Protein AF-0000000076907732 (afdb_homodimer)

Foldseek 3Di:
DDPVLLLVLLPDDAPDPSNLVSLVVLLCQLCVVHDQQDWFFAQFPVSVRPDTDHSVVNSVRCRVRNGDNVPNAVVRSPRPCVVVCCPPPVPLLPPPWAFDQVLLLCLLCVVLPPPPPPPPDPPDPPPDCSPVVVVLSVVSVVQQPDCLDVPHNGGLLSVLLQLLQVCLVVVPDQVRSQVVLVVQLVVTDVSVPHDNGSVVSCVSLLSSFDAWDKWQADPVRPDICDDVNVQPQADPPPQQGQFPPDHGVDHDDPVVVVVTDGPDIDIGDDVVSVVSSQCSRPVRVVVVVCVVPPDDQPLDPPDPVSDPCVPPCPPVVVVVLQVQAPDPVCSPVSSRVSVRSVRSSLSSCVSIPSDDGPVPDAAPQNFDDPPVVVVLQVDQPPQAHRFGDFDDDWDKDFDDPLRQLLVLLVVLVPGPVNVVVLVVVLVVLCVVCVPVPDAPVVSVVVCSVCVLVVLLVVVVVCCVVVNPVPDDPVSNLSSVGFDRMKIWGQWIGGPRAIAGAPVNDDPDQRFKKKFWDFDFAAPDSRRNDTDTDTDIKIWGFHTWIWTHSSSNDIFIKTQIWIFDRVDCVAWNADPVRWIKGACPDTDNQPDSSRNRIDGPHRIFTWDWDADPVDHRITTIGGDDD/DDPVLLLVLLPDDAPDPSNLVSLVVLLCQLCVVHDQQDWFFQQFPVSVRPDTDRSVVNSVRCRPRNGDNVPNAVVRRPRPCVVVCCPPPVPLLPPPWAFDQVLLLCLLCVVLPPPPPPPPPPPPPPPDCSPVVVVLSVVSVVQQVDCLDVPHNGGLLSVLLQVLQVCLVVVPDQVRSQVVLVVQLVVTDVSVPHDNGSVVSCVSLLSSFDAWDKWQADPVRPDICDDVNVQPQADPPPQQGQFPPDHGVDHDDPVVVVVTDGPGIDIGDDVVSVVSSQCSRPVRVVVVVCVVPPDDQPLDPPDPVSDPCVPPCPPVVVVVLQVQAPDPVCSPVSSRVSVRSLRSSLSSCVSIPSDDGPVPDADPQNFDDPPVVVVLQVDQPPQAHRFGDFDDDWDKDFDDPLRQLLALLVVLVPGPVNVVVLVVQLVVLCVVCVPVPDAPVVSVLVCSVCVLVVLLVVVVVCCVVVNVVPDDPVSNLSSVGFDRMKIWGQWIGGPRAIAGAPVNDDPDQRFKKKFWDFDFAAPDSRRNDTDTDTDIKIWGFHTWIWTHSSSNDIFIKTQIWIFDRVDCVAWNADPVRWIKGACPDTDNQPDSSRNRIDGPHRIFTWDWDADPVDHRITTIGGDDD

Organism: Aegilops tauschii subsp. strangulata (NCBI:txid200361)

Sequence (1250 aa):
MDVQISKVLLCYPRGSSRYLAGVDGFLEFAYKDKTEDTTILCPCEECVHTSVLSKDEFCDHLIYNGILQSYDKWVFHGESSDEHNNDQQPQPHNEEMLADMHGLINDAFRNMYDDVPMSESPDPPNQHGPNLEAEEFYKLINDSKKPLWPGSGLSQLSLLVILFNTKSMNKWSDKSFGDLLDTLRMAIPDGNELPQNFYEAKKIVSKFGLDYKKIHACPNNCQLFWKDKENDDFCSICKASRWKDKEPETKLTKKERKKATPSKVLRYFPIKDRLKRLFMCKETAPLLRWHHEERIKDGALRHPADSPAWKVLDERYLGKLKSYVRNKARPEGSIAESYLADECMAFCSRHLEGFSTKHNQPSRKNDKPNENESAMYANESTLFPPVGNPLGKPRTYTLNDMESLQAHRFVLYNCDVVTPYLIAHGAELKRKNRNKRLALKTIERMQHANFPDWFRDHVMQLEQQRGTDSIDDDIRWLARGPIEVARRYIGFCTRGYRFRPKRYDKKTQNNGVVLTAKTSSYASAGDTNPILGDVMYYGKILDIIELDYYRKFSVVLFKCEWLNSTKEKEVKKDRFGRTLVNFSQVHSGDKIEDEPFVFANQVDQVFYKKDHTNPGWSFVTKVTPMDVQISKVLLCYPRGSSRYLAGVDGFLEFAYKDKTEDTTILCPCEECVHTSVLSKDEFCDHLIYNGILQSYDKWVFHGESSDEHNNDQQPQPHNEEMLADMHGLINDAFRNMYDDVPMSESPDPPNQHGPNLEAEEFYKLINDSKKPLWPGSGLSQLSLLVILFNTKSMNKWSDKSFGDLLDTLRMAIPDGNELPQNFYEAKKIVSKFGLDYKKIHACPNNCQLFWKDKENDDFCSICKASRWKDKEPETKLTKKERKKATPSKVLRYFPIKDRLKRLFMCKETAPLLRWHHEERIKDGALRHPADSPAWKVLDERYLGKLKSYVRNKARPEGSIAESYLADECMAFCSRHLEGFSTKHNQPSRKNDKPNENESAMYANESTLFPPVGNPLGKPRTYTLNDMESLQAHRFVLYNCDVVTPYLIAHGAELKRKNRNKRLALKTIERMQHANFPDWFRDHVMQLEQQRGTDSIDDDIRWLARGPIEVARRYIGFCTRGYRFRPKRYDKKTQNNGVVLTAKTSSYASAGDTNPILGDVMYYGKILDIIELDYYRKFSVVLFKCEWLNSTKEKEVKKDRFGRTLVNFSQVHSGDKIEDEPFVFANQVDQVFYKKDHTNPGWSFVTKVTP

Radius of gyration: 43.31 Å; Cα contacts (8 Å, |Δi|>4): 1780; chains: 2; bounding box: 103×142×108 Å

Solvent-accessible surface area (backbone atoms only — not comparable to full-atom values): 70309 Å² total; per-residue (Å²): 117,57,70,68,58,21,53,60,25,56,71,44,62,76,79,36,73,56,20,54,51,11,50,52,30,47,50,50,54,52,38,62,92,45,62,78,84,46,65,44,64,25,51,12,57,78,43,66,51,65,40,70,26,46,55,71,56,34,52,49,38,39,55,73,55,24,61,33,81,83,64,75,68,50,48,91,43,69,40,75,68,66,59,67,74,59,68,69,54,77,68,76,66,79,49,72,72,43,67,42,51,67,60,47,53,44,52,66,49,46,70,74,62,66,70,58,70,81,68,78,69,79,66,74,74,76,76,73,78,69,56,60,62,49,47,51,48,51,48,49,52,53,40,49,67,39,47,50,40,99,86,41,91,38,16,56,50,45,49,50,54,51,51,50,42,49,33,62,75,60,66,56,51,67,66,52,49,28,55,47,44,56,51,44,33,59,65,25,66,70,20,79,76,47,57,86,42,45,66,56,45,46,56,61,60,51,67,68,29,73,75,67,45,84,34,44,26,33,77,81,69,78,50,62,40,49,80,96,37,51,84,56,41,36,40,90,83,82,32,44,28,34,36,54,97,50,60,62,69,46,82,68,52,77,70,53,53,73,72,50,50,67,57,27,74,41,76,43,68,65,56,66,66,54,50,50,44,46,60,57,28,79,80,43,27,58,59,57,45,34,62,70,73,62,51,73,84,79,79,58,75,83,42,68,84,57,42,77,63,72,71,51,82,43,72,64,54,53,51,51,49,56,67,32,45,79,39,82,92,43,39,69,63,25,29,51,52,42,47,37,52,50,52,26,44,58,59,55,41,71,37,41,39,67,56,86,33,89,85,64,56,73,53,93,51,57,27,62,51,56,69,68,62,53,56,72,27,83,52,81,37,85,86,47,59,85,64,34,20,72,36,76,78,66,42,78,45,73,55,50,71,63,54,46,49,40,47,50,47,47,52,51,74,70,32,76,86,42,47,66,56,52,52,52,49,52,52,49,52,50,61,75,41,58,87,66,74,69,46,62,60,55,52,51,51,50,43,68,71,43,39,64,61,49,46,28,50,51,52,53,48,46,30,68,73,65,32,73,81,70,50,60,67,68,56,54,42,58,35,72,44,60,50,59,56,28,34,32,42,67,26,39,17,33,84,49,36,65,36,27,23,51,87,72,46,66,91,63,71,33,22,28,33,36,35,78,40,83,40,72,44,61,92,45,85,78,42,84,71,54,48,75,40,83,41,64,36,46,32,36,25,62,37,36,37,32,42,28,31,76,60,45,40,56,46,56,32,32,34,30,38,40,44,54,59,86,37,66,83,28,30,41,67,47,99,82,68,47,47,33,37,30,76,86,70,59,45,79,44,85,47,80,86,36,77,35,57,42,53,58,82,66,48,42,53,26,36,74,43,78,35,84,88,45,81,70,32,21,40,64,42,78,59,80,97,118,58,69,67,57,23,55,61,25,56,71,45,64,78,80,36,74,56,19,51,51,10,51,51,31,47,50,51,53,52,38,63,92,46,62,80,84,46,65,42,67,25,52,14,57,79,44,66,52,64,42,72,27,46,56,70,55,36,52,50,38,39,57,73,55,25,61,33,81,83,62,74,66,50,48,92,40,68,39,74,67,66,60,68,74,59,69,70,54,78,68,75,67,79,49,73,71,42,66,43,51,68,61,46,53,44,50,66,49,45,69,72,63,67,68,57,70,81,70,78,70,79,66,72,74,76,77,74,76,68,55,59,61,50,46,50,50,51,50,49,53,51,38,50,66,40,47,50,40,99,87,42,91,39,16,56,48,45,48,49,52,52,52,50,41,51,32,63,75,60,66,56,50,68,65,50,51,27,55,48,43,56,50,42,34,58,67,26,66,71,20,78,75,47,57,86,42,45,67,58,45,48,56,61,60,51,66,64,30,75,74,67,46,82,34,44,26,35,77,81,70,78,50,62,40,49,79,95,35,50,84,58,40,34,39,90,83,80,32,43,30,34,38,54,97,49,59,62,69,46,81,70,52,77,72,53,52,72,71,50,50,66,58,27,74,44,79,44,68,65,56,65,67,53,52,50,44,45,61,56,28,80,80,42,24,57,58,57,46,33,60,69,74,63,51,74,84,78,77,59,76,82,44,68,83,57,40,76,62,71,71,51,81,44,70,63,54,52,52,52,48,57,67,34,44,77,38,81,93,44,41,69,62,26,29,51,52,43,48,36,52,51,53,26,43,58,59,55,41,71,37,41,39,65,57,87,33,92,86,62,56,75,55,93,52,57,26,62,50,55,68,70,62,53,56,71,28,84,51,81,38,86,86,49,59,84,64,34,21,71,36,77,76,68,42,79,46,72,55,51,72,64,55,45,49,40,47,50,47,49,53,51,75,73,33,77,86,42,46,66,56,50,52,52,49,53,52,49,53,48,62,74,41,58,88,65,74,68,46,64,58,55,52,50,52,50,44,68,71,42,39,63,62,49,46,29,51,50,52,51,49,47,30,73,72,64,34,73,84,69,48,59,67,67,58,54,42,58,36,71,42,60,51,58,58,27,34,34,42,65,23,39,17,32,82,49,36,65,36,26,24,51,86,72,46,68,90,61,73,34,22,29,35,38,35,78,40,82,40,74,44,60,94,45,84,81,43,83,72,55,49,76,41,82,41,65,36,45,34,36,27,64,38,37,38,32,43,28,32,77,60,45,40,56,46,55,33,32,35,30,39,41,43,53,58,86,37,66,83,28,29,40,66,47,99,83,67,47,48,34,38,29,76,85,70,60,47,78,43,84,45,77,86,36,77,33,57,42,54,59,82,65,49,42,52,26,37,75,43,77,35,84,88,47,82,70,31,21,36,64,41,77,58,81,97

Secondary structure (DSSP, 8-state):
--HHHHHHHTTSPTTSHHHHHHHHHHHHHHTTTS-TT--EE--BTTTTT--EE-HHHHHHHHHHT-B-TT--S-GGGT----------------S--EE-HHHHHHHHHHHHHHTS------S-------HHHHHHHHHHHHHHHSBSSTT-S-BHHHHHHHHHHHHHHHT--HHHHHHHHHHHHHHSTTGGGS-SSHHHHHHHHGGGS---EEEEE-TTSS-B--GGGTT-SB-TTT--BSBTT--TTPPPPHHHHHHPPBSEEEEE--HHHHHHHHHH-TTTHHHHHHHHHT---SS---SGGGSGGGGS--HHHHHHHHHT---TTSHHHHHHHHHHHHHHHHHHHTTEESS--SSSPPPSS--S--TTGGGGSSS--SSS---EEEESPPEEEEPPHHHHHHHHHHHHHT-GGGHHHHHHHHHHHHHHTGGGT--HHHHHHHHHHHHHHHHHHHHHHHHHHH-GGGS-HHHHHHHH---SEEEEESEEEETTEEE--GGG--SS---EEEEEEEEEE-SSTT-SS-EEEEEEEEEEEEEEEEEEETTTEEEEEEEEEE--TT-TTTEEE-TTS-EEEE-SS-B---STT---EEEGGG-EEEEEEEPSSSTTEEEEEEPP-/--HHHHHHHTTSPTTSHHHHHHHHHHHHHHTTTS-TT--EE--BTTTTT--EE-HHHHHHHHHHT-B-TT--S-GGGT----------------S--EE-HHHHHHHHHHHHHHTS------S-------HHHHHHHHHHHHHHHSBSSTT-S-BHHHHHHHHHHHHHHHT--HHHHHHHHHHHHHHSTTGGGS-SSHHHHHHHHHTTS---EEEEE-TTSS-EE-GGGTT-SB-TTT--BSBTT--TTPPPPHHHHHHPPBSEEEEE--HHHHHHHHHH-TTTHHHHHHHHHT---SS---SGGGSGGGGS--HHHHHHHHHT---TTSHHHHHHHHHHHHHHHHHHHTTEESS--SSSPPPSS--S--TTGGGGSSS--SSS---EEEESPPEEEEPPHHHHHHHHHHHHHT-GGGHHHHHHHHHHHHHHTGGGT--HHHHHHHHHHHHHHHHHHHHHHHHHHH-GGGS-HHHHHHHH---SEEEEESEEEETTEEE--GGG--SS---EEEEEEEEEE-SSTT-SS-EEEEEEEEEEEEEEEEEEETTTEEEEEEEEEE--TT-TTTEEE-TTS-EEEE-SS-B---STT---EEEGGG-EEEEEEEPSSSTTEEEEEEPP-

pLDDT: mean 79.18, std 15.08, range [28.38, 96.25]

InterPro domains:
  IPR025312 Domain of unknown function DUF4216 [PF13952] (545-620)
  IPR025452 Domain of unknown function DUF4218 [PF13960] (313-365)
  IPR029480 Transposase-associated domain [PF13963] (14-79)

Structure (mmCIF, N/CA/C/O backbone):
data_AF-0000000076907732-model_v1
#
loop_
_entity.id
_entity.type
_entity.pdbx_description
1 polymer 'Transposase-associated domain-containing protein'
#
loop_
_atom_site.group_PDB
_atom_site.id
_atom_site.type_symbol
_atom_site.label_atom_id
_atom_site.label_alt_id
_atom_site.label_comp_id
_atom_site.label_asym_id
_atom_site.label_entity_id
_atom_site.label_seq_id
_atom_site.pdbx_PDB_ins_code
_atom_site.Cartn_x
_atom_site.Cartn_y
_atom_site.Cartn_z
_atom_site.occupancy
_atom_site.B_iso_or_equiv
_atom_site.auth_seq_id
_atom_site.auth_comp_id
_atom_site.auth_asym_id
_atom_site.auth_atom_id
_atom_site.pdbx_PDB_model_num
ATOM 1 N N . MET A 1 1 ? -30.859 -47.5 -3.564 1 61.62 1 MET A N 1
ATOM 2 C CA . MET A 1 1 ? -30.062 -47.406 -2.338 1 61.62 1 MET A CA 1
ATOM 3 C C . MET A 1 1 ? -29.188 -46.156 -2.334 1 61.62 1 MET A C 1
ATOM 5 O O . MET A 1 1 ? -28.719 -45.719 -3.383 1 61.62 1 MET A O 1
ATOM 9 N N . ASP A 1 2 ? -29.297 -45.375 -1.345 1 72.69 2 ASP A N 1
ATOM 10 C CA . ASP A 1 2 ? -28.531 -44.156 -1.154 1 72.69 2 ASP A CA 1
ATOM 11 C C . ASP A 1 2 ? -27.031 -44.438 -1.274 1 72.69 2 ASP A C 1
ATOM 13 O O . ASP A 1 2 ? -26.547 -45.469 -0.837 1 72.69 2 ASP A O 1
ATOM 17 N N . VAL A 1 3 ? -26.312 -43.594 -2.045 1 77.12 3 VAL A N 1
ATOM 18 C CA . VAL A 1 3 ? -24.891 -43.719 -2.363 1 77.12 3 VAL A CA 1
ATOM 19 C C . VAL A 1 3 ? -24.094 -43.844 -1.075 1 77.12 3 VAL A C 1
ATOM 21 O O . VAL A 1 3 ? -23.172 -44.656 -0.989 1 77.12 3 VAL A O 1
ATOM 24 N N . GLN A 1 4 ? -24.531 -43.156 -0.109 1 77.06 4 GLN A N 1
ATOM 25 C CA . GLN A 1 4 ? -23.797 -43.188 1.15 1 77.06 4 GLN A CA 1
ATOM 26 C C . GLN A 1 4 ? -24 -44.5 1.887 1 77.06 4 GLN A C 1
ATOM 28 O O . GLN A 1 4 ? -23.062 -45.031 2.484 1 77.06 4 GLN A O 1
ATOM 33 N N . ILE A 1 5 ? -25.094 -45.031 1.815 1 78.75 5 ILE A N 1
ATOM 34 C CA . ILE A 1 5 ? -25.406 -46.312 2.461 1 78.75 5 ILE A CA 1
ATOM 35 C C . ILE A 1 5 ? -24.672 -47.438 1.751 1 78.75 5 ILE A C 1
ATOM 37 O O . ILE A 1 5 ? -24.125 -48.344 2.398 1 78.75 5 ILE A O 1
ATOM 41 N N . SER A 1 6 ? -24.547 -47.312 0.416 1 80.75 6 SER A N 1
ATOM 42 C CA . SER A 1 6 ? -23.844 -48.344 -0.35 1 80.75 6 SER A CA 1
ATOM 43 C C . SER A 1 6 ? -22.359 -48.375 -0.01 1 80.75 6 SER A C 1
ATOM 45 O O . SER A 1 6 ? -21.75 -49.469 0.073 1 80.75 6 SER A O 1
ATOM 47 N N . LYS A 1 7 ? -21.812 -47.219 0.303 1 80.56 7 LYS A N 1
ATOM 48 C CA . LYS A 1 7 ? -20.406 -47.125 0.644 1 80.56 7 LYS A CA 1
ATOM 49 C C . LYS A 1 7 ? -20.109 -47.719 2.006 1 80.56 7 LYS A C 1
ATOM 51 O O . LYS A 1 7 ? -19.094 -48.406 2.184 1 80.56 7 LYS A O 1
ATOM 56 N N . VAL A 1 8 ? -20.969 -47.531 2.877 1 79.88 8 VAL A N 1
ATOM 57 C CA . VAL A 1 8 ? -20.812 -48.094 4.211 1 79.88 8 VAL A CA 1
ATOM 58 C C . VAL A 1 8 ? -20.953 -49.625 4.137 1 79.88 8 VAL A C 1
ATOM 60 O O . VAL A 1 8 ? -20.188 -50.344 4.785 1 79.88 8 VAL A O 1
ATOM 63 N N . LEU A 1 9 ? -21.812 -50.094 3.26 1 80.06 9 LEU A N 1
ATOM 64 C CA . LEU A 1 9 ? -22.062 -51.531 3.129 1 80.06 9 LEU A CA 1
ATOM 65 C C . LEU A 1 9 ? -20.875 -52.219 2.477 1 80.06 9 LEU A C 1
ATOM 67 O O . LEU A 1 9 ? -20.594 -53.375 2.775 1 80.06 9 LEU A O 1
ATOM 71 N N . LEU A 1 10 ? -20.109 -51.406 1.727 1 80.94 10 LEU A N 1
ATOM 72 C CA . LEU A 1 10 ? -18.984 -51.969 1.005 1 80.94 10 LEU A CA 1
ATOM 73 C C . LEU A 1 10 ? -17.766 -52.094 1.913 1 80.94 10 LEU A C 1
ATOM 75 O O . LEU A 1 10 ? -16.781 -52.75 1.542 1 80.94 10 LEU A O 1
ATOM 79 N N . CYS A 1 11 ? -17.859 -51.688 3.15 1 76.38 11 CYS A N 1
ATOM 80 C CA . CYS A 1 11 ? -16.781 -51.812 4.125 1 76.38 11 CYS A CA 1
ATOM 81 C C . CYS A 1 11 ? -16.922 -53.094 4.934 1 76.38 11 CYS A C 1
ATOM 83 O O . CYS A 1 11 ? -16.016 -53.438 5.691 1 76.38 11 CYS A O 1
ATOM 85 N N . TYR A 1 12 ? -17.938 -53.812 4.766 1 77.25 12 TYR A N 1
ATOM 86 C CA . TYR A 1 12 ? -18.156 -55.094 5.48 1 77.25 12 TYR A CA 1
ATOM 87 C C . TYR A 1 12 ? -17.375 -56.219 4.828 1 77.25 12 TYR A C 1
ATOM 89 O O . TYR A 1 12 ? -16.984 -56.125 3.664 1 77.25 12 TYR A O 1
ATOM 97 N N . PRO A 1 13 ? -17.062 -57.281 5.613 1 76.31 13 PRO A N 1
ATOM 98 C CA . PRO A 1 13 ? -16.281 -58.375 5.059 1 76.31 13 PRO A CA 1
ATOM 99 C C . PRO A 1 13 ? -16.922 -59 3.811 1 76.31 13 PRO A C 1
ATOM 101 O O . PRO A 1 13 ? -18.141 -59.094 3.729 1 76.31 13 PRO A O 1
ATOM 104 N N . ARG A 1 14 ? -16.047 -59.406 2.848 1 75.94 14 ARG A N 1
ATOM 105 C CA . ARG A 1 14 ? -16.438 -60 1.568 1 75.94 14 ARG A CA 1
ATOM 106 C C . ARG A 1 14 ? -17.281 -61.25 1.772 1 75.94 14 ARG A C 1
ATOM 108 O O . ARG A 1 14 ? -17.016 -62.031 2.691 1 75.94 14 ARG A O 1
ATOM 115 N N . GLY A 1 15 ? -18.297 -61.375 1.02 1 73.44 15 GLY A N 1
ATOM 116 C CA . GLY A 1 15 ? -19.125 -62.562 1.1 1 73.44 15 GLY A CA 1
ATOM 117 C C . GLY A 1 15 ? -20.328 -62.406 2.023 1 73.44 15 GLY A C 1
ATOM 118 O O . GLY A 1 15 ? -21.219 -63.25 2.049 1 73.44 15 GLY A O 1
ATOM 119 N N . SER A 1 16 ? -20.266 -61.438 2.936 1 77.75 16 SER A N 1
ATOM 120 C CA . SER A 1 16 ? -21.391 -61.219 3.84 1 77.75 16 SER A CA 1
ATOM 121 C C . SER A 1 16 ? -22.609 -60.688 3.094 1 77.75 16 SER A C 1
ATOM 123 O O . SER A 1 16 ? -22.484 -60.125 1.995 1 77.75 16 SER A O 1
ATOM 125 N N . SER A 1 17 ? -23.797 -60.969 3.611 1 80.44 17 SER A N 1
ATOM 126 C CA . SER A 1 17 ? -25.031 -60.469 3.01 1 80.44 17 SER A CA 1
ATOM 127 C C . SER A 1 17 ? -25.047 -58.969 2.898 1 80.44 17 SER A C 1
ATOM 129 O O . SER A 1 17 ? -25.578 -58.406 1.937 1 80.44 17 SER A O 1
ATOM 131 N N . ARG A 1 18 ? -24.453 -58.312 3.816 1 79.38 18 ARG A N 1
ATOM 132 C CA . ARG A 1 18 ? -24.375 -56.844 3.793 1 79.38 18 ARG A CA 1
ATOM 133 C C . ARG A 1 18 ? -23.453 -56.375 2.672 1 79.38 18 ARG A C 1
ATOM 135 O O . ARG A 1 18 ? -23.766 -55.375 1.985 1 79.38 18 ARG A O 1
ATOM 142 N N . TYR A 1 19 ? -22.375 -56.969 2.504 1 83.38 19 TYR A N 1
ATOM 143 C CA . TYR A 1 19 ? -21.453 -56.625 1.423 1 83.38 19 TYR A CA 1
ATOM 144 C C . TYR A 1 19 ? -22.125 -56.812 0.064 1 83.38 19 TYR A C 1
ATOM 146 O O . TYR A 1 19 ? -21.984 -55.938 -0.816 1 83.38 19 TYR A O 1
ATOM 154 N N . LEU A 1 20 ? -22.844 -57.969 -0.035 1 82.56 20 LEU A N 1
ATOM 155 C CA . LEU A 1 20 ? -23.516 -58.25 -1.3 1 82.56 20 LEU A CA 1
ATOM 156 C C . LEU A 1 20 ? -24.594 -57.188 -1.594 1 82.56 20 LEU A C 1
ATOM 158 O O . LEU A 1 20 ? -24.781 -56.781 -2.746 1 82.56 20 LEU A O 1
ATOM 162 N N . ALA A 1 21 ? -25.172 -56.719 -0.553 1 82.81 21 ALA A N 1
ATOM 163 C CA . ALA A 1 21 ? -26.141 -55.625 -0.713 1 82.81 21 ALA A CA 1
ATOM 164 C C . ALA A 1 21 ? -25.453 -54.344 -1.149 1 82.81 21 ALA A C 1
ATOM 166 O O . ALA A 1 21 ? -26 -53.562 -1.944 1 82.81 21 ALA A O 1
ATOM 167 N N . GLY A 1 22 ? -24.234 -54.094 -0.681 1 84.62 22 GLY A N 1
ATOM 168 C CA . GLY A 1 22 ? -23.438 -52.969 -1.11 1 84.62 22 GLY A CA 1
ATOM 169 C C . GLY A 1 22 ? -23.031 -53.031 -2.57 1 84.62 22 GLY A C 1
ATOM 170 O O . GLY A 1 22 ? -23.047 -52.031 -3.277 1 84.62 22 GLY A O 1
ATOM 171 N N . VAL A 1 23 ? -22.688 -54.188 -2.961 1 85.81 23 VAL A N 1
ATOM 172 C CA . VAL A 1 23 ? -22.312 -54.406 -4.355 1 85.81 23 VAL A CA 1
ATOM 173 C C . VAL A 1 23 ? -23.516 -54.125 -5.262 1 85.81 23 VAL A C 1
ATOM 175 O O . VAL A 1 23 ? -23.375 -53.469 -6.293 1 85.81 23 VAL A O 1
ATOM 178 N N . ASP A 1 24 ? -24.688 -54.625 -4.82 1 82.88 24 ASP A N 1
ATOM 179 C CA . ASP A 1 24 ? -25.906 -54.375 -5.586 1 82.88 24 ASP A CA 1
ATOM 180 C C . ASP A 1 24 ? -26.188 -52.875 -5.645 1 82.88 24 ASP A C 1
ATOM 182 O O . ASP A 1 24 ? -26.578 -52.344 -6.695 1 82.88 24 ASP A O 1
ATOM 186 N N . GLY A 1 25 ? -25.984 -52.25 -4.535 1 84.38 25 GLY A N 1
ATOM 187 C CA . GLY A 1 25 ? -26.156 -50.812 -4.52 1 84.38 25 GLY A CA 1
ATOM 188 C C . GLY A 1 25 ? -25.188 -50.094 -5.434 1 84.38 25 GLY A C 1
ATOM 189 O O . GLY A 1 25 ? -25.578 -49.125 -6.121 1 84.38 25 GLY A O 1
ATOM 190 N N . PHE A 1 26 ? -23.922 -50.406 -5.48 1 84.5 26 PHE A N 1
ATOM 191 C CA . PHE A 1 26 ? -22.922 -49.844 -6.363 1 84.5 26 PHE A CA 1
ATOM 192 C C . PHE A 1 26 ? -23.281 -50.094 -7.824 1 84.5 26 PHE A C 1
ATOM 194 O O . PHE A 1 26 ? -23.156 -49.188 -8.656 1 84.5 26 PHE A O 1
ATOM 201 N N . LEU A 1 27 ? -23.781 -51.281 -8.117 1 81.44 27 LEU A N 1
ATOM 202 C CA . LEU A 1 27 ? -24.156 -51.625 -9.492 1 81.44 27 LEU A CA 1
ATOM 203 C C . LEU A 1 27 ? -25.328 -50.781 -9.953 1 81.44 27 LEU A C 1
ATOM 205 O O . LEU A 1 27 ? -25.359 -50.312 -11.102 1 81.44 27 LEU A O 1
ATOM 209 N N . GLU A 1 28 ? -26.203 -50.594 -9.062 1 82.62 28 GLU A N 1
ATOM 210 C CA . GLU A 1 28 ? -27.359 -49.75 -9.391 1 82.62 28 GLU A CA 1
ATOM 211 C C . GLU A 1 28 ? -26.922 -48.312 -9.656 1 82.62 28 GLU A C 1
ATOM 213 O O . GLU A 1 28 ? -27.422 -47.656 -10.57 1 82.62 28 GLU A O 1
ATOM 218 N N . PHE A 1 29 ? -25.984 -47.938 -8.805 1 80.62 29 PHE A N 1
ATOM 219 C CA . PHE A 1 29 ? -25.469 -46.562 -8.969 1 80.62 29 PHE A CA 1
ATOM 220 C C . PHE A 1 29 ? -24.672 -46.469 -10.266 1 80.62 29 PHE A C 1
ATOM 222 O O . PHE A 1 29 ? -24.859 -45.5 -11.031 1 80.62 29 PHE A O 1
ATOM 229 N N . ALA A 1 30 ? -23.781 -47.281 -10.516 1 79.81 30 ALA A N 1
ATOM 230 C CA . ALA A 1 30 ? -22.859 -47.25 -11.648 1 79.81 30 ALA A CA 1
ATOM 231 C C . ALA A 1 30 ? -23.625 -47.406 -12.969 1 79.81 30 ALA A C 1
ATOM 233 O O . ALA A 1 30 ? -23.203 -46.844 -13.992 1 79.81 30 ALA A O 1
ATOM 234 N N . TYR A 1 31 ? -24.828 -48.094 -12.992 1 76.31 31 TYR A N 1
ATOM 235 C CA . TYR A 1 31 ? -25.562 -48.312 -14.227 1 76.31 31 TYR A CA 1
ATOM 236 C C . TYR A 1 31 ? -26.859 -47.5 -14.266 1 76.31 31 TYR A C 1
ATOM 238 O O . TYR A 1 31 ? -27.734 -47.781 -15.094 1 76.31 31 TYR A O 1
ATOM 246 N N . LYS A 1 32 ? -26.953 -46.562 -13.359 1 74.31 32 LYS A N 1
ATOM 247 C CA . LYS A 1 32 ? -28.188 -45.781 -13.289 1 74.31 32 LYS A CA 1
ATOM 248 C C . LYS A 1 32 ? -28.547 -45.219 -14.656 1 74.31 32 LYS A C 1
ATOM 250 O O . LYS A 1 32 ? -29.703 -45.25 -15.07 1 74.31 32 LYS A O 1
ATOM 255 N N . ASP A 1 33 ? -27.641 -44.594 -15.422 1 66.94 33 ASP A N 1
ATOM 256 C CA . ASP A 1 33 ? -27.953 -43.969 -16.703 1 66.94 33 ASP A CA 1
ATOM 257 C C . ASP A 1 33 ? -27.328 -44.781 -17.859 1 66.94 33 ASP A C 1
ATOM 259 O O . ASP A 1 33 ? -27.203 -44.281 -18.969 1 66.94 33 ASP A O 1
ATOM 263 N N . LYS A 1 34 ? -26.922 -46 -17.562 1 72.56 34 LYS A N 1
ATOM 264 C CA . LYS A 1 34 ? -26.281 -46.812 -18.609 1 72.56 34 LYS A CA 1
ATOM 265 C C . LYS A 1 34 ? -27.062 -48.094 -18.891 1 72.56 34 LYS A C 1
ATOM 267 O O . LYS A 1 34 ? -27.812 -48.562 -18.031 1 72.56 34 LYS A O 1
ATOM 272 N N . THR A 1 35 ? -27.062 -48.531 -20.141 1 70.31 35 THR A N 1
ATOM 273 C CA . THR A 1 35 ? -27.703 -49.781 -20.516 1 70.31 35 THR A CA 1
ATOM 274 C C . THR A 1 35 ? -26.953 -50.969 -19.938 1 70.31 35 THR A C 1
ATOM 276 O O . THR A 1 35 ? -25.75 -50.875 -19.641 1 70.31 35 THR A O 1
ATOM 279 N N . GLU A 1 36 ? -27.672 -52.062 -19.578 1 69.56 36 GLU A N 1
ATOM 280 C CA . GLU A 1 36 ? -27.141 -53.25 -18.953 1 69.56 36 GLU A CA 1
ATOM 281 C C . GLU A 1 36 ? -25.953 -53.812 -19.734 1 69.56 36 GLU A C 1
ATOM 283 O O . GLU A 1 36 ? -25.078 -54.469 -19.172 1 69.56 36 GLU A O 1
ATOM 288 N N . ASP A 1 37 ? -25.844 -53.5 -21.031 1 68.06 37 ASP A N 1
ATOM 289 C CA . ASP A 1 37 ? -24.797 -54.031 -21.891 1 68.06 37 ASP A CA 1
ATOM 290 C C . ASP A 1 37 ? -23.578 -53.125 -21.891 1 68.06 37 ASP A C 1
ATOM 292 O O . ASP A 1 37 ? -22.578 -53.406 -22.547 1 68.06 37 ASP A O 1
ATOM 296 N N . THR A 1 38 ? -23.578 -52.188 -21.078 1 72.5 38 THR A N 1
ATOM 297 C CA . THR A 1 38 ? -22.469 -51.219 -21.078 1 72.5 38 THR A CA 1
ATOM 298 C C . THR A 1 38 ? -21.328 -51.719 -20.188 1 72.5 38 THR A C 1
ATOM 300 O O . THR A 1 38 ? -21.578 -52.25 -19.094 1 72.5 38 THR A O 1
ATOM 303 N N . THR A 1 39 ? -20.188 -51.719 -20.75 1 74.88 39 THR A N 1
ATOM 304 C CA . THR A 1 39 ? -19.016 -52.125 -20 1 74.88 39 THR A CA 1
ATOM 305 C C . THR A 1 39 ? -18.469 -50.938 -19.188 1 74.88 39 THR A C 1
ATOM 307 O O . THR A 1 39 ? -18.438 -49.812 -19.672 1 74.88 39 THR A O 1
ATOM 310 N N . ILE A 1 40 ? -18.297 -51.25 -17.812 1 75.06 40 ILE A N 1
ATOM 311 C CA . ILE A 1 40 ? -17.797 -50.188 -16.953 1 75.06 40 ILE A CA 1
ATOM 312 C C . ILE A 1 40 ? -16.484 -50.625 -16.312 1 75.06 40 ILE A C 1
ATOM 314 O O . ILE A 1 40 ? -16.156 -51.812 -16.281 1 75.06 40 ILE A O 1
ATOM 318 N N . LEU A 1 41 ? -15.797 -49.719 -15.727 1 75.19 41 LEU A N 1
ATOM 319 C CA . LEU A 1 41 ? -14.531 -49.969 -15.047 1 75.19 41 LEU A CA 1
ATOM 320 C C . LEU A 1 41 ? -14.75 -50.719 -13.742 1 75.19 41 LEU A C 1
ATOM 322 O O . LEU A 1 41 ? -15.648 -50.375 -12.969 1 75.19 41 LEU A O 1
ATOM 326 N N . CYS A 1 42 ? -13.992 -51.75 -13.539 1 77.62 42 CYS A N 1
ATOM 327 C CA . CYS A 1 42 ? -14.141 -52.562 -12.344 1 77.62 42 CYS A CA 1
ATOM 328 C C . CYS A 1 42 ? -13.328 -52.031 -11.188 1 77.62 42 CYS A C 1
ATOM 330 O O . CYS A 1 42 ? -12.102 -51.906 -11.273 1 77.62 42 CYS A O 1
ATOM 332 N N . PRO A 1 43 ? -13.984 -51.562 -10.164 1 77.19 43 PRO A N 1
ATOM 333 C CA . PRO A 1 43 ? -13.266 -51 -9.016 1 77.19 43 PRO A CA 1
ATOM 334 C C . PRO A 1 43 ? -12.859 -52.062 -8 1 77.19 43 PRO A C 1
ATOM 336 O O . PRO A 1 43 ? -12.781 -51.781 -6.805 1 77.19 43 PRO A O 1
ATOM 339 N N . CYS A 1 44 ? -12.656 -53.312 -8.422 1 78.19 44 CYS A N 1
ATOM 340 C CA . CYS A 1 44 ? -12.281 -54.344 -7.48 1 78.19 44 CYS A CA 1
ATOM 341 C C . CYS A 1 44 ? -10.805 -54.25 -7.105 1 78.19 44 CYS A C 1
ATOM 343 O O . CYS A 1 44 ? -10.047 -53.531 -7.773 1 78.19 44 CYS A O 1
ATOM 345 N N . GLU A 1 45 ? -10.266 -54.875 -5.984 1 76.62 45 GLU A N 1
ATOM 346 C CA . GLU A 1 45 ? -8.906 -54.844 -5.453 1 76.62 45 GLU A CA 1
ATOM 347 C C . GLU A 1 45 ? -7.902 -55.375 -6.473 1 76.62 45 GLU A C 1
ATOM 349 O O . GLU A 1 45 ? -6.742 -54.969 -6.477 1 76.62 45 GLU A O 1
ATOM 354 N N . GLU A 1 46 ? -8.391 -56.188 -7.336 1 74 46 GLU A N 1
ATOM 355 C CA . GLU A 1 46 ? -7.492 -56.781 -8.312 1 74 46 GLU A CA 1
ATOM 356 C C . GLU A 1 46 ? -7.445 -55.969 -9.602 1 74 46 GLU A C 1
ATOM 358 O O . GLU A 1 46 ? -6.371 -55.75 -10.164 1 74 46 GLU A O 1
ATOM 363 N N . CYS A 1 47 ? -8.656 -55.406 -10.039 1 72.75 47 CYS A N 1
ATOM 364 C CA . CYS A 1 47 ? -8.742 -54.688 -11.305 1 72.75 47 CYS A CA 1
ATOM 365 C C . CYS A 1 47 ? -8.352 -53.219 -11.125 1 72.75 47 CYS A C 1
ATOM 367 O O . CYS A 1 47 ? -7.777 -52.625 -12.031 1 72.75 47 CYS A O 1
ATOM 369 N N . VAL A 1 48 ? -8.523 -52.688 -9.891 1 69.5 48 VAL A N 1
ATOM 370 C CA . VAL A 1 48 ? -8.227 -51.312 -9.516 1 69.5 48 VAL A CA 1
ATOM 371 C C . VAL A 1 48 ? -8.57 -50.375 -10.664 1 69.5 48 VAL A C 1
ATOM 373 O O . VAL A 1 48 ? -7.746 -49.531 -11.07 1 69.5 48 VAL A O 1
ATOM 376 N N . HIS A 1 49 ? -9.664 -50.531 -11.273 1 68.38 49 HIS A N 1
ATOM 377 C CA . HIS A 1 49 ? -10.266 -49.75 -12.344 1 68.38 49 HIS A CA 1
ATOM 378 C C . HIS A 1 49 ? -9.508 -49.906 -13.648 1 68.38 49 HIS A C 1
ATOM 380 O O . HIS A 1 49 ? -9.477 -49 -14.484 1 68.38 49 HIS A O 1
ATOM 386 N N . THR A 1 50 ? -8.914 -51.031 -13.883 1 64.69 50 THR A N 1
ATOM 387 C CA . THR A 1 50 ? -8.125 -51.25 -15.086 1 64.69 50 THR A CA 1
ATOM 388 C C . THR A 1 50 ? -8.914 -52.062 -16.094 1 64.69 50 THR A C 1
ATOM 390 O O . THR A 1 50 ? -8.664 -52 -17.297 1 64.69 50 THR A O 1
ATOM 393 N N . SER A 1 51 ? -9.781 -52.875 -15.719 1 68.06 51 SER A N 1
ATOM 394 C CA . SER A 1 51 ? -10.516 -53.781 -16.594 1 68.06 51 SER A CA 1
ATOM 395 C C . SER A 1 51 ? -11.969 -53.344 -16.75 1 68.06 51 SER A C 1
ATOM 397 O O . SER A 1 51 ? -12.609 -52.938 -15.781 1 68.06 51 SER A O 1
ATOM 399 N N . VAL A 1 52 ? -12.281 -53.156 -18.016 1 75.62 52 VAL A N 1
ATOM 400 C CA . VAL A 1 52 ? -13.688 -52.906 -18.312 1 75.62 52 VAL A CA 1
ATOM 401 C C . VAL A 1 52 ? -14.43 -54.25 -18.422 1 75.62 52 VAL A C 1
ATOM 403 O O . VAL A 1 52 ? -14.031 -55.125 -19.188 1 75.62 52 VAL A O 1
ATOM 406 N N . LEU A 1 53 ? -15.352 -54.344 -17.547 1 77.69 53 LEU A N 1
ATOM 407 C CA . LEU A 1 53 ? -16.062 -55.625 -17.469 1 77.69 53 LEU A CA 1
ATOM 408 C C . LEU A 1 53 ? -17.547 -55.438 -17.688 1 77.69 53 LEU A C 1
ATOM 410 O O . LEU A 1 53 ? -18.078 -54.312 -17.5 1 77.69 53 LEU A O 1
ATOM 414 N N . SER A 1 54 ? -18.094 -56.5 -18.297 1 79.25 54 SER A N 1
ATOM 415 C CA . SER A 1 54 ? -19.562 -56.531 -18.406 1 79.25 54 SER A CA 1
ATOM 416 C C . SER A 1 54 ? -20.219 -56.594 -17.031 1 79.25 54 SER A C 1
ATOM 418 O O . SER A 1 54 ? -19.547 -56.875 -16.031 1 79.25 54 SER A O 1
ATOM 420 N N . LYS A 1 55 ? -21.453 -56.219 -16.906 1 80.75 55 LYS A N 1
ATOM 421 C CA . LYS A 1 55 ? -22.188 -56.156 -15.641 1 80.75 55 LYS A CA 1
ATOM 422 C C . LYS A 1 55 ? -22.031 -57.438 -14.828 1 80.75 55 LYS A C 1
ATOM 424 O O . LYS A 1 55 ? -21.797 -57.375 -13.617 1 80.75 55 LYS A O 1
ATOM 429 N N . ASP A 1 56 ? -22.078 -58.594 -15.547 1 79.81 56 ASP A N 1
ATOM 430 C CA . ASP A 1 56 ? -22 -59.875 -14.852 1 79.81 56 ASP A CA 1
ATOM 431 C C . ASP A 1 56 ? -20.578 -60.156 -14.352 1 79.81 56 ASP A C 1
ATOM 433 O O . ASP A 1 56 ? -20.391 -60.594 -13.227 1 79.81 56 ASP A O 1
ATOM 437 N N . GLU A 1 57 ? -19.641 -59.781 -15.188 1 80 57 GLU A N 1
ATOM 438 C CA . GLU A 1 57 ? -18.25 -59.969 -14.797 1 80 57 GLU A CA 1
ATOM 439 C C . GLU A 1 57 ? -17.828 -59 -13.695 1 80 57 GLU A C 1
ATOM 441 O O . GLU A 1 57 ? -17.109 -59.375 -12.766 1 80 57 GLU A O 1
ATOM 446 N N . PHE A 1 58 ? -18.375 -57.969 -13.719 1 80.06 58 PHE A N 1
ATOM 447 C CA . PHE A 1 58 ? -18.172 -56.875 -12.75 1 80.06 58 PHE A CA 1
ATOM 448 C C . PHE A 1 58 ? -18.672 -57.281 -11.375 1 80.06 58 PHE A C 1
ATOM 450 O O . PHE A 1 58 ? -17.969 -57.125 -10.375 1 80.06 58 PHE A O 1
ATOM 457 N N . CYS A 1 59 ? -19.797 -57.781 -11.453 1 81.06 59 CYS A N 1
ATOM 458 C CA . CYS A 1 59 ? -20.422 -58.25 -10.219 1 81.06 59 CYS A CA 1
ATOM 459 C C . CYS A 1 59 ? -19.609 -59.375 -9.602 1 81.06 59 CYS A C 1
ATOM 461 O O . CYS A 1 59 ? -19.391 -59.406 -8.391 1 81.06 59 CYS A O 1
ATOM 463 N N . ASP A 1 60 ? -19.016 -60.219 -10.461 1 81 60 ASP A N 1
ATOM 464 C CA . ASP A 1 60 ? -18.219 -61.344 -9.984 1 81 60 ASP A CA 1
ATOM 465 C C . ASP A 1 60 ? -16.906 -60.844 -9.367 1 81 60 ASP A C 1
ATOM 467 O O . ASP A 1 60 ? -16.5 -61.344 -8.305 1 81 60 ASP A O 1
ATOM 471 N N . HIS A 1 61 ? -16.344 -59.781 -9.914 1 81.88 61 HIS A N 1
ATOM 472 C CA . HIS A 1 61 ? -15.094 -59.25 -9.398 1 81.88 61 HIS A CA 1
ATOM 473 C C . HIS A 1 61 ? -15.289 -58.594 -8.047 1 81.88 61 HIS A C 1
ATOM 475 O O . HIS A 1 61 ? -14.453 -58.719 -7.152 1 81.88 61 HIS A O 1
ATOM 481 N N . LEU A 1 62 ? -16.328 -57.906 -7.914 1 84.12 62 LEU A N 1
ATOM 482 C CA . LEU A 1 62 ? -16.578 -57.219 -6.66 1 84.12 62 LEU A CA 1
ATOM 483 C C . LEU A 1 62 ? -16.875 -58.188 -5.531 1 84.12 62 LEU A C 1
ATOM 485 O O . LEU A 1 62 ? -16.5 -57.938 -4.383 1 84.12 62 LEU A O 1
ATOM 489 N N . ILE A 1 63 ? -17.484 -59.281 -5.922 1 80.88 63 ILE A N 1
ATOM 490 C CA . ILE A 1 63 ? -17.844 -60.281 -4.922 1 80.88 63 ILE A CA 1
ATOM 491 C C . ILE A 1 63 ? -16.609 -61.094 -4.539 1 80.88 63 ILE A C 1
ATOM 493 O O . ILE A 1 63 ? -16.375 -61.375 -3.357 1 80.88 63 ILE A O 1
ATOM 497 N N . TYR A 1 64 ? -15.703 -61.406 -5.57 1 79.75 64 TYR A N 1
ATOM 498 C CA . TYR A 1 64 ? -14.555 -62.25 -5.301 1 79.75 64 TYR A CA 1
ATOM 499 C C . TYR A 1 64 ? -13.367 -61.438 -4.816 1 79.75 64 TYR A C 1
ATOM 501 O O . TYR A 1 64 ? -12.688 -61.812 -3.857 1 79.75 64 TYR A O 1
ATOM 509 N N . ASN A 1 65 ? -13.055 -60.344 -5.414 1 81.06 65 ASN A N 1
ATOM 510 C CA . ASN A 1 65 ? -11.844 -59.594 -5.129 1 81.06 65 ASN A CA 1
ATOM 511 C C . ASN A 1 65 ? -12.125 -58.438 -4.172 1 81.06 65 ASN A C 1
ATOM 513 O O . ASN A 1 65 ? -11.219 -57.938 -3.502 1 81.06 65 ASN A O 1
ATOM 517 N N . GLY A 1 66 ? -13.273 -58 -4.082 1 81.06 66 GLY A N 1
ATOM 518 C CA . GLY A 1 66 ? -13.641 -56.875 -3.238 1 81.06 66 GLY A CA 1
ATOM 519 C C . GLY A 1 66 ? -13.422 -55.531 -3.908 1 81.06 66 GLY A C 1
ATOM 520 O O . GLY A 1 66 ? -12.695 -55.438 -4.902 1 81.06 66 GLY A O 1
ATOM 521 N N . ILE A 1 67 ? -14.117 -54.562 -3.414 1 77.56 67 ILE A N 1
ATOM 522 C CA . ILE A 1 67 ? -13.961 -53.188 -3.951 1 77.56 67 ILE A CA 1
ATOM 523 C C . ILE A 1 67 ? -12.703 -52.562 -3.371 1 77.56 67 ILE A C 1
ATOM 525 O O . ILE A 1 67 ? -12.312 -52.844 -2.234 1 77.56 67 ILE A O 1
ATOM 529 N N . LEU A 1 68 ? -12.039 -51.781 -4.188 1 76.81 68 LEU A N 1
ATOM 530 C CA . LEU A 1 68 ? -10.898 -51 -3.748 1 76.81 68 LEU A CA 1
ATOM 531 C C . LEU A 1 68 ? -11.297 -50.062 -2.611 1 76.81 68 LEU A C 1
ATOM 533 O O . LEU A 1 68 ? -12.133 -49.156 -2.797 1 76.81 68 LEU A O 1
ATOM 537 N N . GLN A 1 69 ? -10.727 -50.25 -1.427 1 73.31 69 GLN A N 1
ATOM 538 C CA . GLN A 1 69 ? -11.133 -49.531 -0.224 1 73.31 69 GLN A CA 1
ATOM 539 C C . GLN A 1 69 ? -10.773 -48.062 -0.327 1 73.31 69 GLN A C 1
ATOM 541 O O . GLN A 1 69 ? -11.422 -47.219 0.297 1 73.31 69 GLN A O 1
ATOM 546 N N . SER A 1 70 ? -9.867 -47.812 -1.12 1 68.12 70 SER A N 1
ATOM 547 C CA . SER A 1 70 ? -9.461 -46.438 -1.267 1 68.12 70 SER A CA 1
ATOM 548 C C . SER A 1 70 ? -10.375 -45.688 -2.229 1 68.12 70 SER A C 1
ATOM 550 O O . SER A 1 70 ? -10.305 -44.469 -2.338 1 68.12 70 SER A O 1
ATOM 552 N N . TYR A 1 71 ? -11.297 -46.406 -2.936 1 72.12 71 TYR A N 1
ATOM 553 C CA . TYR A 1 71 ? -12.266 -45.812 -3.857 1 72.12 71 TYR A CA 1
ATOM 554 C C . TYR A 1 71 ? -13.492 -45.312 -3.109 1 72.12 71 TYR A C 1
ATOM 556 O O . TYR A 1 71 ? -14.562 -45.906 -3.16 1 72.12 71 TYR A O 1
ATOM 564 N N . ASP A 1 72 ? -13.156 -44.188 -2.406 1 71.56 72 ASP A N 1
ATOM 565 C CA . ASP A 1 72 ? -14.211 -43.625 -1.562 1 71.56 72 ASP A CA 1
ATOM 566 C C . ASP A 1 72 ? -15.172 -42.781 -2.381 1 71.56 72 ASP A C 1
ATOM 568 O O . ASP A 1 72 ? -16.375 -42.75 -2.104 1 71.56 72 ASP A O 1
ATOM 572 N N . LYS A 1 73 ? -14.68 -42.125 -3.369 1 72.44 73 LYS A N 1
ATOM 573 C CA . LYS A 1 73 ? -15.531 -41.406 -4.301 1 72.44 73 LYS A CA 1
ATOM 574 C C . LYS A 1 73 ? -15.633 -42.125 -5.641 1 72.44 73 LYS A C 1
ATOM 576 O O . LYS A 1 73 ? -14.617 -42.375 -6.297 1 72.44 73 LYS A O 1
ATOM 581 N N . TRP A 1 74 ? -16.875 -42.5 -6.008 1 74.38 74 TRP A N 1
ATOM 582 C CA . TRP A 1 74 ? -17.109 -43.312 -7.199 1 74.38 74 TRP A CA 1
ATOM 583 C C . TRP A 1 74 ? -17.109 -42.438 -8.453 1 74.38 74 TRP A C 1
ATOM 585 O O . TRP A 1 74 ? -18.094 -42.406 -9.195 1 74.38 74 TRP A O 1
ATOM 595 N N . VAL A 1 75 ? -16.016 -41.719 -8.586 1 69.25 75 VAL A N 1
ATOM 596 C CA . VAL A 1 75 ? -15.93 -40.719 -9.648 1 69.25 75 VAL A CA 1
ATOM 597 C C . VAL A 1 75 ? -16 -41.406 -11.008 1 69.25 75 VAL A C 1
ATOM 599 O O . VAL A 1 75 ? -16.625 -40.906 -11.938 1 69.25 75 VAL A O 1
ATOM 602 N N . PHE A 1 76 ? -15.516 -42.594 -11.078 1 69.56 76 PHE A N 1
ATOM 603 C CA . PHE A 1 76 ? -15.484 -43.281 -12.359 1 69.56 76 PHE A CA 1
ATOM 604 C C . PHE A 1 76 ? -16.859 -43.875 -12.68 1 69.56 76 PHE A C 1
ATOM 606 O O . PHE A 1 76 ? -17.094 -44.312 -13.805 1 69.56 76 PHE A O 1
ATOM 613 N N . HIS A 1 77 ? -17.688 -43.844 -11.758 1 73.5 77 HIS A N 1
ATOM 614 C CA . HIS A 1 77 ? -18.969 -44.5 -11.969 1 73.5 77 HIS A CA 1
ATOM 615 C C . HIS A 1 77 ? -20.125 -43.5 -11.805 1 73.5 77 HIS A C 1
ATOM 617 O O . HIS A 1 77 ? -21.281 -43.938 -11.609 1 73.5 77 HIS A O 1
ATOM 623 N N . GLY A 1 78 ? -19.703 -42.188 -12.023 1 63.84 78 GLY A N 1
ATOM 624 C CA . GLY A 1 78 ? -20.766 -41.188 -12.172 1 63.84 78 GLY A CA 1
ATOM 625 C C . GLY A 1 78 ? -20.953 -40.344 -10.938 1 63.84 78 GLY A C 1
ATOM 626 O O . GLY A 1 78 ? -21.859 -39.5 -10.891 1 63.84 78 GLY A O 1
ATOM 627 N N . GLU A 1 79 ? -20.328 -40.781 -9.875 1 62.66 79 GLU A N 1
ATOM 628 C CA . GLU A 1 79 ? -20.453 -39.906 -8.711 1 62.66 79 GLU A CA 1
ATOM 629 C C . GLU A 1 79 ? -19.75 -38.594 -8.938 1 62.66 79 GLU A C 1
ATOM 631 O O . GLU A 1 79 ? -18.641 -38.531 -9.445 1 62.66 79 GLU A O 1
ATOM 636 N N . SER A 1 80 ? -20.562 -37.469 -9.102 1 49.62 80 SER A N 1
ATOM 637 C CA . SER A 1 80 ? -20.031 -36.125 -9.289 1 49.62 80 SER A CA 1
ATOM 638 C C . SER A 1 80 ? -18.906 -35.844 -8.297 1 49.62 80 SER A C 1
ATOM 640 O O . SER A 1 80 ? -19.016 -36.188 -7.117 1 49.62 80 SER A O 1
ATOM 642 N N . SER A 1 81 ? -17.75 -36.062 -8.844 1 40.97 81 SER A N 1
ATOM 643 C CA . SER A 1 81 ? -16.688 -35.531 -7.977 1 40.97 81 SER A CA 1
ATOM 644 C C . SER A 1 81 ? -17.047 -34.188 -7.379 1 40.97 81 SER A C 1
ATOM 646 O O . SER A 1 81 ? -16.969 -33.156 -8.047 1 40.97 81 SER A O 1
ATOM 648 N N . ASP A 1 82 ? -18.172 -34.062 -6.957 1 35.59 82 ASP A N 1
ATOM 649 C CA . ASP A 1 82 ? -18.25 -32.75 -6.312 1 35.59 82 ASP A CA 1
ATOM 650 C C . ASP A 1 82 ? -16.969 -32.438 -5.543 1 35.59 82 ASP A C 1
ATOM 652 O O . ASP A 1 82 ? -16.734 -32.969 -4.465 1 35.59 82 ASP A O 1
ATOM 656 N N . GLU A 1 83 ? -15.852 -32.719 -6.246 1 32.69 83 GLU A N 1
ATOM 657 C CA . GLU A 1 83 ? -14.758 -32.062 -5.543 1 32.69 83 GLU A CA 1
ATOM 658 C C . GLU A 1 83 ? -15.242 -30.766 -4.879 1 32.69 83 GLU A C 1
ATOM 660 O O . GLU A 1 83 ? -15.859 -29.922 -5.527 1 32.69 83 GLU A O 1
ATOM 665 N N . HIS A 1 84 ? -15.703 -30.875 -3.736 1 30.53 84 HIS A N 1
ATOM 666 C CA . HIS A 1 84 ? -15.781 -29.625 -2.996 1 30.53 84 HIS A CA 1
ATOM 667 C C . HIS A 1 84 ? -14.82 -28.594 -3.564 1 30.53 84 HIS A C 1
ATOM 669 O O . HIS A 1 84 ? -13.633 -28.875 -3.768 1 30.53 84 HIS A O 1
ATOM 675 N N . ASN A 1 85 ? -15.203 -27.922 -4.59 1 30.09 85 ASN A N 1
ATOM 676 C CA . ASN A 1 85 ? -14.5 -26.672 -4.828 1 30.09 85 ASN A CA 1
ATOM 677 C C . ASN A 1 85 ? -13.742 -26.203 -3.586 1 30.09 85 ASN A C 1
ATOM 679 O O . ASN A 1 85 ? -14.328 -25.625 -2.678 1 30.09 85 ASN A O 1
ATOM 683 N N . ASN A 1 86 ? -13.07 -27.062 -3.039 1 28.38 86 ASN A N 1
ATOM 684 C CA . ASN A 1 86 ? -12.211 -26.422 -2.051 1 28.38 86 ASN A CA 1
ATOM 685 C C . ASN A 1 86 ? -11.664 -25.094 -2.562 1 28.38 86 ASN A C 1
ATOM 687 O O . ASN A 1 86 ? -10.805 -25.062 -3.451 1 28.38 86 ASN A O 1
ATOM 691 N N . ASP A 1 87 ? -12.469 -24.266 -3.053 1 31.55 87 ASP A N 1
ATOM 692 C CA . ASP A 1 87 ? -11.844 -22.938 -2.971 1 31.55 87 ASP A CA 1
ATOM 693 C C . ASP A 1 87 ? -10.641 -22.953 -2.027 1 31.55 87 ASP A C 1
ATOM 695 O O . ASP A 1 87 ? -10.797 -23.156 -0.821 1 31.55 87 ASP A O 1
ATOM 699 N N . GLN A 1 88 ? -9.742 -23.719 -2.43 1 31.72 88 GLN A N 1
ATOM 700 C CA . GLN A 1 88 ? -8.461 -23.75 -1.729 1 31.72 88 GLN A CA 1
ATOM 701 C C . GLN A 1 88 ? -8.227 -22.453 -0.958 1 31.72 88 GLN A C 1
ATOM 703 O O . GLN A 1 88 ? -7.762 -21.453 -1.524 1 31.72 88 GLN A O 1
ATOM 708 N N . GLN A 1 89 ? -9.172 -22 -0.276 1 33.75 89 GLN A N 1
ATOM 709 C CA . GLN A 1 89 ? -8.656 -21.125 0.78 1 33.75 89 GLN A CA 1
ATOM 710 C C . GLN A 1 89 ? -7.301 -21.625 1.276 1 33.75 89 GLN A C 1
ATOM 712 O O . GLN A 1 89 ? -7.086 -22.828 1.414 1 33.75 89 GLN A O 1
ATOM 717 N N . PRO A 1 90 ? -6.223 -20.969 0.945 1 35.38 90 PRO A N 1
ATOM 718 C CA . PRO A 1 90 ? -4.98 -21.469 1.538 1 35.38 90 PRO A CA 1
ATOM 719 C C . PRO A 1 90 ? -5.211 -22.266 2.816 1 35.38 90 PRO A C 1
ATOM 721 O O . PRO A 1 90 ? -6.023 -21.875 3.658 1 35.38 90 PRO A O 1
ATOM 724 N N . GLN A 1 91 ? -5.383 -23.578 2.748 1 34.53 91 GLN A N 1
ATOM 725 C CA . GLN A 1 91 ? -5.41 -24.422 3.941 1 34.53 91 GLN A CA 1
ATOM 726 C C . GLN A 1 91 ? -4.688 -23.75 5.105 1 34.53 91 GLN A C 1
ATOM 728 O O . GLN A 1 91 ? -3.623 -23.156 4.922 1 34.53 91 GLN A O 1
ATOM 733 N N . PRO A 1 92 ? -5.434 -23.391 6.086 1 38.53 92 PRO A N 1
ATOM 734 C CA . PRO A 1 92 ? -4.695 -23.016 7.297 1 38.53 92 PRO A CA 1
ATOM 735 C C . PRO A 1 92 ? -3.49 -23.922 7.555 1 38.53 92 PRO A C 1
ATOM 737 O O . PRO A 1 92 ? -3.598 -25.141 7.453 1 38.53 92 PRO A O 1
ATOM 740 N N . HIS A 1 93 ? -2.348 -23.703 7.059 1 39.72 93 HIS A N 1
ATOM 741 C CA . HIS A 1 93 ? -1.135 -24.422 7.438 1 39.72 93 HIS A CA 1
ATOM 742 C C . HIS A 1 93 ? -1.227 -24.953 8.867 1 39.72 93 HIS A C 1
ATOM 744 O O . HIS A 1 93 ? -1.263 -24.156 9.82 1 39.72 93 HIS A O 1
ATOM 750 N N . ASN A 1 94 ? -1.967 -25.938 9.062 1 40.97 94 ASN A N 1
ATOM 751 C CA . ASN A 1 94 ? -1.877 -26.656 10.328 1 40.97 94 ASN A CA 1
ATOM 752 C C . ASN A 1 94 ? -0.428 -26.828 10.773 1 40.97 94 ASN A C 1
ATOM 754 O O . ASN A 1 94 ? -0.11 -27.75 11.523 1 40.97 94 ASN A O 1
ATOM 758 N N . GLU A 1 95 ? 0.492 -26.375 10.023 1 51.91 95 GLU A N 1
ATOM 759 C CA . GLU A 1 95 ? 1.817 -26.594 10.594 1 51.91 95 GLU A CA 1
ATOM 760 C C . GLU A 1 95 ? 1.988 -25.844 11.906 1 51.91 95 GLU A C 1
ATOM 762 O O . GLU A 1 95 ? 1.419 -24.766 12.086 1 51.91 95 GLU A O 1
ATOM 767 N N . GLU A 1 96 ? 2.375 -26.547 12.844 1 65.81 96 GLU A N 1
ATOM 768 C CA . GLU A 1 96 ? 2.699 -26 14.164 1 65.81 96 GLU A CA 1
ATOM 769 C C . GLU A 1 96 ? 3.477 -24.703 14.047 1 65.81 96 GLU A C 1
ATOM 771 O O . GLU A 1 96 ? 4.5 -24.641 13.367 1 65.81 96 GLU A O 1
ATOM 776 N N . MET A 1 97 ? 2.773 -23.688 14.25 1 77.81 97 MET A N 1
ATOM 777 C CA . MET A 1 97 ? 3.406 -22.359 14.281 1 77.81 97 MET A CA 1
ATOM 778 C C . MET A 1 97 ? 4.316 -22.234 15.5 1 77.81 97 MET A C 1
ATOM 780 O O . MET A 1 97 ? 3.867 -22.391 16.641 1 77.81 97 MET A O 1
ATOM 784 N N . LEU A 1 98 ? 5.633 -22.203 15.188 1 80.75 98 LEU A N 1
ATOM 785 C CA . LEU A 1 98 ? 6.613 -22.109 16.266 1 80.75 98 LEU A CA 1
ATOM 786 C C . LEU A 1 98 ? 7.559 -20.922 16.031 1 80.75 98 LEU A C 1
ATOM 788 O O . LEU A 1 98 ? 7.992 -20.688 14.898 1 80.75 98 LEU A O 1
ATOM 792 N N . ALA A 1 99 ? 7.695 -20.172 16.969 1 86.12 99 ALA A N 1
ATOM 793 C CA . ALA A 1 99 ? 8.695 -19.109 16.969 1 86.12 99 ALA A CA 1
ATOM 794 C C . ALA A 1 99 ? 9.852 -19.438 17.922 1 86.12 99 ALA A C 1
ATOM 796 O O . ALA A 1 99 ? 9.68 -19.453 19.141 1 86.12 99 ALA A O 1
ATOM 797 N N . ASP A 1 100 ? 11 -19.719 17.359 1 85.19 100 ASP A N 1
ATOM 798 C CA . ASP A 1 100 ? 12.172 -20.078 18.141 1 85.19 100 ASP A CA 1
ATOM 799 C C . ASP A 1 100 ? 12.961 -18.828 18.547 1 85.19 100 ASP A C 1
ATOM 801 O O . ASP A 1 100 ? 13.977 -18.516 17.922 1 85.19 100 ASP A O 1
ATOM 805 N N . MET A 1 101 ? 12.562 -18.266 19.609 1 87.69 101 MET A N 1
ATOM 806 C CA . MET A 1 101 ? 13.227 -17.031 20.047 1 87.69 101 MET A CA 1
ATOM 807 C C . MET A 1 101 ? 14.57 -17.344 20.688 1 87.69 101 MET A C 1
ATOM 809 O O . MET A 1 101 ? 15.492 -16.531 20.625 1 87.69 101 MET A O 1
ATOM 813 N N . HIS A 1 102 ? 14.641 -18.469 21.266 1 81.94 102 HIS A N 1
ATOM 814 C CA . HIS A 1 102 ? 15.922 -18.859 21.859 1 81.94 102 HIS A CA 1
ATOM 815 C C . HIS A 1 102 ? 17 -18.984 20.797 1 81.94 102 HIS A C 1
ATOM 817 O O . HIS A 1 102 ? 18.125 -18.516 20.969 1 81.94 102 HIS A O 1
ATOM 823 N N . GLY A 1 103 ? 16.641 -19.641 19.719 1 82 103 GLY A N 1
ATOM 824 C CA . GLY A 1 103 ? 17.578 -19.75 18.609 1 82 103 GLY A CA 1
ATOM 825 C C . GLY A 1 103 ? 17.938 -18.422 18 1 82 103 GLY A C 1
ATOM 826 O O . GLY A 1 103 ? 19.094 -18.172 17.656 1 82 103 GLY A O 1
ATOM 827 N N . LEU A 1 104 ? 17 -17.562 17.938 1 87.5 104 LEU A N 1
ATOM 828 C CA . LEU A 1 104 ? 17.203 -16.234 17.375 1 87.5 104 LEU A CA 1
ATOM 829 C C . LEU A 1 104 ? 18.203 -15.445 18.203 1 87.5 104 LEU A C 1
ATOM 831 O O . LEU A 1 104 ? 19.125 -14.836 17.656 1 87.5 104 LEU A O 1
ATOM 835 N N . ILE A 1 105 ? 17.984 -15.445 19.531 1 85 105 ILE A N 1
ATOM 836 C CA . ILE A 1 105 ? 18.844 -14.688 20.422 1 85 105 ILE A CA 1
ATOM 837 C C . ILE A 1 105 ? 20.266 -15.25 20.391 1 85 105 ILE A C 1
ATOM 839 O O . ILE A 1 105 ? 21.234 -14.5 20.328 1 85 105 ILE A O 1
ATOM 843 N N . ASN A 1 106 ? 20.359 -16.531 20.312 1 78.81 106 ASN A N 1
ATOM 844 C CA . ASN A 1 106 ? 21.656 -17.172 20.281 1 78.81 106 ASN A CA 1
ATOM 845 C C . ASN A 1 106 ? 22.406 -16.844 18.984 1 78.81 106 ASN A C 1
ATOM 847 O O . ASN A 1 106 ? 23.625 -16.594 19.016 1 78.81 106 ASN A O 1
ATOM 851 N N . ASP A 1 107 ? 21.75 -16.859 17.953 1 81.5 107 ASP A N 1
ATOM 852 C CA . ASP A 1 107 ? 22.391 -16.594 16.672 1 81.5 107 ASP A CA 1
ATOM 853 C C . ASP A 1 107 ? 22.766 -15.117 16.531 1 81.5 107 ASP A C 1
ATOM 855 O O . ASP A 1 107 ? 23.75 -14.789 15.867 1 81.5 107 ASP A O 1
ATOM 859 N N . ALA A 1 108 ? 22 -14.289 17.062 1 81.88 108 ALA A N 1
ATOM 860 C CA . ALA A 1 108 ? 22.25 -12.859 16.938 1 81.88 108 ALA A CA 1
ATOM 861 C C . ALA A 1 108 ? 23.375 -12.406 17.859 1 81.88 108 ALA A C 1
ATOM 863 O O . ALA A 1 108 ? 24.156 -11.516 17.5 1 81.88 108 ALA A O 1
ATOM 864 N N . PHE A 1 109 ? 23.516 -13.102 19.031 1 75.19 109 PHE A N 1
ATOM 865 C CA . PHE A 1 109 ? 24.438 -12.547 20.031 1 75.19 109 PHE A CA 1
ATOM 866 C C . PHE A 1 109 ? 25.516 -13.562 20.391 1 75.19 109 PHE A C 1
ATOM 868 O O . PHE A 1 109 ? 26.281 -13.352 21.328 1 75.19 109 PHE A O 1
ATOM 875 N N . ARG A 1 110 ? 25.641 -14.695 19.75 1 63.03 110 ARG A N 1
ATOM 876 C CA . ARG A 1 110 ? 26.578 -15.758 20.094 1 63.03 110 ARG A CA 1
ATOM 877 C C . ARG A 1 110 ? 28 -15.203 20.203 1 63.03 110 ARG A C 1
ATOM 879 O O . ARG A 1 110 ? 28.766 -15.625 21.078 1 63.03 110 ARG A O 1
ATOM 886 N N . ASN A 1 111 ? 28.484 -14.453 19.188 1 54.69 111 ASN A N 1
ATOM 887 C CA . ASN A 1 111 ? 29.891 -14.07 19.234 1 54.69 111 ASN A CA 1
ATOM 888 C C . ASN A 1 111 ? 30.203 -13.227 20.469 1 54.69 111 ASN A C 1
ATOM 890 O O . ASN A 1 111 ? 31.375 -12.953 20.766 1 54.69 111 ASN A O 1
ATOM 894 N N . MET A 1 112 ? 29.328 -12.586 20.969 1 50.66 112 MET A N 1
ATOM 895 C CA . MET A 1 112 ? 29.641 -11.758 22.141 1 50.66 112 MET A CA 1
ATOM 896 C C . MET A 1 112 ? 30.188 -12.609 23.281 1 50.66 112 MET A C 1
ATOM 898 O O . MET A 1 112 ? 30.984 -12.133 24.094 1 50.66 112 MET A O 1
ATOM 902 N N . TYR A 1 113 ? 29.875 -13.938 23.266 1 43.12 113 TYR A N 1
ATOM 903 C CA . TYR A 1 113 ? 30.406 -14.781 24.328 1 43.12 113 TYR A CA 1
ATOM 904 C C . TYR A 1 113 ? 31.797 -15.305 23.969 1 43.12 113 TYR A C 1
ATOM 906 O O . TYR A 1 113 ? 32.656 -15.484 24.844 1 43.12 113 TYR A O 1
ATOM 914 N N . ASP A 1 114 ? 32.125 -15.656 22.844 1 40.66 114 ASP A N 1
ATOM 915 C CA . ASP A 1 114 ? 33.406 -16.344 22.625 1 40.66 114 ASP A CA 1
ATOM 916 C C . ASP A 1 114 ? 34.594 -15.391 22.766 1 40.66 114 ASP A C 1
ATOM 918 O O . ASP A 1 114 ? 35.688 -15.805 23.109 1 40.66 114 ASP A O 1
ATOM 922 N N . ASP A 1 115 ? 34.531 -14.156 22.359 1 36.84 115 ASP A N 1
ATOM 923 C CA . ASP A 1 115 ? 35.781 -13.391 22.375 1 36.84 115 ASP A CA 1
ATOM 924 C C . ASP A 1 115 ? 36.094 -12.914 23.797 1 36.84 115 ASP A C 1
ATOM 926 O O . ASP A 1 115 ? 36.875 -11.977 23.969 1 36.84 115 ASP A O 1
ATOM 930 N N . VAL A 1 116 ? 35.406 -13.234 24.812 1 35.84 116 VAL A N 1
ATOM 931 C CA . VAL A 1 116 ? 36.062 -12.938 26.078 1 35.84 116 VAL A CA 1
ATOM 932 C C . VAL A 1 116 ? 37.375 -13.727 26.172 1 35.84 116 VAL A C 1
ATOM 934 O O . VAL A 1 116 ? 37.344 -14.953 26.188 1 35.84 116 VAL A O 1
ATOM 937 N N . PRO A 1 117 ? 38.438 -13.25 25.625 1 32.59 117 PRO A N 1
ATOM 938 C CA . PRO A 1 117 ? 39.688 -13.93 25.938 1 32.59 117 PRO A CA 1
ATOM 939 C C . PRO A 1 117 ? 39.781 -14.414 27.391 1 32.59 117 PRO A C 1
ATOM 941 O O . PRO A 1 117 ? 39.406 -13.68 28.312 1 32.59 117 PRO A O 1
ATOM 944 N N . MET A 1 118 ? 39.688 -15.672 27.656 1 32.03 118 MET A N 1
ATOM 945 C CA . MET A 1 118 ? 40.156 -16.266 28.922 1 32.03 118 MET A CA 1
ATOM 946 C C . MET A 1 118 ? 41.594 -15.828 29.219 1 32.03 118 MET A C 1
ATOM 948 O O . MET A 1 118 ? 42.531 -16.625 29.062 1 32.03 118 MET A O 1
ATOM 952 N N . SER A 1 119 ? 42.156 -14.688 28.672 1 29.91 119 SER A N 1
ATOM 953 C CA . SER A 1 119 ? 43.5 -14.469 29.203 1 29.91 119 SER A CA 1
ATOM 954 C C . SER A 1 119 ? 43.5 -14.492 30.719 1 29.91 119 SER A C 1
ATOM 956 O O . SER A 1 119 ? 42.594 -13.977 31.359 1 29.91 119 SER A O 1
ATOM 958 N N . GLU A 1 120 ? 44.281 -15.484 31.406 1 31.06 120 GLU A N 1
ATOM 959 C CA . GLU A 1 120 ? 44.812 -15.734 32.75 1 31.06 120 GLU A CA 1
ATOM 960 C C . GLU A 1 120 ? 45.406 -14.469 33.344 1 31.06 120 GLU A C 1
ATOM 962 O O . GLU A 1 120 ? 45.938 -14.5 34.469 1 31.06 120 GLU A O 1
ATOM 967 N N . SER A 1 121 ? 46.031 -13.562 32.5 1 32.03 121 SER A N 1
ATOM 968 C CA . SER A 1 121 ? 46.75 -12.633 33.344 1 32.03 121 SER A CA 1
ATOM 969 C C . SER A 1 121 ? 45.844 -11.922 34.312 1 32.03 121 SER A C 1
ATOM 971 O O . SER A 1 121 ? 44.688 -11.648 34 1 32.03 121 SER A O 1
ATOM 973 N N . PRO A 1 122 ? 46.219 -11.977 35.75 1 32.41 122 PRO A N 1
ATOM 974 C CA . PRO A 1 122 ? 45.625 -11.398 36.938 1 32.41 122 PRO A CA 1
ATOM 975 C C . PRO A 1 122 ? 45.156 -9.953 36.719 1 32.41 122 PRO A C 1
ATOM 977 O O . PRO A 1 122 ? 44.781 -9.273 37.688 1 32.41 122 PRO A O 1
ATOM 980 N N . ASP A 1 123 ? 45.875 -9.305 35.719 1 32.59 123 ASP A N 1
ATOM 981 C CA . ASP A 1 123 ? 45.531 -7.895 35.875 1 32.59 123 ASP A CA 1
ATOM 982 C C . ASP A 1 123 ? 44.031 -7.68 35.781 1 32.59 123 ASP A C 1
ATOM 984 O O . ASP A 1 123 ? 43.344 -8.383 35.062 1 32.59 123 ASP A O 1
ATOM 988 N N . PRO A 1 124 ? 43.469 -6.906 36.844 1 32.88 124 PRO A N 1
ATOM 989 C CA . PRO A 1 124 ? 42.031 -6.672 37 1 32.88 124 PRO A CA 1
ATOM 990 C C . PRO A 1 124 ? 41.312 -6.316 35.719 1 32.88 124 PRO A C 1
ATOM 992 O O . PRO A 1 124 ? 41.844 -5.562 34.906 1 32.88 124 PRO A O 1
ATOM 995 N N . PRO A 1 125 ? 40.688 -7.324 35.094 1 32.88 125 PRO A N 1
ATOM 996 C CA . PRO A 1 125 ? 39.969 -7.125 33.812 1 32.88 125 PRO A CA 1
ATOM 997 C C . PRO A 1 125 ? 39.406 -5.707 33.688 1 32.88 125 PRO A C 1
ATOM 999 O O . PRO A 1 125 ? 38.812 -5.184 34.594 1 32.88 125 PRO A O 1
ATOM 1002 N N . ASN A 1 126 ? 40.25 -4.852 33.125 1 31.33 126 ASN A N 1
ATOM 1003 C CA . ASN A 1 126 ? 39.812 -3.488 32.906 1 31.33 126 ASN A CA 1
ATOM 1004 C C . ASN A 1 126 ? 38.312 -3.445 32.594 1 31.33 126 ASN A C 1
ATOM 1006 O O . ASN A 1 126 ? 37.812 -4.289 31.844 1 31.33 126 ASN A O 1
ATOM 1010 N N . GLN A 1 127 ? 37.5 -2.859 33.438 1 31.77 127 GLN A N 1
ATOM 1011 C CA . GLN A 1 127 ? 36.094 -2.559 33.688 1 31.77 127 GLN A CA 1
ATOM 1012 C C . GLN A 1 127 ? 35.375 -2.107 32.406 1 31.77 127 GLN A C 1
ATOM 1014 O O . GLN A 1 127 ? 34.281 -1.524 32.438 1 31.77 127 GLN A O 1
ATOM 1019 N N . HIS A 1 128 ? 36.062 -1.879 31.328 1 33.94 128 HIS A N 1
ATOM 1020 C CA . HIS A 1 128 ? 35.312 -1.239 30.266 1 33.94 128 HIS A CA 1
ATOM 1021 C C . HIS A 1 128 ? 34.031 -2.016 29.953 1 33.94 128 HIS A C 1
ATOM 1023 O O . HIS A 1 128 ? 34 -3.232 30.141 1 33.94 128 HIS A O 1
ATOM 1029 N N . GLY A 1 129 ? 32.812 -1.367 29.797 1 34.53 129 GLY A N 1
ATOM 1030 C CA . GLY A 1 129 ? 31.375 -1.61 29.922 1 34.53 129 GLY A CA 1
ATOM 1031 C C . GLY A 1 129 ? 30.875 -2.707 29 1 34.53 129 GLY A C 1
ATOM 1032 O O . GLY A 1 129 ? 30.422 -2.43 27.891 1 34.53 129 GLY A O 1
ATOM 1033 N N . PRO A 1 130 ? 31.375 -3.771 28.562 1 42.38 130 PRO A N 1
ATOM 1034 C CA . PRO A 1 130 ? 30.859 -5.031 28.031 1 42.38 130 PRO A CA 1
ATOM 1035 C C . PRO A 1 130 ? 29.453 -5.359 28.547 1 42.38 130 PRO A C 1
ATOM 1037 O O . PRO A 1 130 ? 28.828 -6.305 28.078 1 42.38 130 PRO A O 1
ATOM 1040 N N . ASN A 1 131 ? 28.938 -4.75 29.672 1 49.09 131 ASN A N 1
ATOM 1041 C CA . ASN A 1 131 ? 27.828 -4.953 30.594 1 49.09 131 ASN A CA 1
ATOM 1042 C C . ASN A 1 131 ? 26.484 -4.598 29.953 1 49.09 131 ASN A C 1
ATOM 1044 O O . ASN A 1 131 ? 25.484 -5.27 30.188 1 49.09 131 ASN A O 1
ATOM 1048 N N . LEU A 1 132 ? 26.562 -3.553 29.078 1 57.66 132 LEU A N 1
ATOM 1049 C CA . LEU A 1 132 ? 25.266 -3.137 28.547 1 57.66 132 LEU A CA 1
ATOM 1050 C C . LEU A 1 132 ? 24.734 -4.16 27.562 1 57.66 132 LEU A C 1
ATOM 1052 O O . LEU A 1 132 ? 23.547 -4.457 27.547 1 57.66 132 LEU A O 1
ATOM 1056 N N . GLU A 1 133 ? 25.719 -4.68 26.719 1 62.47 133 GLU A N 1
ATOM 1057 C CA . GLU A 1 133 ? 25.281 -5.672 25.75 1 62.47 133 GLU A CA 1
ATOM 1058 C C . GLU A 1 133 ? 24.797 -6.949 26.422 1 62.47 133 GLU A C 1
ATOM 1060 O O . GLU A 1 133 ? 23.828 -7.574 25.984 1 62.47 133 GLU A O 1
ATOM 1065 N N . ALA A 1 134 ? 25.578 -7.262 27.453 1 63.94 134 ALA A N 1
ATOM 1066 C CA . ALA A 1 134 ? 25.172 -8.438 28.219 1 63.94 134 ALA A CA 1
ATOM 1067 C C . ALA A 1 134 ? 23.828 -8.219 28.891 1 63.94 134 ALA A C 1
ATOM 1069 O O . ALA A 1 134 ? 22.984 -9.125 28.938 1 63.94 134 ALA A O 1
ATOM 1070 N N . GLU A 1 135 ? 23.719 -7 29.328 1 67.56 135 GLU A N 1
ATOM 1071 C CA . GLU A 1 135 ? 22.438 -6.672 29.953 1 67.56 135 GLU A CA 1
ATOM 1072 C C . GLU A 1 135 ? 21.297 -6.77 28.938 1 67.56 135 GLU A C 1
ATOM 1074 O O . GLU A 1 135 ? 20.219 -7.281 29.266 1 67.56 135 GLU A O 1
ATOM 1079 N N . GLU A 1 136 ? 21.641 -6.297 27.828 1 73.69 136 GLU A N 1
ATOM 1080 C CA . GLU A 1 136 ? 20.625 -6.359 26.781 1 73.69 136 GLU A CA 1
ATOM 1081 C C . GLU A 1 136 ? 20.312 -7.805 26.391 1 73.69 136 GLU A C 1
ATOM 1083 O O . GLU A 1 136 ? 19.156 -8.156 26.188 1 73.69 136 GLU A O 1
ATOM 1088 N N . PHE A 1 137 ? 21.344 -8.578 26.391 1 73.31 137 PHE A N 1
ATOM 1089 C CA . PHE A 1 137 ? 21.188 -9.984 26.062 1 73.31 137 PHE A CA 1
ATOM 1090 C C . PHE A 1 137 ? 20.328 -10.695 27.109 1 73.31 137 PHE A C 1
ATOM 1092 O O . PHE A 1 137 ? 19.391 -11.398 26.766 1 73.31 137 PHE A O 1
ATOM 1099 N N . TYR A 1 138 ? 20.609 -10.43 28.297 1 73.75 138 TYR A N 1
ATOM 1100 C CA . TYR A 1 138 ? 19.859 -11.109 29.359 1 73.75 138 TYR A CA 1
ATOM 1101 C C . TYR A 1 138 ? 18.422 -10.609 29.422 1 73.75 138 TYR A C 1
ATOM 1103 O O . TYR A 1 138 ? 17.5 -11.383 29.703 1 73.75 138 TYR A O 1
ATOM 1111 N N . LYS A 1 139 ? 18.297 -9.414 29.141 1 78.94 139 LYS A N 1
ATOM 1112 C CA . LYS A 1 139 ? 16.938 -8.867 29.094 1 78.94 139 LYS A CA 1
ATOM 1113 C C . LYS A 1 139 ? 16.109 -9.531 28 1 78.94 139 LYS A C 1
ATOM 1115 O O . LYS A 1 139 ? 14.945 -9.875 28.203 1 78.94 139 LYS A O 1
ATOM 1120 N N . LEU A 1 140 ? 16.75 -9.727 26.969 1 80.19 140 LEU A N 1
ATOM 1121 C CA . LEU A 1 140 ? 16.062 -10.344 25.844 1 80.19 140 LEU A CA 1
ATOM 1122 C C . LEU A 1 140 ? 15.727 -11.805 26.156 1 80.19 140 LEU A C 1
ATOM 1124 O O . LEU A 1 140 ? 14.656 -12.289 25.781 1 80.19 140 LEU A O 1
ATOM 1128 N N . ILE A 1 141 ? 16.641 -12.453 26.812 1 75.56 141 ILE A N 1
ATOM 1129 C CA . ILE A 1 141 ? 16.391 -13.844 27.188 1 75.56 141 ILE A CA 1
ATOM 1130 C C . ILE A 1 141 ? 15.195 -13.914 28.141 1 75.56 141 ILE A C 1
ATOM 1132 O O . ILE A 1 141 ? 14.328 -14.773 28 1 75.56 141 ILE A O 1
ATOM 1136 N N . ASN A 1 142 ? 15.18 -12.992 29 1 78 142 ASN A N 1
ATOM 1137 C CA . ASN A 1 142 ? 14.07 -12.961 29.953 1 78 142 ASN A CA 1
ATOM 1138 C C . ASN A 1 142 ? 12.742 -12.648 29.25 1 78 142 ASN A C 1
ATOM 1140 O O . ASN A 1 142 ? 11.711 -13.242 29.578 1 78 142 ASN A O 1
ATOM 1144 N N . ASP A 1 143 ? 12.859 -11.805 28.375 1 79.25 143 ASP A N 1
ATOM 1145 C CA . ASP A 1 143 ? 11.664 -11.438 27.609 1 79.25 143 ASP A CA 1
ATOM 1146 C C . ASP A 1 143 ? 11.18 -12.602 26.75 1 79.25 143 ASP A C 1
ATOM 1148 O O . ASP A 1 143 ? 9.992 -12.711 26.469 1 79.25 143 ASP A O 1
ATOM 1152 N N . SER A 1 144 ? 12.086 -13.398 26.359 1 82.31 144 SER A N 1
ATOM 1153 C CA . SER A 1 144 ? 11.734 -14.539 25.516 1 82.31 144 SER A CA 1
ATOM 1154 C C . SER A 1 144 ? 11.086 -15.648 26.328 1 82.31 144 SER A C 1
ATOM 1156 O O . SER A 1 144 ? 10.328 -16.453 25.781 1 82.31 144 SER A O 1
ATOM 1158 N N . LYS A 1 145 ? 11.344 -15.656 27.531 1 80.19 145 LYS A N 1
ATOM 1159 C CA . LYS A 1 145 ? 10.828 -16.734 28.375 1 80.19 145 LYS A CA 1
ATOM 1160 C C . LYS A 1 145 ? 9.484 -16.375 28.984 1 80.19 145 LYS A C 1
ATOM 1162 O O . LYS A 1 145 ? 8.695 -17.266 29.328 1 80.19 145 LYS A O 1
ATOM 1167 N N . LYS A 1 146 ? 9.234 -15.109 29.047 1 85.19 146 LYS A N 1
ATOM 1168 C CA . LYS A 1 146 ? 7.977 -14.68 29.656 1 85.19 146 LYS A CA 1
ATOM 1169 C C . LYS A 1 146 ? 6.824 -14.789 28.656 1 85.19 146 LYS A C 1
ATOM 1171 O O . LYS A 1 146 ? 6.812 -14.109 27.625 1 85.19 146 LYS A O 1
ATOM 1176 N N . PRO A 1 147 ? 5.906 -15.68 29.047 1 87.94 147 PRO A N 1
ATOM 1177 C CA . PRO A 1 147 ? 4.77 -15.812 28.141 1 87.94 147 PRO A CA 1
ATOM 1178 C C . PRO A 1 147 ? 3.852 -14.586 28.156 1 87.94 147 PRO A C 1
ATOM 1180 O O . PRO A 1 147 ? 3.857 -13.82 29.125 1 87.94 147 PRO A O 1
ATOM 1183 N N . LEU A 1 148 ? 3.146 -14.383 27.156 1 89 148 LEU A N 1
ATOM 1184 C CA . LEU A 1 148 ? 2.223 -13.258 27.062 1 89 148 LEU A CA 1
ATOM 1185 C C . LEU A 1 148 ? 1.181 -13.312 28.172 1 89 148 LEU A C 1
ATOM 1187 O O . LEU A 1 148 ? 0.84 -12.289 28.766 1 89 148 LEU A O 1
ATOM 1191 N N . TRP A 1 149 ? 0.618 -14.445 28.375 1 86.94 149 TRP A N 1
ATOM 1192 C CA . TRP A 1 149 ? -0.276 -14.805 29.469 1 86.94 149 TRP A CA 1
ATOM 1193 C C . TRP A 1 149 ? -0.065 -16.266 29.875 1 86.94 149 TRP A C 1
ATOM 1195 O O . TRP A 1 149 ? 0.53 -17.047 29.141 1 86.94 149 TRP A O 1
ATOM 1205 N N . PRO A 1 150 ? -0.46 -16.5 31.125 1 83.25 150 PRO A N 1
ATOM 1206 C CA . PRO A 1 150 ? -0.207 -17.875 31.594 1 83.25 150 PRO A CA 1
ATOM 1207 C C . PRO A 1 150 ? -0.829 -18.922 30.672 1 83.25 150 PRO A C 1
ATOM 1209 O O . PRO A 1 150 ? -2.045 -18.922 30.469 1 83.25 150 PRO A O 1
ATOM 1212 N N . GLY A 1 151 ? -0.009 -19.703 29.969 1 81.19 151 GLY A N 1
ATOM 1213 C CA . GLY A 1 151 ? -0.478 -20.75 29.078 1 81.19 151 GLY A CA 1
ATOM 1214 C C . GLY A 1 151 ? -0.235 -20.422 27.609 1 81.19 151 GLY A C 1
ATOM 1215 O O . GLY A 1 151 ? -0.478 -21.266 26.75 1 81.19 151 GLY A O 1
ATOM 1216 N N . SER A 1 152 ? 0.283 -19.266 27.438 1 86.44 152 SER A N 1
ATOM 1217 C CA . SER A 1 152 ? 0.511 -18.859 26.062 1 86.44 152 SER A CA 1
ATOM 1218 C C . SER A 1 152 ? 1.78 -19.5 25.5 1 86.44 152 SER A C 1
ATOM 1220 O O . SER A 1 152 ? 2.768 -19.656 26.219 1 86.44 152 SER A O 1
ATOM 1222 N N . GLY A 1 153 ? 1.775 -19.859 24.25 1 82.56 153 GLY A N 1
ATOM 1223 C CA . GLY A 1 153 ? 2.959 -20.375 23.578 1 82.56 153 GLY A CA 1
ATOM 1224 C C . GLY A 1 153 ? 3.844 -19.266 23.016 1 82.56 153 GLY A C 1
ATOM 1225 O O . GLY A 1 153 ? 4.953 -19.531 22.547 1 82.56 153 GLY A O 1
ATOM 1226 N N . LEU A 1 154 ? 3.369 -18.062 23.188 1 89.62 154 LEU A N 1
ATOM 1227 C CA . LEU A 1 154 ? 4.117 -16.938 22.656 1 89.62 154 LEU A CA 1
ATOM 1228 C C . LEU A 1 154 ? 4.59 -16.016 23.781 1 89.62 154 LEU A C 1
ATOM 1230 O O . LEU A 1 154 ? 3.936 -15.906 24.812 1 89.62 154 LEU A O 1
ATOM 1234 N N . SER A 1 155 ? 5.719 -15.516 23.594 1 90.69 155 SER A N 1
ATOM 1235 C CA . SER A 1 155 ? 6.238 -14.461 24.453 1 90.69 155 SER A CA 1
ATOM 1236 C C . SER A 1 155 ? 6.043 -13.086 23.828 1 90.69 155 SER A C 1
ATOM 1238 O O . SER A 1 155 ? 5.625 -12.977 22.672 1 90.69 155 SER A O 1
ATOM 1240 N N . GLN A 1 156 ? 6.301 -12.055 24.578 1 89.88 156 GLN A N 1
ATOM 1241 C CA . GLN A 1 156 ? 6.219 -10.703 24.047 1 89.88 156 GLN A CA 1
ATOM 1242 C C . GLN A 1 156 ? 7.18 -10.516 22.875 1 89.88 156 GLN A C 1
ATOM 1244 O O . GLN A 1 156 ? 6.816 -9.914 21.859 1 89.88 156 GLN A O 1
ATOM 1249 N N . LEU A 1 157 ? 8.297 -11.047 23.047 1 91.5 157 LEU A N 1
ATOM 1250 C CA . LEU A 1 157 ? 9.312 -10.922 22.016 1 91.5 157 LEU A CA 1
ATOM 1251 C C . LEU A 1 157 ? 8.898 -11.664 20.75 1 91.5 157 LEU A C 1
ATOM 1253 O O . LEU A 1 157 ? 9.023 -11.141 19.641 1 91.5 157 LEU A O 1
ATOM 1257 N N . SER A 1 158 ? 8.43 -12.891 20.953 1 93 158 SER A N 1
ATOM 1258 C CA . SER A 1 158 ? 8.008 -13.68 19.797 1 93 158 SER A CA 1
ATOM 1259 C C . SER A 1 158 ? 6.867 -12.992 19.062 1 93 158 SER A C 1
ATOM 1261 O O . SER A 1 158 ? 6.836 -12.984 17.828 1 93 158 SER A O 1
ATOM 1263 N N . LEU A 1 159 ? 5.926 -12.438 19.828 1 94.12 159 LEU A N 1
ATOM 1264 C CA . LEU A 1 159 ? 4.805 -11.742 19.219 1 94.12 159 LEU A CA 1
ATOM 1265 C C . LEU A 1 159 ? 5.297 -10.562 18.375 1 94.12 159 LEU A C 1
ATOM 1267 O O . LEU A 1 159 ? 4.855 -10.375 17.25 1 94.12 159 LEU A O 1
ATOM 1271 N N . LEU A 1 160 ? 6.195 -9.812 18.891 1 94 160 LEU A N 1
ATOM 1272 C CA . LEU A 1 160 ? 6.711 -8.648 18.188 1 94 160 LEU A CA 1
ATOM 1273 C C . LEU A 1 160 ? 7.438 -9.055 16.922 1 94 160 LEU A C 1
ATOM 1275 O O . LEU A 1 160 ? 7.25 -8.438 15.867 1 94 160 LEU A O 1
ATOM 1279 N N . VAL A 1 161 ? 8.234 -10.07 17.016 1 94.19 161 VAL A N 1
ATOM 1280 C CA . VAL A 1 161 ? 8.977 -10.531 15.859 1 94.19 161 VAL A CA 1
ATOM 1281 C C . VAL A 1 161 ? 8.008 -11 14.773 1 94.19 161 VAL A C 1
ATOM 1283 O O . VAL A 1 161 ? 8.188 -10.695 13.594 1 94.19 161 VAL A O 1
ATOM 1286 N N . ILE A 1 162 ? 6.984 -11.703 15.18 1 94.81 162 ILE A N 1
ATOM 1287 C CA . ILE A 1 162 ? 5.992 -12.203 14.227 1 94.81 162 ILE A CA 1
ATOM 1288 C C . ILE A 1 162 ? 5.262 -11.023 13.586 1 94.81 162 ILE A C 1
ATOM 1290 O O . ILE A 1 162 ? 5.047 -11.008 12.367 1 94.81 162 ILE A O 1
ATOM 1294 N N . LEU A 1 163 ? 4.883 -10.062 14.398 1 95.44 163 LEU A N 1
ATOM 1295 C CA . LEU A 1 163 ? 4.164 -8.898 13.891 1 95.44 163 LEU A CA 1
ATOM 1296 C C . LEU A 1 163 ? 5.035 -8.102 12.93 1 95.44 163 LEU A C 1
ATOM 1298 O O . LEU A 1 163 ? 4.551 -7.613 11.906 1 95.44 163 LEU A O 1
ATOM 1302 N N . PHE A 1 164 ? 6.301 -7.969 13.242 1 95.81 164 PHE A N 1
ATOM 1303 C CA . PHE A 1 164 ? 7.195 -7.238 12.359 1 95.81 164 PHE A CA 1
ATOM 1304 C C . PHE A 1 164 ? 7.41 -8.008 11.055 1 95.81 164 PHE A C 1
ATOM 1306 O O . PHE A 1 164 ? 7.574 -7.402 9.992 1 95.81 164 PHE A O 1
ATOM 1313 N N . ASN A 1 165 ? 7.492 -9.266 11.188 1 93.94 165 ASN A N 1
ATOM 1314 C CA . ASN A 1 165 ? 7.551 -10.078 9.977 1 93.94 165 ASN A CA 1
ATOM 1315 C C . ASN A 1 165 ? 6.336 -9.836 9.078 1 93.94 165 ASN A C 1
ATOM 1317 O O . ASN A 1 165 ? 6.477 -9.656 7.871 1 93.94 165 ASN A O 1
ATOM 1321 N N . THR A 1 166 ? 5.188 -9.805 9.672 1 93.62 166 THR A N 1
ATOM 1322 C CA . THR A 1 166 ? 3.961 -9.547 8.922 1 93.62 166 THR A CA 1
ATOM 1323 C C . THR A 1 166 ? 3.984 -8.148 8.312 1 93.62 166 THR A C 1
ATOM 1325 O O . THR A 1 166 ? 3.578 -7.969 7.16 1 93.62 166 THR A O 1
ATOM 1328 N N . LYS A 1 167 ? 4.422 -7.195 9.125 1 93.62 167 LYS A N 1
ATOM 1329 C CA . LYS A 1 167 ? 4.543 -5.824 8.633 1 93.62 167 LYS A CA 1
ATOM 1330 C C . LYS A 1 167 ? 5.457 -5.758 7.414 1 93.62 167 LYS A C 1
ATOM 1332 O O . LYS A 1 167 ? 5.129 -5.102 6.426 1 93.62 167 LYS A O 1
ATOM 1337 N N . SER A 1 168 ? 6.566 -6.43 7.508 1 91.06 168 SER A N 1
ATOM 1338 C CA . SER A 1 168 ? 7.566 -6.398 6.445 1 91.06 168 SER A CA 1
ATOM 1339 C C . SER A 1 168 ? 7.059 -7.086 5.184 1 91.06 168 SER A C 1
ATOM 1341 O O . SER A 1 168 ? 7.23 -6.57 4.078 1 91.06 168 SER A O 1
ATOM 1343 N N . MET A 1 169 ? 6.426 -8.148 5.328 1 89.94 169 MET A N 1
ATOM 1344 C CA . MET A 1 169 ? 5.938 -8.93 4.195 1 89.94 169 MET A CA 1
ATOM 1345 C C . MET A 1 169 ? 4.805 -8.203 3.479 1 89.94 169 MET A C 1
ATOM 1347 O O . MET A 1 169 ? 4.703 -8.258 2.252 1 89.94 169 MET A O 1
ATOM 1351 N N . ASN A 1 170 ? 4.027 -7.57 4.273 1 89.94 170 ASN A N 1
ATOM 1352 C CA . ASN A 1 170 ? 2.826 -6.969 3.701 1 89.94 170 ASN A CA 1
ATOM 1353 C C . ASN A 1 170 ? 2.975 -5.461 3.551 1 89.94 170 ASN A C 1
ATOM 1355 O O . ASN A 1 170 ? 2.016 -4.77 3.199 1 89.94 170 ASN A O 1
ATOM 1359 N N . LYS A 1 171 ? 4.074 -4.84 3.928 1 87.31 171 LYS A N 1
ATOM 1360 C CA . LYS A 1 171 ? 4.41 -3.436 3.727 1 87.31 171 LYS A CA 1
ATOM 1361 C C . LYS A 1 171 ? 3.463 -2.527 4.504 1 87.31 171 LYS A C 1
ATOM 1363 O O . LYS A 1 171 ? 2.928 -1.562 3.955 1 87.31 171 LYS A O 1
ATOM 1368 N N . TRP A 1 172 ? 3.248 -2.871 5.73 1 91.94 172 TRP A N 1
ATOM 1369 C CA . TRP A 1 172 ? 2.457 -2.012 6.605 1 91.94 172 TRP A CA 1
ATOM 1370 C C . TRP A 1 172 ? 3.205 -0.718 6.918 1 91.94 172 TRP A C 1
ATOM 1372 O O . TRP A 1 172 ? 4.434 -0.707 6.992 1 91.94 172 TRP A O 1
ATOM 1382 N N . SER A 1 173 ? 2.467 0.285 7.105 1 89.75 173 SER A N 1
ATOM 1383 C CA . SER A 1 173 ? 3.078 1.533 7.555 1 89.75 173 SER A CA 1
ATOM 1384 C C . SER A 1 173 ? 3.348 1.511 9.055 1 89.75 173 SER A C 1
ATOM 1386 O O . SER A 1 173 ? 2.789 0.684 9.781 1 89.75 173 SER A O 1
ATOM 1388 N N . ASP A 1 174 ? 4.227 2.393 9.484 1 90 174 ASP A N 1
ATOM 1389 C CA . ASP A 1 174 ? 4.527 2.508 10.914 1 90 174 ASP A CA 1
ATOM 1390 C C . ASP A 1 174 ? 3.289 2.934 11.703 1 90 174 ASP A C 1
ATOM 1392 O O . ASP A 1 174 ? 3.059 2.451 12.812 1 90 174 ASP A O 1
ATOM 1396 N N . LYS A 1 175 ? 2.498 3.775 11.125 1 88.94 175 LYS A N 1
ATOM 1397 C CA . LYS A 1 175 ? 1.271 4.227 11.773 1 88.94 175 LYS A CA 1
ATOM 1398 C C . LYS A 1 175 ? 0.3 3.066 11.977 1 88.94 175 LYS A C 1
ATOM 1400 O O . LYS A 1 175 ? -0.294 2.928 13.047 1 88.94 175 LYS A O 1
ATOM 1405 N N . SER A 1 176 ? 0.164 2.287 10.906 1 92.94 176 SER A N 1
ATOM 1406 C CA . SER A 1 176 ? -0.753 1.155 10.977 1 92.94 176 SER A CA 1
ATOM 1407 C C . SER A 1 176 ? -0.335 0.176 12.07 1 92.94 176 SER A C 1
ATOM 1409 O O . SER A 1 176 ? -1.184 -0.387 12.766 1 92.94 176 SER A O 1
ATOM 1411 N N . PHE A 1 177 ? 0.921 -0.037 12.203 1 95.25 177 PHE A N 1
ATOM 1412 C CA . PHE A 1 177 ? 1.441 -0.917 13.242 1 95.25 177 PHE A CA 1
ATOM 1413 C C . PHE A 1 177 ? 1.15 -0.349 14.625 1 95.25 177 PHE A C 1
ATOM 1415 O O . PHE A 1 177 ? 0.8 -1.091 15.547 1 95.25 177 PHE A O 1
ATOM 1422 N N . GLY A 1 178 ? 1.35 0.898 14.766 1 92.5 178 GLY A N 1
ATOM 1423 C CA . GLY A 1 178 ? 1.028 1.541 16.031 1 92.5 178 GLY A CA 1
ATOM 1424 C C . GLY A 1 178 ? -0.432 1.405 16.422 1 92.5 178 GLY A C 1
ATOM 1425 O O . GLY A 1 178 ? -0.751 1.105 17.562 1 92.5 178 GLY A O 1
ATOM 1426 N N . ASP A 1 179 ? -1.3 1.623 15.438 1 92.25 179 ASP A N 1
ATOM 1427 C CA . ASP A 1 179 ? -2.73 1.458 15.672 1 92.25 179 ASP A CA 1
ATOM 1428 C C . ASP A 1 179 ? -3.053 0.034 16.125 1 92.25 179 ASP A C 1
ATOM 1430 O O . ASP A 1 179 ? -3.887 -0.17 17 1 92.25 179 ASP A O 1
ATOM 1434 N N . LEU A 1 180 ? -2.443 -0.896 15.492 1 94.69 180 LEU A N 1
ATOM 1435 C CA . LEU A 1 180 ? -2.646 -2.295 15.852 1 94.69 180 LEU A CA 1
ATOM 1436 C C . LEU A 1 180 ? -2.174 -2.566 17.266 1 94.69 180 LEU A C 1
ATOM 1438 O O . LEU A 1 180 ? -2.832 -3.291 18.016 1 94.69 180 LEU A O 1
ATOM 1442 N N . LEU A 1 181 ? -1.011 -2.041 17.625 1 94.12 181 LEU A N 1
ATOM 1443 C CA . LEU A 1 181 ? -0.462 -2.244 18.953 1 94.12 181 LEU A CA 1
ATOM 1444 C C . LEU A 1 181 ? -1.438 -1.76 20.016 1 94.12 181 LEU A C 1
ATOM 1446 O O . LEU A 1 181 ? -1.601 -2.406 21.062 1 94.12 181 LEU A O 1
ATOM 1450 N N . ASP A 1 182 ? -2.09 -0.663 19.75 1 91.31 182 ASP A N 1
ATOM 1451 C CA . ASP A 1 182 ? -3.094 -0.143 20.672 1 91.31 182 ASP A CA 1
ATOM 1452 C C . ASP A 1 182 ? -4.23 -1.144 20.859 1 91.31 182 ASP A C 1
ATOM 1454 O O . ASP A 1 182 ? -4.688 -1.357 21.984 1 91.31 182 ASP A O 1
ATOM 1458 N N . THR A 1 183 ? -4.633 -1.688 19.844 1 92.5 183 THR A N 1
ATOM 1459 C CA . THR A 1 183 ? -5.711 -2.668 19.891 1 92.5 183 THR A CA 1
ATOM 1460 C C . THR A 1 183 ? -5.266 -3.928 20.625 1 92.5 183 THR A C 1
ATOM 1462 O O . THR A 1 183 ? -6.023 -4.484 21.422 1 92.5 183 THR A O 1
ATOM 1465 N N . LEU A 1 184 ? -4.039 -4.355 20.375 1 93.69 184 LEU A N 1
ATOM 1466 C CA . LEU A 1 184 ? -3.531 -5.582 20.984 1 93.69 184 LEU A CA 1
ATOM 1467 C C . LEU A 1 184 ? -3.361 -5.414 22.484 1 93.69 184 LEU A C 1
ATOM 1469 O O . LEU A 1 184 ? -3.553 -6.363 23.25 1 93.69 184 LEU A O 1
ATOM 1473 N N . ARG A 1 185 ? -3.018 -4.258 22.875 1 91.06 185 ARG A N 1
ATOM 1474 C CA . ARG A 1 185 ? -2.877 -3.994 24.312 1 91.06 185 ARG A CA 1
ATOM 1475 C C . ARG A 1 185 ? -4.203 -4.199 25.031 1 91.06 185 ARG A C 1
ATOM 1477 O O . ARG A 1 185 ? -4.219 -4.602 26.203 1 91.06 185 ARG A O 1
ATOM 1484 N N . MET A 1 186 ? -5.281 -4.02 24.328 1 89 186 MET A N 1
ATOM 1485 C CA . MET A 1 186 ? -6.609 -4.215 24.906 1 89 186 MET A CA 1
ATOM 1486 C C . MET A 1 186 ? -7.055 -5.668 24.766 1 89 186 MET A C 1
ATOM 1488 O O . MET A 1 186 ? -7.777 -6.184 25.609 1 89 186 MET A O 1
ATOM 1492 N N . ALA A 1 187 ? -6.625 -6.305 23.734 1 91.5 187 ALA A N 1
ATOM 1493 C CA . ALA A 1 187 ? -7.148 -7.617 23.375 1 91.5 187 ALA A CA 1
ATOM 1494 C C . ALA A 1 187 ? -6.418 -8.727 24.125 1 91.5 187 ALA A C 1
ATOM 1496 O O . ALA A 1 187 ? -6.98 -9.797 24.375 1 91.5 187 ALA A O 1
ATOM 1497 N N . ILE A 1 188 ? -5.145 -8.5 24.453 1 91.88 188 ILE A N 1
ATOM 1498 C CA . ILE A 1 188 ? -4.332 -9.508 25.125 1 91.88 188 ILE A CA 1
ATOM 1499 C C . ILE A 1 188 ? -4.32 -9.258 26.625 1 91.88 188 ILE A C 1
ATOM 1501 O O . ILE A 1 188 ? -4.254 -8.102 27.062 1 91.88 188 ILE A O 1
ATOM 1505 N N . PRO A 1 189 ? -4.367 -10.438 27.312 1 87.69 189 PRO A N 1
ATOM 1506 C CA . PRO A 1 189 ? -4.23 -10.25 28.766 1 87.69 189 PRO A CA 1
ATOM 1507 C C . PRO A 1 189 ? -2.893 -9.633 29.156 1 87.69 189 PRO A C 1
ATOM 1509 O O . PRO A 1 189 ? -1.861 -9.953 28.562 1 87.69 189 PRO A O 1
ATOM 1512 N N . ASP A 1 190 ? -2.74 -8.68 29.969 1 81.19 190 ASP A N 1
ATOM 1513 C CA . ASP A 1 190 ? -1.531 -7.984 30.391 1 81.19 190 ASP A CA 1
ATOM 1514 C C . ASP A 1 190 ? -0.918 -7.203 29.219 1 81.19 190 ASP A C 1
ATOM 1516 O O . ASP A 1 190 ? 0.306 -7.133 29.094 1 81.19 190 ASP A O 1
ATOM 1520 N N . GLY A 1 191 ? -1.682 -6.844 28.344 1 83 191 GLY A N 1
ATOM 1521 C CA . GLY A 1 191 ? -1.243 -6.117 27.156 1 83 191 GLY A CA 1
ATOM 1522 C C . GLY A 1 191 ? -0.53 -4.82 27.484 1 83 191 GLY A C 1
ATOM 1523 O O . GLY A 1 191 ? 0.151 -4.246 26.625 1 83 191 GLY A O 1
ATOM 1524 N N . ASN A 1 192 ? -0.604 -4.426 28.656 1 80.81 192 ASN A N 1
ATOM 1525 C CA . ASN A 1 192 ? 0.057 -3.195 29.078 1 80.81 192 ASN A CA 1
ATOM 1526 C C . ASN A 1 192 ? 1.575 -3.342 29.062 1 80.81 192 ASN A C 1
ATOM 1528 O O . ASN A 1 192 ? 2.299 -2.344 29.062 1 80.81 192 ASN A O 1
ATOM 1532 N N . GLU A 1 193 ? 2.033 -4.562 29.016 1 84.38 193 GLU A N 1
ATOM 1533 C CA . GLU A 1 193 ? 3.473 -4.809 28.969 1 84.38 193 GLU A CA 1
ATOM 1534 C C . GLU A 1 193 ? 4.016 -4.676 27.547 1 84.38 193 GLU A C 1
ATOM 1536 O O . GLU A 1 193 ? 5.23 -4.582 27.359 1 84.38 193 GLU A O 1
ATOM 1541 N N . LEU A 1 194 ? 3.141 -4.664 26.656 1 89.56 194 LEU A N 1
ATOM 1542 C CA . LEU A 1 194 ? 3.561 -4.461 25.281 1 89.56 194 LEU A CA 1
ATOM 1543 C C . LEU A 1 194 ? 4.004 -3.02 25.047 1 89.56 194 LEU A C 1
ATOM 1545 O O . LEU A 1 194 ? 3.59 -2.115 25.781 1 89.56 194 LEU A O 1
ATOM 1549 N N . PRO A 1 195 ? 4.891 -2.867 24.094 1 90.62 195 PRO A N 1
ATOM 1550 C CA . PRO A 1 195 ? 5.316 -1.497 23.797 1 90.62 195 PRO A CA 1
ATOM 1551 C C . PRO A 1 195 ? 4.148 -0.561 23.516 1 90.62 195 PRO A C 1
ATOM 1553 O O . PRO A 1 195 ? 3.152 -0.978 22.906 1 90.62 195 PRO A O 1
ATOM 1556 N N . GLN A 1 196 ? 4.258 0.639 23.891 1 86.19 196 GLN A N 1
ATOM 1557 C CA . GLN A 1 196 ? 3.168 1.604 23.797 1 86.19 196 GLN A CA 1
ATOM 1558 C C . GLN A 1 196 ? 3.059 2.186 22.391 1 86.19 196 GLN A C 1
ATOM 1560 O O . GLN A 1 196 ? 1.99 2.652 22 1 86.19 196 GLN A O 1
ATOM 1565 N N . ASN A 1 197 ? 4.199 2.238 21.844 1 87.44 197 ASN A N 1
ATOM 1566 C CA . ASN A 1 197 ? 4.203 2.811 20.5 1 87.44 197 ASN A CA 1
ATOM 1567 C C . ASN A 1 197 ? 5.105 2.025 19.562 1 87.44 197 ASN A C 1
ATOM 1569 O O . ASN A 1 197 ? 5.758 1.064 19.969 1 87.44 197 ASN A O 1
ATOM 1573 N N . PHE A 1 198 ? 5.031 2.385 18.359 1 92 198 PHE A N 1
ATOM 1574 C CA . PHE A 1 198 ? 5.789 1.684 17.328 1 92 198 PHE A CA 1
ATOM 1575 C C . PHE A 1 198 ? 7.289 1.83 17.578 1 92 198 PHE A C 1
ATOM 1577 O O . PHE A 1 198 ? 8.055 0.888 17.344 1 92 198 PHE A O 1
ATOM 1584 N N . TYR A 1 199 ? 7.684 2.926 17.969 1 88.12 199 TYR A N 1
ATOM 1585 C CA . TYR A 1 199 ? 9.109 3.201 18.125 1 88.12 199 TYR A CA 1
ATOM 1586 C C . TYR A 1 199 ? 9.719 2.299 19.188 1 88.12 199 TYR A C 1
ATOM 1588 O O . TYR A 1 199 ? 10.812 1.765 19.016 1 88.12 199 TYR A O 1
ATOM 1596 N N . GLU A 1 200 ? 9.039 2.1 20.234 1 89.88 200 GLU A N 1
ATOM 1597 C CA . GLU A 1 200 ? 9.516 1.195 21.281 1 89.88 200 GLU A CA 1
ATOM 1598 C C . GLU A 1 200 ? 9.609 -0.239 20.766 1 89.88 200 GLU A C 1
ATOM 1600 O O . GLU A 1 200 ? 10.555 -0.959 21.094 1 89.88 200 GLU A O 1
ATOM 1605 N N . ALA A 1 201 ? 8.594 -0.566 20.047 1 92.75 201 ALA A N 1
ATOM 1606 C CA . ALA A 1 201 ? 8.602 -1.908 19.469 1 92.75 201 ALA A CA 1
ATOM 1607 C C . ALA A 1 201 ? 9.766 -2.08 18.5 1 92.75 201 ALA A C 1
ATOM 1609 O O . ALA A 1 201 ? 10.453 -3.107 18.516 1 92.75 201 ALA A O 1
ATOM 1610 N N . LYS A 1 202 ? 9.953 -1.12 17.672 1 92 202 LYS A N 1
ATOM 1611 C CA . LYS A 1 202 ? 11.047 -1.147 16.703 1 92 202 LYS A CA 1
ATOM 1612 C C . LYS A 1 202 ? 12.398 -1.243 17.391 1 92 202 LYS A C 1
ATOM 1614 O O . LYS A 1 202 ? 13.297 -1.941 16.922 1 92 202 LYS A O 1
ATOM 1619 N N . LYS A 1 203 ? 12.547 -0.586 18.484 1 88 203 LYS A N 1
ATOM 1620 C CA . LYS A 1 203 ? 13.789 -0.612 19.25 1 88 203 LYS A CA 1
ATOM 1621 C C . LYS A 1 203 ? 14.117 -2.025 19.734 1 88 203 LYS A C 1
ATOM 1623 O O . LYS A 1 203 ? 15.281 -2.428 19.75 1 88 203 LYS A O 1
ATOM 1628 N N . ILE A 1 204 ? 13.172 -2.727 20.062 1 88.94 204 ILE A N 1
ATOM 1629 C CA . ILE A 1 204 ? 13.367 -4.086 20.547 1 88.94 204 ILE A CA 1
ATOM 1630 C C . ILE A 1 204 ? 13.812 -4.988 19.406 1 88.94 204 ILE A C 1
ATOM 1632 O O . ILE A 1 204 ? 14.797 -5.723 19.531 1 88.94 204 ILE A O 1
ATOM 1636 N N . VAL A 1 205 ? 13.141 -4.898 18.328 1 90.5 205 VAL A N 1
ATOM 1637 C CA . VAL A 1 205 ? 13.391 -5.809 17.203 1 90.5 205 VAL A CA 1
ATOM 1638 C C . VAL A 1 205 ? 14.68 -5.406 16.5 1 90.5 205 VAL A C 1
ATOM 1640 O O . VAL A 1 205 ? 15.406 -6.266 15.984 1 90.5 205 VAL A O 1
ATOM 1643 N N . SER A 1 206 ? 14.953 -4.137 16.453 1 89.62 206 SER A N 1
ATOM 1644 C CA . SER A 1 206 ? 16.141 -3.646 15.742 1 89.62 206 SER A CA 1
ATOM 1645 C C . SER A 1 206 ? 17.422 -4.137 16.406 1 89.62 206 SER A C 1
ATOM 1647 O O . SER A 1 206 ? 18.5 -4.078 15.805 1 89.62 206 SER A O 1
ATOM 1649 N N . LYS A 1 207 ? 17.312 -4.594 17.578 1 86.56 207 LYS A N 1
ATOM 1650 C CA . LYS A 1 207 ? 18.484 -5.129 18.281 1 86.56 207 LYS A CA 1
ATOM 1651 C C . LYS A 1 207 ? 19.031 -6.355 17.562 1 86.56 207 LYS A C 1
ATOM 1653 O O . LYS A 1 207 ? 20.219 -6.688 17.703 1 86.56 207 LYS A O 1
ATOM 1658 N N . PHE A 1 208 ? 18.188 -6.961 16.859 1 88.62 208 PHE A N 1
ATOM 1659 C CA . PHE A 1 208 ? 18.609 -8.164 16.156 1 88.62 208 PHE A CA 1
ATOM 1660 C C . PHE A 1 208 ? 19.234 -7.816 14.805 1 88.62 208 PHE A C 1
ATOM 1662 O O . PHE A 1 208 ? 19.781 -8.688 14.125 1 88.62 208 PHE A O 1
ATOM 1669 N N . GLY A 1 209 ? 19.094 -6.602 14.422 1 88.19 209 GLY A N 1
ATOM 1670 C CA . GLY A 1 209 ? 19.625 -6.184 13.133 1 88.19 209 GLY A CA 1
ATOM 1671 C C . GLY A 1 209 ? 21.047 -5.668 13.211 1 88.19 209 GLY A C 1
ATOM 1672 O O . GLY A 1 209 ? 21.594 -5.512 14.305 1 88.19 209 GLY A O 1
ATOM 1673 N N . LEU A 1 210 ? 21.625 -5.512 12.07 1 87.62 210 LEU A N 1
ATOM 1674 C CA . LEU A 1 210 ? 22.969 -4.949 11.938 1 87.62 210 LEU A CA 1
ATOM 1675 C C . LEU A 1 210 ? 22.906 -3.475 11.555 1 87.62 210 LEU A C 1
ATOM 1677 O O . LEU A 1 210 ? 21.828 -2.949 11.273 1 87.62 210 LEU A O 1
ATOM 1681 N N . ASP A 1 211 ? 23.938 -2.77 11.703 1 88.44 211 ASP A N 1
ATOM 1682 C CA . ASP A 1 211 ? 23.953 -1.337 11.422 1 88.44 211 ASP A CA 1
ATOM 1683 C C . ASP A 1 211 ? 24.969 -1.006 10.328 1 88.44 211 ASP A C 1
ATOM 1685 O O . ASP A 1 211 ? 25.656 -1.893 9.828 1 88.44 211 ASP A O 1
ATOM 1689 N N . TYR A 1 212 ? 24.828 0.271 9.852 1 89.25 212 TYR A N 1
ATOM 1690 C CA . TYR A 1 212 ? 25.828 0.788 8.938 1 89.25 212 TYR A CA 1
ATOM 1691 C C . TYR A 1 212 ? 26.609 1.941 9.562 1 89.25 212 TYR A C 1
ATOM 1693 O O . TYR A 1 212 ? 26.188 2.496 10.578 1 89.25 212 TYR A O 1
ATOM 1701 N N . LYS A 1 213 ? 27.828 2.209 9.039 1 89.25 213 LYS A N 1
ATOM 1702 C CA . LYS A 1 213 ? 28.672 3.303 9.5 1 89.25 213 LYS A CA 1
ATOM 1703 C C . LYS A 1 213 ? 28.594 4.5 8.555 1 89.25 213 LYS A C 1
ATOM 1705 O O . LYS A 1 213 ? 28.688 4.34 7.34 1 89.25 213 LYS A O 1
ATOM 1710 N N . LYS A 1 214 ? 28.281 5.668 9.172 1 90.31 214 LYS A N 1
ATOM 1711 C CA . LYS A 1 214 ? 28.25 6.902 8.383 1 90.31 214 LYS A CA 1
ATOM 1712 C C . LYS A 1 214 ? 29.641 7.512 8.258 1 90.31 214 LYS A C 1
ATOM 1714 O O . LYS A 1 214 ? 30.25 7.875 9.266 1 90.31 214 LYS A O 1
ATOM 1719 N N . ILE A 1 215 ? 30.172 7.5 7.098 1 92 215 ILE A N 1
ATOM 1720 C CA . ILE A 1 215 ? 31.469 8.086 6.82 1 92 215 ILE A CA 1
ATOM 1721 C C . ILE A 1 215 ? 31.297 9.336 5.949 1 92 215 ILE A C 1
ATOM 1723 O O . ILE A 1 215 ? 30.719 9.266 4.863 1 92 215 ILE A O 1
ATOM 1727 N N . HIS A 1 216 ? 31.781 10.445 6.5 1 92.94 216 HIS A N 1
ATOM 1728 C CA . HIS A 1 216 ? 31.703 11.68 5.723 1 92.94 216 HIS A CA 1
ATOM 1729 C C . HIS A 1 216 ? 32.656 11.633 4.523 1 92.94 216 HIS A C 1
ATOM 1731 O O . HIS A 1 216 ? 33.688 10.969 4.562 1 92.94 216 HIS A O 1
ATOM 1737 N N . ALA A 1 217 ? 32.125 12.234 3.404 1 92.94 217 ALA A N 1
ATOM 1738 C CA . ALA A 1 217 ? 32.938 12.266 2.18 1 92.94 217 ALA A CA 1
ATOM 1739 C C . ALA A 1 217 ? 33.031 13.688 1.638 1 92.94 217 ALA A C 1
ATOM 1741 O O . ALA A 1 217 ? 32.188 14.531 1.915 1 92.94 217 ALA A O 1
ATOM 1742 N N . CYS A 1 218 ? 34.125 13.859 0.962 1 92.75 218 CYS A N 1
ATOM 1743 C CA . CYS A 1 218 ? 34.312 15.133 0.283 1 92.75 218 CYS A CA 1
ATOM 1744 C C . CYS A 1 218 ? 33.25 15.344 -0.788 1 92.75 218 CYS A C 1
ATOM 1746 O O . CYS A 1 218 ? 32.906 14.406 -1.507 1 92.75 218 CYS A O 1
ATOM 1748 N N . PRO A 1 219 ? 32.75 16.516 -0.9 1 89.88 219 PRO A N 1
ATOM 1749 C CA . PRO A 1 219 ? 31.703 16.766 -1.909 1 89.88 219 PRO A CA 1
ATOM 1750 C C . PRO A 1 219 ? 32.188 16.5 -3.332 1 89.88 219 PRO A C 1
ATOM 1752 O O . PRO A 1 219 ? 31.391 16.172 -4.215 1 89.88 219 PRO A O 1
ATOM 1755 N N . ASN A 1 220 ? 33.5 16.562 -3.537 1 90.25 220 ASN A N 1
ATOM 1756 C CA . ASN A 1 220 ? 34.062 16.328 -4.855 1 90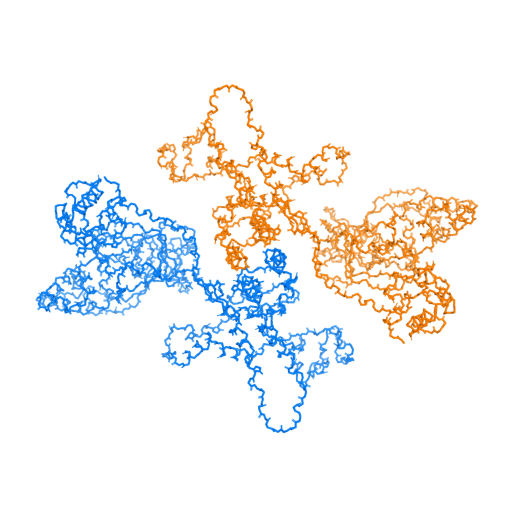.25 220 ASN A CA 1
ATOM 1757 C C . ASN A 1 220 ? 34.594 14.898 -4.988 1 90.25 220 ASN A C 1
ATOM 1759 O O . ASN A 1 220 ? 35.312 14.578 -5.945 1 90.25 220 ASN A O 1
ATOM 1763 N N . ASN A 1 221 ? 34.406 14.133 -4.105 1 90.06 221 ASN A N 1
ATOM 1764 C CA . ASN A 1 221 ? 34.719 12.711 -4.109 1 90.06 221 ASN A CA 1
ATOM 1765 C C . ASN A 1 221 ? 36.219 12.477 -4.07 1 90.06 221 ASN A C 1
ATOM 1767 O O . ASN A 1 221 ? 36.719 11.516 -4.664 1 90.06 221 ASN A O 1
ATOM 1771 N N . CYS A 1 222 ? 36.906 13.367 -3.52 1 90.38 222 CYS A N 1
ATOM 1772 C CA . CYS A 1 222 ? 38.375 13.273 -3.475 1 90.38 222 CYS A CA 1
ATOM 1773 C C . CYS A 1 222 ? 38.812 12.328 -2.369 1 90.38 222 CYS A C 1
ATOM 1775 O O . CYS A 1 222 ? 39.75 11.539 -2.561 1 90.38 222 CYS A O 1
ATOM 1777 N N . GLN A 1 223 ? 38.281 12.484 -1.265 1 91 223 GLN A N 1
ATOM 1778 C CA . GLN A 1 223 ? 38.719 11.68 -0.133 1 91 223 GLN A CA 1
ATOM 1779 C C . GLN A 1 223 ? 37.594 11.43 0.853 1 91 223 GLN A C 1
ATOM 1781 O O . GLN A 1 223 ? 36.594 12.148 0.845 1 91 223 GLN A O 1
ATOM 1786 N N . LEU A 1 224 ? 37.719 10.391 1.654 1 92.94 224 LEU A N 1
ATOM 1787 C CA . LEU A 1 224 ? 36.812 10.094 2.771 1 92.94 224 LEU A CA 1
ATOM 1788 C C . LEU A 1 224 ? 37.406 10.586 4.086 1 92.94 224 LEU A C 1
ATOM 1790 O O . LEU A 1 224 ? 38.625 10.547 4.273 1 92.94 224 LEU A O 1
ATOM 1794 N N . PHE A 1 225 ? 36.562 11.133 4.848 1 92.94 225 PHE A N 1
ATOM 1795 C CA . PHE A 1 225 ? 37.031 11.57 6.16 1 92.94 225 PHE A CA 1
ATOM 1796 C C . PHE A 1 225 ? 36.969 10.422 7.164 1 9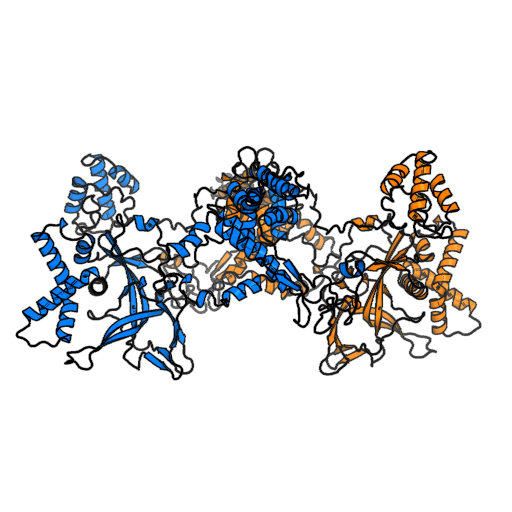2.94 225 PHE A C 1
ATOM 1798 O O . PHE A 1 225 ? 36.062 10.367 7.996 1 92.94 225 PHE A O 1
ATOM 1805 N N . TRP A 1 226 ? 37.938 9.609 7.027 1 90.5 226 TRP A N 1
ATOM 1806 C CA . TRP A 1 226 ? 37.969 8.359 7.777 1 90.5 226 TRP A CA 1
ATOM 1807 C C . TRP A 1 226 ? 39.344 8.086 8.352 1 90.5 226 TRP A C 1
ATOM 1809 O O . TRP A 1 226 ? 40.344 8.484 7.762 1 90.5 226 TRP A O 1
ATOM 1819 N N . LYS A 1 227 ? 39.438 7.344 9.492 1 88.62 227 LYS A N 1
ATOM 1820 C CA . LYS A 1 227 ? 40.656 6.93 10.18 1 88.62 227 LYS A CA 1
ATOM 1821 C C . LYS A 1 227 ? 41.531 8.133 10.492 1 88.62 227 LYS A C 1
ATOM 1823 O O . LYS A 1 227 ? 41.125 9.055 11.195 1 88.62 227 LYS A O 1
ATOM 1828 N N . ASP A 1 228 ? 42.656 8.281 9.703 1 86.56 228 ASP A N 1
ATOM 1829 C CA . ASP A 1 228 ? 43.625 9.344 9.977 1 86.56 228 ASP A CA 1
ATOM 1830 C C . ASP A 1 228 ? 43.031 10.711 9.633 1 86.56 228 ASP A C 1
ATOM 1832 O O . ASP A 1 228 ? 43.531 11.742 10.117 1 86.56 228 ASP A O 1
ATOM 1836 N N . LYS A 1 229 ? 42.062 10.734 8.875 1 91 229 LYS A N 1
ATOM 1837 C CA . LYS A 1 229 ? 41.5 12 8.414 1 91 229 LYS A CA 1
ATOM 1838 C C . LYS A 1 229 ? 40.125 12.25 9.031 1 91 229 LYS A C 1
ATOM 1840 O O . LYS A 1 229 ? 39.344 13.047 8.516 1 91 229 LYS A O 1
ATOM 1845 N N . GLU A 1 230 ? 39.781 11.641 10.117 1 88.56 230 GLU A N 1
ATOM 1846 C CA . GLU A 1 230 ? 38.469 11.688 10.734 1 88.56 230 GLU A CA 1
ATOM 1847 C C . GLU A 1 230 ? 38.188 13.07 11.312 1 88.56 230 GLU A C 1
ATOM 1849 O O . GLU A 1 230 ? 37.031 13.516 11.312 1 88.56 230 GLU A O 1
ATOM 1854 N N . ASN A 1 231 ? 39.219 13.734 11.688 1 86.94 231 ASN A N 1
ATOM 1855 C CA . ASN A 1 231 ? 39 15.008 12.375 1 86.94 231 ASN A CA 1
ATOM 1856 C C . ASN A 1 231 ? 39.281 16.188 11.469 1 86.94 231 ASN A C 1
ATOM 1858 O O . ASN A 1 231 ? 39.25 17.344 11.914 1 86.94 231 ASN A O 1
ATOM 1862 N N . ASP A 1 232 ? 39.469 15.914 10.18 1 90.62 232 ASP A N 1
ATOM 1863 C CA . ASP A 1 232 ? 39.719 16.984 9.234 1 90.62 232 ASP A CA 1
ATOM 1864 C C . ASP A 1 232 ? 38.438 17.75 8.898 1 90.62 232 ASP A C 1
ATOM 1866 O O . ASP A 1 232 ? 37.375 17.141 8.797 1 90.62 232 ASP A O 1
ATOM 1870 N N . ASP A 1 233 ? 38.594 19.031 8.781 1 92.94 233 ASP A N 1
ATOM 1871 C CA . ASP A 1 233 ? 37.406 19.844 8.492 1 92.94 233 ASP A CA 1
ATOM 1872 C C . ASP A 1 233 ? 37.344 20.203 7.012 1 92.94 233 ASP A C 1
ATOM 1874 O O . ASP A 1 233 ? 36.312 20.734 6.539 1 92.94 233 ASP A O 1
ATOM 1878 N N . PHE A 1 234 ? 38.438 19.969 6.312 1 93.94 234 PHE A N 1
ATOM 1879 C CA . PHE A 1 234 ? 38.438 20.203 4.875 1 93.94 234 PHE A CA 1
ATOM 1880 C C . PHE A 1 234 ? 39.281 19.172 4.152 1 93.94 234 PHE A C 1
ATOM 1882 O O . PHE A 1 234 ? 40.125 18.5 4.773 1 93.94 234 PHE A O 1
ATOM 1889 N N . CYS A 1 235 ? 38.969 18.938 2.926 1 94.06 235 CYS A N 1
ATOM 1890 C CA . CYS A 1 235 ? 39.656 17.938 2.107 1 94.06 235 CYS A CA 1
ATOM 1891 C C . CYS A 1 235 ? 41.094 18.328 1.879 1 94.06 235 CYS A C 1
ATOM 1893 O O . CYS A 1 235 ? 41.406 19.469 1.558 1 94.06 235 CYS A O 1
ATOM 1895 N N . SER A 1 236 ? 42.062 17.5 1.991 1 91.44 236 SER A N 1
ATOM 1896 C CA . SER A 1 236 ? 43.5 17.734 1.822 1 91.44 236 SER A CA 1
ATOM 1897 C C . SER A 1 236 ? 43.844 17.891 0.349 1 91.44 236 SER A C 1
ATOM 1899 O O . SER A 1 236 ? 44.875 18.469 0.015 1 91.44 236 SER A O 1
ATOM 1901 N N . ILE A 1 237 ? 42.938 17.422 -0.496 1 93.19 237 ILE A N 1
ATOM 1902 C CA . ILE A 1 237 ? 43.25 17.422 -1.924 1 93.19 237 ILE A CA 1
ATOM 1903 C C . ILE A 1 237 ? 42.656 18.672 -2.576 1 93.19 237 ILE A C 1
ATOM 1905 O O . ILE A 1 237 ? 43.375 19.484 -3.158 1 93.19 237 ILE A O 1
ATOM 1909 N N . CYS A 1 238 ? 41.375 18.953 -2.439 1 92.81 238 CYS A N 1
ATOM 1910 C CA . CYS A 1 238 ? 40.688 20.047 -3.115 1 92.81 238 CYS A CA 1
ATOM 1911 C C . CYS A 1 238 ? 40.406 21.203 -2.146 1 92.81 238 CYS A C 1
ATOM 1913 O O . CYS A 1 238 ? 40 22.281 -2.561 1 92.81 238 CYS A O 1
ATOM 1915 N N . LYS A 1 239 ? 40.562 20.969 -0.914 1 91.88 239 LYS A N 1
ATOM 1916 C CA . LYS A 1 239 ? 40.438 21.969 0.137 1 91.88 239 LYS A CA 1
ATOM 1917 C C . LYS A 1 239 ? 38.969 22.359 0.355 1 91.88 239 LYS A C 1
ATOM 1919 O O . LYS A 1 239 ? 38.688 23.359 1.016 1 91.88 239 LYS A O 1
ATOM 1924 N N . ALA A 1 240 ? 38.125 21.578 -0.224 1 93 240 ALA A N 1
ATOM 1925 C CA . ALA A 1 240 ? 36.688 21.828 -0.017 1 93 240 ALA A CA 1
ATOM 1926 C C . ALA A 1 240 ? 36.312 21.531 1.426 1 93 240 ALA A C 1
ATOM 1928 O O . ALA A 1 240 ? 36.875 20.656 2.07 1 93 240 ALA A O 1
ATOM 1929 N N . SER A 1 241 ? 35.344 22.25 1.896 1 93.19 241 SER A N 1
ATOM 1930 C CA . SER A 1 241 ? 34.875 22.078 3.271 1 93.19 241 SER A CA 1
ATOM 1931 C C . SER A 1 241 ? 34.094 20.766 3.432 1 93.19 241 SER A C 1
ATOM 1933 O O . SER A 1 241 ? 33.312 20.391 2.551 1 93.19 241 SER A O 1
ATOM 1935 N N . ARG A 1 242 ? 34.281 20.094 4.562 1 92.75 242 ARG A N 1
ATOM 1936 C CA . ARG A 1 242 ? 33.562 18.891 4.949 1 92.75 242 ARG A CA 1
ATOM 1937 C C . ARG A 1 242 ? 32.094 19.203 5.23 1 92.75 242 ARG A C 1
ATOM 1939 O O . ARG A 1 242 ? 31.219 18.344 5.051 1 92.75 242 ARG A O 1
ATOM 1946 N N . TRP A 1 243 ? 31.828 20.438 5.602 1 91.06 243 TRP A N 1
ATOM 1947 C CA . TRP A 1 243 ? 30.531 20.844 6.113 1 91.06 243 TRP A CA 1
ATOM 1948 C C . TRP A 1 243 ? 29.766 21.672 5.086 1 91.06 243 TRP A C 1
ATOM 1950 O O . TRP A 1 243 ? 30.375 22.469 4.359 1 91.06 243 TRP A O 1
ATOM 1960 N N . LYS A 1 244 ? 28.453 21.469 5.137 1 87.12 244 LYS A N 1
ATOM 1961 C CA . LYS A 1 244 ? 27.578 22.172 4.188 1 87.12 244 LYS A CA 1
ATOM 1962 C C . LYS A 1 244 ? 27.578 23.672 4.441 1 87.12 244 LYS A C 1
ATOM 1964 O O . LYS A 1 244 ? 27.562 24.109 5.594 1 87.12 244 LYS A O 1
ATOM 1969 N N . ASP A 1 245 ? 27.5 24.453 3.461 1 79.56 245 ASP A N 1
ATOM 1970 C CA . ASP A 1 245 ? 27.312 25.891 3.443 1 79.56 245 ASP A CA 1
ATOM 1971 C C . ASP A 1 245 ? 28.484 26.594 4.133 1 79.56 245 ASP A C 1
ATOM 1973 O O . ASP A 1 245 ? 28.297 27.641 4.77 1 79.56 245 ASP A O 1
ATOM 1977 N N . LYS A 1 246 ? 29.656 25.938 4.188 1 86 246 LYS A N 1
ATOM 1978 C CA . LYS A 1 246 ? 30.844 26.578 4.738 1 86 246 LYS A CA 1
ATOM 1979 C C . LYS A 1 246 ? 31.906 26.812 3.656 1 86 246 LYS A C 1
ATOM 1981 O O . LYS A 1 246 ? 31.938 26.078 2.662 1 86 246 LYS A O 1
ATOM 1986 N N . GLU A 1 247 ? 32.594 27.812 3.834 1 87.38 247 GLU A N 1
ATOM 1987 C CA . GLU A 1 247 ? 33.656 28.172 2.875 1 87.38 247 GLU A CA 1
ATOM 1988 C C . GLU A 1 247 ? 34.812 27.172 2.924 1 87.38 247 GLU A C 1
ATOM 1990 O O . GLU A 1 247 ? 35.031 26.531 3.953 1 87.38 247 GLU A O 1
ATOM 1995 N N . PRO A 1 248 ? 35.469 27.094 1.763 1 89.44 248 PRO A N 1
ATOM 1996 C CA . PRO A 1 248 ? 36.594 26.172 1.72 1 89.44 248 PRO A CA 1
ATOM 1997 C C . PRO A 1 248 ? 37.656 26.516 2.756 1 89.44 248 PRO A C 1
ATOM 1999 O O . PRO A 1 248 ? 37.844 27.688 3.094 1 89.44 248 PRO A O 1
ATOM 2002 N N . GLU A 1 249 ? 38.375 25.578 3.367 1 86.69 249 GLU A N 1
ATOM 2003 C CA . GLU A 1 249 ? 39.5 25.672 4.285 1 86.69 249 GLU A CA 1
ATOM 2004 C C . GLU A 1 249 ? 39.062 26.312 5.609 1 86.69 249 GLU A C 1
ATOM 2006 O O . GLU A 1 249 ? 39.875 27.016 6.238 1 86.69 249 GLU A O 1
ATOM 2011 N N . THR A 1 250 ? 37.812 26.125 5.957 1 87.31 250 THR A N 1
ATOM 2012 C CA . THR A 1 250 ? 37.312 26.656 7.23 1 87.31 250 THR A CA 1
ATOM 2013 C C . THR A 1 250 ? 37.469 25.609 8.336 1 87.31 250 THR A C 1
ATOM 2015 O O . THR A 1 250 ? 37.062 24.469 8.18 1 87.31 250 THR A O 1
ATOM 2018 N N . LYS A 1 251 ? 38.219 25.953 9.43 1 87.5 251 LYS A N 1
ATOM 2019 C CA . LYS A 1 251 ? 38.375 25.078 10.594 1 87.5 251 LYS A CA 1
ATOM 2020 C C . LYS A 1 251 ? 37.281 25.375 11.625 1 87.5 251 LYS A C 1
ATOM 2022 O O . LYS A 1 251 ? 37.062 26.531 12.008 1 87.5 251 LYS A O 1
ATOM 2027 N N . LEU A 1 252 ? 36.531 24.406 11.961 1 86.5 252 LEU A N 1
ATOM 2028 C CA . LEU A 1 252 ? 35.406 24.578 12.906 1 86.5 252 LEU A CA 1
ATOM 2029 C C . LEU A 1 252 ? 35.844 24.172 14.312 1 86.5 252 LEU A C 1
ATOM 2031 O O . LEU A 1 252 ? 36.719 23.312 14.484 1 86.5 252 LEU A O 1
ATOM 2035 N N . THR A 1 253 ? 35.25 24.734 15.273 1 85.56 253 THR A N 1
ATOM 2036 C CA . THR A 1 253 ? 35.438 24.344 16.672 1 85.56 253 THR A CA 1
ATOM 2037 C C . THR A 1 253 ? 34.625 23.062 16.969 1 85.56 253 THR A C 1
ATOM 2039 O O . THR A 1 253 ? 33.812 22.641 16.156 1 85.56 253 THR A O 1
ATOM 2042 N N . LYS A 1 254 ? 34.969 22.422 18.125 1 81.75 254 LYS A N 1
ATOM 2043 C CA . LYS A 1 254 ? 34.312 21.188 18.531 1 81.75 254 LYS A CA 1
ATOM 2044 C C . LYS A 1 254 ? 32.781 21.375 18.641 1 81.75 254 LYS A C 1
ATOM 2046 O O . LYS A 1 254 ? 32.031 20.5 18.234 1 81.75 254 LYS A O 1
ATOM 2051 N N . LYS A 1 255 ? 32.406 22.547 19.125 1 82.38 255 LYS A N 1
ATOM 2052 C CA . LYS A 1 255 ? 30.969 22.828 19.312 1 82.38 255 LYS A CA 1
ATOM 2053 C C . LYS A 1 255 ? 30.281 23.047 17.969 1 82.38 255 LYS A C 1
ATOM 2055 O O . LYS A 1 255 ? 29.156 22.594 17.766 1 82.38 255 LYS A O 1
ATOM 2060 N N . GLU A 1 256 ? 30.922 23.766 17.047 1 82.88 256 GLU A N 1
ATOM 2061 C CA . GLU A 1 256 ? 30.359 24.031 15.727 1 82.88 256 GLU A CA 1
ATOM 2062 C C . GLU A 1 256 ? 30.266 22.734 14.906 1 82.88 256 GLU A C 1
ATOM 2064 O O . GLU A 1 256 ? 29.344 22.562 14.117 1 82.88 256 GLU A O 1
ATOM 2069 N N . ARG A 1 257 ? 31.281 21.875 15.133 1 84.56 257 ARG A N 1
ATOM 2070 C CA . ARG A 1 257 ? 31.312 20.594 14.43 1 84.56 257 ARG A CA 1
ATOM 2071 C C . ARG A 1 257 ? 30.094 19.75 14.766 1 84.56 257 ARG A C 1
ATOM 2073 O O . ARG A 1 257 ? 29.547 19.047 13.906 1 84.56 257 ARG A O 1
ATOM 2080 N N . LYS A 1 258 ? 29.672 19.828 15.977 1 81.25 258 LYS A N 1
ATOM 2081 C CA . LYS A 1 258 ? 28.531 19.031 16.422 1 81.25 258 LYS A CA 1
ATOM 2082 C C . LYS A 1 258 ? 27.234 19.5 15.766 1 81.25 258 LYS A C 1
ATOM 2084 O O . LYS A 1 258 ? 26.328 18.688 15.523 1 81.25 258 LYS A O 1
ATOM 2089 N N . LYS A 1 259 ? 27.172 20.734 15.398 1 78.81 259 LYS A N 1
ATOM 2090 C CA . LYS A 1 259 ? 25.953 21.297 14.82 1 78.81 259 LYS A CA 1
ATOM 2091 C C . LYS A 1 259 ? 26.031 21.328 13.297 1 78.81 259 LYS A C 1
ATOM 2093 O O . LYS A 1 259 ? 25.016 21.5 12.617 1 78.81 259 LYS A O 1
ATOM 2098 N N . ALA A 1 260 ? 27.203 21.125 12.766 1 84.19 260 ALA A N 1
ATOM 2099 C CA . ALA A 1 260 ? 27.406 21.219 11.32 1 84.19 260 ALA A CA 1
ATOM 2100 C C . ALA A 1 260 ? 26.906 19.953 10.617 1 84.19 260 ALA A C 1
ATOM 2102 O O . ALA A 1 260 ? 26.922 18.875 11.195 1 84.19 260 ALA A O 1
ATOM 2103 N N . THR A 1 261 ? 26.312 20.188 9.43 1 87.31 261 THR A N 1
ATOM 2104 C CA . THR A 1 261 ? 25.828 19.078 8.617 1 87.31 261 THR A CA 1
ATOM 2105 C C . THR A 1 261 ? 26.844 18.719 7.527 1 87.31 261 THR A C 1
ATOM 2107 O O . THR A 1 261 ? 27.312 19.594 6.797 1 87.31 261 THR A O 1
ATOM 2110 N N . PRO A 1 262 ? 27.172 17.484 7.496 1 90.06 262 PRO A N 1
ATOM 2111 C CA . PRO A 1 262 ? 28.125 17.078 6.457 1 90.06 262 PRO A CA 1
ATOM 2112 C C . PRO A 1 262 ? 27.578 17.266 5.047 1 90.06 262 PRO A C 1
ATOM 2114 O O . PRO A 1 262 ? 26.359 17.109 4.828 1 90.06 262 PRO A O 1
ATOM 2117 N N . SER A 1 263 ? 28.422 17.562 4.102 1 87.75 263 SER A N 1
ATOM 2118 C CA . SER A 1 263 ? 28.031 17.781 2.715 1 87.75 263 SER A CA 1
ATOM 2119 C C . SER A 1 263 ? 27.688 16.469 2.025 1 87.75 263 SER A C 1
ATOM 2121 O O . SER A 1 263 ? 26.797 16.422 1.18 1 87.75 263 SER A O 1
ATOM 2123 N N . LYS A 1 264 ? 28.469 15.484 2.283 1 89.44 264 LYS A N 1
ATOM 2124 C CA . LYS A 1 264 ? 28.266 14.172 1.676 1 89.44 264 LYS A CA 1
ATOM 2125 C C . LYS A 1 264 ? 28.578 13.055 2.666 1 89.44 264 LYS A C 1
ATOM 2127 O O . LYS A 1 264 ? 29.5 13.164 3.463 1 89.44 264 LYS A O 1
ATOM 2132 N N . VAL A 1 265 ? 27.703 12.023 2.623 1 91.12 265 VAL A N 1
ATOM 2133 C CA . VAL A 1 265 ? 27.844 10.93 3.572 1 91.12 265 VAL A CA 1
ATOM 2134 C C . VAL A 1 265 ? 27.875 9.594 2.824 1 91.12 265 VAL A C 1
ATOM 2136 O O . VAL A 1 265 ? 27.031 9.352 1.954 1 91.12 265 VAL A O 1
ATOM 2139 N N . LEU A 1 266 ? 28.922 8.812 3.049 1 90.56 266 LEU A N 1
ATOM 2140 C CA . LEU A 1 266 ? 28.984 7.434 2.58 1 90.56 266 LEU A CA 1
ATOM 2141 C C . LEU A 1 266 ? 28.5 6.473 3.656 1 90.56 266 LEU A C 1
ATOM 2143 O O . LEU A 1 266 ? 28.984 6.508 4.793 1 90.56 266 LEU A O 1
ATOM 2147 N N . ARG A 1 267 ? 27.578 5.742 3.32 1 90.06 267 ARG A N 1
ATOM 2148 C CA . ARG A 1 267 ? 27.062 4.73 4.242 1 90.06 267 ARG A CA 1
ATOM 2149 C C . ARG A 1 267 ? 27.703 3.373 3.969 1 90.06 267 ARG A C 1
ATOM 2151 O O . ARG A 1 267 ? 27.391 2.727 2.965 1 90.06 267 ARG A O 1
ATOM 2158 N N . TYR A 1 268 ? 28.531 2.984 4.887 1 89.75 268 TYR A N 1
ATOM 2159 C CA . TYR A 1 268 ? 29.297 1.753 4.746 1 89.75 268 TYR A CA 1
ATOM 2160 C C . TYR A 1 268 ? 28.656 0.617 5.531 1 89.75 268 TYR A C 1
ATOM 2162 O O . TYR A 1 268 ? 28.453 0.733 6.742 1 89.75 268 TYR A O 1
ATOM 2170 N N . PHE A 1 269 ? 28.359 -0.477 4.883 1 91.62 269 PHE A N 1
ATOM 2171 C CA . PHE A 1 269 ? 27.812 -1.678 5.504 1 91.62 269 PHE A CA 1
ATOM 2172 C C . PHE A 1 269 ? 28.922 -2.688 5.793 1 91.62 269 PHE A C 1
ATOM 2174 O O . PHE A 1 269 ? 29.375 -3.383 4.887 1 91.62 269 PHE A O 1
ATOM 2181 N N . PRO A 1 270 ? 29.344 -2.771 7.039 1 89 270 PRO A N 1
ATOM 2182 C CA . PRO A 1 270 ? 30.422 -3.701 7.348 1 89 270 PRO A CA 1
ATOM 2183 C C . PRO A 1 270 ? 30.109 -5.137 6.922 1 89 270 PRO A C 1
ATOM 2185 O O . PRO A 1 270 ? 29.078 -5.684 7.297 1 89 270 PRO A O 1
ATOM 2188 N N . ILE A 1 271 ? 30.953 -5.734 6.289 1 87.25 271 ILE A N 1
ATOM 2189 C CA . ILE A 1 271 ? 30.75 -7.055 5.707 1 87.25 271 ILE A CA 1
ATOM 2190 C C . ILE A 1 271 ? 31.094 -8.133 6.734 1 87.25 271 ILE A C 1
ATOM 2192 O O . ILE A 1 271 ? 30.516 -9.227 6.715 1 87.25 271 ILE A O 1
ATOM 2196 N N . LYS A 1 272 ? 32.031 -7.832 7.559 1 83.12 272 LYS A N 1
ATOM 2197 C CA . LYS A 1 272 ? 32.5 -8.836 8.508 1 83.12 272 LYS A CA 1
ATOM 2198 C C . LYS A 1 272 ? 31.375 -9.383 9.352 1 83.12 272 LYS A C 1
ATOM 2200 O O . LYS A 1 272 ? 31.203 -10.594 9.461 1 83.12 272 LYS A O 1
ATOM 2205 N N . ASP A 1 273 ? 30.672 -8.469 9.891 1 82.38 273 ASP A N 1
ATOM 2206 C CA . ASP A 1 273 ? 29.578 -8.883 10.758 1 82.38 273 ASP A CA 1
ATOM 2207 C C . ASP A 1 273 ? 28.516 -9.648 9.969 1 82.38 273 ASP A C 1
ATOM 2209 O O . ASP A 1 273 ? 27.906 -10.594 10.477 1 82.38 273 ASP A O 1
ATOM 2213 N N . ARG A 1 274 ? 28.328 -9.344 8.805 1 85.75 274 ARG A N 1
ATOM 2214 C CA . ARG A 1 274 ? 27.328 -9.969 7.945 1 85.75 274 ARG A CA 1
ATOM 2215 C C . ARG A 1 274 ? 27.766 -11.375 7.539 1 85.75 274 ARG A C 1
ATOM 2217 O O . ARG A 1 274 ? 26.938 -12.297 7.484 1 85.75 274 ARG A O 1
ATOM 2224 N N . LEU A 1 275 ? 28.969 -11.492 7.355 1 82.5 275 LEU A N 1
ATOM 2225 C CA . LEU A 1 275 ? 29.5 -12.812 7.031 1 82.5 275 LEU A CA 1
ATOM 2226 C C . LEU A 1 275 ? 29.453 -13.734 8.242 1 82.5 275 LEU A C 1
ATOM 2228 O O . LEU A 1 275 ? 29.109 -14.914 8.117 1 82.5 275 LEU A O 1
ATOM 2232 N N . LYS A 1 276 ? 29.766 -13.172 9.32 1 78.38 276 LYS A N 1
ATOM 2233 C CA . LYS A 1 276 ? 29.688 -13.953 10.547 1 78.38 276 LYS A CA 1
ATOM 2234 C C . LYS A 1 276 ? 28.266 -14.484 10.773 1 78.38 276 LYS A C 1
ATOM 2236 O O . LYS A 1 276 ? 28.094 -15.656 11.133 1 78.38 276 LYS A O 1
ATOM 2241 N N . ARG A 1 277 ? 27.359 -13.742 10.586 1 80.31 277 ARG A N 1
ATOM 2242 C CA . ARG A 1 277 ? 25.969 -14.125 10.781 1 80.31 277 ARG A CA 1
ATOM 2243 C C . ARG A 1 277 ? 25.547 -15.203 9.781 1 80.31 277 ARG A C 1
ATOM 2245 O O . ARG A 1 277 ? 24.797 -16.109 10.125 1 80.31 277 ARG A O 1
ATOM 2252 N N . LEU A 1 278 ? 25.969 -15.023 8.633 1 78.19 278 LEU A N 1
ATOM 2253 C CA . LEU A 1 278 ? 25.625 -15.992 7.594 1 78.19 278 LEU A CA 1
ATOM 2254 C C . LEU A 1 278 ? 26.141 -17.375 7.953 1 78.19 278 LEU A C 1
ATOM 2256 O O . LEU A 1 278 ? 25.469 -18.391 7.707 1 78.19 278 LEU A O 1
ATOM 2260 N N . PHE A 1 279 ? 27.219 -17.406 8.609 1 75.19 279 PHE A N 1
ATOM 2261 C CA . PHE A 1 279 ? 27.859 -18.688 8.883 1 75.19 279 PHE A CA 1
ATOM 2262 C C . PHE A 1 279 ? 27.422 -19.234 10.242 1 75.19 279 PHE A C 1
ATOM 2264 O O . PHE A 1 279 ? 27.531 -20.422 10.508 1 75.19 279 PHE A O 1
ATOM 2271 N N . MET A 1 280 ? 26.875 -18.359 10.961 1 71.44 280 MET A N 1
ATOM 2272 C CA . MET A 1 280 ? 26.531 -18.766 12.32 1 71.44 280 MET A CA 1
ATOM 2273 C C . MET A 1 280 ? 25.078 -19.203 12.398 1 71.44 280 MET A C 1
ATOM 2275 O O . MET A 1 280 ? 24.688 -19.953 13.297 1 71.44 280 MET A O 1
ATOM 2279 N N . CYS A 1 281 ? 24.344 -18.844 11.461 1 73.56 281 CYS A N 1
ATOM 2280 C CA . CYS A 1 281 ? 22.922 -19.172 11.484 1 73.56 281 CYS A CA 1
ATOM 2281 C C . CYS A 1 281 ? 22.688 -20.609 11.047 1 73.56 281 CYS A C 1
ATOM 2283 O O . CYS A 1 281 ? 23.203 -21.047 10.008 1 73.56 281 CYS A O 1
ATOM 2285 N N . LYS A 1 282 ? 22 -21.297 11.82 1 70.94 282 LYS A N 1
ATOM 2286 C CA . LYS A 1 282 ? 21.766 -22.719 11.609 1 70.94 282 LYS A CA 1
ATOM 2287 C C . LYS A 1 282 ? 21.078 -22.969 10.266 1 70.94 282 LYS A C 1
ATOM 2289 O O . LYS A 1 282 ? 21.328 -23.984 9.617 1 70.94 282 LYS A O 1
ATOM 2294 N N . GLU A 1 283 ? 20.312 -22.031 9.875 1 71.81 283 GLU A N 1
ATOM 2295 C CA . GLU A 1 283 ? 19.531 -22.234 8.664 1 71.81 283 GLU A CA 1
ATOM 2296 C C . GLU A 1 283 ? 20.344 -21.938 7.414 1 71.81 283 GLU A C 1
ATOM 2298 O O . GLU A 1 283 ? 20.188 -22.594 6.387 1 71.81 283 GLU A O 1
ATOM 2303 N N . THR A 1 284 ? 21.281 -21.031 7.547 1 74.75 284 THR A N 1
ATOM 2304 C CA . THR A 1 284 ? 22 -20.578 6.355 1 74.75 284 THR A CA 1
ATOM 2305 C C . THR A 1 284 ? 23.359 -21.281 6.25 1 74.75 284 THR A C 1
ATOM 2307 O O . THR A 1 284 ? 23.891 -21.422 5.156 1 74.75 284 THR A O 1
ATOM 2310 N N . ALA A 1 285 ? 23.875 -21.703 7.324 1 74.62 285 ALA A N 1
ATOM 2311 C CA . ALA A 1 285 ? 25.219 -22.281 7.371 1 74.62 285 ALA A CA 1
ATOM 2312 C C . ALA A 1 285 ? 25.312 -23.484 6.445 1 74.62 285 ALA A C 1
ATOM 2314 O O . ALA A 1 285 ? 26.25 -23.594 5.652 1 74.62 285 ALA A O 1
ATOM 2315 N N . PRO A 1 286 ? 24.25 -24.219 6.539 1 72.44 286 PRO A N 1
ATOM 2316 C CA . PRO A 1 286 ? 24.344 -25.375 5.652 1 72.44 286 PRO A CA 1
ATOM 2317 C C . PRO A 1 286 ? 24.297 -25 4.176 1 72.44 286 PRO A C 1
ATOM 2319 O O . PRO A 1 286 ? 24.969 -25.641 3.348 1 72.44 286 PRO A O 1
ATOM 2322 N N . LEU A 1 287 ? 23.594 -24.016 3.887 1 71.75 287 LEU A N 1
ATOM 2323 C CA . LEU A 1 287 ? 23.469 -23.578 2.498 1 71.75 287 LEU A CA 1
ATOM 2324 C C . LEU A 1 287 ? 24.812 -23.062 1.979 1 71.75 287 LEU A C 1
ATOM 2326 O O . LEU A 1 287 ? 25.172 -23.297 0.825 1 71.75 287 LEU A O 1
ATOM 2330 N N . LEU A 1 288 ? 25.469 -22.422 2.797 1 72.81 288 LEU A N 1
ATOM 2331 C CA . LEU A 1 288 ? 26.766 -21.891 2.408 1 72.81 288 LEU A CA 1
ATOM 2332 C C . LEU A 1 288 ? 27.797 -23 2.279 1 72.81 288 LEU A C 1
ATOM 2334 O O . LEU A 1 288 ? 28.641 -22.969 1.38 1 72.81 288 LEU A O 1
ATOM 2338 N N . ARG A 1 289 ? 27.719 -23.969 3.131 1 69.94 289 ARG A N 1
ATOM 2339 C CA . ARG A 1 289 ? 28.625 -25.109 3.072 1 69.94 289 ARG A CA 1
ATOM 2340 C C . ARG A 1 289 ? 28.391 -25.938 1.814 1 69.94 289 ARG A C 1
ATOM 2342 O O . ARG A 1 289 ? 29.344 -26.438 1.21 1 69.94 289 ARG A O 1
ATOM 2349 N N . TRP A 1 290 ? 27.141 -25.938 1.479 1 67.06 290 TRP A N 1
ATOM 2350 C CA . TRP A 1 290 ? 26.797 -26.672 0.273 1 67.06 290 TRP A CA 1
ATOM 2351 C C . TRP A 1 290 ? 27.562 -26.141 -0.935 1 67.06 290 TRP A C 1
ATOM 2353 O O . TRP A 1 290 ? 28.062 -26.922 -1.755 1 67.06 290 TRP A O 1
ATOM 2363 N N . HIS A 1 291 ? 27.656 -24.891 -1.018 1 66.25 291 HIS A N 1
ATOM 2364 C CA . HIS A 1 291 ? 28.344 -24.281 -2.146 1 66.25 291 HIS A CA 1
ATOM 2365 C C . HIS A 1 291 ? 29.781 -24.75 -2.242 1 66.25 291 HIS A C 1
ATOM 2367 O O . HIS A 1 291 ? 30.328 -24.891 -3.342 1 66.25 291 HIS A O 1
ATOM 2373 N N . HIS A 1 292 ? 30.266 -24.969 -1.098 1 65.56 292 HIS A N 1
ATOM 2374 C CA . HIS A 1 292 ? 31.656 -25.391 -1.077 1 65.56 292 HIS A CA 1
ATOM 2375 C C . HIS A 1 292 ? 31.781 -26.906 -1.192 1 65.56 292 HIS A C 1
ATOM 2377 O O . HIS A 1 292 ? 32.625 -27.406 -1.939 1 65.56 292 HIS A O 1
ATOM 2383 N N . GLU A 1 293 ? 30.891 -27.578 -0.525 1 67.81 293 GLU A N 1
ATOM 2384 C CA . GLU A 1 293 ? 31.078 -29.016 -0.329 1 67.81 293 GLU A CA 1
ATOM 2385 C C . GLU A 1 293 ? 30.375 -29.828 -1.41 1 67.81 293 GLU A C 1
ATOM 2387 O O . GLU A 1 293 ? 30.875 -30.844 -1.859 1 67.81 293 GLU A O 1
ATOM 2392 N N . GLU A 1 294 ? 29.172 -29.266 -1.756 1 63.91 294 GLU A N 1
ATOM 2393 C CA . GLU A 1 294 ? 28.328 -30.156 -2.543 1 63.91 294 GLU A CA 1
ATOM 2394 C C . GLU A 1 294 ? 28.172 -29.656 -3.977 1 63.91 294 GLU A C 1
ATOM 2396 O O . GLU A 1 294 ? 27.844 -30.422 -4.879 1 63.91 294 GLU A O 1
ATOM 2401 N N . ARG A 1 295 ? 28.422 -28.406 -4.098 1 62.47 295 ARG A N 1
ATOM 2402 C CA . ARG A 1 295 ? 28.203 -27.875 -5.441 1 62.47 295 ARG A CA 1
ATOM 2403 C C . ARG A 1 295 ? 29.188 -28.484 -6.434 1 62.47 295 ARG A C 1
ATOM 2405 O O . ARG A 1 295 ? 30.391 -28.547 -6.168 1 62.47 295 ARG A O 1
ATOM 2412 N N . ILE A 1 296 ? 28.594 -29.047 -7.473 1 63.59 296 ILE A N 1
ATOM 2413 C CA . ILE A 1 296 ? 29.406 -29.625 -8.547 1 63.59 296 ILE A CA 1
ATOM 2414 C C . ILE A 1 296 ? 29.891 -28.516 -9.477 1 63.59 296 ILE A C 1
ATOM 2416 O O . ILE A 1 296 ? 29.078 -27.75 -10.016 1 63.59 296 ILE A O 1
ATOM 2420 N N . LYS A 1 297 ? 31.047 -28.094 -9.461 1 63.16 297 LYS A N 1
ATOM 2421 C CA . LYS A 1 297 ? 31.656 -27.047 -10.289 1 63.16 297 LYS A CA 1
ATOM 2422 C C . LYS A 1 297 ? 32.094 -27.594 -11.641 1 63.16 297 LYS A C 1
ATOM 2424 O O . LYS A 1 297 ? 33.281 -27.547 -11.984 1 63.16 297 LYS A O 1
ATOM 2429 N N . ASP A 1 298 ? 31.203 -28.25 -12.242 1 61.56 298 ASP A N 1
ATOM 2430 C CA . ASP A 1 298 ? 31.578 -28.828 -13.531 1 61.56 298 ASP A CA 1
ATOM 2431 C C . ASP A 1 298 ? 31.25 -27.875 -14.68 1 61.56 298 ASP A C 1
ATOM 2433 O O . ASP A 1 298 ? 31.328 -28.266 -15.844 1 61.56 298 ASP A O 1
ATOM 2437 N N . GLY A 1 299 ? 30.891 -26.531 -14.336 1 57.25 299 GLY A N 1
ATOM 2438 C CA . GLY A 1 299 ? 30.625 -25.547 -15.367 1 57.25 299 GLY A CA 1
ATOM 2439 C C . GLY A 1 299 ? 29.188 -25.562 -15.844 1 57.25 299 GLY A C 1
ATOM 2440 O O . GLY A 1 299 ? 28.766 -24.703 -16.625 1 57.25 299 GLY A O 1
ATOM 2441 N N . ALA A 1 300 ? 28.484 -26.578 -15.469 1 55 300 ALA A N 1
ATOM 2442 C CA . ALA A 1 300 ? 27.094 -26.672 -15.898 1 55 300 ALA A CA 1
ATOM 2443 C C . ALA A 1 300 ? 26.203 -25.781 -15.047 1 55 300 ALA A C 1
ATOM 2445 O O . ALA A 1 300 ? 26.484 -25.562 -13.867 1 55 300 ALA A O 1
ATOM 2446 N N . LEU A 1 301 ? 25.219 -25.094 -15.648 1 52.94 301 LEU A N 1
ATOM 2447 C CA . LEU A 1 301 ? 24.328 -24.156 -14.969 1 52.94 301 LEU A CA 1
ATOM 2448 C C . LEU A 1 301 ? 23.203 -24.891 -14.242 1 52.94 301 LEU A C 1
ATOM 2450 O O . LEU A 1 301 ? 22.266 -25.375 -14.875 1 52.94 301 LEU A O 1
ATOM 2454 N N . ARG A 1 302 ? 23.391 -25.281 -13.07 1 55.06 302 ARG A N 1
ATOM 2455 C CA . ARG A 1 302 ? 22.375 -25.984 -12.297 1 55.06 302 ARG A CA 1
ATOM 2456 C C . ARG A 1 302 ? 21.734 -25.078 -11.258 1 55.06 302 ARG A C 1
ATOM 2458 O O . ARG A 1 302 ? 20.594 -25.281 -10.859 1 55.06 302 ARG A O 1
ATOM 2465 N N . HIS A 1 303 ? 22.594 -24.156 -10.82 1 55.94 303 HIS A N 1
ATOM 2466 C CA . HIS A 1 303 ? 22.203 -23.234 -9.773 1 55.94 303 HIS A CA 1
ATOM 2467 C C . HIS A 1 303 ? 22.547 -21.797 -10.164 1 55.94 303 HIS A C 1
ATOM 2469 O O . HIS A 1 303 ? 23.5 -21.547 -10.891 1 55.94 303 HIS A O 1
ATOM 2475 N N . PRO A 1 304 ? 21.656 -20.938 -9.789 1 56.94 304 PRO A N 1
ATOM 2476 C CA . PRO A 1 304 ? 21.969 -19.547 -10.148 1 56.94 304 PRO A CA 1
ATOM 2477 C C . PRO A 1 304 ? 23.422 -19.172 -9.82 1 56.94 304 PRO A C 1
ATOM 2479 O O . PRO A 1 304 ? 24.016 -18.344 -10.516 1 56.94 304 PRO A O 1
ATOM 2482 N N . ALA A 1 305 ? 23.922 -19.859 -8.906 1 58.03 305 ALA A N 1
ATOM 2483 C CA . ALA A 1 305 ? 25.297 -19.562 -8.516 1 58.03 305 ALA A CA 1
ATOM 2484 C C . ALA A 1 305 ? 26.281 -19.969 -9.617 1 58.03 305 ALA A C 1
ATOM 2486 O O . ALA A 1 305 ? 27.422 -19.484 -9.656 1 58.03 305 ALA A O 1
ATOM 2487 N N . ASP A 1 306 ? 25.859 -20.828 -10.484 1 56.78 306 ASP A N 1
ATOM 2488 C CA . ASP A 1 306 ? 26.703 -21.297 -11.578 1 56.78 306 ASP A CA 1
ATOM 2489 C C . ASP A 1 306 ? 26.734 -20.297 -12.727 1 56.78 306 ASP A C 1
ATOM 2491 O O . ASP A 1 306 ? 27.562 -20.391 -13.625 1 56.78 306 ASP A O 1
ATOM 2495 N N . SER A 1 307 ? 25.625 -19.359 -12.742 1 52.28 307 SER A N 1
ATOM 2496 C CA . SER A 1 307 ? 25.547 -18.375 -13.82 1 52.28 307 SER A CA 1
ATOM 2497 C C . SER A 1 307 ? 26.203 -17.062 -13.422 1 52.28 307 SER A C 1
ATOM 2499 O O . SER A 1 307 ? 26.188 -16.672 -12.25 1 52.28 307 SER A O 1
ATOM 2501 N N . PRO A 1 308 ? 27.047 -16.516 -14.234 1 51.62 308 PRO A N 1
ATOM 2502 C CA . PRO A 1 308 ? 27.609 -15.188 -13.945 1 51.62 308 PRO A CA 1
ATOM 2503 C C . PRO A 1 308 ? 26.531 -14.141 -13.672 1 51.62 308 PRO A C 1
ATOM 2505 O O . PRO A 1 308 ? 26.844 -13.055 -13.18 1 51.62 308 PRO A O 1
ATOM 2508 N N . ALA A 1 309 ? 25.406 -14.312 -14.133 1 47.66 309 ALA A N 1
ATOM 2509 C CA . ALA A 1 309 ? 24.344 -13.312 -14.133 1 47.66 309 ALA A CA 1
ATOM 2510 C C . ALA A 1 309 ? 23.953 -12.93 -12.703 1 47.66 309 ALA A C 1
ATOM 2512 O O . ALA A 1 309 ? 23.312 -11.898 -12.484 1 47.66 309 ALA A O 1
ATOM 2513 N N . TRP A 1 310 ? 24.281 -13.727 -11.828 1 47.62 310 TRP A N 1
ATOM 2514 C CA . TRP A 1 310 ? 23.844 -13.391 -10.477 1 47.62 310 TRP A CA 1
ATOM 2515 C C . TRP A 1 310 ? 24.391 -12.031 -10.055 1 47.62 310 TRP A C 1
ATOM 2517 O O . TRP A 1 310 ? 23.844 -11.375 -9.172 1 47.62 310 TRP A O 1
ATOM 2527 N N . LYS A 1 311 ? 25.609 -11.742 -10.75 1 48.06 311 LYS A N 1
ATOM 2528 C CA . LYS A 1 311 ? 26.297 -10.5 -10.438 1 48.06 311 LYS A CA 1
ATOM 2529 C C . LYS A 1 311 ? 25.516 -9.297 -10.969 1 48.06 311 LYS A C 1
ATOM 2531 O O . LYS A 1 311 ? 25.828 -8.148 -10.633 1 48.06 311 LYS A O 1
ATOM 2536 N N . VAL A 1 312 ? 24.797 -9.57 -12.055 1 44.69 312 VAL A N 1
ATOM 2537 C CA . VAL A 1 312 ? 24.219 -8.391 -12.695 1 44.69 312 VAL A CA 1
ATOM 2538 C C . VAL A 1 312 ? 23.125 -7.805 -11.812 1 44.69 312 VAL A C 1
ATOM 2540 O O . VAL A 1 312 ? 22.25 -8.531 -11.328 1 44.69 312 VAL A O 1
ATOM 2543 N N . LEU A 1 313 ? 23.453 -6.758 -11.242 1 51.75 313 LEU A N 1
ATOM 2544 C CA . LEU A 1 313 ? 22.516 -5.883 -10.555 1 51.75 313 LEU A CA 1
ATOM 2545 C C . LEU A 1 313 ? 21.203 -5.777 -11.336 1 51.75 313 LEU A C 1
ATOM 2547 O O . LEU A 1 313 ? 21.172 -5.188 -12.414 1 51.75 313 LEU A O 1
ATOM 2551 N N . ASP A 1 314 ? 20.375 -6.812 -11.25 1 54.12 314 ASP A N 1
ATOM 2552 C CA . ASP A 1 314 ? 19.094 -7.043 -11.898 1 54.12 314 ASP A CA 1
ATOM 2553 C C . ASP A 1 314 ? 18.172 -5.828 -11.75 1 54.12 314 ASP A C 1
ATOM 2555 O O . ASP A 1 314 ? 18.219 -5.125 -10.734 1 54.12 314 ASP A O 1
ATOM 2559 N N . GLU A 1 315 ? 17.797 -5.188 -12.906 1 57.59 315 GLU A N 1
ATOM 2560 C CA . GLU A 1 315 ? 16.797 -4.129 -12.984 1 57.59 315 GLU A CA 1
ATOM 2561 C C . GLU A 1 315 ? 15.727 -4.309 -11.914 1 57.59 315 GLU A C 1
ATOM 2563 O O . GLU A 1 315 ? 15.242 -3.33 -11.344 1 57.59 315 GLU A O 1
ATOM 2568 N N . ARG A 1 316 ? 15.57 -5.527 -11.625 1 62.56 316 ARG A N 1
ATOM 2569 C CA . ARG A 1 316 ? 14.547 -5.809 -10.617 1 62.56 316 ARG A CA 1
ATOM 2570 C C . ARG A 1 316 ? 15.023 -5.398 -9.227 1 62.56 316 ARG A C 1
ATOM 2572 O O . ARG A 1 316 ? 14.242 -4.887 -8.422 1 62.56 316 ARG A O 1
ATOM 2579 N N . TYR A 1 317 ? 16.359 -5.566 -9.062 1 73.06 317 TYR A N 1
ATOM 2580 C CA . TYR A 1 317 ? 16.844 -5.203 -7.738 1 73.06 317 TYR A CA 1
ATOM 2581 C C . TYR A 1 317 ? 16.859 -3.691 -7.559 1 73.06 317 TYR A C 1
ATOM 2583 O O . TYR A 1 317 ? 16.562 -3.186 -6.473 1 73.06 317 TYR A O 1
ATOM 2591 N N . LEU A 1 318 ? 17.094 -3.066 -8.719 1 73.12 318 LEU A N 1
ATOM 2592 C CA . LEU A 1 318 ? 17.047 -1.609 -8.648 1 73.12 318 LEU A CA 1
ATOM 2593 C C . LEU A 1 318 ? 15.633 -1.121 -8.359 1 73.12 318 LEU A C 1
ATOM 2595 O O . LEU A 1 318 ? 15.453 -0.133 -7.641 1 73.12 318 LEU A O 1
ATOM 2599 N N . GLY A 1 319 ? 14.758 -1.812 -8.922 1 74.25 319 GLY A N 1
ATOM 2600 C CA . GLY A 1 319 ? 13.367 -1.492 -8.617 1 74.25 319 GLY A CA 1
ATOM 2601 C C . GLY A 1 319 ? 13.023 -1.652 -7.152 1 74.25 319 GLY A C 1
ATOM 2602 O O . GLY A 1 319 ? 12.32 -0.819 -6.582 1 74.25 319 GLY A O 1
ATOM 2603 N N . LYS A 1 320 ? 13.648 -2.646 -6.59 1 79.44 320 LYS A N 1
ATOM 2604 C CA . LYS A 1 320 ? 13.43 -2.863 -5.164 1 79.44 320 LYS A CA 1
ATOM 2605 C C . LYS A 1 320 ? 14.047 -1.739 -4.336 1 79.44 320 LYS A C 1
ATOM 2607 O O . LYS A 1 320 ? 13.422 -1.237 -3.398 1 79.44 320 LYS A O 1
ATOM 2612 N N . LEU A 1 321 ? 15.172 -1.341 -4.73 1 82.38 321 LEU A N 1
ATOM 2613 C CA . LEU A 1 321 ? 15.844 -0.281 -3.986 1 82.38 321 LEU A CA 1
ATOM 2614 C C . LEU A 1 321 ? 15.094 1.041 -4.129 1 82.38 321 LEU A C 1
ATOM 2616 O O . LEU A 1 321 ? 15.031 1.828 -3.182 1 82.38 321 LEU A O 1
ATOM 2620 N N . LYS A 1 322 ? 14.562 1.243 -5.27 1 80.5 322 LYS A N 1
ATOM 2621 C CA . LYS A 1 322 ? 13.766 2.447 -5.484 1 80.5 322 LYS A CA 1
ATOM 2622 C C . LYS A 1 322 ? 12.531 2.457 -4.586 1 80.5 322 LYS A C 1
ATOM 2624 O O . LYS A 1 322 ? 12.125 3.512 -4.09 1 80.5 322 LYS A O 1
ATOM 2629 N N . SER A 1 323 ? 12.055 1.272 -4.355 1 81.56 323 SER A N 1
ATOM 2630 C CA . SER A 1 323 ? 10.859 1.175 -3.521 1 81.56 323 SER A CA 1
ATOM 2631 C C . SER A 1 323 ? 11.188 1.467 -2.059 1 81.56 323 SER A C 1
ATOM 2633 O O . SER A 1 323 ? 10.281 1.729 -1.26 1 81.56 323 SER A O 1
ATOM 2635 N N . TYR A 1 324 ? 12.477 1.454 -1.771 1 86.38 324 TYR A N 1
ATOM 2636 C CA . TYR A 1 324 ? 12.906 1.705 -0.401 1 86.38 324 TYR A CA 1
ATOM 2637 C C . TYR A 1 324 ? 12.875 3.195 -0.084 1 86.38 324 TYR A C 1
ATOM 2639 O O . TYR A 1 324 ? 12.945 3.592 1.082 1 86.38 324 TYR A O 1
ATOM 2647 N N . VAL A 1 325 ? 12.695 4.012 -1.113 1 86.38 325 VAL A N 1
ATOM 2648 C CA . VAL A 1 325 ? 12.781 5.453 -0.908 1 86.38 325 VAL A CA 1
ATOM 2649 C C . VAL A 1 325 ? 11.453 5.98 -0.369 1 86.38 325 VAL A C 1
ATOM 2651 O O . VAL A 1 325 ? 10.414 5.84 -1.019 1 86.38 325 VAL A O 1
ATOM 2654 N N . ARG A 1 326 ? 11.516 6.48 0.797 1 79.75 326 ARG A N 1
ATOM 2655 C CA . ARG A 1 326 ? 10.336 7.109 1.395 1 79.75 326 ARG A CA 1
ATOM 2656 C C . ARG A 1 326 ? 10.531 8.617 1.525 1 79.75 326 ARG A C 1
ATOM 2658 O O . ARG A 1 326 ? 9.57 9.383 1.411 1 79.75 326 ARG A O 1
ATOM 2665 N N . ASN A 1 327 ? 11.797 8.914 1.814 1 75.25 327 ASN A N 1
ATOM 2666 C CA . ASN A 1 327 ? 12.188 10.312 1.876 1 75.25 327 ASN A CA 1
ATOM 2667 C C . ASN A 1 327 ? 12.953 10.742 0.626 1 75.25 327 ASN A C 1
ATOM 2669 O O . ASN A 1 327 ? 14.125 10.398 0.466 1 75.25 327 ASN A O 1
ATOM 2673 N N . LYS A 1 328 ? 12.289 11.57 -0.169 1 73.75 328 LYS A N 1
ATOM 2674 C CA . LYS A 1 328 ? 12.883 11.938 -1.448 1 73.75 328 LYS A CA 1
ATOM 2675 C C . LYS A 1 328 ? 14.008 12.953 -1.259 1 73.75 328 LYS A C 1
ATOM 2677 O O . LYS A 1 328 ? 14.859 13.117 -2.129 1 73.75 328 LYS A O 1
ATOM 2682 N N . ALA A 1 329 ? 13.914 13.672 -0.172 1 71.31 329 ALA A N 1
ATOM 2683 C CA . ALA A 1 329 ? 14.953 14.656 0.101 1 71.31 329 ALA A CA 1
ATOM 2684 C C . ALA A 1 329 ? 16.281 13.969 0.436 1 71.31 329 ALA A C 1
ATOM 2686 O O . ALA A 1 329 ? 17.359 14.531 0.198 1 71.31 329 ALA A O 1
ATOM 2687 N N . ARG A 1 330 ? 16.156 12.727 0.991 1 81.94 330 ARG A N 1
ATOM 2688 C CA . ARG A 1 330 ? 17.328 11.945 1.358 1 81.94 330 ARG A CA 1
ATOM 2689 C C . ARG A 1 330 ? 17.156 10.492 0.931 1 81.94 330 ARG A C 1
ATOM 2691 O O . ARG A 1 330 ? 17.109 9.594 1.774 1 81.94 330 ARG A O 1
ATOM 2698 N N . PRO A 1 331 ? 17.281 10.289 -0.347 1 84 331 PRO A N 1
ATOM 2699 C CA . PRO A 1 331 ? 17 8.945 -0.856 1 84 331 PRO A CA 1
ATOM 2700 C C . PRO A 1 331 ? 18 7.906 -0.386 1 84 331 PRO A C 1
ATOM 2702 O O . PRO A 1 331 ? 17.641 6.77 -0.087 1 84 331 PRO A O 1
ATOM 2705 N N . GLU A 1 332 ? 19.312 8.328 -0.304 1 83.88 332 GLU A N 1
ATOM 2706 C CA . GLU A 1 332 ? 20.344 7.371 0.091 1 83.88 332 GLU A CA 1
ATOM 2707 C C . GLU A 1 332 ? 20.125 6.895 1.525 1 83.88 332 GLU A C 1
ATOM 2709 O O . GLU A 1 332 ? 20.25 5.703 1.812 1 83.88 332 GLU A O 1
ATOM 2714 N N . GLY A 1 333 ? 19.891 7.809 2.355 1 86.56 333 GLY A N 1
ATOM 2715 C CA . GLY A 1 333 ? 19.609 7.453 3.738 1 86.56 333 GLY A CA 1
ATOM 2716 C C . GLY A 1 333 ? 18.375 6.594 3.895 1 86.56 333 GLY A C 1
ATOM 2717 O O . GLY A 1 333 ? 18.359 5.641 4.676 1 86.56 333 GLY A O 1
ATOM 2718 N N . SER A 1 334 ? 17.406 6.914 3.08 1 88.75 334 SER A N 1
ATOM 2719 C CA . SER A 1 334 ? 16.156 6.16 3.129 1 88.75 334 SER A CA 1
ATOM 2720 C C . SER A 1 334 ? 16.359 4.723 2.662 1 88.75 334 SER A C 1
ATOM 2722 O O . SER A 1 334 ? 15.836 3.789 3.271 1 88.75 334 SER A O 1
ATOM 2724 N N . ILE A 1 335 ? 17.109 4.57 1.65 1 89.81 335 ILE A N 1
ATOM 2725 C CA . ILE A 1 335 ? 17.375 3.242 1.114 1 89.81 335 ILE A CA 1
ATOM 2726 C C . ILE A 1 335 ? 18.141 2.416 2.139 1 89.81 335 ILE A C 1
ATOM 2728 O O . ILE A 1 335 ? 17.828 1.245 2.365 1 89.81 335 ILE A O 1
ATOM 2732 N N . ALA A 1 336 ? 19.078 3.02 2.734 1 90.62 336 ALA A N 1
ATOM 2733 C CA . ALA A 1 336 ? 19.906 2.322 3.709 1 90.62 336 ALA A CA 1
ATOM 2734 C C . ALA A 1 336 ? 19.078 1.832 4.891 1 90.62 336 ALA A C 1
ATOM 2736 O O . ALA A 1 336 ? 19.219 0.686 5.324 1 90.62 336 ALA A O 1
ATOM 2737 N N . GLU A 1 337 ? 18.281 2.664 5.324 1 89.75 337 GLU A N 1
ATOM 2738 C CA . GLU A 1 337 ? 17.469 2.312 6.48 1 89.75 337 GLU A CA 1
ATOM 2739 C C . GLU A 1 337 ? 16.5 1.179 6.148 1 89.75 337 GLU A C 1
ATOM 2741 O O . GLU A 1 337 ? 16.312 0.263 6.953 1 89.75 337 GLU A O 1
ATOM 2746 N N . SER A 1 338 ? 15.898 1.287 5.047 1 89.19 338 SER A N 1
ATOM 2747 C CA . SER A 1 338 ? 14.961 0.252 4.621 1 89.19 338 SER A CA 1
ATOM 2748 C C . SER A 1 338 ? 15.672 -1.075 4.383 1 89.19 338 SER A C 1
ATOM 2750 O O . SER A 1 338 ? 15.133 -2.141 4.68 1 89.19 338 SER A O 1
ATOM 2752 N N . TYR A 1 339 ? 16.812 -0.971 3.83 1 89.94 339 TYR A N 1
ATOM 2753 C CA . TYR A 1 339 ? 17.609 -2.176 3.619 1 89.94 339 TYR A CA 1
ATOM 2754 C C . TYR A 1 339 ? 17.938 -2.857 4.941 1 89.94 339 TYR A C 1
ATOM 2756 O O . TYR A 1 339 ? 17.844 -4.082 5.055 1 89.94 339 TYR A O 1
ATOM 2764 N N . LEU A 1 340 ? 18.297 -2.113 5.867 1 91.19 340 LEU A N 1
ATOM 2765 C CA . LEU A 1 340 ? 18.625 -2.656 7.18 1 91.19 340 LEU A CA 1
ATOM 2766 C C . LEU A 1 340 ? 17.406 -3.334 7.805 1 91.19 340 LEU A C 1
ATOM 2768 O O . LEU A 1 340 ? 17.531 -4.387 8.438 1 91.19 340 LEU A O 1
ATOM 2772 N N . ALA A 1 341 ? 16.359 -2.664 7.684 1 90 341 ALA A N 1
ATOM 2773 C CA . ALA A 1 341 ? 15.125 -3.238 8.211 1 90 341 ALA A CA 1
ATOM 2774 C C . ALA A 1 341 ? 14.797 -4.566 7.535 1 90 341 ALA A C 1
ATOM 2776 O O . ALA A 1 341 ? 14.414 -5.531 8.195 1 90 341 ALA A O 1
ATOM 2777 N N . ASP A 1 342 ? 14.938 -4.57 6.27 1 90.12 342 ASP A N 1
ATOM 2778 C CA . ASP A 1 342 ? 14.68 -5.781 5.5 1 90.12 342 ASP A CA 1
ATOM 2779 C C . ASP A 1 342 ? 15.656 -6.891 5.879 1 90.12 342 ASP A C 1
ATOM 2781 O O . ASP A 1 342 ? 15.273 -8.055 5.988 1 90.12 342 ASP A O 1
ATOM 2785 N N . GLU A 1 343 ? 16.891 -6.516 5.996 1 89.81 343 GLU A N 1
ATOM 2786 C CA . GLU A 1 343 ? 17.922 -7.465 6.395 1 89.81 343 GLU A CA 1
ATOM 2787 C C . GLU A 1 343 ? 17.641 -8.047 7.777 1 89.81 343 GLU A C 1
ATOM 2789 O O . GLU A 1 343 ? 17.797 -9.242 7.996 1 89.81 343 GLU A O 1
ATOM 2794 N N . CYS A 1 344 ? 17.266 -7.27 8.633 1 91.31 344 CYS A N 1
ATOM 2795 C CA . CYS A 1 344 ? 16.922 -7.691 9.992 1 91.31 344 CYS A CA 1
ATOM 2796 C C . CYS A 1 344 ? 15.766 -8.68 9.984 1 91.31 344 CYS A C 1
ATOM 2798 O O . CYS A 1 344 ? 15.828 -9.734 10.617 1 91.31 344 CYS A O 1
ATOM 2800 N N . MET A 1 345 ? 14.789 -8.375 9.266 1 92.06 345 MET A N 1
ATOM 2801 C CA . MET A 1 345 ? 13.602 -9.219 9.258 1 92.06 345 MET A CA 1
ATOM 2802 C C . MET A 1 345 ? 13.867 -10.531 8.523 1 92.06 345 MET A C 1
ATOM 2804 O O . MET A 1 345 ? 13.305 -11.57 8.875 1 92.06 345 MET A O 1
ATOM 2808 N N . ALA A 1 346 ? 14.695 -10.422 7.504 1 88.56 346 ALA A N 1
ATOM 2809 C CA . ALA A 1 346 ? 15.094 -11.648 6.82 1 88.56 346 ALA A CA 1
ATOM 2810 C C . ALA A 1 346 ? 15.789 -12.609 7.781 1 88.56 346 ALA A C 1
ATOM 2812 O O . ALA A 1 346 ? 15.547 -13.82 7.746 1 88.56 346 ALA A O 1
ATOM 2813 N N . PHE A 1 347 ? 16.594 -12.141 8.688 1 88.69 347 PHE A N 1
ATOM 2814 C CA . PHE A 1 347 ? 17.281 -12.938 9.688 1 88.69 347 PHE A CA 1
ATOM 2815 C C . PHE A 1 347 ? 16.297 -13.5 10.703 1 88.69 347 PHE A C 1
ATOM 2817 O O . PHE A 1 347 ? 16.328 -14.695 11.008 1 88.69 347 PHE A O 1
ATOM 2824 N N . CYS A 1 348 ? 15.461 -12.633 11.156 1 89.75 348 CYS A N 1
ATOM 2825 C CA . CYS A 1 348 ? 14.5 -13.039 12.172 1 89.75 348 CYS A CA 1
ATOM 2826 C C . CYS A 1 348 ? 13.523 -14.07 11.617 1 89.75 348 CYS A C 1
ATOM 2828 O O . CYS A 1 348 ? 13.133 -15 12.32 1 89.75 348 CYS A O 1
ATOM 2830 N N . SER A 1 349 ? 13.086 -13.93 10.406 1 88.94 349 SER A N 1
ATOM 2831 C CA . SER A 1 349 ? 12.062 -14.773 9.805 1 88.94 349 SER A CA 1
ATOM 2832 C C . SER A 1 349 ? 12.539 -16.219 9.672 1 88.94 349 SER A C 1
ATOM 2834 O O . SER A 1 349 ? 11.734 -17.141 9.555 1 88.94 349 SER A O 1
ATOM 2836 N N . ARG A 1 350 ? 13.812 -16.406 9.672 1 86.25 350 ARG A N 1
ATOM 2837 C CA . ARG A 1 350 ? 14.367 -17.75 9.57 1 86.25 350 ARG A CA 1
ATOM 2838 C C . ARG A 1 350 ? 14.055 -18.562 10.828 1 86.25 350 ARG A C 1
ATOM 2840 O O . ARG A 1 350 ? 14.086 -19.797 10.797 1 86.25 350 ARG A O 1
ATOM 2847 N N . HIS A 1 351 ? 13.773 -17.875 11.875 1 87.69 351 HIS A N 1
ATOM 2848 C CA . HIS A 1 351 ? 13.5 -18.547 13.141 1 87.69 351 HIS A CA 1
ATOM 2849 C C . HIS A 1 351 ? 12 -18.703 13.375 1 87.69 351 HIS A C 1
ATOM 2851 O O . HIS A 1 351 ? 11.57 -19.031 14.477 1 87.69 351 HIS A O 1
ATOM 2857 N N . LEU A 1 352 ? 11.227 -18.422 12.359 1 88.5 352 LEU A N 1
ATOM 2858 C CA . LEU A 1 352 ? 9.773 -18.578 12.398 1 88.5 352 LEU A CA 1
ATOM 2859 C C . LEU A 1 352 ? 9.344 -19.75 11.523 1 88.5 352 LEU A C 1
ATOM 2861 O O . LEU A 1 352 ? 9.656 -19.797 10.328 1 88.5 352 LEU A O 1
ATOM 2865 N N . GLU A 1 353 ? 8.703 -20.625 12.117 1 85.5 353 GLU A N 1
ATOM 2866 C CA . GLU A 1 353 ? 8.227 -21.781 11.383 1 85.5 353 GLU A CA 1
ATOM 2867 C C . GLU A 1 353 ? 6.703 -21.766 11.242 1 85.5 353 GLU A C 1
ATOM 2869 O O . GLU A 1 353 ? 5.988 -21.5 12.211 1 85.5 353 GLU A O 1
ATOM 2874 N N . GLY A 1 354 ? 6.234 -22.031 10.047 1 82.31 354 GLY A N 1
ATOM 2875 C CA . GLY A 1 354 ? 4.801 -22.109 9.82 1 82.31 354 GLY A CA 1
ATOM 2876 C C . GLY A 1 354 ? 4.188 -20.781 9.414 1 82.31 354 GLY A C 1
ATOM 2877 O O . GLY A 1 354 ? 2.996 -20.719 9.102 1 82.31 354 GLY A O 1
ATOM 2878 N N . PHE A 1 355 ? 4.984 -19.781 9.531 1 86.69 355 PHE A N 1
ATOM 2879 C CA . PHE A 1 355 ? 4.5 -18.453 9.133 1 86.69 355 PHE A CA 1
ATOM 2880 C C . PHE A 1 355 ? 4.969 -18.109 7.727 1 86.69 355 PHE A C 1
ATOM 2882 O O . PHE A 1 355 ? 5.961 -18.656 7.242 1 86.69 355 PHE A O 1
ATOM 2889 N N . SER A 1 356 ? 4.152 -17.297 7.07 1 84.44 356 SER A N 1
ATOM 2890 C CA . SER A 1 356 ? 4.613 -16.766 5.789 1 84.44 356 SER A CA 1
ATOM 2891 C C . SER A 1 356 ? 5.801 -15.828 5.973 1 84.44 356 SER A C 1
ATOM 2893 O O . SER A 1 356 ? 5.715 -14.852 6.719 1 84.44 356 SER A O 1
ATOM 2895 N N . THR A 1 357 ? 6.91 -16.172 5.438 1 86.56 357 THR A N 1
ATOM 2896 C CA . THR A 1 357 ? 8.117 -15.352 5.531 1 86.56 357 THR A CA 1
ATOM 2897 C C . THR A 1 357 ? 8.672 -15.047 4.141 1 86.56 357 THR A C 1
ATOM 2899 O O . THR A 1 357 ? 8.148 -15.531 3.137 1 86.56 357 THR A O 1
ATOM 2902 N N . LYS A 1 358 ? 9.617 -14.266 4.066 1 78.19 358 LYS A N 1
ATOM 2903 C CA . LYS A 1 358 ? 10.242 -13.883 2.805 1 78.19 358 LYS A CA 1
ATOM 2904 C C . LYS A 1 358 ? 10.914 -15.086 2.145 1 78.19 358 LYS A C 1
ATOM 2906 O O . LYS A 1 358 ? 11.094 -15.109 0.926 1 78.19 358 LYS A O 1
ATOM 2911 N N . HIS A 1 359 ? 11.227 -16.062 2.951 1 75.25 359 HIS A N 1
ATOM 2912 C CA . HIS A 1 359 ? 11.961 -17.219 2.455 1 75.25 359 HIS A CA 1
ATOM 2913 C C . HIS A 1 359 ? 11.016 -18.312 1.962 1 75.25 359 HIS A C 1
ATOM 2915 O O . HIS A 1 359 ? 11.414 -19.172 1.172 1 75.25 359 HIS A O 1
ATOM 2921 N N . ASN A 1 360 ? 9.812 -18.25 2.494 1 73.75 360 ASN A N 1
ATOM 2922 C CA . ASN A 1 360 ? 8.898 -19.328 2.141 1 73.75 360 ASN A CA 1
ATOM 2923 C C . ASN A 1 360 ? 7.77 -18.844 1.239 1 73.75 360 ASN A C 1
ATOM 2925 O O . ASN A 1 360 ? 6.719 -19.469 1.151 1 73.75 360 ASN A O 1
ATOM 2929 N N . GLN A 1 361 ? 7.938 -17.844 0.621 1 71.88 361 GLN A N 1
ATOM 2930 C CA . GLN A 1 361 ? 6.887 -17.328 -0.251 1 71.88 361 GLN A CA 1
ATOM 2931 C C . GLN A 1 361 ? 6.754 -18.172 -1.512 1 71.88 361 GLN A C 1
ATOM 2933 O O . GLN A 1 361 ? 7.754 -18.516 -2.145 1 71.88 361 GLN A O 1
ATOM 2938 N N . PRO A 1 362 ? 5.52 -18.609 -1.525 1 62.28 362 PRO A N 1
ATOM 2939 C CA . PRO A 1 362 ? 5.336 -19.391 -2.748 1 62.28 362 PRO A CA 1
ATOM 2940 C C . PRO A 1 362 ? 5.5 -18.562 -4.016 1 62.28 362 PRO A C 1
ATOM 2942 O O . PRO A 1 362 ? 5.242 -17.359 -4.004 1 62.28 362 PRO A O 1
ATOM 2945 N N . SER A 1 363 ? 6.129 -19.141 -4.961 1 62.06 363 SER A N 1
ATOM 2946 C CA . SER A 1 363 ? 6.246 -18.469 -6.25 1 62.06 363 SER A CA 1
ATOM 2947 C C . SER A 1 363 ? 4.871 -18.172 -6.84 1 62.06 363 SER A C 1
ATOM 2949 O O . SER A 1 363 ? 3.885 -18.812 -6.496 1 62.06 363 SER A O 1
ATOM 2951 N N . ARG A 1 364 ? 4.82 -17.125 -7.438 1 60.81 364 ARG A N 1
ATOM 2952 C CA . ARG A 1 364 ? 3.582 -16.734 -8.102 1 60.81 364 ARG A CA 1
ATOM 2953 C C . ARG A 1 364 ? 3.016 -17.891 -8.922 1 60.81 364 ARG A C 1
ATOM 2955 O O . ARG A 1 364 ? 1.8 -18.094 -8.969 1 60.81 364 ARG A O 1
ATOM 2962 N N . LYS A 1 365 ? 3.973 -18.531 -9.508 1 67.5 365 LYS A N 1
ATOM 2963 C CA . LYS A 1 365 ? 3.582 -19.688 -10.305 1 67.5 365 LYS A CA 1
ATOM 2964 C C . LYS A 1 365 ? 3.941 -20.984 -9.602 1 67.5 365 LYS A C 1
ATOM 2966 O O . LYS A 1 365 ? 5.121 -21.328 -9.469 1 67.5 365 LYS A O 1
ATOM 2971 N N . ASN A 1 366 ? 2.965 -21.359 -8.781 1 64.19 366 ASN A N 1
ATOM 2972 C CA . ASN A 1 366 ? 3.189 -22.578 -8.023 1 64.19 366 ASN A CA 1
ATOM 2973 C C . ASN A 1 366 ? 3.375 -23.781 -8.938 1 64.19 366 ASN A C 1
ATOM 2975 O O . ASN A 1 366 ? 2.402 -24.312 -9.484 1 64.19 366 ASN A O 1
ATOM 2979 N N . ASP A 1 367 ? 4.57 -24.094 -9.242 1 69.88 367 ASP A N 1
ATOM 2980 C CA . ASP A 1 367 ? 4.859 -25.219 -10.117 1 69.88 367 ASP A CA 1
ATOM 2981 C C . ASP A 1 367 ? 5.207 -26.469 -9.305 1 69.88 367 ASP A C 1
ATOM 2983 O O . ASP A 1 367 ? 5.617 -27.484 -9.867 1 69.88 367 ASP A O 1
ATOM 2987 N N . LYS A 1 368 ? 5.094 -26.312 -7.941 1 67.5 368 LYS A N 1
ATOM 2988 C CA . LYS A 1 368 ? 5.406 -27.5 -7.137 1 67.5 368 LYS A CA 1
ATOM 2989 C C . LYS A 1 368 ? 4.262 -28.516 -7.176 1 67.5 368 LYS A C 1
ATOM 2991 O O . LYS A 1 368 ? 3.092 -28.125 -7.07 1 67.5 368 LYS A O 1
ATOM 2996 N N . PRO A 1 369 ? 4.699 -29.578 -7.59 1 61.97 369 PRO A N 1
ATOM 2997 C CA . PRO A 1 369 ? 3.65 -30.594 -7.668 1 61.97 369 PRO A CA 1
ATOM 2998 C C . PRO A 1 369 ? 2.9 -30.781 -6.352 1 61.97 369 PRO A C 1
ATOM 3000 O O . PRO A 1 369 ? 3.482 -30.609 -5.277 1 61.97 369 PRO A O 1
ATOM 3003 N N . ASN A 1 370 ? 1.593 -30.578 -6.332 1 54.88 370 ASN A N 1
ATOM 3004 C CA . ASN A 1 370 ? 0.793 -30.812 -5.133 1 54.88 370 ASN A CA 1
ATOM 3005 C C . ASN A 1 370 ? 1.096 -32.156 -4.504 1 54.88 370 ASN A C 1
ATOM 3007 O O . ASN A 1 370 ? 1.003 -33.188 -5.172 1 54.88 370 ASN A O 1
ATOM 3011 N N . GLU A 1 371 ? 1.852 -32.156 -3.529 1 51.94 371 GLU A N 1
ATOM 3012 C CA . GLU A 1 371 ? 2.203 -33.406 -2.834 1 51.94 371 GLU A CA 1
ATOM 3013 C C . GLU A 1 371 ? 0.991 -34.312 -2.682 1 51.94 371 GLU A C 1
ATOM 3015 O O . GLU A 1 371 ? 1.123 -35.531 -2.705 1 51.94 371 GLU A O 1
ATOM 3020 N N . ASN A 1 372 ? -0.115 -33.75 -2.518 1 45.5 372 ASN A N 1
ATOM 3021 C CA . ASN A 1 372 ? -1.275 -34.594 -2.256 1 45.5 372 ASN A CA 1
ATOM 3022 C C . ASN A 1 372 ? -1.723 -35.344 -3.51 1 45.5 372 ASN A C 1
ATOM 3024 O O . ASN A 1 372 ? -2.238 -36.469 -3.426 1 45.5 372 ASN A O 1
ATOM 3028 N N . GLU A 1 373 ? -1.656 -34.719 -4.531 1 50.28 373 GLU A N 1
ATOM 3029 C CA . GLU A 1 373 ? -2.105 -35.375 -5.754 1 50.28 373 GLU A CA 1
ATOM 3030 C C . GLU A 1 373 ? -1.146 -36.5 -6.168 1 50.28 373 GLU A C 1
ATOM 3032 O O . GLU A 1 373 ? -1.555 -37.469 -6.789 1 50.28 373 GLU A O 1
ATOM 3037 N N . SER A 1 374 ? 0.086 -36.281 -5.828 1 48.53 374 SER A N 1
ATOM 3038 C CA . SER A 1 374 ? 1.03 -37.375 -6.062 1 48.53 374 SER A CA 1
ATOM 3039 C C . SER A 1 374 ? 0.607 -38.656 -5.324 1 48.53 374 SER A C 1
ATOM 3041 O O . SER A 1 374 ? 1.087 -39.75 -5.633 1 48.53 374 SER A O 1
ATOM 3043 N N . ALA A 1 375 ? -0.188 -38.469 -4.359 1 45.5 375 ALA A N 1
ATOM 3044 C CA . ALA A 1 375 ? -0.602 -39.656 -3.586 1 45.5 375 ALA A CA 1
ATOM 3045 C C . ALA A 1 375 ? -1.491 -40.562 -4.418 1 45.5 375 ALA A C 1
ATOM 3047 O O . ALA A 1 375 ? -1.691 -41.719 -4.066 1 45.5 375 ALA A O 1
ATOM 3048 N N . MET A 1 376 ? -2.178 -39.875 -5.301 1 46.59 376 MET A N 1
ATOM 3049 C CA . MET A 1 376 ? -3.055 -40.75 -6.078 1 46.59 376 MET A CA 1
ATOM 3050 C C . MET A 1 376 ? -2.256 -41.844 -6.77 1 46.59 376 MET A C 1
ATOM 3052 O O . MET A 1 376 ? -2.803 -42.875 -7.113 1 46.59 376 MET A O 1
ATOM 3056 N N . TYR A 1 377 ? -1.01 -41.469 -7.18 1 48.16 377 TYR A N 1
ATOM 3057 C CA . TYR A 1 377 ? -0.199 -42.469 -7.852 1 48.16 377 TYR A CA 1
ATOM 3058 C C . TYR A 1 377 ? 0.707 -43.188 -6.859 1 48.16 377 TYR A C 1
ATOM 3060 O O . TYR A 1 377 ? 1.341 -42.562 -6.016 1 48.16 377 TYR A O 1
ATOM 3068 N N . ALA A 1 378 ? 0.204 -44.312 -6.289 1 47.72 378 ALA A N 1
ATOM 3069 C CA . ALA A 1 378 ? 0.792 -45.156 -5.258 1 47.72 378 ALA A CA 1
ATOM 3070 C C . ALA A 1 378 ? 2.311 -45.031 -5.23 1 47.72 378 ALA A C 1
ATOM 3072 O O . ALA A 1 378 ? 2.92 -45.031 -4.156 1 47.72 378 ALA A O 1
ATOM 3073 N N . ASN A 1 379 ? 3.033 -45.219 -6.422 1 50.06 379 ASN A N 1
ATOM 3074 C CA . ASN A 1 379 ? 4.488 -45.219 -6.52 1 50.06 379 ASN A CA 1
ATOM 3075 C C . ASN A 1 379 ? 4.992 -44.188 -7.52 1 50.06 379 ASN A C 1
ATOM 3077 O O . ASN A 1 379 ? 4.469 -44.094 -8.633 1 50.06 379 ASN A O 1
ATOM 3081 N N . GLU A 1 380 ? 5.508 -43.156 -7.07 1 59.03 380 GLU A N 1
ATOM 3082 C CA . GLU A 1 380 ? 6.141 -42.156 -7.934 1 59.03 380 GLU A CA 1
ATOM 3083 C C . GLU A 1 380 ? 6.945 -42.844 -9.047 1 59.03 380 GLU A C 1
ATOM 3085 O O . GLU A 1 380 ? 7.852 -43.625 -8.773 1 59.03 380 GLU A O 1
ATOM 3090 N N . SER A 1 381 ? 6.352 -43 -10.258 1 67.31 381 SER A N 1
ATOM 3091 C CA . SER A 1 381 ? 7.082 -43.531 -11.398 1 67.31 381 SER A CA 1
ATOM 3092 C C . SER A 1 381 ? 8.438 -42.844 -11.562 1 67.31 381 SER A C 1
ATOM 3094 O O . SER A 1 381 ? 8.547 -41.625 -11.375 1 67.31 381 SER A O 1
ATOM 3096 N N . THR A 1 382 ? 9.383 -43.594 -11.516 1 73.38 382 THR A N 1
ATOM 3097 C CA . THR A 1 382 ? 10.734 -43.094 -11.734 1 73.38 382 THR A CA 1
ATOM 3098 C C . THR A 1 382 ? 10.891 -42.562 -13.156 1 73.38 382 THR A C 1
ATOM 3100 O O . THR A 1 382 ? 11.766 -41.75 -13.43 1 73.38 382 THR A O 1
ATOM 3103 N N . LEU A 1 383 ? 9.969 -43 -14.086 1 81.81 383 LEU A N 1
ATOM 3104 C CA . LEU A 1 383 ? 10.117 -42.625 -15.484 1 81.81 383 LEU A CA 1
ATOM 3105 C C . LEU A 1 383 ? 9.484 -41.25 -15.758 1 81.81 383 LEU A C 1
ATOM 3107 O O . LEU A 1 383 ? 10.031 -40.469 -16.5 1 81.81 383 LEU A O 1
ATOM 3111 N N . PHE A 1 384 ? 8.305 -41.094 -15.102 1 85.12 384 PHE A N 1
ATOM 3112 C CA . PHE A 1 384 ? 7.59 -39.875 -15.359 1 85.12 384 PHE A CA 1
ATOM 3113 C C . PHE A 1 384 ? 7.23 -39.156 -14.047 1 85.12 384 PHE A C 1
ATOM 3115 O O . PHE A 1 384 ? 6.078 -39.219 -13.617 1 85.12 384 PHE A O 1
ATOM 3122 N N . PRO A 1 385 ? 8.164 -38.5 -13.555 1 78.31 385 PRO A N 1
ATOM 3123 C CA . PRO A 1 385 ? 7.867 -37.719 -12.336 1 78.31 385 PRO A CA 1
ATOM 3124 C C . PRO A 1 385 ? 6.891 -36.562 -12.586 1 78.31 385 PRO A C 1
ATOM 3126 O O . PRO A 1 385 ? 6.73 -36.125 -13.727 1 78.31 385 PRO A O 1
ATOM 3129 N N . PRO A 1 386 ? 6.258 -36.219 -11.555 1 78.31 386 PRO A N 1
ATOM 3130 C CA . PRO A 1 386 ? 5.371 -35.062 -11.711 1 78.31 386 PRO A CA 1
ATOM 3131 C C . PRO A 1 386 ? 6.117 -33.781 -12.125 1 78.31 386 PRO A C 1
ATOM 3133 O O . PRO A 1 386 ? 7.199 -33.5 -11.602 1 78.31 386 PRO A O 1
ATOM 3136 N N . VAL A 1 387 ? 5.699 -33.125 -13.148 1 80.25 387 VAL A N 1
ATOM 3137 C CA . VAL A 1 387 ? 6.465 -32.031 -13.766 1 80.25 387 VAL A CA 1
ATOM 3138 C C . VAL A 1 387 ? 5.812 -30.688 -13.445 1 80.25 387 VAL A C 1
ATOM 3140 O O . VAL A 1 387 ? 6.434 -29.641 -13.602 1 80.25 387 VAL A O 1
ATOM 3143 N N . GLY A 1 388 ? 4.672 -30.641 -12.93 1 82.81 388 GLY A N 1
ATOM 3144 C CA . GLY A 1 388 ? 4.027 -29.359 -12.688 1 82.81 388 GLY A CA 1
ATOM 3145 C C . GLY A 1 388 ? 2.699 -29.484 -11.969 1 82.81 388 GLY A C 1
ATOM 3146 O O . GLY A 1 388 ? 2.414 -30.516 -11.359 1 82.81 388 GLY A O 1
ATOM 3147 N N . ASN A 1 389 ? 2.004 -28.281 -11.969 1 86.88 389 ASN A N 1
ATOM 3148 C CA . ASN A 1 389 ? 0.724 -28.203 -11.273 1 86.88 389 ASN A CA 1
ATOM 3149 C C . ASN A 1 389 ? -0.385 -27.703 -12.188 1 86.88 389 ASN A C 1
ATOM 3151 O O . ASN A 1 389 ? -0.226 -26.672 -12.844 1 86.88 389 ASN A O 1
ATOM 3155 N N . PRO A 1 390 ? -1.328 -28.516 -12.273 1 87.06 390 PRO A N 1
ATOM 3156 C CA . PRO A 1 390 ? -2.455 -28.062 -13.094 1 87.06 390 PRO A CA 1
ATOM 3157 C C . PRO A 1 390 ? -3.281 -26.969 -12.422 1 87.06 390 PRO A C 1
ATOM 3159 O O . PRO A 1 390 ? -3.273 -26.859 -11.188 1 87.06 390 PRO A O 1
ATOM 3162 N N . LEU A 1 391 ? -3.871 -26.234 -13.305 1 83.75 391 LEU A N 1
ATOM 3163 C CA . LEU A 1 391 ? -4.75 -25.188 -12.812 1 83.75 391 LEU A CA 1
ATOM 3164 C C . LEU A 1 391 ? -6.215 -25.594 -12.938 1 83.75 391 LEU A C 1
ATOM 3166 O O . LEU A 1 391 ? -6.629 -26.125 -13.969 1 83.75 391 LEU A O 1
ATOM 3170 N N . GLY A 1 392 ? -6.93 -25.484 -11.938 1 75.31 392 GLY A N 1
ATOM 3171 C CA . GLY A 1 392 ? -8.359 -25.75 -11.977 1 75.31 392 GLY A CA 1
ATOM 3172 C C . GLY A 1 392 ? -8.695 -27.219 -11.93 1 75.31 392 GLY A C 1
ATOM 3173 O O . GLY A 1 392 ? -7.809 -28.062 -11.781 1 75.31 392 GLY A O 1
ATOM 3174 N N . LYS A 1 393 ? -9.969 -27.516 -11.992 1 74.62 393 LYS A N 1
ATOM 3175 C CA . LYS A 1 393 ? -10.445 -28.891 -11.977 1 74.62 393 LYS A CA 1
ATOM 3176 C C . LYS A 1 393 ? -10.336 -29.531 -13.359 1 74.62 393 LYS A C 1
ATOM 3178 O O . LYS A 1 393 ? -10.719 -28.922 -14.359 1 74.62 393 LYS A O 1
ATOM 3183 N N . PRO A 1 394 ? -9.711 -30.688 -13.336 1 83.25 394 PRO A N 1
ATOM 3184 C CA . PRO A 1 394 ? -9.578 -31.359 -14.625 1 83.25 394 PRO A CA 1
ATOM 3185 C C . PRO A 1 394 ? -10.914 -31.859 -15.172 1 83.25 394 PRO A C 1
ATOM 3187 O O . PRO A 1 394 ? -11.812 -32.219 -14.391 1 83.25 394 PRO A O 1
ATOM 3190 N N . ARG A 1 395 ? -11.109 -31.812 -16.469 1 80.25 395 ARG A N 1
ATOM 3191 C CA . ARG A 1 395 ? -12.266 -32.375 -17.141 1 80.25 395 ARG A CA 1
ATOM 3192 C C . ARG A 1 395 ? -11.898 -33.688 -17.828 1 80.25 395 ARG A C 1
ATOM 3194 O O . ARG A 1 395 ? -10.828 -33.812 -18.438 1 80.25 395 ARG A O 1
ATOM 3201 N N . THR A 1 396 ? -12.742 -34.656 -17.578 1 80.69 396 THR A N 1
ATOM 3202 C CA . THR A 1 396 ? -12.484 -35.969 -18.203 1 80.69 396 THR A CA 1
ATOM 3203 C C . THR A 1 396 ? -13.031 -35.969 -19.625 1 80.69 396 THR A C 1
ATOM 3205 O O . THR A 1 396 ? -14.109 -35.438 -19.891 1 80.69 396 THR A O 1
ATOM 3208 N N . TYR A 1 397 ? -12.258 -36.469 -20.531 1 81.56 397 TYR A N 1
ATOM 3209 C CA . TYR A 1 397 ? -12.75 -36.625 -21.891 1 81.56 397 TYR A CA 1
ATOM 3210 C C . TYR A 1 397 ? -12.156 -37.875 -22.547 1 81.56 397 TYR A C 1
ATOM 3212 O O . TYR A 1 397 ? -11.133 -38.406 -22.094 1 81.56 397 TYR A O 1
ATOM 3220 N N . THR A 1 398 ? -12.836 -38.406 -23.438 1 83.31 398 THR A N 1
ATOM 3221 C CA . THR A 1 398 ? -12.398 -39.594 -24.156 1 83.31 398 THR A CA 1
ATOM 3222 C C . THR A 1 398 ? -11.57 -39.219 -25.375 1 83.31 398 THR A C 1
ATOM 3224 O O . THR A 1 398 ? -11.992 -38.406 -26.188 1 83.31 398 THR A O 1
ATOM 3227 N N . LEU A 1 399 ? -10.43 -39.812 -25.438 1 85.44 399 LEU A N 1
ATOM 3228 C CA . LEU A 1 399 ? -9.523 -39.562 -26.562 1 85.44 399 LEU A CA 1
ATOM 3229 C C . LEU A 1 399 ? -10.008 -40.281 -27.812 1 85.44 399 LEU A C 1
ATOM 3231 O O . LEU A 1 399 ? -10.461 -41.406 -27.75 1 85.44 399 LEU A O 1
ATOM 3235 N N . ASN A 1 400 ? -9.961 -39.531 -28.906 1 85 400 ASN A N 1
ATOM 3236 C CA . ASN A 1 400 ? -10.172 -40.219 -30.188 1 85 400 ASN A CA 1
ATOM 3237 C C . ASN A 1 400 ? -9.031 -41.156 -30.516 1 85 400 ASN A C 1
ATOM 3239 O O . ASN A 1 400 ? -7.93 -41.031 -29.984 1 85 400 ASN A O 1
ATOM 3243 N N . ASP A 1 401 ? -9.281 -42.156 -31.328 1 85.12 401 ASP A N 1
ATOM 3244 C CA . ASP A 1 401 ? -8.297 -43.156 -31.688 1 85.12 401 ASP A CA 1
ATOM 3245 C C . ASP A 1 401 ? -7.027 -42.531 -32.25 1 85.12 401 ASP A C 1
ATOM 3247 O O . ASP A 1 401 ? -5.914 -42.938 -31.891 1 85.12 401 ASP A O 1
ATOM 3251 N N . MET A 1 402 ? -7.246 -41.594 -33.062 1 88.69 402 MET A N 1
ATOM 3252 C CA . MET A 1 402 ? -6.094 -40.969 -33.688 1 88.69 402 MET A CA 1
ATOM 3253 C C . MET A 1 402 ? -5.281 -40.188 -32.656 1 88.69 402 MET A C 1
ATOM 3255 O O . MET A 1 402 ? -4.051 -40.281 -32.625 1 88.69 402 MET A O 1
ATOM 3259 N N . GLU A 1 403 ? -5.98 -39.531 -31.812 1 90.12 403 GLU A N 1
ATOM 3260 C CA . GLU A 1 403 ? -5.316 -38.719 -30.781 1 90.12 403 GLU A CA 1
ATOM 3261 C C . GLU A 1 403 ? -4.57 -39.625 -29.797 1 90.12 403 GLU A C 1
ATOM 3263 O O . GLU A 1 403 ? -3.465 -39.312 -29.359 1 90.12 403 GLU A O 1
ATOM 3268 N N . SER A 1 404 ? -5.18 -40.688 -29.484 1 90.94 404 SER A N 1
ATOM 3269 C CA . SER A 1 404 ? -4.566 -41.625 -28.547 1 90.94 404 SER A CA 1
ATOM 3270 C C . SER A 1 404 ? -3.275 -42.188 -29.125 1 90.94 404 SER A C 1
ATOM 3272 O O . SER A 1 404 ? -2.271 -42.312 -28.406 1 90.94 404 SER A O 1
ATOM 3274 N N . LEU A 1 405 ? -3.354 -42.531 -30.375 1 91.25 405 LEU A N 1
ATOM 3275 C CA . LEU A 1 405 ? -2.176 -43.094 -31.016 1 91.25 405 LEU A CA 1
ATOM 3276 C C . LEU A 1 405 ? -1.062 -42.062 -31.125 1 91.25 405 LEU A C 1
ATOM 3278 O O . LEU A 1 405 ? 0.103 -42.375 -30.859 1 91.25 405 LEU A O 1
ATOM 3282 N N . GLN A 1 406 ? -1.412 -40.906 -31.531 1 92.75 406 GLN A N 1
ATOM 3283 C CA . GLN A 1 406 ? -0.415 -39.844 -31.688 1 92.75 406 GLN A CA 1
ATOM 3284 C C . GLN A 1 406 ? 0.241 -39.531 -30.344 1 92.75 406 GLN A C 1
ATOM 3286 O O . GLN A 1 406 ? 1.462 -39.375 -30.266 1 92.75 406 GLN A O 1
ATOM 3291 N N . ALA A 1 407 ? -0.537 -39.438 -29.344 1 95 407 ALA A N 1
ATOM 3292 C CA . ALA A 1 407 ? -0.048 -39.094 -28.016 1 95 407 ALA A CA 1
ATOM 3293 C C . ALA A 1 407 ? 0.854 -40.188 -27.453 1 95 407 ALA A C 1
ATOM 3295 O O . ALA A 1 407 ? 1.944 -39.906 -26.953 1 95 407 ALA A O 1
ATOM 3296 N N . HIS A 1 408 ? 0.408 -41.375 -27.547 1 94.94 408 HIS A N 1
ATOM 3297 C CA . HIS A 1 408 ? 1.193 -42.469 -27.016 1 94.94 408 HIS A CA 1
ATOM 3298 C C . HIS A 1 408 ? 2.498 -42.656 -27.781 1 94.94 408 HIS A C 1
ATOM 3300 O O . HIS A 1 408 ? 3.541 -42.938 -27.203 1 94.94 408 HIS A O 1
ATOM 3306 N N . ARG A 1 409 ? 2.367 -42.5 -29.062 1 93.94 409 ARG A N 1
ATOM 3307 C CA . ARG A 1 409 ? 3.568 -42.594 -29.891 1 93.94 409 ARG A CA 1
ATOM 3308 C C . ARG A 1 409 ? 4.598 -41.562 -29.469 1 93.94 409 ARG A C 1
ATOM 3310 O O . ARG A 1 409 ? 5.789 -41.844 -29.375 1 93.94 409 ARG A O 1
ATOM 3317 N N . PHE A 1 410 ? 4.125 -40.438 -29.219 1 93.44 410 PHE A N 1
ATOM 3318 C CA . PHE A 1 410 ? 5.031 -39.375 -28.812 1 93.44 410 PHE A CA 1
ATOM 3319 C C . PHE A 1 410 ? 5.711 -39.719 -27.5 1 93.44 410 PHE A C 1
ATOM 3321 O O . PHE A 1 410 ? 6.922 -39.531 -27.344 1 93.44 410 PHE A O 1
ATOM 3328 N N . VAL A 1 411 ? 4.988 -40.188 -26.578 1 94.69 411 VAL A N 1
ATOM 3329 C CA . VAL A 1 411 ? 5.531 -40.562 -25.266 1 94.69 411 VAL A CA 1
ATOM 3330 C C . VAL A 1 411 ? 6.613 -41.625 -25.453 1 94.69 411 VAL A C 1
ATOM 3332 O O . VAL A 1 411 ? 7.676 -41.531 -24.828 1 94.69 411 VAL A O 1
ATOM 3335 N N . LEU A 1 412 ? 6.328 -42.562 -26.312 1 94 412 LEU A N 1
ATOM 3336 C CA . LEU A 1 412 ? 7.266 -43.656 -26.531 1 94 412 LEU A CA 1
ATOM 3337 C C . LEU A 1 412 ? 8.555 -43.156 -27.172 1 94 412 LEU A C 1
ATOM 3339 O O . LEU A 1 412 ? 9.648 -43.531 -26.734 1 94 412 LEU A O 1
ATOM 3343 N N . TYR A 1 413 ? 8.445 -42.25 -28.094 1 91.12 413 TYR A N 1
ATOM 3344 C CA . TYR A 1 413 ? 9.609 -41.781 -28.844 1 91.12 413 TYR A CA 1
ATOM 3345 C C . TYR A 1 413 ? 10.453 -40.812 -28 1 91.12 413 TYR A C 1
ATOM 3347 O O . TYR A 1 413 ? 11.633 -40.625 -28.297 1 91.12 413 TYR A O 1
ATOM 3355 N N . ASN A 1 414 ? 9.852 -40.312 -26.969 1 89.69 414 ASN A N 1
ATOM 3356 C CA . ASN A 1 414 ? 10.578 -39.312 -26.172 1 89.69 414 ASN A CA 1
ATOM 3357 C C . ASN A 1 414 ? 10.898 -39.844 -24.781 1 89.69 414 ASN A C 1
ATOM 3359 O O . ASN A 1 414 ? 11.164 -39.062 -23.859 1 89.69 414 ASN A O 1
ATOM 3363 N N . CYS A 1 415 ? 10.867 -41.062 -24.656 1 89.94 415 CYS A N 1
ATOM 3364 C CA . CYS A 1 415 ? 11.281 -41.719 -23.422 1 89.94 415 CYS A CA 1
ATOM 3365 C C . CYS A 1 415 ? 12.602 -42.438 -23.625 1 89.94 415 CYS A C 1
ATOM 3367 O O . CYS A 1 415 ? 12.695 -43.375 -24.438 1 89.94 415 CYS A O 1
ATOM 3369 N N . ASP A 1 416 ? 13.57 -42.219 -22.844 1 86.38 416 ASP A N 1
ATOM 3370 C CA . ASP A 1 416 ? 14.93 -42.719 -23 1 86.38 416 ASP A CA 1
ATOM 3371 C C . ASP A 1 416 ? 14.984 -44.219 -22.781 1 86.38 416 ASP A C 1
ATOM 3373 O O . ASP A 1 416 ? 15.766 -44.906 -23.422 1 86.38 416 ASP A O 1
ATOM 3377 N N . VAL A 1 417 ? 14.148 -44.688 -21.969 1 88.94 417 VAL A N 1
ATOM 3378 C CA . VAL A 1 417 ? 14.18 -46.125 -21.625 1 88.94 417 VAL A CA 1
ATOM 3379 C C . VAL A 1 417 ? 13.695 -46.938 -22.812 1 88.94 417 VAL A C 1
ATOM 3381 O O . VAL A 1 417 ? 14.031 -48.125 -22.922 1 88.94 417 VAL A O 1
ATOM 3384 N N . VAL A 1 418 ? 13.023 -46.312 -23.734 1 92.62 418 VAL A N 1
ATOM 3385 C CA . VAL A 1 418 ? 12.445 -47 -24.875 1 92.62 418 VAL A CA 1
ATOM 3386 C C . VAL A 1 418 ? 13.438 -47 -26.031 1 92.62 418 VAL A C 1
ATOM 3388 O O . VAL A 1 418 ? 13.242 -47.719 -27.031 1 92.62 418 VAL A O 1
ATOM 3391 N N . THR A 1 419 ? 14.523 -46.375 -25.922 1 91.31 419 THR A N 1
ATOM 3392 C CA . THR A 1 419 ? 15.484 -46.188 -27 1 91.31 419 THR A CA 1
ATOM 3393 C C . THR A 1 419 ? 16.047 -47.531 -27.453 1 91.31 419 THR A C 1
ATOM 3395 O O . THR A 1 419 ? 16.125 -47.812 -28.656 1 91.31 419 THR A O 1
ATOM 3398 N N . PRO A 1 420 ? 16.344 -48.438 -26.5 1 91.75 420 PRO A N 1
ATOM 3399 C CA . PRO A 1 420 ? 16.844 -49.75 -26.938 1 91.75 420 PRO A CA 1
ATOM 3400 C C . PRO A 1 420 ? 15.812 -50.531 -27.734 1 91.75 420 PRO A C 1
ATOM 3402 O O . PRO A 1 420 ? 16.156 -51.281 -28.656 1 91.75 420 PRO A O 1
ATOM 3405 N N . TYR A 1 421 ? 14.641 -50.344 -27.422 1 92.81 421 TYR A N 1
ATOM 3406 C CA . TYR A 1 421 ? 13.57 -51.031 -28.141 1 92.81 421 TYR A CA 1
ATOM 3407 C C . TYR A 1 421 ? 13.367 -50.438 -29.531 1 92.81 421 TYR A C 1
ATOM 3409 O O . TYR A 1 421 ? 13.047 -51.156 -30.484 1 92.81 421 TYR A O 1
ATOM 3417 N N . LEU A 1 422 ? 13.602 -49.188 -29.625 1 92.5 422 LEU A N 1
ATOM 3418 C CA . LEU A 1 422 ? 13.508 -48.5 -30.922 1 92.5 422 LEU A CA 1
ATOM 3419 C C . LEU A 1 422 ? 14.602 -49 -31.859 1 92.5 422 LEU A C 1
ATOM 3421 O O . LEU A 1 422 ? 14.352 -49.281 -33.031 1 92.5 422 LEU A O 1
ATOM 3425 N N . ILE A 1 423 ? 15.719 -49.156 -31.312 1 91.25 423 ILE A N 1
ATOM 3426 C CA . ILE A 1 423 ? 16.844 -49.656 -32.094 1 91.25 423 ILE A CA 1
ATOM 3427 C C . ILE A 1 423 ? 16.594 -51.094 -32.531 1 91.25 423 ILE A C 1
ATOM 3429 O O . ILE A 1 423 ? 16.828 -51.438 -33.688 1 91.25 423 ILE A O 1
ATOM 3433 N N . ALA A 1 424 ? 16.062 -51.875 -31.641 1 92.5 424 ALA A N 1
ATOM 3434 C CA . ALA A 1 424 ? 15.773 -53.281 -31.953 1 92.5 424 ALA A CA 1
ATOM 3435 C C . ALA A 1 424 ? 14.719 -53.375 -33.062 1 92.5 424 ALA A C 1
ATOM 3437 O O . ALA A 1 424 ? 14.844 -54.219 -33.969 1 92.5 424 ALA A O 1
ATOM 3438 N N . HIS A 1 425 ? 13.766 -52.562 -32.969 1 92.94 425 HIS A N 1
ATOM 3439 C CA . HIS A 1 425 ? 12.719 -52.594 -34 1 92.94 425 HIS A CA 1
ATOM 3440 C C . HIS A 1 425 ? 13.25 -52.125 -35.344 1 92.94 425 HIS A C 1
ATOM 3442 O O . HIS A 1 425 ? 12.906 -52.688 -36.375 1 92.94 425 HIS A O 1
ATOM 3448 N N . GLY A 1 426 ? 14.023 -51.094 -35.312 1 89.56 426 GLY A N 1
ATOM 3449 C CA . GLY A 1 426 ? 14.648 -50.656 -36.531 1 89.56 426 GLY A CA 1
ATOM 3450 C C . GLY A 1 426 ? 15.484 -51.719 -37.219 1 89.56 426 GLY A C 1
ATOM 3451 O O . GLY A 1 426 ? 15.43 -51.875 -38.438 1 89.56 426 GLY A O 1
ATOM 3452 N N . ALA A 1 427 ? 16.188 -52.469 -36.406 1 88.31 427 ALA A N 1
ATOM 3453 C CA . ALA A 1 427 ? 17.016 -53.562 -36.938 1 88.31 427 ALA A CA 1
ATOM 3454 C C . ALA A 1 427 ? 16.156 -54.688 -37.5 1 88.31 427 ALA A C 1
ATOM 3456 O O . ALA A 1 427 ? 16.5 -55.281 -38.531 1 88.31 427 ALA A O 1
ATOM 3457 N N . GLU A 1 428 ? 15.117 -54.906 -36.844 1 90.88 428 GLU A N 1
ATOM 3458 C CA . GLU A 1 428 ? 14.203 -55.938 -37.312 1 90.88 428 GLU A CA 1
ATOM 3459 C C . GLU A 1 428 ? 13.57 -55.531 -38.625 1 90.88 428 GLU A C 1
ATOM 3461 O O . GLU A 1 428 ? 13.414 -56.375 -39.531 1 90.88 428 GLU A O 1
ATOM 3466 N N . LEU A 1 429 ? 13.195 -54.312 -38.75 1 89.88 429 LEU A N 1
ATOM 3467 C CA . LEU A 1 429 ? 12.586 -53.844 -39.969 1 89.88 429 LEU A CA 1
ATOM 3468 C C . LEU A 1 429 ? 13.586 -53.875 -41.125 1 89.88 429 LEU A C 1
ATOM 3470 O O . LEU A 1 429 ? 13.219 -54.188 -42.25 1 89.88 429 LEU A O 1
ATOM 3474 N N . LYS A 1 430 ? 14.828 -53.594 -40.844 1 86.06 430 LYS A N 1
ATOM 3475 C CA . LYS A 1 430 ? 15.875 -53.656 -41.875 1 86.06 430 LYS A CA 1
ATOM 3476 C C . LYS A 1 430 ? 16.109 -55.094 -42.312 1 86.06 430 LYS A C 1
ATOM 3478 O O . LYS A 1 430 ? 16.312 -55.344 -43.5 1 86.06 430 LYS A O 1
ATOM 3483 N N . ARG A 1 431 ? 15.984 -56 -41.406 1 85.38 431 ARG A N 1
ATOM 3484 C CA . ARG A 1 431 ? 16.203 -57.406 -41.719 1 85.38 431 ARG A CA 1
ATOM 3485 C C . ARG A 1 431 ? 15.039 -57.969 -42.531 1 85.38 431 ARG A C 1
ATOM 3487 O O . ARG A 1 431 ? 15.258 -58.719 -43.5 1 85.38 431 ARG A O 1
ATOM 3494 N N . LYS A 1 432 ? 13.867 -57.562 -42.188 1 85.62 432 LYS A N 1
ATOM 3495 C CA . LYS A 1 432 ? 12.672 -58.094 -42.844 1 85.62 432 LYS A CA 1
ATOM 3496 C C . LYS A 1 432 ? 12.57 -57.562 -44.281 1 85.62 432 LYS A C 1
ATOM 3498 O O . LYS A 1 432 ? 12.016 -58.219 -45.156 1 85.62 432 LYS A O 1
ATOM 3503 N N . ASN A 1 433 ? 13.102 -56.375 -44.469 1 81.69 433 ASN A N 1
ATOM 3504 C CA . ASN A 1 433 ? 12.969 -55.75 -45.781 1 81.69 433 ASN A CA 1
ATOM 3505 C C . ASN A 1 433 ? 14.305 -55.688 -46.531 1 81.69 433 ASN A C 1
ATOM 3507 O O . ASN A 1 433 ? 14.547 -54.781 -47.312 1 81.69 433 ASN A O 1
ATOM 3511 N N . ARG A 1 434 ? 15.266 -56.469 -46.219 1 75.56 434 ARG A N 1
ATOM 3512 C CA . ARG A 1 434 ? 16.609 -56.469 -46.781 1 75.56 434 ARG A CA 1
ATOM 3513 C C . ARG A 1 434 ? 16.531 -56.625 -48.312 1 75.56 434 ARG A C 1
ATOM 3515 O O . ARG A 1 434 ? 17.328 -56.031 -49.031 1 75.56 434 ARG A O 1
ATOM 3522 N N . ASN A 1 435 ? 15.531 -57.344 -48.75 1 75.75 435 ASN A N 1
ATOM 3523 C CA . ASN A 1 435 ? 15.453 -57.625 -50.188 1 75.75 435 ASN A CA 1
ATOM 3524 C C . ASN A 1 435 ? 14.883 -56.438 -50.969 1 75.75 435 ASN A C 1
ATOM 3526 O O . ASN A 1 435 ? 15.094 -56.312 -52.156 1 75.75 435 ASN A O 1
ATOM 3530 N N . LYS A 1 436 ? 14.148 -55.5 -50.312 1 75.62 436 LYS A N 1
ATOM 3531 C CA . LYS A 1 436 ? 13.445 -54.438 -51.031 1 75.62 436 LYS A CA 1
ATOM 3532 C C . LYS A 1 436 ? 14.281 -53.156 -51.062 1 75.62 436 LYS A C 1
ATOM 3534 O O . LYS A 1 436 ? 13.961 -52.219 -51.781 1 75.62 436 LYS A O 1
ATOM 3539 N N . ARG A 1 437 ? 15.492 -53.094 -50.969 1 71.38 437 ARG A N 1
ATOM 3540 C CA . ARG A 1 437 ? 16.344 -51.906 -50.938 1 71.38 437 ARG A CA 1
ATOM 3541 C C . ARG A 1 437 ? 15.539 -50.688 -50.562 1 71.38 437 ARG A C 1
ATOM 3543 O O . ARG A 1 437 ? 15.461 -49.719 -51.344 1 71.38 437 ARG A O 1
ATOM 3550 N N . LEU A 1 438 ? 14.836 -50.531 -49.406 1 78 438 LEU A N 1
ATOM 3551 C CA . LEU A 1 438 ? 13.992 -49.406 -49 1 78 438 LEU A CA 1
ATOM 3552 C C . LEU A 1 438 ? 14.852 -48.25 -48.5 1 78 438 LEU A C 1
ATOM 3554 O O . LEU A 1 438 ? 15.906 -48.469 -47.906 1 78 438 LEU A O 1
ATOM 3558 N N . ALA A 1 439 ? 14.484 -47.062 -48.906 1 75.94 439 ALA A N 1
ATOM 3559 C CA . ALA A 1 439 ? 15.148 -45.844 -48.438 1 75.94 439 ALA A CA 1
ATOM 3560 C C . ALA A 1 439 ? 15 -45.688 -46.938 1 75.94 439 ALA A C 1
ATOM 3562 O O . ALA A 1 439 ? 14.031 -46.188 -46.344 1 75.94 439 ALA A O 1
ATOM 3563 N N . LEU A 1 440 ? 16 -45.188 -46.281 1 77.12 440 LEU A N 1
ATOM 3564 C CA . LEU A 1 440 ? 16.016 -44.969 -44.812 1 77.12 440 LEU A CA 1
ATOM 3565 C C . LEU A 1 440 ? 14.773 -44.219 -44.375 1 77.12 440 LEU A C 1
ATOM 3567 O O . LEU A 1 440 ? 14.211 -44.5 -43.312 1 77.12 440 LEU A O 1
ATOM 3571 N N . LYS A 1 441 ? 14.289 -43.312 -45.094 1 77.12 441 LYS A N 1
ATOM 3572 C CA . LYS A 1 441 ? 13.117 -42.531 -44.781 1 77.12 441 LYS A CA 1
ATOM 3573 C C . LYS A 1 441 ? 11.859 -43.375 -44.719 1 77.12 441 LYS A C 1
ATOM 3575 O O . LYS A 1 441 ? 11 -43.156 -43.875 1 77.12 441 LYS A O 1
ATOM 3580 N N . THR A 1 442 ? 11.844 -44.312 -45.562 1 80.56 442 THR A N 1
ATOM 3581 C CA . THR A 1 442 ? 10.688 -45.219 -45.594 1 80.56 442 THR A CA 1
ATOM 3582 C C . THR A 1 442 ? 10.688 -46.156 -44.375 1 80.56 442 THR A C 1
ATOM 3584 O O . THR A 1 442 ? 9.633 -46.438 -43.812 1 80.56 442 THR A O 1
ATOM 3587 N N . ILE A 1 443 ? 11.836 -46.531 -44 1 81.88 443 ILE A N 1
ATOM 3588 C CA . ILE A 1 443 ? 11.953 -47.375 -42.844 1 81.88 443 ILE A CA 1
ATOM 3589 C C . ILE A 1 443 ? 11.531 -46.594 -41.594 1 81.88 443 ILE A C 1
ATOM 3591 O O . ILE A 1 443 ? 10.844 -47.156 -40.719 1 81.88 443 ILE A O 1
ATOM 3595 N N . GLU A 1 444 ? 11.953 -45.406 -41.594 1 81.88 444 GLU A N 1
ATOM 3596 C CA . GLU A 1 444 ? 11.594 -44.562 -40.438 1 81.88 444 GLU A CA 1
ATOM 3597 C C . GLU A 1 444 ? 10.086 -44.344 -40.375 1 81.88 444 GLU A C 1
ATOM 3599 O O . GLU A 1 444 ? 9.492 -44.312 -39.312 1 81.88 444 GLU A O 1
ATOM 3604 N N . ARG A 1 445 ? 9.531 -44.188 -41.469 1 82.31 445 ARG A N 1
ATOM 3605 C CA . ARG A 1 445 ? 8.086 -44 -41.531 1 82.31 445 ARG A CA 1
ATOM 3606 C C . ARG A 1 445 ? 7.344 -45.25 -41.094 1 82.31 445 ARG A C 1
ATOM 3608 O O . ARG A 1 445 ? 6.348 -45.156 -40.375 1 82.31 445 ARG A O 1
ATOM 3615 N N . MET A 1 446 ? 7.887 -46.344 -41.531 1 86.19 446 MET A N 1
ATOM 3616 C CA . MET A 1 446 ? 7.281 -47.625 -41.125 1 86.19 446 MET A CA 1
ATOM 3617 C C . MET A 1 446 ? 7.434 -47.844 -39.625 1 86.19 446 MET A C 1
ATOM 3619 O O . MET A 1 446 ? 6.504 -48.281 -38.969 1 86.19 446 MET A O 1
ATOM 3623 N N . GLN A 1 447 ? 8.539 -47.469 -39.156 1 88.19 447 GLN A N 1
ATOM 3624 C CA . GLN A 1 447 ? 8.789 -47.625 -37.75 1 88.19 447 GLN A CA 1
ATOM 3625 C C . GLN A 1 447 ? 7.855 -46.719 -36.938 1 88.19 447 GLN A C 1
ATOM 3627 O O . GLN A 1 447 ? 7.281 -47.156 -35.938 1 88.19 447 GLN A O 1
ATOM 3632 N N . HIS A 1 448 ? 7.727 -45.594 -37.406 1 87.38 448 HIS A N 1
ATOM 3633 C CA . HIS A 1 448 ? 6.883 -44.594 -36.719 1 87.38 448 HIS A CA 1
ATOM 3634 C C . HIS A 1 448 ? 5.438 -45.094 -36.656 1 87.38 448 HIS A C 1
ATOM 3636 O O . HIS A 1 448 ? 4.762 -44.875 -35.625 1 87.38 448 HIS A O 1
ATOM 3642 N N . ALA A 1 449 ? 5.039 -45.688 -37.594 1 84.75 449 ALA A N 1
ATOM 3643 C CA . ALA A 1 449 ? 3.646 -46.125 -37.688 1 84.75 449 ALA A CA 1
ATOM 3644 C C . ALA A 1 449 ? 3.412 -47.375 -36.875 1 84.75 449 ALA A C 1
ATOM 3646 O O . ALA A 1 449 ? 2.365 -47.531 -36.25 1 84.75 449 ALA A O 1
ATOM 3647 N N . ASN A 1 450 ? 4.43 -48.25 -36.781 1 89.25 450 ASN A N 1
ATOM 3648 C CA . ASN A 1 450 ? 4.172 -49.594 -36.281 1 89.25 450 ASN A CA 1
ATOM 3649 C C . ASN A 1 450 ? 4.805 -49.781 -34.875 1 89.25 450 ASN A C 1
ATOM 3651 O O . ASN A 1 450 ? 4.523 -50.781 -34.219 1 89.25 450 ASN A O 1
ATOM 3655 N N . PHE A 1 451 ? 5.48 -48.875 -34.5 1 93.31 451 PHE A N 1
ATOM 3656 C CA . PHE A 1 451 ? 6.293 -49.094 -33.312 1 93.31 451 PHE A CA 1
ATOM 3657 C C . PHE A 1 451 ? 5.406 -49.344 -32.094 1 93.31 451 PHE A C 1
ATOM 3659 O O . PHE A 1 451 ? 5.664 -50.219 -31.297 1 93.31 451 PHE A O 1
ATOM 3666 N N . PRO A 1 452 ? 4.391 -48.562 -31.859 1 92.69 452 PRO A N 1
ATOM 3667 C CA . PRO A 1 452 ? 3.59 -48.781 -30.656 1 92.69 452 PRO A CA 1
ATOM 3668 C C . PRO A 1 452 ? 3.025 -50.188 -30.562 1 92.69 452 PRO A C 1
ATOM 3670 O O . PRO A 1 452 ? 3.064 -50.812 -29.5 1 92.69 452 PRO A O 1
ATOM 3673 N N . ASP A 1 453 ? 2.602 -50.719 -31.625 1 92.06 453 ASP A N 1
ATOM 3674 C CA . ASP A 1 453 ? 2.062 -52.062 -31.641 1 92.06 453 ASP A CA 1
ATOM 3675 C C . ASP A 1 453 ? 3.17 -53.094 -31.453 1 92.06 453 ASP A C 1
ATOM 3677 O O . ASP A 1 453 ? 3.002 -54.062 -30.703 1 92.06 453 ASP A O 1
ATOM 3681 N N . TRP A 1 454 ? 4.223 -52.812 -32.156 1 94.06 454 TRP A N 1
ATOM 3682 C CA . TRP A 1 454 ? 5.363 -53.688 -32.031 1 94.06 454 TRP A CA 1
ATOM 3683 C C . TRP A 1 454 ? 5.867 -53.75 -30.594 1 94.06 454 TRP A C 1
ATOM 3685 O O . TRP A 1 454 ? 6.184 -54.812 -30.062 1 94.06 454 TRP A O 1
ATOM 3695 N N . PHE A 1 455 ? 5.977 -52.594 -30.047 1 94.5 455 PHE A N 1
ATOM 3696 C CA . PHE A 1 455 ? 6.477 -52.469 -28.688 1 94.5 455 PHE A CA 1
ATOM 3697 C C . PHE A 1 455 ? 5.594 -53.219 -27.703 1 94.5 455 PHE A C 1
ATOM 3699 O O . PHE A 1 455 ? 6.094 -53.938 -26.828 1 94.5 455 PHE A O 1
ATOM 3706 N N . ARG A 1 456 ? 4.371 -53.125 -27.828 1 92.94 456 ARG A N 1
ATOM 3707 C CA . ARG A 1 456 ? 3.41 -53.812 -26.984 1 92.94 456 ARG A CA 1
ATOM 3708 C C . ARG A 1 456 ? 3.578 -55.344 -27.109 1 92.94 456 ARG A C 1
ATOM 3710 O O . ARG A 1 456 ? 3.689 -56.031 -26.109 1 92.94 456 ARG A O 1
ATOM 3717 N N . ASP A 1 457 ? 3.713 -55.812 -28.297 1 92.25 457 ASP A N 1
ATOM 3718 C CA . ASP A 1 457 ? 3.82 -57.25 -28.562 1 92.25 457 ASP A CA 1
ATOM 3719 C C . ASP A 1 457 ? 5.156 -57.781 -28.078 1 92.25 457 ASP A C 1
ATOM 3721 O O . ASP A 1 457 ? 5.219 -58.875 -27.516 1 92.25 457 ASP A O 1
ATOM 3725 N N . HIS A 1 458 ? 6.141 -57 -28.359 1 92.81 458 HIS A N 1
ATOM 3726 C CA . HIS A 1 458 ? 7.477 -57.406 -27.953 1 92.81 458 HIS A CA 1
ATOM 3727 C C . HIS A 1 458 ? 7.586 -57.531 -26.438 1 92.81 458 HIS A C 1
ATOM 3729 O O . HIS A 1 458 ? 8.156 -58.5 -25.938 1 92.81 458 HIS A O 1
ATOM 3735 N N . VAL A 1 459 ? 7.059 -56.594 -25.75 1 91.81 459 VAL A N 1
ATOM 3736 C CA . VAL A 1 459 ? 7.121 -56.625 -24.281 1 91.81 459 VAL A CA 1
ATOM 3737 C C . VAL A 1 459 ? 6.262 -57.75 -23.75 1 91.81 459 VAL A C 1
ATOM 3739 O O . VAL A 1 459 ? 6.641 -58.438 -22.781 1 91.81 459 VAL A O 1
ATOM 3742 N N . MET A 1 460 ? 5.141 -58.031 -24.359 1 88.69 460 MET A N 1
ATOM 3743 C CA . MET A 1 460 ? 4.285 -59.125 -23.969 1 88.69 460 MET A CA 1
ATOM 3744 C C . MET A 1 460 ? 5 -60.469 -24.172 1 88.69 460 MET A C 1
ATOM 3746 O O . MET A 1 460 ? 4.887 -61.375 -23.328 1 88.69 460 MET A O 1
ATOM 3750 N N . GLN A 1 461 ? 5.727 -60.531 -25.219 1 89.06 461 GLN A N 1
ATOM 3751 C CA . GLN A 1 461 ? 6.488 -61.75 -25.5 1 89.06 461 GLN A CA 1
ATOM 3752 C C . GLN A 1 461 ? 7.613 -61.938 -24.484 1 89.06 461 GLN A C 1
ATOM 3754 O O . GLN A 1 461 ? 7.871 -63.062 -24.047 1 89.06 461 GLN A O 1
ATOM 3759 N N . LEU A 1 462 ? 8.242 -60.844 -24.25 1 89.81 462 LEU A N 1
ATOM 3760 C CA . LEU A 1 462 ? 9.32 -60.906 -23.266 1 89.81 462 LEU A CA 1
ATOM 3761 C C . LEU A 1 462 ? 8.781 -61.344 -21.891 1 89.81 462 LEU A C 1
ATOM 3763 O O . LEU A 1 462 ? 9.438 -62.094 -21.172 1 89.81 462 LEU A O 1
ATOM 3767 N N . GLU A 1 463 ? 7.652 -60.875 -21.594 1 85.12 463 GLU A N 1
ATOM 3768 C CA . GLU A 1 463 ? 7.02 -61.25 -20.328 1 85.12 463 GLU A CA 1
ATOM 3769 C C . GLU A 1 463 ? 6.664 -62.719 -20.297 1 85.12 463 GLU A C 1
ATOM 3771 O O . GLU A 1 463 ? 6.789 -63.375 -19.25 1 85.12 463 GLU A O 1
ATOM 3776 N N . GLN A 1 464 ? 6.227 -63.219 -21.359 1 83.56 464 GLN A N 1
ATOM 3777 C CA . GLN A 1 464 ? 5.855 -64.625 -21.453 1 83.56 464 GLN A CA 1
ATOM 3778 C C . GLN A 1 464 ? 7.086 -65.5 -21.391 1 83.56 464 GLN A C 1
ATOM 3780 O O . GLN A 1 464 ? 7.051 -66.562 -20.766 1 83.56 464 GLN A O 1
ATOM 3785 N N . GLN A 1 465 ? 8.141 -65.062 -21.906 1 85.25 465 GLN A N 1
ATOM 3786 C CA . GLN A 1 465 ? 9.344 -65.875 -22 1 85.25 465 GLN A CA 1
ATOM 3787 C C . GLN A 1 465 ? 10.148 -65.812 -20.703 1 85.25 465 GLN A C 1
ATOM 3789 O O . GLN A 1 465 ? 10.656 -66.812 -20.219 1 85.25 465 GLN A O 1
ATOM 3794 N N . ARG A 1 466 ? 10.312 -64.562 -20.25 1 83 466 ARG A N 1
ATOM 3795 C CA . ARG A 1 466 ? 11.234 -64.375 -19.141 1 83 466 ARG A CA 1
ATOM 3796 C C . ARG A 1 466 ? 10.484 -64.188 -17.828 1 83 466 ARG A C 1
ATOM 3798 O O . ARG A 1 466 ? 11.094 -64.125 -16.75 1 83 466 ARG A O 1
ATOM 3805 N N . GLY A 1 467 ? 9.281 -64.125 -17.891 1 74.75 467 GLY A N 1
ATOM 3806 C CA . GLY A 1 467 ? 8.492 -63.906 -16.688 1 74.75 467 GLY A CA 1
ATOM 3807 C C . GLY A 1 467 ? 8.125 -62.438 -16.453 1 74.75 467 GLY A C 1
ATOM 3808 O O . GLY A 1 467 ? 8.719 -61.562 -17.047 1 74.75 467 GLY A O 1
ATOM 3809 N N . THR A 1 468 ? 7.152 -62.156 -15.648 1 71.88 468 THR A N 1
ATOM 3810 C CA . THR A 1 468 ? 6.598 -60.844 -15.391 1 71.88 468 THR A CA 1
ATOM 3811 C C . THR A 1 468 ? 7.586 -59.969 -14.602 1 71.88 468 THR A C 1
ATOM 3813 O O . THR A 1 468 ? 7.59 -58.75 -14.719 1 71.88 468 THR A O 1
ATOM 3816 N N . ASP A 1 469 ? 8.477 -60.594 -13.938 1 72.75 469 ASP A N 1
ATOM 3817 C CA . ASP A 1 469 ? 9.375 -59.875 -13.047 1 72.75 469 ASP A CA 1
ATOM 3818 C C . ASP A 1 469 ? 10.625 -59.406 -13.781 1 72.75 469 ASP A C 1
ATOM 3820 O O . ASP A 1 469 ? 11.43 -58.656 -13.242 1 72.75 469 ASP A O 1
ATOM 3824 N N . SER A 1 470 ? 10.75 -59.781 -15.008 1 77.62 470 SER A N 1
ATOM 3825 C CA . SER A 1 470 ? 11.969 -59.469 -15.734 1 77.62 470 SER A CA 1
ATOM 3826 C C . SER A 1 470 ? 11.93 -58.062 -16.312 1 77.62 470 SER A C 1
ATOM 3828 O O . SER A 1 470 ? 12.977 -57.469 -16.625 1 77.62 470 SER A O 1
ATOM 3830 N N . ILE A 1 471 ? 10.758 -57.5 -16.438 1 83.69 471 ILE A N 1
ATOM 3831 C CA . ILE A 1 471 ? 10.625 -56.188 -17.031 1 83.69 471 ILE A CA 1
ATOM 3832 C C . ILE A 1 471 ? 10.148 -55.188 -15.992 1 83.69 471 ILE A C 1
ATOM 3834 O O . ILE A 1 471 ? 9.328 -55.531 -15.133 1 83.69 471 ILE A O 1
ATOM 3838 N N . ASP A 1 472 ? 10.844 -54.125 -16.031 1 85.94 472 ASP A N 1
ATOM 3839 C CA . ASP A 1 472 ? 10.453 -53.031 -15.148 1 85.94 472 ASP A CA 1
ATOM 3840 C C . ASP A 1 472 ? 8.961 -52.75 -15.258 1 85.94 472 ASP A C 1
ATOM 3842 O O . ASP A 1 472 ? 8.398 -52.75 -16.359 1 85.94 472 ASP A O 1
ATOM 3846 N N . ASP A 1 473 ? 8.328 -52.562 -14.203 1 83.25 473 ASP A N 1
ATOM 3847 C CA . ASP A 1 473 ? 6.887 -52.344 -14.125 1 83.25 473 ASP A CA 1
ATOM 3848 C C . ASP A 1 473 ? 6.469 -51.125 -14.961 1 83.25 473 ASP A C 1
ATOM 3850 O O . ASP A 1 473 ? 5.438 -51.156 -15.633 1 83.25 473 ASP A O 1
ATOM 3854 N N . ASP A 1 474 ? 7.223 -50.156 -14.969 1 87.88 474 ASP A N 1
ATOM 3855 C CA . ASP A 1 474 ? 6.906 -48.938 -15.727 1 87.88 474 ASP A CA 1
ATOM 3856 C C . ASP A 1 474 ? 6.902 -49.219 -17.234 1 87.88 474 ASP A C 1
ATOM 3858 O O . ASP A 1 474 ? 6.055 -48.688 -17.953 1 87.88 474 ASP A O 1
ATOM 3862 N N . ILE A 1 475 ? 7.758 -50.062 -17.641 1 89.88 475 ILE A N 1
ATOM 3863 C CA . ILE A 1 475 ? 7.871 -50.375 -19.062 1 89.88 475 ILE A CA 1
ATOM 3864 C C . ILE A 1 475 ? 6.68 -51.219 -19.5 1 89.88 475 ILE A C 1
ATOM 3866 O O . ILE A 1 475 ? 6.172 -51.062 -20.609 1 89.88 475 ILE A O 1
ATOM 3870 N N . ARG A 1 476 ? 6.277 -52.031 -18.594 1 88.31 476 ARG A N 1
ATOM 3871 C CA . ARG A 1 476 ? 5.133 -52.906 -18.875 1 88.31 476 ARG A CA 1
ATOM 3872 C C . ARG A 1 476 ? 3.881 -52.062 -19.141 1 88.31 476 ARG A C 1
ATOM 3874 O O . ARG A 1 476 ? 3.195 -52.281 -20.156 1 88.31 476 ARG A O 1
ATOM 3881 N N . TRP A 1 477 ? 3.744 -51.188 -18.328 1 88.19 477 TRP A N 1
ATOM 3882 C CA . TRP A 1 477 ? 2.541 -50.375 -18.453 1 88.19 477 TRP A CA 1
ATOM 3883 C C . TRP A 1 477 ? 2.67 -49.375 -19.625 1 88.19 477 TRP A C 1
ATOM 3885 O O . TRP A 1 477 ? 1.679 -49.062 -20.281 1 88.19 477 TRP A O 1
ATOM 3895 N N . LEU A 1 478 ? 3.801 -48.938 -19.797 1 92.44 478 LEU A N 1
ATOM 3896 C CA . LEU A 1 478 ? 4.047 -48.094 -20.953 1 92.44 478 LEU A CA 1
ATOM 3897 C C . LEU A 1 478 ? 3.73 -48.812 -22.25 1 92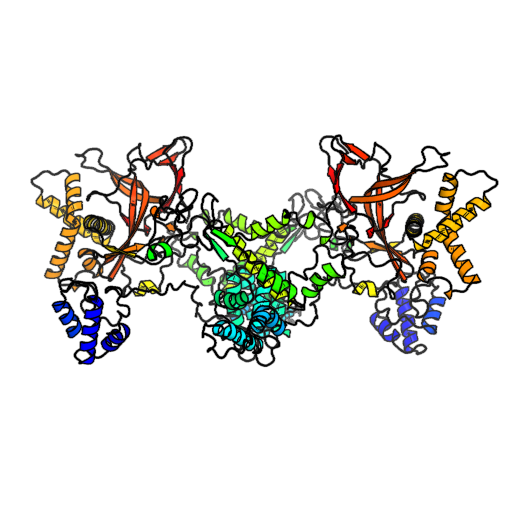.44 478 LEU A C 1
ATOM 3899 O O . LEU A 1 478 ? 3.182 -48.219 -23.172 1 92.44 478 LEU A O 1
ATOM 3903 N N . ALA A 1 479 ? 4.09 -50.031 -22.25 1 92.69 479 ALA A N 1
ATOM 3904 C CA . ALA A 1 479 ? 3.883 -50.844 -23.453 1 92.69 479 ALA A CA 1
ATOM 3905 C C . ALA A 1 479 ? 2.396 -51.062 -23.703 1 92.69 479 ALA A C 1
ATOM 3907 O O . ALA A 1 479 ? 1.955 -51.156 -24.859 1 92.69 479 ALA A O 1
ATOM 3908 N N . ARG A 1 480 ? 1.605 -51.188 -22.703 1 88.25 480 ARG A N 1
ATOM 3909 C CA . ARG A 1 480 ? 0.173 -51.438 -22.828 1 88.25 480 ARG A CA 1
ATOM 3910 C C . ARG A 1 480 ? -0.556 -50.188 -23.344 1 88.25 480 ARG A C 1
ATOM 3912 O O . ARG A 1 480 ? -1.629 -50.312 -23.953 1 88.25 480 ARG A O 1
ATOM 3919 N N . GLY A 1 481 ? 0.02 -49.094 -23.172 1 90.38 481 GLY A N 1
ATOM 3920 C CA . GLY A 1 481 ? -0.601 -47.844 -23.656 1 90.38 481 GLY A CA 1
ATOM 3921 C C . GLY A 1 481 ? -1.521 -47.219 -22.625 1 90.38 481 GLY A C 1
ATOM 3922 O O . GLY A 1 481 ? -1.87 -47.844 -21.625 1 90.38 481 GLY A O 1
ATOM 3923 N N . PRO A 1 482 ? -1.894 -46.031 -22.875 1 90.75 482 PRO A N 1
ATOM 3924 C CA . PRO A 1 482 ? -2.76 -45.281 -21.938 1 90.75 482 PRO A CA 1
ATOM 3925 C C . PRO A 1 482 ? -4.223 -45.719 -22.047 1 90.75 482 PRO A C 1
ATOM 3927 O O . PRO A 1 482 ? -4.637 -46.281 -23.047 1 90.75 482 PRO A O 1
ATOM 3930 N N . ILE A 1 483 ? -4.961 -45.375 -20.969 1 82.81 483 ILE A N 1
ATOM 3931 C CA . ILE A 1 483 ? -6.402 -45.594 -20.969 1 82.81 483 ILE A CA 1
ATOM 3932 C C . ILE A 1 483 ? -7.074 -44.562 -21.891 1 82.81 483 ILE A C 1
ATOM 3934 O O . ILE A 1 483 ? -6.516 -43.5 -22.156 1 82.81 483 ILE A O 1
ATOM 3938 N N . GLU A 1 484 ? -8.219 -44.875 -22.391 1 81.81 484 GLU A N 1
ATOM 3939 C CA . GLU A 1 484 ? -8.906 -44.031 -23.359 1 81.81 484 GLU A CA 1
ATOM 3940 C C . GLU A 1 484 ? -9.422 -42.75 -22.719 1 81.81 484 GLU A C 1
ATOM 3942 O O . GLU A 1 484 ? -9.648 -41.75 -23.406 1 81.81 484 GLU A O 1
ATOM 3947 N N . VAL A 1 485 ? -9.547 -42.781 -21.422 1 83.44 485 VAL A N 1
ATOM 3948 C CA . VAL A 1 485 ? -10.047 -41.625 -20.734 1 83.44 485 VAL A CA 1
ATOM 3949 C C . VAL A 1 485 ? -8.883 -40.75 -20.266 1 83.44 485 VAL A C 1
ATOM 3951 O O . VAL A 1 485 ? -7.992 -41.219 -19.547 1 83.44 485 VAL A O 1
ATOM 3954 N N . ALA A 1 486 ? -8.859 -39.594 -20.797 1 88.81 486 ALA A N 1
ATOM 3955 C CA . ALA A 1 486 ? -7.801 -38.656 -20.406 1 88.81 486 ALA A CA 1
ATOM 3956 C C . ALA A 1 486 ? -8.375 -37.469 -19.656 1 88.81 486 ALA A C 1
ATOM 3958 O O . ALA A 1 486 ? -9.594 -37.312 -19.578 1 88.81 486 ALA A O 1
ATOM 3959 N N . ARG A 1 487 ? -7.52 -36.75 -19 1 90.12 487 ARG A N 1
ATOM 3960 C CA . ARG A 1 487 ? -7.902 -35.531 -18.297 1 90.12 487 ARG A CA 1
ATOM 3961 C C . ARG A 1 487 ? -7.449 -34.312 -19.062 1 90.12 487 ARG A C 1
ATOM 3963 O O . ARG A 1 487 ? -6.383 -34.312 -19.672 1 90.12 487 ARG A O 1
ATOM 3970 N N . ARG A 1 488 ? -8.344 -33.375 -19.031 1 91.25 488 ARG A N 1
ATOM 3971 C CA . ARG A 1 488 ? -8.086 -32.094 -19.688 1 91.25 488 ARG A CA 1
ATOM 3972 C C . ARG A 1 488 ? -8.008 -30.953 -18.656 1 91.25 488 ARG A C 1
ATOM 3974 O O . ARG A 1 488 ? -8.805 -30.891 -17.734 1 91.25 488 ARG A O 1
ATOM 3981 N N . TYR A 1 489 ? -6.977 -30.141 -18.875 1 91.12 489 TYR A N 1
ATOM 3982 C CA . TYR A 1 489 ? -6.777 -29.047 -17.922 1 91.12 489 TYR A CA 1
ATOM 3983 C C . TYR A 1 489 ? -6.992 -27.703 -18.594 1 91.12 489 TYR A C 1
ATOM 3985 O O . TYR A 1 489 ? -6.781 -27.562 -19.812 1 91.12 489 TYR A O 1
ATOM 3993 N N . ILE A 1 490 ? -7.371 -26.672 -17.797 1 88.75 490 ILE A N 1
ATOM 3994 C CA . ILE A 1 490 ? -7.566 -25.328 -18.297 1 88.75 490 ILE A CA 1
ATOM 3995 C C . ILE A 1 490 ? -6.234 -24.578 -18.281 1 88.75 490 ILE A C 1
ATOM 3997 O O . ILE A 1 490 ? -6.082 -23.547 -18.969 1 88.75 490 ILE A O 1
ATOM 4001 N N . GLY A 1 491 ? -5.363 -25.016 -17.547 1 90 491 GLY A N 1
ATOM 4002 C CA . GLY A 1 491 ? -4.043 -24.406 -17.438 1 90 491 GLY A CA 1
ATOM 4003 C C . GLY A 1 491 ? -3.041 -25.297 -16.719 1 90 491 GLY A C 1
ATOM 4004 O O . GLY A 1 491 ? -3.424 -26.234 -16.031 1 90 491 GLY A O 1
ATOM 4005 N N . PHE A 1 492 ? -1.781 -25.016 -16.922 1 91.19 492 PHE A N 1
ATOM 4006 C CA . PHE A 1 492 ? -0.723 -25.828 -16.328 1 91.19 492 PHE A CA 1
ATOM 4007 C C . PHE A 1 492 ? 0.514 -24.984 -16.047 1 91.19 492 PHE A C 1
ATOM 4009 O O . PHE A 1 492 ? 0.942 -24.203 -16.891 1 91.19 492 PHE A O 1
ATOM 4016 N N . CYS A 1 493 ? 0.97 -25.109 -14.836 1 89.94 493 CYS A N 1
ATOM 4017 C CA . CYS A 1 493 ? 2.186 -24.406 -14.453 1 89.94 493 CYS A CA 1
ATOM 4018 C C . CYS A 1 493 ? 3.363 -25.359 -14.336 1 89.94 493 CYS A C 1
ATOM 4020 O O . CYS A 1 493 ? 3.268 -26.391 -13.672 1 89.94 493 CYS A O 1
ATOM 4022 N N . THR A 1 494 ? 4.371 -25.031 -15.07 1 88.38 494 THR A N 1
ATOM 4023 C CA . THR A 1 494 ? 5.574 -25.859 -15.008 1 88.38 494 THR A CA 1
ATOM 4024 C C . THR A 1 494 ? 6.82 -25.016 -15.234 1 88.38 494 THR A C 1
ATOM 4026 O O . THR A 1 494 ? 6.789 -24.031 -15.992 1 88.38 494 THR A O 1
ATOM 4029 N N . ARG A 1 495 ? 7.855 -25.344 -14.562 1 82.94 495 ARG A N 1
ATOM 4030 C CA . ARG A 1 495 ? 9.164 -24.719 -14.711 1 82.94 495 ARG A CA 1
ATOM 4031 C C . ARG A 1 495 ? 9.062 -23.203 -14.602 1 82.94 495 ARG A C 1
ATOM 4033 O O . ARG A 1 495 ? 9.695 -22.469 -15.375 1 82.94 495 ARG A O 1
ATOM 4040 N N . GLY A 1 496 ? 8.117 -22.766 -13.883 1 79.38 496 GLY A N 1
ATOM 4041 C CA . GLY A 1 496 ? 7.984 -21.344 -13.664 1 79.38 496 GLY A CA 1
ATOM 4042 C C . GLY A 1 496 ? 7.086 -20.656 -14.68 1 79.38 496 GLY A C 1
ATOM 4043 O O . GLY A 1 496 ? 6.871 -19.453 -14.609 1 79.38 496 GLY A O 1
ATOM 4044 N N . TYR A 1 497 ? 6.578 -21.453 -15.664 1 87.06 497 TYR A N 1
ATOM 4045 C CA . TYR A 1 497 ? 5.676 -20.906 -16.672 1 87.06 497 TYR A CA 1
ATOM 4046 C C . TYR A 1 497 ? 4.23 -21.266 -16.375 1 87.06 497 TYR A C 1
ATOM 4048 O O . TYR A 1 497 ? 3.965 -22.281 -15.703 1 87.06 497 TYR A O 1
ATOM 4056 N N . ARG A 1 498 ? 3.398 -20.422 -16.812 1 88.5 498 ARG A N 1
ATOM 4057 C CA . ARG A 1 498 ? 1.967 -20.703 -16.797 1 88.5 498 ARG A CA 1
ATOM 4058 C C . ARG A 1 498 ? 1.415 -20.828 -18.203 1 88.5 498 ARG A C 1
ATOM 4060 O O . ARG A 1 498 ? 1.448 -19.859 -18.984 1 88.5 498 ARG A O 1
ATOM 4067 N N . PHE A 1 499 ? 0.949 -21.984 -18.469 1 92.06 499 PHE A N 1
ATOM 4068 C CA . PHE A 1 499 ? 0.447 -22.25 -19.812 1 92.06 499 PHE A CA 1
ATOM 4069 C C . PHE A 1 499 ? -1.072 -22.359 -19.812 1 92.06 499 PHE A C 1
ATOM 4071 O O . PHE A 1 499 ? -1.659 -22.844 -18.844 1 92.06 499 PHE A O 1
ATOM 4078 N N . ARG A 1 500 ? -1.664 -21.859 -20.875 1 92.19 500 ARG A N 1
ATOM 4079 C CA . ARG A 1 500 ? -3.098 -21.984 -21.109 1 92.19 500 ARG A CA 1
ATOM 4080 C C . ARG A 1 500 ? -3.389 -22.266 -22.578 1 92.19 500 ARG A C 1
ATOM 4082 O O . ARG A 1 500 ? -2.709 -21.75 -23.469 1 92.19 500 ARG A O 1
ATOM 4089 N N . PRO A 1 501 ? -4.363 -23.109 -22.75 1 92.44 501 PRO A N 1
ATOM 4090 C CA . PRO A 1 501 ? -4.75 -23.328 -24.141 1 92.44 501 PRO A CA 1
ATOM 4091 C C . PRO A 1 501 ? -5.289 -22.062 -24.812 1 92.44 501 PRO A C 1
ATOM 4093 O O . PRO A 1 501 ? -5.809 -21.172 -24.141 1 92.44 501 PRO A O 1
ATOM 4096 N N . LYS A 1 502 ? -5.254 -22.078 -26.125 1 88.81 502 LYS A N 1
ATOM 4097 C CA . LYS A 1 502 ? -5.641 -20.922 -26.953 1 88.81 502 LYS A CA 1
ATOM 4098 C C . LYS A 1 502 ? -7.09 -20.531 -26.688 1 88.81 502 LYS A C 1
ATOM 4100 O O . LYS A 1 502 ? -7.422 -19.344 -26.672 1 88.81 502 LYS A O 1
ATOM 4105 N N . ARG A 1 503 ? -7.914 -21.438 -26.453 1 82.94 503 ARG A N 1
ATOM 4106 C CA . ARG A 1 503 ? -9.344 -21.188 -26.297 1 82.94 503 ARG A CA 1
ATOM 4107 C C . ARG A 1 503 ? -9.617 -20.406 -25.016 1 82.94 503 ARG A C 1
ATOM 4109 O O . ARG A 1 503 ? -10.633 -19.719 -24.906 1 82.94 503 ARG A O 1
ATOM 4116 N N . TYR A 1 504 ? -8.773 -20.562 -24.047 1 80.31 504 TYR A N 1
ATOM 4117 C CA . TYR A 1 504 ? -8.977 -19.875 -22.766 1 80.31 504 TYR A CA 1
ATOM 4118 C C . TYR A 1 504 ? -8.172 -18.594 -22.703 1 80.31 504 TYR A C 1
ATOM 4120 O O . TYR A 1 504 ? -8.18 -17.891 -21.688 1 80.31 504 TYR A O 1
ATOM 4128 N N . ASP A 1 505 ? -7.473 -18.391 -23.719 1 71.44 505 ASP A N 1
ATOM 4129 C CA . ASP A 1 505 ? -6.578 -17.234 -23.688 1 71.44 505 ASP A CA 1
ATOM 4130 C C . ASP A 1 505 ? -7.363 -15.93 -23.688 1 71.44 505 ASP A C 1
ATOM 4132 O O . ASP A 1 505 ? -8.406 -15.828 -24.328 1 71.44 505 ASP A O 1
ATOM 4136 N N . LYS A 1 506 ? -7.07 -15.148 -22.766 1 63.75 506 LYS A N 1
ATOM 4137 C CA . LYS A 1 506 ? -7.684 -13.82 -22.656 1 63.75 506 LYS A CA 1
ATOM 4138 C C . LYS A 1 506 ? -6.727 -12.734 -23.141 1 63.75 506 LYS A C 1
ATOM 4140 O O . LYS A 1 506 ? -6.176 -12.82 -24.234 1 63.75 506 LYS A O 1
ATOM 4145 N N . LYS A 1 507 ? -6.52 -11.742 -22.359 1 63.25 507 LYS A N 1
ATOM 4146 C CA . LYS A 1 507 ? -5.629 -10.633 -22.688 1 63.25 507 LYS A CA 1
ATOM 4147 C C . LYS A 1 507 ? -4.164 -11.039 -22.547 1 63.25 507 LYS A C 1
ATOM 4149 O O . LYS A 1 507 ? -3.318 -10.602 -23.328 1 63.25 507 LYS A O 1
ATOM 4154 N N . THR A 1 508 ? -3.961 -12.008 -21.641 1 67.31 508 THR A N 1
ATOM 4155 C CA . THR A 1 508 ? -2.596 -12.492 -21.453 1 67.31 508 THR A CA 1
ATOM 4156 C C . THR A 1 508 ? -2.326 -13.703 -22.344 1 67.31 508 THR A C 1
ATOM 4158 O O . THR A 1 508 ? -3.164 -14.602 -22.438 1 67.31 508 THR A O 1
ATOM 4161 N N . GLN A 1 509 ? -1.355 -13.531 -23.297 1 80.38 509 GLN A N 1
ATOM 4162 C CA . GLN A 1 509 ? -0.999 -14.633 -24.188 1 80.38 509 GLN A CA 1
ATOM 4163 C C . GLN A 1 509 ? -0.161 -15.68 -23.453 1 80.38 509 GLN A C 1
ATOM 4165 O O . GLN A 1 509 ? 1.032 -15.477 -23.219 1 80.38 509 GLN A O 1
ATOM 4170 N N . ASN A 1 510 ? -0.766 -16.828 -22.984 1 87.69 510 ASN A N 1
ATOM 4171 C CA . ASN A 1 510 ? -0.05 -17.906 -22.312 1 87.69 510 ASN A CA 1
ATOM 4172 C C . ASN A 1 510 ? -0.094 -19.203 -23.109 1 87.69 510 ASN A C 1
ATOM 4174 O O . ASN A 1 510 ? 0.104 -20.281 -22.562 1 87.69 510 ASN A O 1
ATOM 4178 N N . ASN A 1 511 ? -0.338 -19.078 -24.375 1 92.81 511 ASN A N 1
ATOM 4179 C CA . ASN A 1 511 ? -0.485 -20.281 -25.172 1 92.81 511 ASN A CA 1
ATOM 4180 C C . ASN A 1 511 ? 0.706 -20.484 -26.109 1 92.81 511 ASN A C 1
ATOM 4182 O O . ASN A 1 511 ? 0.796 -21.516 -26.797 1 92.81 511 ASN A O 1
ATOM 4186 N N . GLY A 1 512 ? 1.601 -19.547 -26.172 1 92.69 512 GLY A N 1
ATOM 4187 C CA . GLY A 1 512 ? 2.748 -19.672 -27.062 1 92.69 512 GLY A CA 1
ATOM 4188 C C . GLY A 1 512 ? 3.844 -20.562 -26.5 1 92.69 512 GLY A C 1
ATOM 4189 O O . GLY A 1 512 ? 4.172 -20.469 -25.312 1 92.69 512 GLY A O 1
ATOM 4190 N N . VAL A 1 513 ? 4.359 -21.453 -27.391 1 94.38 513 VAL A N 1
ATOM 4191 C CA . VAL A 1 513 ? 5.406 -22.359 -26.938 1 94.38 513 VAL A CA 1
ATOM 4192 C C . VAL A 1 513 ? 6.508 -22.453 -28 1 94.38 513 VAL A C 1
ATOM 4194 O O . VAL A 1 513 ? 6.262 -22.203 -29.172 1 94.38 513 VAL A O 1
ATOM 4197 N N . VAL A 1 514 ? 7.684 -22.656 -27.578 1 93.81 514 VAL A N 1
ATOM 4198 C CA . VAL A 1 514 ? 8.836 -22.938 -28.422 1 93.81 514 VAL A CA 1
ATOM 4199 C C . VAL A 1 514 ? 9.555 -24.188 -27.953 1 93.81 514 VAL A C 1
ATOM 4201 O O . VAL A 1 514 ? 9.648 -24.438 -26.75 1 93.81 514 VAL A O 1
ATOM 4204 N N . LEU A 1 515 ? 9.844 -25.016 -28.859 1 92.44 515 LEU A N 1
ATOM 4205 C CA . LEU A 1 515 ? 10.547 -26.266 -28.578 1 92.44 515 LEU A CA 1
ATOM 4206 C C . LEU A 1 515 ? 11.797 -26.391 -29.438 1 92.44 515 LEU A C 1
ATOM 4208 O O . LEU A 1 515 ? 11.766 -26.062 -30.641 1 92.44 515 LEU A O 1
ATOM 4212 N N . THR A 1 516 ? 12.867 -26.719 -28.797 1 87.06 516 THR A N 1
ATOM 4213 C CA . THR A 1 516 ? 14.07 -27.078 -29.531 1 87.06 516 THR A CA 1
ATOM 4214 C C . THR A 1 516 ? 14.211 -28.594 -29.656 1 87.06 516 THR A C 1
ATOM 4216 O O . THR A 1 516 ? 14.305 -29.281 -28.641 1 87.06 516 THR A O 1
ATOM 4219 N N . ALA A 1 517 ? 14.047 -29.094 -30.828 1 83.69 517 ALA A N 1
ATOM 4220 C CA . ALA A 1 517 ? 14.148 -30.547 -31.047 1 83.69 517 ALA A CA 1
ATOM 4221 C C . ALA A 1 517 ? 15.266 -30.875 -32.031 1 83.69 517 ALA A C 1
ATOM 4223 O O . ALA A 1 517 ? 15.586 -30.078 -32.906 1 83.69 517 ALA A O 1
ATOM 4224 N N . LYS A 1 518 ? 15.797 -32.094 -31.781 1 79.12 518 LYS A N 1
ATOM 4225 C CA . LYS A 1 518 ? 16.75 -32.625 -32.719 1 79.12 518 LYS A CA 1
ATOM 4226 C C . LYS A 1 518 ? 16.047 -33.281 -33.906 1 79.12 518 LYS A C 1
ATOM 4228 O O . LYS A 1 518 ? 15.25 -34.219 -33.719 1 79.12 518 LYS A O 1
ATOM 4233 N N . THR A 1 519 ? 16.141 -32.719 -35.062 1 72 519 THR A N 1
ATOM 4234 C CA . THR A 1 519 ? 15.445 -33.25 -36.25 1 72 519 THR A CA 1
ATOM 4235 C C . THR A 1 519 ? 16.438 -33.656 -37.312 1 72 519 THR A C 1
ATOM 4237 O O . THR A 1 519 ? 17.469 -32.969 -37.531 1 72 519 THR A O 1
ATOM 4240 N N . SER A 1 520 ? 16.156 -34.875 -37.844 1 67.94 520 SER A N 1
ATOM 4241 C CA . SER A 1 520 ? 16.938 -35.312 -39 1 67.94 520 SER A CA 1
ATOM 4242 C C . SER A 1 520 ? 16.438 -34.656 -40.312 1 67.94 520 SER A C 1
ATOM 4244 O O . SER A 1 520 ? 15.234 -34.688 -40.594 1 67.94 520 SER A O 1
ATOM 4246 N N . SER A 1 521 ? 17.25 -33.875 -40.906 1 66.19 521 SER A N 1
ATOM 4247 C CA . SER A 1 521 ? 16.906 -33.219 -42.188 1 66.19 521 SER A CA 1
ATOM 4248 C C . SER A 1 521 ? 17.469 -34 -43.375 1 66.19 521 SER A C 1
ATOM 4250 O O . SER A 1 521 ? 18.641 -34.406 -43.344 1 66.19 521 SER A O 1
ATOM 4252 N N . TYR A 1 522 ? 16.5 -34.375 -44.25 1 64.19 522 TYR A N 1
ATOM 4253 C CA . TYR A 1 522 ? 16.891 -35.094 -45.469 1 64.19 522 TYR A CA 1
ATOM 4254 C C . TYR A 1 522 ? 16.953 -34.156 -46.656 1 64.19 522 TYR A C 1
ATOM 4256 O O . TYR A 1 522 ? 16.078 -33.312 -46.844 1 64.19 522 TYR A O 1
ATOM 4264 N N . ALA A 1 523 ? 18.078 -33.969 -47.344 1 60.19 523 ALA A N 1
ATOM 4265 C CA . ALA A 1 523 ? 18.203 -33.125 -48.562 1 60.19 523 ALA A CA 1
ATOM 4266 C C . ALA A 1 523 ? 17.297 -33.656 -49.656 1 60.19 523 ALA A C 1
ATOM 4268 O O . ALA A 1 523 ? 16.797 -32.844 -50.469 1 60.19 523 ALA A O 1
ATOM 4269 N N . SER A 1 524 ? 17.125 -35 -49.844 1 60.12 524 SER A N 1
ATOM 4270 C CA . SER A 1 524 ? 16.281 -35.594 -50.875 1 60.12 524 SER A CA 1
ATOM 4271 C C . SER A 1 524 ? 15.672 -36.906 -50.344 1 60.12 524 SER A C 1
ATOM 4273 O O . SER A 1 524 ? 16.031 -37.406 -49.281 1 60.12 524 SER A O 1
ATOM 4275 N N . ALA A 1 525 ? 14.602 -37.344 -50.938 1 61.84 525 ALA A N 1
ATOM 4276 C CA . ALA A 1 525 ? 13.938 -38.594 -50.594 1 61.84 525 ALA A CA 1
ATOM 4277 C C . ALA A 1 525 ? 14.938 -39.75 -50.531 1 61.84 525 ALA A C 1
ATOM 4279 O O . ALA A 1 525 ? 14.766 -40.688 -49.75 1 61.84 525 ALA A O 1
ATOM 4280 N N . GLY A 1 526 ? 15.984 -39.594 -51.312 1 59.06 526 GLY A N 1
ATOM 4281 C CA . GLY A 1 526 ? 16.969 -40.688 -51.406 1 59.06 526 GLY A CA 1
ATOM 4282 C C . GLY A 1 526 ? 18.188 -40.438 -50.531 1 59.06 526 GLY A C 1
ATOM 4283 O O . GLY A 1 526 ? 19.172 -41.188 -50.594 1 59.06 526 GLY A O 1
ATOM 4284 N N . ASP A 1 527 ? 18.078 -39.406 -49.656 1 62.41 527 ASP A N 1
ATOM 4285 C CA . ASP A 1 527 ? 19.234 -39.031 -48.844 1 62.41 527 ASP A CA 1
ATOM 4286 C C . ASP A 1 527 ? 19.516 -40.062 -47.781 1 62.41 527 ASP A C 1
ATOM 4288 O O . ASP A 1 527 ? 18.625 -40.406 -46.969 1 62.41 527 ASP A O 1
ATOM 4292 N N . THR A 1 528 ? 20.641 -40.656 -47.812 1 63.44 528 THR A N 1
ATOM 4293 C CA . THR A 1 528 ? 21 -41.719 -46.875 1 63.44 528 THR A CA 1
ATOM 4294 C C . THR A 1 528 ? 21.75 -41.125 -45.688 1 63.44 528 THR A C 1
ATOM 4296 O O . THR A 1 528 ? 22.047 -41.844 -44.719 1 63.44 528 THR A O 1
ATOM 4299 N N . ASN A 1 529 ? 22.094 -39.844 -45.688 1 64.94 529 ASN A N 1
ATOM 4300 C CA . ASN A 1 529 ? 22.828 -39.25 -44.594 1 64.94 529 ASN A CA 1
ATOM 4301 C C . ASN A 1 529 ? 22.094 -38.031 -44.031 1 64.94 529 ASN A C 1
ATOM 4303 O O . ASN A 1 529 ? 22.453 -36.875 -44.344 1 64.94 529 ASN A O 1
ATOM 4307 N N . PRO A 1 530 ? 21.188 -38.25 -43.312 1 69.25 530 PRO A N 1
ATOM 4308 C CA . PRO A 1 530 ? 20.453 -37.125 -42.75 1 69.25 530 PRO A CA 1
ATOM 4309 C C . PRO A 1 530 ? 21.266 -36.281 -41.781 1 69.25 530 PRO A C 1
ATOM 4311 O O . PRO A 1 530 ? 22.141 -36.844 -41.094 1 69.25 530 PRO A O 1
ATOM 4314 N N . ILE A 1 531 ? 21.234 -35.031 -41.844 1 69.94 531 ILE A N 1
ATOM 4315 C CA . ILE A 1 531 ? 21.891 -34.125 -40.906 1 69.94 531 ILE A CA 1
ATOM 4316 C C . ILE A 1 531 ? 20.984 -33.875 -39.719 1 69.94 531 ILE A C 1
ATOM 4318 O O . ILE A 1 531 ? 19.828 -33.5 -39.875 1 69.94 531 ILE A O 1
ATOM 4322 N N . LEU A 1 532 ? 21.562 -34.344 -38.594 1 73.38 532 LEU A N 1
ATOM 4323 C CA . LEU A 1 532 ? 20.859 -34.094 -37.344 1 73.38 532 LEU A CA 1
ATOM 4324 C C . LEU A 1 532 ? 21.141 -32.688 -36.844 1 73.38 532 LEU A C 1
ATOM 4326 O O . LEU A 1 532 ? 22.297 -32.281 -36.719 1 73.38 532 LEU A O 1
ATOM 4330 N N . GLY A 1 533 ? 20.094 -31.797 -36.844 1 74.94 533 GLY A N 1
ATOM 4331 C CA . GLY A 1 533 ? 20.281 -30.438 -36.312 1 74.94 533 GLY A CA 1
ATOM 4332 C C . GLY A 1 533 ? 19.188 -30.031 -35.344 1 74.94 533 GLY A C 1
ATOM 4333 O O . GLY A 1 533 ? 18.141 -30.672 -35.281 1 74.94 533 GLY A O 1
ATOM 4334 N N . ASP A 1 534 ? 19.609 -29.016 -34.5 1 81.62 534 ASP A N 1
ATOM 4335 C CA . ASP A 1 534 ? 18.641 -28.438 -33.562 1 81.62 534 ASP A CA 1
ATOM 4336 C C . ASP A 1 534 ? 17.734 -27.438 -34.281 1 81.62 534 ASP A C 1
ATOM 4338 O O . ASP A 1 534 ? 18.203 -26.5 -34.906 1 81.62 534 ASP A O 1
ATOM 4342 N N . VAL A 1 535 ? 16.469 -27.859 -34.344 1 84.62 535 VAL A N 1
ATOM 4343 C CA . VAL A 1 535 ? 15.492 -26.984 -34.969 1 84.62 535 VAL A CA 1
ATOM 4344 C C . VAL A 1 535 ? 14.508 -26.484 -33.938 1 84.62 535 VAL A C 1
ATOM 4346 O O . VAL A 1 535 ? 14.094 -27.234 -33.031 1 84.62 535 VAL A O 1
ATOM 4349 N N . MET A 1 536 ? 14.273 -25.156 -34.062 1 89.06 536 MET A N 1
ATOM 4350 C CA . MET A 1 536 ? 13.305 -24.547 -33.156 1 89.06 536 MET A CA 1
ATOM 4351 C C . MET A 1 536 ? 11.906 -24.578 -33.781 1 89.06 536 MET A C 1
ATOM 4353 O O . MET A 1 536 ? 11.711 -24.156 -34.906 1 89.06 536 MET A O 1
ATOM 4357 N N . TYR A 1 537 ? 11.039 -25.125 -33.094 1 91.31 537 TYR A N 1
ATOM 4358 C CA . TYR A 1 537 ? 9.641 -25.172 -33.5 1 91.31 537 TYR A CA 1
ATOM 4359 C C . TYR A 1 537 ? 8.797 -24.203 -32.688 1 91.31 537 TYR A C 1
ATOM 4361 O O . TYR A 1 537 ? 8.953 -24.109 -31.453 1 91.31 537 TYR A O 1
ATOM 4369 N N . TYR A 1 538 ? 8 -23.438 -33.375 1 93.12 538 TYR A N 1
ATOM 4370 C CA . TYR A 1 538 ? 7.086 -22.516 -32.719 1 93.12 538 TYR A CA 1
ATOM 4371 C C . TYR A 1 538 ? 5.641 -22.969 -32.875 1 93.12 538 TYR A C 1
ATOM 4373 O O . TYR A 1 538 ? 5.25 -23.469 -33.938 1 93.12 538 TYR A O 1
ATOM 4381 N N . GLY A 1 539 ? 4.918 -22.875 -31.828 1 93.38 539 GLY A N 1
ATOM 4382 C CA . GLY A 1 539 ? 3.531 -23.312 -31.891 1 93.38 539 GLY A CA 1
ATOM 4383 C C . GLY A 1 539 ? 2.65 -22.672 -30.844 1 93.38 539 GLY A C 1
ATOM 4384 O O . GLY A 1 539 ? 3.096 -21.797 -30.109 1 93.38 539 GLY A O 1
ATOM 4385 N N . LYS A 1 540 ? 1.35 -22.969 -30.891 1 93.69 540 LYS A N 1
ATOM 4386 C CA . LYS A 1 540 ? 0.34 -22.547 -29.922 1 93.69 540 LYS A CA 1
ATOM 4387 C C . LYS A 1 540 ? -0.349 -23.75 -29.281 1 93.69 540 LYS A C 1
ATOM 4389 O O . LYS A 1 540 ? -0.624 -24.75 -29.969 1 93.69 540 LYS A O 1
ATOM 4394 N N . ILE A 1 541 ? -0.58 -23.609 -28 1 95 541 ILE A N 1
ATOM 4395 C CA . ILE A 1 541 ? -1.214 -24.703 -27.281 1 95 541 ILE A CA 1
ATOM 4396 C C . ILE A 1 541 ? -2.709 -24.734 -27.578 1 95 541 ILE A C 1
ATOM 4398 O O . ILE A 1 541 ? -3.396 -23.719 -27.406 1 95 541 ILE A O 1
ATOM 4402 N N . LEU A 1 542 ? -3.186 -25.891 -28.016 1 93.06 542 LEU A N 1
ATOM 4403 C CA . LEU A 1 542 ? -4.605 -26.094 -28.281 1 93.06 542 LEU A CA 1
ATOM 4404 C C . LEU A 1 542 ? -5.297 -26.734 -27.094 1 93.06 542 LEU A C 1
ATOM 4406 O O . LEU A 1 542 ? -6.453 -26.438 -26.797 1 93.06 542 LEU A O 1
ATOM 4410 N N . ASP A 1 543 ? -4.523 -27.609 -26.453 1 93.5 543 ASP A N 1
ATOM 4411 C CA . ASP A 1 543 ? -5.094 -28.359 -25.344 1 93.5 543 ASP A CA 1
ATOM 4412 C C . ASP A 1 543 ? -4 -28.906 -24.422 1 93.5 543 ASP A C 1
ATOM 4414 O O . ASP A 1 543 ? -2.869 -29.125 -24.859 1 93.5 543 ASP A O 1
ATOM 4418 N N . ILE A 1 544 ? -4.367 -29.047 -23.219 1 95.12 544 ILE A N 1
ATOM 4419 C CA . ILE A 1 544 ? -3.5 -29.672 -22.219 1 95.12 544 ILE A CA 1
ATOM 4420 C C . ILE A 1 544 ? -4.156 -30.953 -21.703 1 95.12 544 ILE A C 1
ATOM 4422 O O . ILE A 1 544 ? -5.211 -30.891 -21.062 1 95.12 544 ILE A O 1
ATOM 4426 N N . ILE A 1 545 ? -3.463 -32.031 -21.938 1 94.12 545 ILE A N 1
ATOM 4427 C CA . ILE A 1 545 ? -4.09 -33.312 -21.594 1 94.12 545 ILE A CA 1
ATOM 4428 C C . ILE A 1 545 ? -3.148 -34.125 -20.703 1 94.12 545 ILE A C 1
ATOM 4430 O O . ILE A 1 545 ? -1.931 -33.938 -20.734 1 94.12 545 ILE A O 1
ATOM 4434 N N . GLU A 1 546 ? -3.756 -34.906 -19.875 1 93.19 546 GLU A N 1
ATOM 4435 C CA . GLU A 1 546 ? -3.029 -35.844 -19.047 1 93.19 546 GLU A CA 1
ATOM 4436 C C . GLU A 1 546 ? -3.436 -37.281 -19.359 1 93.19 546 GLU A C 1
ATOM 4438 O O . GLU A 1 546 ? -4.609 -37.656 -19.25 1 93.19 546 GLU A O 1
ATOM 4443 N N . LEU A 1 547 ? -2.406 -38.031 -19.828 1 92.69 547 LEU A N 1
ATOM 4444 C CA . LEU A 1 547 ? -2.629 -39.469 -20.125 1 92.69 547 LEU A CA 1
ATOM 4445 C C . LEU A 1 547 ? -2.463 -40.312 -18.859 1 92.69 547 LEU A C 1
ATOM 4447 O O . LEU A 1 547 ? -1.56 -40.062 -18.062 1 92.69 547 LEU A O 1
ATOM 4451 N N . ASP A 1 548 ? -3.387 -41.188 -18.719 1 88.06 548 ASP A N 1
ATOM 4452 C CA . ASP A 1 548 ? -3.332 -42.062 -17.562 1 88.06 548 ASP A CA 1
ATOM 4453 C C . ASP A 1 548 ? -2.906 -43.469 -17.969 1 88.06 548 ASP A C 1
ATOM 4455 O O . ASP A 1 548 ? -3.527 -44.094 -18.844 1 88.06 548 ASP A O 1
ATOM 4459 N N . TYR A 1 549 ? -1.771 -43.906 -17.484 1 88.62 549 TYR A N 1
ATOM 4460 C CA . TYR A 1 549 ? -1.292 -45.25 -17.719 1 88.62 549 TYR A CA 1
ATOM 4461 C C . TYR A 1 549 ? -1.666 -46.188 -16.562 1 88.62 549 TYR A C 1
ATOM 4463 O O . TYR A 1 549 ? -0.816 -46.531 -15.742 1 88.62 549 TYR A O 1
ATOM 4471 N N . TYR A 1 550 ? -2.863 -46.438 -16.578 1 77.25 550 TYR A N 1
ATOM 4472 C CA . TYR A 1 550 ? -3.475 -47.375 -15.656 1 77.25 550 TYR A CA 1
ATOM 4473 C C . TYR A 1 550 ? -3.174 -47.031 -14.211 1 77.25 550 TYR A C 1
ATOM 4475 O O . TYR A 1 550 ? -2.834 -47.875 -13.398 1 77.25 550 TYR A O 1
ATOM 4483 N N . ARG A 1 551 ? -3.078 -45.781 -13.945 1 73.19 551 ARG A N 1
ATOM 4484 C CA . ARG A 1 551 ? -2.939 -45.188 -12.609 1 73.19 551 ARG A CA 1
ATOM 4485 C C . ARG A 1 551 ? -1.555 -45.469 -12.039 1 73.19 551 ARG A C 1
ATOM 4487 O O . ARG A 1 551 ? -1.316 -45.25 -10.844 1 73.19 551 ARG A O 1
ATOM 4494 N N . LYS A 1 552 ? -0.807 -46.125 -12.797 1 78 552 LYS A N 1
ATOM 4495 C CA . LYS A 1 552 ? 0.563 -46.281 -12.328 1 78 552 LYS A CA 1
ATOM 4496 C C . LYS A 1 552 ? 1.351 -45 -12.43 1 78 552 LYS A C 1
ATOM 4498 O O . LYS A 1 552 ? 2.098 -44.625 -11.523 1 78 552 LYS A O 1
ATOM 4503 N N . PHE A 1 553 ? 1.186 -44.375 -13.555 1 85.12 553 PHE A N 1
ATOM 4504 C CA . PHE A 1 553 ? 1.749 -43.031 -13.742 1 85.12 553 PHE A CA 1
ATOM 4505 C C . PHE A 1 553 ? 0.957 -42.25 -14.789 1 85.12 553 PHE A C 1
ATOM 4507 O O . PHE A 1 553 ? 0.126 -42.812 -15.5 1 85.12 553 PHE A O 1
ATOM 4514 N N . SER A 1 554 ? 1.122 -40.969 -14.742 1 88 554 SER A N 1
ATOM 4515 C CA . SER A 1 554 ? 0.455 -40.094 -15.711 1 88 554 SER A CA 1
ATOM 4516 C C . SER A 1 554 ? 1.447 -39.156 -16.391 1 88 554 SER A C 1
ATOM 4518 O O . SER A 1 554 ? 2.52 -38.875 -15.844 1 88 554 SER A O 1
ATOM 4520 N N . VAL A 1 555 ? 1.076 -38.844 -17.594 1 91.75 555 VAL A N 1
ATOM 4521 C CA . VAL A 1 555 ? 1.93 -37.938 -18.375 1 91.75 555 VAL A CA 1
ATOM 4522 C C . VAL A 1 555 ? 1.108 -36.781 -18.891 1 91.75 555 VAL A C 1
ATOM 4524 O O . VAL A 1 555 ? 0.032 -36.969 -19.453 1 91.75 555 VAL A O 1
ATOM 4527 N N . VAL A 1 556 ? 1.673 -35.625 -18.641 1 93.44 556 VAL A N 1
ATOM 4528 C CA . VAL A 1 556 ? 0.994 -34.438 -19.125 1 93.44 556 VAL A CA 1
ATOM 4529 C C . VAL A 1 556 ? 1.591 -34 -20.453 1 93.44 556 VAL A C 1
ATOM 4531 O O . VAL A 1 556 ? 2.811 -33.875 -20.594 1 93.44 556 VAL A O 1
ATOM 4534 N N . LEU A 1 557 ? 0.668 -33.781 -21.422 1 95.81 557 LEU A N 1
ATOM 4535 C CA . LEU A 1 557 ? 1.079 -33.375 -22.766 1 95.81 557 LEU A CA 1
ATOM 4536 C C . LEU A 1 557 ? 0.348 -32.125 -23.219 1 95.81 557 LEU A C 1
ATOM 4538 O O . LEU A 1 557 ? -0.789 -31.875 -22.797 1 95.81 557 LEU A O 1
ATOM 4542 N N . PHE A 1 558 ? 1.034 -31.344 -23.984 1 96.25 558 PHE A N 1
ATOM 4543 C CA . PHE A 1 558 ? 0.432 -30.219 -24.672 1 96.25 558 PHE A CA 1
ATOM 4544 C C . PHE A 1 558 ? 0.13 -30.547 -26.125 1 96.25 558 PHE A C 1
ATOM 4546 O O . PHE A 1 558 ? 1.006 -31.031 -26.844 1 96.25 558 PHE A O 1
ATOM 4553 N N . LYS A 1 559 ? -1.076 -30.469 -26.484 1 95.25 559 LYS A N 1
ATOM 4554 C CA . LYS A 1 559 ? -1.412 -30.516 -27.906 1 95.25 559 LYS A CA 1
ATOM 4555 C C . LYS A 1 559 ? -1.23 -29.156 -28.562 1 95.25 559 LYS A C 1
ATOM 4557 O O . LYS A 1 559 ? -1.877 -28.172 -28.172 1 95.25 559 LYS A O 1
ATOM 4562 N N . CYS A 1 560 ? -0.372 -29.109 -29.562 1 94.06 560 CYS A N 1
ATOM 4563 C CA . CYS A 1 560 ? -0.028 -27.812 -30.125 1 94.06 560 CYS A CA 1
ATOM 4564 C C . CYS A 1 560 ? -0.242 -27.812 -31.641 1 94.06 560 CYS A C 1
ATOM 4566 O O . CYS A 1 560 ? -0.251 -28.859 -32.281 1 94.06 560 CYS A O 1
ATOM 4568 N N . GLU A 1 561 ? -0.549 -26.609 -32.156 1 92.88 561 GLU A N 1
ATOM 4569 C CA . GLU A 1 561 ? -0.421 -26.312 -33.562 1 92.88 561 GLU A CA 1
ATOM 4570 C C . GLU A 1 561 ? 0.957 -25.75 -33.906 1 92.88 561 GLU A C 1
ATOM 4572 O O . GLU A 1 561 ? 1.31 -24.656 -33.438 1 92.88 561 GLU A O 1
ATOM 4577 N N . TRP A 1 562 ? 1.694 -26.531 -34.656 1 91.81 562 TRP A N 1
ATOM 4578 C CA . TRP A 1 562 ? 3.09 -26.188 -34.906 1 91.81 562 TRP A CA 1
ATOM 4579 C C . TRP A 1 562 ? 3.25 -25.516 -36.281 1 91.81 562 TRP A C 1
ATOM 4581 O O . TRP A 1 562 ? 2.516 -25.828 -37.219 1 91.81 562 TRP A O 1
ATOM 4591 N N . LEU A 1 563 ? 4.184 -24.625 -36.312 1 91.12 563 LEU A N 1
ATOM 4592 C CA . LEU A 1 563 ? 4.629 -24.062 -37.594 1 91.12 563 LEU A CA 1
ATOM 4593 C C . LEU A 1 563 ? 5.785 -24.859 -38.156 1 91.12 563 LEU A C 1
ATOM 4595 O O . LEU A 1 563 ? 6.52 -25.531 -37.438 1 91.12 563 LEU A O 1
ATOM 4599 N N . ASN A 1 564 ? 5.785 -24.891 -39.469 1 83.44 564 ASN A N 1
ATOM 4600 C CA . ASN A 1 564 ? 6.926 -25.531 -40.125 1 83.44 564 ASN A CA 1
ATOM 4601 C C . ASN A 1 564 ? 8.133 -24.594 -40.156 1 83.44 564 ASN A C 1
ATOM 4603 O O . ASN A 1 564 ? 8.156 -23.641 -40.938 1 83.44 564 ASN A O 1
ATOM 4607 N N . SER A 1 565 ? 9.102 -24.906 -39.375 1 81.56 565 SER A N 1
ATOM 4608 C CA . SER A 1 565 ? 10.266 -24.031 -39.219 1 81.56 565 SER A CA 1
ATOM 4609 C C . SER A 1 565 ? 11.117 -24.016 -40.5 1 81.56 565 SER A C 1
ATOM 4611 O O . SER A 1 565 ? 11.945 -23.125 -40.688 1 81.56 565 SER A O 1
ATOM 4613 N N . THR A 1 566 ? 10.891 -24.969 -41.375 1 77 566 THR A N 1
ATOM 4614 C CA . THR A 1 566 ? 11.719 -25.047 -42.562 1 77 566 THR A CA 1
ATOM 4615 C C . THR A 1 566 ? 11.125 -24.203 -43.688 1 77 566 THR A C 1
ATOM 4617 O O . THR A 1 566 ? 11.812 -23.891 -44.688 1 77 566 THR A O 1
ATOM 4620 N N . LYS A 1 567 ? 9.906 -23.859 -43.531 1 81.5 567 LYS A N 1
ATOM 4621 C CA . LYS A 1 567 ? 9.25 -23.078 -44.562 1 81.5 567 LYS A CA 1
ATOM 4622 C C . LYS A 1 567 ? 9.391 -21.578 -44.281 1 81.5 567 LYS A C 1
ATOM 4624 O O . LYS A 1 567 ? 8.953 -21.094 -43.219 1 81.5 567 LYS A O 1
ATOM 4629 N N . GLU A 1 568 ? 9.875 -20.891 -45.219 1 82.12 568 GLU A N 1
ATOM 4630 C CA . GLU A 1 568 ? 10.117 -19.453 -45.094 1 82.12 568 GLU A CA 1
ATOM 4631 C C . GLU A 1 568 ? 8.805 -18.688 -45 1 82.12 568 GLU A C 1
ATOM 4633 O O . GLU A 1 568 ? 8.766 -17.562 -44.469 1 82.12 568 GLU A O 1
ATOM 4638 N N . LYS A 1 569 ? 7.777 -19.375 -45.438 1 84.12 569 LYS A N 1
ATOM 4639 C CA . LYS A 1 569 ? 6.48 -18.703 -45.406 1 84.12 569 LYS A CA 1
ATOM 4640 C C . LYS A 1 569 ? 5.895 -18.703 -44 1 84.12 569 LYS A C 1
ATOM 4642 O O . LYS A 1 569 ? 4.98 -17.938 -43.719 1 84.12 569 LYS A O 1
ATOM 4647 N N . GLU A 1 570 ? 6.469 -19.531 -43.219 1 89.56 570 GLU A N 1
ATOM 4648 C CA . GLU A 1 570 ? 5.902 -19.656 -41.906 1 89.56 570 GLU A CA 1
ATOM 4649 C C . GLU A 1 570 ? 6.84 -19.078 -40.844 1 89.56 570 GLU A C 1
ATOM 4651 O O . GLU A 1 570 ? 6.387 -18.5 -39.844 1 89.56 570 GLU A O 1
ATOM 4656 N N . VAL A 1 571 ? 8.102 -19.25 -41.031 1 90.38 571 VAL A N 1
ATOM 4657 C CA . VAL A 1 571 ? 9.094 -18.719 -40.094 1 90.38 571 VAL A CA 1
ATOM 4658 C C . VAL A 1 571 ? 10.211 -18.031 -40.844 1 90.38 571 VAL A C 1
ATOM 4660 O O . VAL A 1 571 ? 10.781 -18.594 -41.781 1 90.38 571 VAL A O 1
ATOM 4663 N N . LYS A 1 572 ? 10.398 -16.797 -40.562 1 88.44 572 LYS A N 1
ATOM 4664 C CA . LYS A 1 572 ? 11.5 -16.078 -41.188 1 88.44 572 LYS A CA 1
ATOM 4665 C C . LYS A 1 572 ? 12.227 -15.188 -40.188 1 88.44 572 LYS A C 1
ATOM 4667 O O . LYS A 1 572 ? 11.695 -14.883 -39.125 1 88.44 572 LYS A O 1
ATOM 4672 N N . LYS A 1 573 ? 13.422 -14.953 -40.406 1 87.69 573 LYS A N 1
ATOM 4673 C CA . LYS A 1 573 ? 14.211 -14.023 -39.594 1 87.69 573 LYS A CA 1
ATOM 4674 C C . LYS A 1 573 ? 14.336 -12.672 -40.281 1 87.69 573 LYS A C 1
ATOM 4676 O O . LYS A 1 573 ? 14.562 -12.594 -41.5 1 87.69 573 LYS A O 1
ATOM 4681 N N . ASP A 1 574 ? 14.055 -11.703 -39.531 1 80.44 574 ASP A N 1
ATOM 4682 C CA . ASP A 1 574 ? 14.164 -10.367 -40.125 1 80.44 574 ASP A CA 1
ATOM 4683 C C . ASP A 1 574 ? 15.617 -9.914 -40.188 1 80.44 574 ASP A C 1
ATOM 4685 O O . ASP A 1 574 ? 16.516 -10.648 -39.781 1 80.44 574 ASP A O 1
ATOM 4689 N N . ARG A 1 575 ? 15.875 -8.727 -40.75 1 77.06 575 ARG A N 1
ATOM 4690 C CA . ARG A 1 575 ? 17.203 -8.164 -40.969 1 77.06 575 ARG A CA 1
ATOM 4691 C C . ARG A 1 575 ? 17.953 -7.977 -39.656 1 77.06 575 ARG A C 1
ATOM 4693 O O . ARG A 1 575 ? 19.188 -7.922 -39.656 1 77.06 575 ARG A O 1
ATOM 4700 N N . PHE A 1 576 ? 17.219 -7.918 -38.594 1 78.38 576 PHE A N 1
ATOM 4701 C CA . PHE A 1 576 ? 17.828 -7.676 -37.281 1 78.38 576 PHE A CA 1
ATOM 4702 C C . PHE A 1 576 ? 18.016 -8.977 -36.531 1 78.38 576 PHE A C 1
ATOM 4704 O O . PHE A 1 576 ? 18.5 -8.977 -35.375 1 78.38 576 PHE A O 1
ATOM 4711 N N . GLY A 1 577 ? 17.656 -10.07 -37.031 1 80.06 577 GLY A N 1
ATOM 4712 C CA . GLY A 1 577 ? 17.828 -11.359 -36.406 1 80.06 577 GLY A CA 1
ATOM 4713 C C . GLY A 1 577 ? 16.625 -11.766 -35.562 1 80.06 577 GLY A C 1
ATOM 4714 O O . GLY A 1 577 ? 16.672 -12.773 -34.844 1 80.06 577 GLY A O 1
ATOM 4715 N N . ARG A 1 578 ? 15.516 -10.93 -35.625 1 84.19 578 ARG A N 1
ATOM 4716 C CA . ARG A 1 578 ? 14.305 -11.289 -34.906 1 84.19 578 ARG A CA 1
ATOM 4717 C C . ARG A 1 578 ? 13.484 -12.312 -35.688 1 84.19 578 ARG A C 1
ATOM 4719 O O . ARG A 1 578 ? 13.406 -12.242 -36.906 1 84.19 578 ARG A O 1
ATOM 4726 N N . THR A 1 579 ? 12.969 -13.242 -34.875 1 89.69 579 THR A N 1
ATOM 4727 C CA . THR A 1 579 ? 12.195 -14.312 -35.5 1 89.69 579 THR A CA 1
ATOM 4728 C C . THR A 1 579 ? 10.742 -13.883 -35.719 1 89.69 579 THR A C 1
ATOM 4730 O O . THR A 1 579 ? 10.102 -13.391 -34.781 1 89.69 579 THR A O 1
ATOM 4733 N N . LEU A 1 580 ? 10.297 -13.961 -37 1 92.06 580 LEU A N 1
ATOM 4734 C CA . LEU A 1 580 ? 8.914 -13.688 -37.344 1 92.06 580 LEU A CA 1
ATOM 4735 C C . LEU A 1 580 ? 8.172 -14.977 -37.688 1 92.06 580 LEU A C 1
ATOM 4737 O O . LEU A 1 580 ? 8.734 -15.875 -38.312 1 92.06 580 LEU A O 1
ATOM 4741 N N . VAL A 1 581 ? 6.984 -15 -37.156 1 92.62 581 VAL A N 1
ATOM 4742 C CA . VAL A 1 581 ? 6.195 -16.203 -37.438 1 92.62 581 VAL A CA 1
ATOM 4743 C C . VAL A 1 581 ? 4.844 -15.812 -38.031 1 92.62 581 VAL A C 1
ATOM 4745 O O . VAL A 1 581 ? 4.332 -14.727 -37.75 1 92.62 581 VAL A O 1
ATOM 4748 N N . ASN A 1 582 ? 4.324 -16.656 -38.906 1 91.5 582 ASN A N 1
ATOM 4749 C CA . ASN A 1 582 ? 3.023 -16.484 -39.531 1 91.5 582 ASN A CA 1
ATOM 4750 C C . ASN A 1 582 ? 2.125 -17.703 -39.312 1 91.5 582 ASN A C 1
ATOM 4752 O O . ASN A 1 582 ? 2.41 -18.797 -39.812 1 91.5 582 ASN A O 1
ATOM 4756 N N . PHE A 1 583 ? 0.97 -17.5 -38.625 1 88.25 583 PHE A N 1
ATOM 4757 C CA . PHE A 1 583 ? 0.101 -18.609 -38.25 1 88.25 583 PHE A CA 1
ATOM 4758 C C . PHE A 1 583 ? -1.055 -18.75 -39.25 1 88.25 583 PHE A C 1
ATOM 4760 O O . PHE A 1 583 ? -2.084 -19.344 -38.906 1 88.25 583 PHE A O 1
ATOM 4767 N N . SER A 1 584 ? -0.965 -18.234 -40.438 1 83.31 584 SER A N 1
ATOM 4768 C CA . SER A 1 584 ? -2.027 -18.328 -41.438 1 83.31 584 SER A CA 1
ATOM 4769 C C . SER A 1 584 ? -2.207 -19.766 -41.906 1 83.31 584 SER A C 1
ATOM 4771 O O . SER A 1 584 ? -3.332 -20.219 -42.156 1 83.31 584 SER A O 1
ATOM 4773 N N . GLN A 1 585 ? -1.114 -20.484 -42.094 1 78.62 585 GLN A N 1
ATOM 4774 C CA . GLN A 1 585 ? -1.178 -21.906 -42.438 1 78.62 585 GLN A CA 1
ATOM 4775 C C . GLN A 1 585 ? -0.615 -22.781 -41.344 1 78.62 585 GLN A C 1
ATOM 4777 O O . GLN A 1 585 ? 0.583 -22.734 -41.031 1 78.62 585 GLN A O 1
ATOM 4782 N N . VAL A 1 586 ? -1.507 -23.359 -40.594 1 75.31 586 VAL A N 1
ATOM 4783 C CA . VAL A 1 586 ? -1.035 -24.156 -39.469 1 75.31 586 VAL A CA 1
ATOM 4784 C C . VAL A 1 586 ? -1.269 -25.641 -39.75 1 75.31 586 VAL A C 1
ATOM 4786 O O . VAL A 1 586 ? -2.186 -26 -40.5 1 75.31 586 VAL A O 1
ATOM 4789 N N . HIS A 1 587 ? -0.261 -26.344 -39.281 1 75.5 587 HIS A N 1
ATOM 4790 C CA . HIS A 1 587 ? -0.432 -27.781 -39.344 1 75.5 587 HIS A CA 1
ATOM 4791 C C . HIS A 1 587 ? -1.374 -28.281 -38.25 1 75.5 587 HIS A C 1
ATOM 4793 O O . HIS A 1 587 ? -1.114 -28.062 -37.062 1 75.5 587 HIS A O 1
ATOM 4799 N N . SER A 1 588 ? -2.598 -28.656 -38.594 1 68.19 588 SER A N 1
ATOM 4800 C CA . SER A 1 588 ? -3.658 -29 -37.656 1 68.19 588 SER A CA 1
ATOM 4801 C C . SER A 1 588 ? -3.33 -30.281 -36.906 1 68.19 588 SER A C 1
ATOM 4803 O O . SER A 1 588 ? -3.855 -30.531 -35.812 1 68.19 588 SER A O 1
ATOM 4805 N N . GLY A 1 589 ? -2.336 -31.031 -37.344 1 72.12 589 GLY A N 1
ATOM 4806 C CA . GLY A 1 589 ? -2.012 -32.281 -36.656 1 72.12 589 GLY A CA 1
ATOM 4807 C C . GLY A 1 589 ? -3.072 -33.344 -36.844 1 72.12 589 GLY A C 1
ATOM 4808 O O . GLY A 1 589 ? -3.18 -34.25 -36 1 72.12 589 GLY A O 1
ATOM 4809 N N . ASP A 1 590 ? -3.855 -33.281 -37.938 1 78.31 590 ASP A N 1
ATOM 4810 C CA . ASP A 1 590 ? -5.012 -34.156 -38.062 1 78.31 590 ASP A CA 1
ATOM 4811 C C . ASP A 1 590 ? -4.637 -35.469 -38.812 1 78.31 590 ASP A C 1
ATOM 4813 O O . ASP A 1 590 ? -5.461 -36.375 -38.938 1 78.31 590 ASP A O 1
ATOM 4817 N N . LYS A 1 591 ? -3.404 -35.5 -39.156 1 83.12 591 LYS A N 1
ATOM 4818 C CA . LYS A 1 591 ? -2.951 -36.719 -39.781 1 83.12 591 LYS A CA 1
ATOM 4819 C C . LYS A 1 591 ? -2.252 -37.625 -38.781 1 83.12 591 LYS A C 1
ATOM 4821 O O . LYS A 1 591 ? -1.679 -37.156 -37.781 1 83.12 591 LYS A O 1
ATOM 4826 N N . ILE A 1 592 ? -2.316 -38.844 -39.031 1 80.88 592 ILE A N 1
ATOM 4827 C CA . ILE A 1 592 ? -1.769 -39.844 -38.125 1 80.88 592 ILE A CA 1
ATOM 4828 C C . ILE A 1 592 ? -0.258 -39.656 -38 1 80.88 592 ILE A C 1
ATOM 4830 O O . ILE A 1 592 ? 0.324 -39.938 -36.969 1 80.88 592 ILE A O 1
ATOM 4834 N N . GLU A 1 593 ? 0.329 -39.125 -39.062 1 80.75 593 GLU A N 1
ATOM 4835 C CA . GLU A 1 593 ? 1.782 -38.969 -39.062 1 80.75 593 GLU A CA 1
ATOM 4836 C C . GLU A 1 593 ? 2.213 -37.688 -38.375 1 80.75 593 GLU A C 1
ATOM 4838 O O . GLU A 1 593 ? 3.385 -37.531 -38.031 1 80.75 593 GLU A O 1
ATOM 4843 N N . ASP A 1 594 ? 1.269 -36.906 -38.062 1 86.88 594 ASP A N 1
ATOM 4844 C CA . ASP A 1 594 ? 1.59 -35.625 -37.438 1 86.88 594 ASP A CA 1
ATOM 4845 C C . ASP A 1 594 ? 1.925 -35.781 -35.969 1 86.88 594 ASP A C 1
ATOM 4847 O O . ASP A 1 594 ? 1.502 -36.781 -35.344 1 86.88 594 ASP A O 1
ATOM 4851 N N . GLU A 1 595 ? 2.758 -34.906 -35.469 1 88.06 595 GLU A N 1
ATOM 4852 C CA . GLU A 1 595 ? 3.164 -34.938 -34.062 1 88.06 595 GLU A CA 1
ATOM 4853 C C . GLU A 1 595 ? 2.764 -33.656 -33.375 1 88.06 595 GLU A C 1
ATOM 4855 O O . GLU A 1 595 ? 3.615 -32.812 -33.062 1 88.06 595 GLU A O 1
ATOM 4860 N N . PRO A 1 596 ? 1.551 -33.594 -32.938 1 93.31 596 PRO A N 1
ATOM 4861 C CA . PRO A 1 596 ? 1.089 -32.344 -32.344 1 93.31 596 PRO A CA 1
ATOM 4862 C C . PRO A 1 596 ? 1.401 -32.281 -30.844 1 93.31 596 PRO A C 1
ATOM 4864 O O . PRO A 1 596 ? 1.294 -31.219 -30.219 1 93.31 596 PRO A O 1
ATOM 4867 N N . PHE A 1 597 ? 1.854 -33.344 -30.25 1 94.56 597 PHE A N 1
ATOM 4868 C CA . PHE A 1 597 ? 1.981 -33.406 -28.797 1 94.56 597 PHE A CA 1
ATOM 4869 C C . PHE A 1 597 ? 3.422 -33.125 -28.359 1 94.56 597 PHE A C 1
ATOM 4871 O O . PHE A 1 597 ? 4.359 -33.438 -29.109 1 94.56 597 PHE A O 1
ATOM 4878 N N . VAL A 1 598 ? 3.594 -32.562 -27.203 1 94.56 598 VAL A N 1
ATOM 4879 C CA . VAL A 1 598 ? 4.887 -32.312 -26.578 1 94.56 598 VAL A CA 1
ATOM 4880 C C . VAL A 1 598 ? 4.758 -32.438 -25.062 1 94.56 598 VAL A C 1
ATOM 4882 O O . VAL A 1 598 ? 3.664 -32.281 -24.516 1 94.56 598 VAL A O 1
ATOM 4885 N N . PHE A 1 599 ? 5.836 -32.812 -24.469 1 93.94 599 PHE A N 1
ATOM 4886 C CA . PHE A 1 599 ? 5.832 -32.844 -23.016 1 93.94 599 PHE A CA 1
ATOM 4887 C C . PHE A 1 599 ? 5.746 -31.422 -22.438 1 93.94 599 PHE A C 1
ATOM 4889 O O . PHE A 1 599 ? 6.355 -30.484 -22.969 1 93.94 599 PHE A O 1
ATOM 4896 N N . ALA A 1 600 ? 5.062 -31.328 -21.359 1 91.25 600 ALA A N 1
ATOM 4897 C CA . ALA A 1 600 ? 4.883 -30.031 -20.719 1 91.25 600 ALA A CA 1
ATOM 4898 C C . ALA A 1 600 ? 6.215 -29.469 -20.25 1 91.25 600 ALA A C 1
ATOM 4900 O O . ALA A 1 600 ? 6.434 -28.25 -20.281 1 91.25 600 ALA A O 1
ATOM 4901 N N . ASN A 1 601 ? 7.117 -30.297 -19.859 1 87.56 601 ASN A N 1
ATOM 4902 C CA . ASN A 1 601 ? 8.367 -29.844 -19.266 1 87.56 601 ASN A CA 1
ATOM 4903 C C . ASN A 1 601 ? 9.438 -29.578 -20.328 1 87.56 601 ASN A C 1
ATOM 4905 O O . ASN A 1 601 ? 10.555 -29.188 -20 1 87.56 601 ASN A O 1
ATOM 4909 N N . GLN A 1 602 ? 9.125 -29.688 -21.578 1 88.81 602 GLN A N 1
ATOM 4910 C CA . GLN A 1 602 ? 10.117 -29.547 -22.641 1 88.81 602 GLN A CA 1
ATOM 4911 C C . GLN A 1 602 ? 9.977 -28.188 -23.328 1 88.81 602 GLN A C 1
ATOM 4913 O O . GLN A 1 602 ? 10.898 -27.734 -24.016 1 88.81 602 GLN A O 1
ATOM 4918 N N . VAL A 1 603 ? 8.898 -27.562 -23.094 1 92.5 603 VAL A N 1
ATOM 4919 C CA . VAL A 1 603 ? 8.617 -26.375 -23.891 1 92.5 603 VAL A CA 1
ATOM 4920 C C . VAL A 1 603 ? 8.891 -25.125 -23.062 1 92.5 603 VAL A C 1
ATOM 4922 O O . VAL A 1 603 ? 8.805 -25.156 -21.828 1 92.5 603 VAL A O 1
ATOM 4925 N N . ASP A 1 604 ? 9.25 -24.078 -23.797 1 92.12 604 ASP A N 1
ATOM 4926 C CA . ASP A 1 604 ? 9.367 -22.75 -23.219 1 92.12 604 ASP A CA 1
ATOM 4927 C C . ASP A 1 604 ? 8.211 -21.859 -23.672 1 92.12 604 ASP A C 1
ATOM 4929 O O . ASP A 1 604 ? 7.621 -22.078 -24.734 1 92.12 604 ASP A O 1
ATOM 4933 N N . GLN A 1 605 ? 7.906 -20.969 -22.828 1 92.69 605 GLN A N 1
ATOM 4934 C CA . GLN A 1 605 ? 6.793 -20.062 -23.141 1 92.69 605 GLN A CA 1
ATOM 4935 C C . GLN A 1 605 ? 7.258 -18.875 -23.969 1 92.69 605 GLN A C 1
ATOM 4937 O O . GLN A 1 605 ? 8.312 -18.297 -23.703 1 92.69 605 GLN A O 1
ATOM 4942 N N . VAL A 1 606 ? 6.508 -18.562 -25.062 1 92.19 606 VAL A N 1
ATOM 4943 C CA . VAL A 1 606 ? 6.77 -17.406 -25.906 1 92.19 606 VAL A CA 1
ATOM 4944 C C . VAL A 1 606 ? 5.473 -16.641 -26.141 1 92.19 606 VAL A C 1
ATOM 4946 O O . VAL A 1 606 ? 4.379 -17.188 -25.984 1 92.19 606 VAL A O 1
ATOM 4949 N N . PHE A 1 607 ? 5.586 -15.344 -26.422 1 89.69 607 PHE A N 1
ATOM 4950 C CA . PHE A 1 607 ? 4.438 -14.555 -26.844 1 89.69 607 PHE A CA 1
ATOM 4951 C C . PHE A 1 607 ? 4.645 -14.008 -28.25 1 89.69 607 PHE A C 1
ATOM 4953 O O . PHE A 1 607 ? 5.777 -13.766 -28.656 1 89.69 607 PHE A O 1
ATOM 4960 N N . TYR A 1 608 ? 3.568 -14.023 -28.953 1 89.5 608 TYR A N 1
ATOM 4961 C CA . TYR A 1 608 ? 3.588 -13.547 -30.344 1 89.5 608 TYR A CA 1
ATOM 4962 C C . TYR A 1 608 ? 2.998 -12.148 -30.438 1 89.5 608 TYR A C 1
ATOM 4964 O O . TYR A 1 608 ? 1.807 -11.945 -30.188 1 89.5 608 TYR A O 1
ATOM 4972 N N . LYS A 1 609 ? 3.832 -11.172 -30.734 1 87.38 609 LYS A N 1
ATOM 4973 C CA . LYS A 1 609 ? 3.385 -9.789 -30.906 1 87.38 609 LYS A CA 1
ATOM 4974 C C . LYS A 1 609 ? 3.156 -9.469 -32.375 1 87.38 609 LYS A C 1
ATOM 4976 O O . LYS A 1 609 ? 4.031 -9.703 -33.219 1 87.38 609 LYS A O 1
ATOM 4981 N N . LYS A 1 610 ? 2.037 -8.914 -32.688 1 85.25 610 LYS A N 1
ATOM 4982 C CA . LYS A 1 610 ? 1.682 -8.609 -34.062 1 85.25 610 LYS A CA 1
ATOM 4983 C C . LYS A 1 610 ? 2.604 -7.543 -34.656 1 85.25 610 LYS A C 1
ATOM 4985 O O . LYS A 1 610 ? 2.928 -6.562 -33.969 1 85.25 610 LYS A O 1
ATOM 4990 N N . ASP A 1 611 ? 3.084 -7.918 -35.844 1 80.06 611 ASP A N 1
ATOM 4991 C CA . ASP A 1 611 ? 3.881 -6.941 -36.594 1 80.06 611 ASP A CA 1
ATOM 4992 C C . ASP A 1 611 ? 2.984 -5.965 -37.344 1 80.06 611 ASP A C 1
ATOM 4994 O O . ASP A 1 611 ? 2.201 -6.371 -38.188 1 80.06 611 ASP A O 1
ATOM 4998 N N . HIS A 1 612 ? 3.092 -4.801 -37.094 1 81.19 612 HIS A N 1
ATOM 4999 C CA . HIS A 1 612 ? 2.246 -3.793 -37.719 1 81.19 612 HIS A CA 1
ATOM 5000 C C . HIS A 1 612 ? 2.729 -3.477 -39.125 1 81.19 612 HIS A C 1
ATOM 5002 O O . HIS A 1 612 ? 1.957 -2.988 -39.938 1 81.19 612 HIS A O 1
ATOM 5008 N N . THR A 1 613 ? 3.953 -3.662 -39.438 1 78.19 613 THR A N 1
ATOM 5009 C CA . THR A 1 613 ? 4.516 -3.365 -40.75 1 78.19 613 THR A CA 1
ATOM 5010 C C . THR A 1 613 ? 4.176 -4.469 -41.75 1 78.19 613 THR A C 1
ATOM 5012 O O . THR A 1 613 ? 3.922 -4.191 -42.938 1 78.19 613 THR A O 1
ATOM 5015 N N . ASN A 1 614 ? 4.23 -5.641 -41.344 1 80.88 614 ASN A N 1
ATOM 5016 C CA . ASN A 1 614 ? 3.902 -6.793 -42.156 1 80.88 614 ASN A CA 1
ATOM 5017 C C . ASN A 1 614 ? 2.652 -7.512 -41.656 1 80.88 614 ASN A C 1
ATOM 5019 O O . ASN A 1 614 ? 2.727 -8.328 -40.75 1 80.88 614 ASN A O 1
ATOM 5023 N N . PRO A 1 615 ? 1.568 -7.238 -42.281 1 84.06 615 PRO A N 1
ATOM 5024 C CA . PRO A 1 615 ? 0.331 -7.863 -41.812 1 84.06 615 PRO A CA 1
ATOM 5025 C C . PRO A 1 615 ? 0.39 -9.391 -41.844 1 84.06 615 PRO A C 1
ATOM 5027 O O . PRO A 1 615 ? 0.891 -9.969 -42.812 1 84.06 615 PRO A O 1
ATOM 5030 N N . GLY A 1 616 ? 0.014 -10.055 -40.781 1 86.31 616 GLY A N 1
ATOM 5031 C CA . GLY A 1 616 ? -0.025 -11.5 -40.688 1 86.31 616 GLY A CA 1
ATOM 5032 C C . GLY A 1 616 ? 1.159 -12.086 -39.938 1 86.31 616 GLY A C 1
ATOM 5033 O O . GLY A 1 616 ? 1.125 -13.242 -39.531 1 86.31 616 GLY A O 1
ATOM 5034 N N . TRP A 1 617 ? 2.154 -11.242 -39.906 1 90.12 617 TRP A N 1
ATOM 5035 C CA . TRP A 1 617 ? 3.354 -11.727 -39.219 1 90.12 617 TRP A CA 1
ATOM 5036 C C . TRP A 1 617 ? 3.391 -11.242 -37.781 1 90.12 617 TRP A C 1
ATOM 5038 O O . TRP A 1 617 ? 2.803 -10.211 -37.438 1 90.12 617 TRP A O 1
ATOM 5048 N N . SER A 1 618 ? 3.938 -12.086 -36.938 1 91.56 618 SER A N 1
ATOM 5049 C CA . SER A 1 618 ? 4.102 -11.758 -35.5 1 91.56 618 SER A CA 1
ATOM 5050 C C . SER A 1 618 ? 5.547 -11.969 -35.062 1 91.56 618 SER A C 1
ATOM 5052 O O . SER A 1 618 ? 6.23 -12.867 -35.531 1 91.56 618 SER A O 1
ATOM 5054 N N . PHE A 1 619 ? 6.031 -11.117 -34.188 1 91.12 619 PHE A N 1
ATOM 5055 C CA . PHE A 1 619 ? 7.348 -11.258 -33.562 1 91.12 619 PHE A CA 1
ATOM 5056 C C . PHE A 1 619 ? 7.293 -12.227 -32.375 1 91.12 619 PHE A C 1
ATOM 5058 O O . PHE A 1 619 ? 6.336 -12.219 -31.609 1 91.12 619 PHE A O 1
ATOM 5065 N N . VAL A 1 620 ? 8.336 -13.086 -32.312 1 91.44 620 VAL A N 1
ATOM 5066 C CA . VAL A 1 620 ? 8.43 -14.031 -31.219 1 91.44 620 VAL A CA 1
ATOM 5067 C C . VAL A 1 620 ? 9.242 -13.414 -30.078 1 91.44 620 VAL A C 1
ATOM 5069 O O . VAL A 1 620 ? 10.352 -12.914 -30.297 1 91.44 620 VAL A O 1
ATOM 5072 N N . THR A 1 621 ? 8.688 -13.438 -28.875 1 88.5 621 THR A N 1
ATOM 5073 C CA . THR A 1 621 ? 9.414 -13 -27.688 1 88.5 621 THR A CA 1
ATOM 5074 C C . THR A 1 621 ? 9.375 -14.07 -26.609 1 88.5 621 THR A C 1
ATOM 5076 O O . THR A 1 621 ? 8.305 -14.523 -26.219 1 88.5 621 THR A O 1
ATOM 5079 N N . LYS A 1 622 ? 10.516 -14.461 -26.156 1 86.44 622 LYS A N 1
ATOM 5080 C CA . LYS A 1 622 ? 10.602 -15.469 -25.109 1 86.44 622 LYS A CA 1
ATOM 5081 C C . LYS A 1 622 ? 10.305 -14.875 -23.734 1 86.44 622 LYS A C 1
ATOM 5083 O O . LYS A 1 622 ? 10.727 -13.75 -23.438 1 86.44 622 LYS A O 1
ATOM 5088 N N . VAL A 1 623 ? 9.523 -15.602 -23 1 82.75 623 VAL A N 1
ATOM 5089 C CA . VAL A 1 623 ? 9.18 -15.18 -21.641 1 82.75 623 VAL A CA 1
ATOM 5090 C C . VAL A 1 623 ? 10.195 -15.742 -20.656 1 82.75 623 VAL A C 1
ATOM 5092 O O . VAL A 1 623 ? 10.625 -16.891 -20.781 1 82.75 623 VAL A O 1
ATOM 5095 N N . THR A 1 624 ? 10.703 -14.906 -19.797 1 73.12 624 THR A N 1
ATOM 5096 C CA . THR A 1 624 ? 11.562 -15.391 -18.719 1 73.12 624 THR A CA 1
ATOM 5097 C C . THR A 1 624 ? 10.734 -15.961 -17.578 1 73.12 624 THR A C 1
ATOM 5099 O O . THR A 1 624 ? 9.758 -15.344 -17.141 1 73.12 624 THR A O 1
ATOM 5102 N N . PRO A 1 625 ? 11.078 -17.156 -17.25 1 74 625 PRO A N 1
ATOM 5103 C CA . PRO A 1 625 ? 10.305 -17.781 -16.172 1 74 625 PRO A CA 1
ATOM 5104 C C . PRO A 1 625 ? 10.391 -17.016 -14.859 1 74 625 PRO A C 1
ATOM 5106 O O . PRO A 1 625 ? 11.391 -16.344 -14.602 1 74 625 PRO A O 1
ATOM 5109 N N . MET B 1 1 ? 23.438 26.281 44.125 1 61.69 1 MET B N 1
ATOM 5110 C CA . MET B 1 1 ? 22.344 25.375 44.469 1 61.69 1 MET B CA 1
ATOM 5111 C C . MET B 1 1 ? 21.688 24.797 43.219 1 61.69 1 MET B C 1
ATOM 5113 O O . MET B 1 1 ? 21.594 25.469 42.188 1 61.69 1 MET B O 1
ATOM 5117 N N . ASP B 1 2 ? 21.609 23.547 43.156 1 72.19 2 ASP B N 1
ATOM 5118 C CA . ASP B 1 2 ? 21 22.812 42.031 1 72.19 2 ASP B CA 1
ATOM 5119 C C . ASP B 1 2 ? 19.578 23.312 41.781 1 72.19 2 ASP B C 1
ATOM 5121 O O . ASP B 1 2 ? 18.844 23.641 42.719 1 72.19 2 ASP B O 1
ATOM 5125 N N . VAL B 1 3 ? 19.234 23.531 40.5 1 76.88 3 VAL B N 1
ATOM 5126 C CA . VAL B 1 3 ? 17.969 24.094 40.062 1 76.88 3 VAL B CA 1
ATOM 5127 C C . VAL B 1 3 ? 16.812 23.266 40.594 1 76.88 3 VAL B C 1
ATOM 5129 O O . VAL B 1 3 ? 15.805 23.812 41.031 1 76.88 3 VAL B O 1
ATOM 5132 N N . GLN B 1 4 ? 17.031 22.016 40.656 1 76.88 4 GLN B N 1
ATOM 5133 C CA . GLN B 1 4 ? 15.969 21.141 41.156 1 76.88 4 GLN B CA 1
ATOM 5134 C C . GLN B 1 4 ? 15.766 21.281 42.656 1 76.88 4 GLN B C 1
ATOM 5136 O O . GLN B 1 4 ? 14.633 21.266 43.125 1 76.88 4 GLN B O 1
ATOM 5141 N N . ILE B 1 5 ? 16.75 21.484 43.344 1 78.94 5 ILE B N 1
ATOM 5142 C CA . ILE B 1 5 ? 16.672 21.656 44.781 1 78.94 5 ILE B CA 1
ATOM 5143 C C . ILE B 1 5 ? 16.016 23 45.125 1 78.94 5 ILE B C 1
ATOM 5145 O O . ILE B 1 5 ? 15.188 23.078 46.031 1 78.94 5 ILE B O 1
ATOM 5149 N N . SER B 1 6 ? 16.312 24.031 44.312 1 81.06 6 SER B N 1
ATOM 5150 C CA . SER B 1 6 ? 15.727 25.344 44.531 1 81.06 6 SER B CA 1
ATOM 5151 C C . SER B 1 6 ? 14.219 25.312 44.312 1 81.06 6 SER B C 1
ATOM 5153 O O . SER B 1 6 ? 13.469 25.969 45.031 1 81.06 6 SER B O 1
ATOM 5155 N N . LYS B 1 7 ? 13.781 24.469 43.375 1 80.69 7 LYS B N 1
ATOM 5156 C CA . LYS B 1 7 ? 12.359 24.359 43.062 1 80.69 7 LYS B CA 1
ATOM 5157 C C . LYS B 1 7 ? 11.609 23.672 44.219 1 80.69 7 LYS B C 1
ATOM 5159 O O . LYS B 1 7 ? 10.5 24.094 44.562 1 80.69 7 LYS B O 1
ATOM 5164 N N . VAL B 1 8 ? 12.18 22.734 44.75 1 79.94 8 VAL B N 1
ATOM 5165 C CA . VAL B 1 8 ? 11.57 22.016 45.875 1 79.94 8 VAL B CA 1
ATOM 5166 C C . VAL B 1 8 ? 11.508 22.938 47.094 1 79.94 8 VAL B C 1
ATOM 5168 O O . VAL B 1 8 ? 10.5 22.953 47.812 1 79.94 8 VAL B O 1
ATOM 5171 N N . LEU B 1 9 ? 12.516 23.766 47.25 1 80.19 9 LEU B N 1
ATOM 5172 C CA . LEU B 1 9 ? 12.586 24.672 48.406 1 80.19 9 LEU B CA 1
ATOM 5173 C C . LEU B 1 9 ? 11.555 25.781 48.281 1 80.19 9 LEU B C 1
ATOM 5175 O O . LEU B 1 9 ? 11.047 26.266 49.312 1 80.19 9 LEU B O 1
ATOM 5179 N N . LEU B 1 10 ? 11.156 26.016 47.031 1 81.38 10 LEU B N 1
ATOM 5180 C CA . LEU B 1 10 ? 10.219 27.109 46.812 1 81.38 10 LEU B CA 1
ATOM 5181 C C . LEU B 1 10 ? 8.789 26.656 47.031 1 81.38 10 LEU B C 1
ATOM 5183 O O . LEU B 1 10 ? 7.867 27.484 47.062 1 81.38 10 LEU B O 1
ATOM 5187 N N . CYS B 1 11 ? 8.57 25.422 47.375 1 77.19 11 CYS B N 1
ATOM 5188 C CA . CYS B 1 11 ? 7.25 24.875 47.688 1 77.19 11 CYS B CA 1
ATOM 5189 C C . CYS B 1 11 ? 6.961 24.953 49.156 1 77.19 11 CYS B C 1
ATOM 5191 O O . CYS B 1 11 ? 5.836 24.703 49.594 1 77.19 11 CYS B O 1
ATOM 5193 N N . TYR B 1 12 ? 7.875 25.359 49.938 1 77.75 12 TYR B N 1
ATOM 5194 C CA . TYR B 1 12 ? 7.691 25.469 51.406 1 77.75 12 TYR B CA 1
ATOM 5195 C C . TYR B 1 12 ? 6.988 26.781 51.75 1 77.75 12 TYR B C 1
ATOM 5197 O O . TYR B 1 12 ? 6.973 27.719 50.938 1 77.75 12 TYR B O 1
ATOM 5205 N N . PRO B 1 13 ? 6.32 26.812 52.906 1 77.56 13 PRO B N 1
ATOM 5206 C CA . PRO B 1 13 ? 5.586 28.031 53.312 1 77.56 13 PRO B CA 1
ATOM 5207 C C . PRO B 1 13 ? 6.465 29.281 53.312 1 77.56 13 PRO B C 1
ATOM 5209 O O . PRO B 1 13 ? 7.633 29.203 53.719 1 77.56 13 PRO B O 1
ATOM 5212 N N . ARG B 1 14 ? 5.852 30.422 52.906 1 77 14 ARG B N 1
ATOM 5213 C CA . ARG B 1 14 ? 6.52 31.719 52.812 1 77 14 ARG B CA 1
ATOM 5214 C C . ARG B 1 14 ? 7.059 32.156 54.188 1 77 14 ARG B C 1
ATOM 5216 O O . ARG B 1 14 ? 6.426 31.906 55.219 1 77 14 ARG B O 1
ATOM 5223 N N . GLY B 1 15 ? 8.219 32.688 54.219 1 74.5 15 GLY B N 1
ATOM 5224 C CA . GLY B 1 15 ? 8.797 33.156 55.469 1 74.5 15 GLY B CA 1
ATOM 5225 C C . GLY B 1 15 ? 9.688 32.125 56.125 1 74.5 15 GLY B C 1
ATOM 5226 O O . GLY B 1 15 ? 10.414 32.469 57.094 1 74.5 15 GLY B O 1
ATOM 5227 N N . SER B 1 16 ? 9.531 30.844 55.781 1 78.25 16 SER B N 1
ATOM 5228 C CA . SER B 1 16 ? 10.367 29.812 56.406 1 78.25 16 SER B CA 1
ATOM 5229 C C . SER B 1 16 ? 11.812 29.906 55.906 1 78.25 16 SER B C 1
ATOM 5231 O O . SER B 1 16 ? 12.07 30.5 54.844 1 78.25 16 SER B O 1
ATOM 5233 N N . SER B 1 17 ? 12.758 29.469 56.719 1 80.75 17 SER B N 1
ATOM 5234 C CA . SER B 1 17 ? 14.172 29.484 56.375 1 80.75 17 SER B CA 1
ATOM 5235 C C . SER B 1 17 ? 14.414 28.688 55.094 1 80.75 17 SER B C 1
ATOM 5237 O O . SER B 1 17 ? 15.281 29.047 54.281 1 80.75 17 SER B O 1
ATOM 5239 N N . ARG B 1 18 ? 13.695 27.672 54.875 1 79.94 18 ARG B N 1
ATOM 5240 C CA . ARG B 1 18 ? 13.828 26.859 53.688 1 79.94 18 ARG B CA 1
ATOM 5241 C C . ARG B 1 18 ? 13.352 27.625 52.438 1 79.94 18 ARG B C 1
ATOM 5243 O O . ARG B 1 18 ? 13.977 27.562 51.375 1 79.94 18 ARG B O 1
ATOM 5250 N N . TYR B 1 19 ? 12.297 28.281 52.562 1 85 19 TYR B N 1
ATOM 5251 C CA . TYR B 1 19 ? 11.789 29.094 51.438 1 85 19 TYR B CA 1
ATOM 5252 C C . TYR B 1 19 ? 12.789 30.172 51.062 1 85 19 TYR B C 1
ATOM 5254 O O . TYR B 1 19 ? 13.039 30.406 49.875 1 85 19 TYR B O 1
ATOM 5262 N N . LEU B 1 20 ? 13.344 30.797 52.125 1 83.44 20 LEU B N 1
ATOM 5263 C CA . LEU B 1 20 ? 14.305 31.875 51.875 1 83.44 20 LEU B CA 1
ATOM 5264 C C . LEU B 1 20 ? 15.555 31.328 51.188 1 83.44 20 LEU B C 1
ATOM 5266 O O . LEU B 1 20 ? 16.109 31.984 50.312 1 83.44 20 LEU B O 1
ATOM 5270 N N . ALA B 1 21 ? 15.867 30.125 51.531 1 83 21 ALA B N 1
ATOM 5271 C CA . ALA B 1 21 ? 16.984 29.484 50.844 1 83 21 ALA B CA 1
ATOM 5272 C C . ALA B 1 21 ? 16.625 29.188 49.375 1 83 21 ALA B C 1
ATOM 5274 O O . ALA B 1 21 ? 17.484 29.297 48.5 1 83 21 ALA B O 1
ATOM 5275 N N . GLY B 1 22 ? 15.406 28.859 49.094 1 85.38 22 GLY B N 1
ATOM 5276 C CA . GLY B 1 22 ? 14.93 28.672 47.75 1 85.38 22 GLY B CA 1
ATOM 5277 C C . GLY B 1 22 ? 14.953 29.953 46.906 1 85.38 22 GLY B C 1
ATOM 5278 O O . GLY B 1 22 ? 15.32 29.922 45.75 1 85.38 22 GLY B O 1
ATOM 5279 N N . VAL B 1 23 ? 14.578 30.984 47.531 1 86.5 23 VAL B N 1
ATOM 5280 C CA . VAL B 1 23 ? 14.594 32.281 46.875 1 86.5 23 VAL B CA 1
ATOM 5281 C C . VAL B 1 23 ? 16.031 32.656 46.5 1 86.5 23 VAL B C 1
ATOM 5283 O O . VAL B 1 23 ? 16.281 33.125 45.375 1 86.5 23 VAL B O 1
ATOM 5286 N N . ASP B 1 24 ? 16.953 32.406 47.469 1 83.31 24 ASP B N 1
ATOM 5287 C CA . ASP B 1 24 ? 18.359 32.656 47.188 1 83.31 24 ASP B CA 1
ATOM 5288 C C . ASP B 1 24 ? 18.859 31.797 46.031 1 83.31 24 ASP B C 1
ATOM 5290 O O . ASP B 1 24 ? 19.594 32.281 45.188 1 83.31 24 ASP B O 1
ATOM 5294 N N . GLY B 1 25 ? 18.422 30.594 46.062 1 84.5 25 GLY B N 1
ATOM 5295 C CA . GLY B 1 25 ? 18.781 29.719 44.969 1 84.5 25 GLY B CA 1
ATOM 5296 C C . GLY B 1 25 ? 18.234 30.188 43.625 1 84.5 25 GLY B C 1
ATOM 5297 O O . GLY B 1 25 ? 18.922 30.125 42.625 1 84.5 25 GLY B O 1
ATOM 5298 N N . PHE B 1 26 ? 17.016 30.609 43.531 1 85.06 26 PHE B N 1
ATOM 5299 C CA . PHE B 1 26 ? 16.406 31.141 42.312 1 85.06 26 PHE B CA 1
ATOM 5300 C C . PHE B 1 26 ? 17.125 32.406 41.844 1 85.06 26 PHE B C 1
ATOM 5302 O O . PHE B 1 26 ? 17.375 32.562 40.625 1 85.06 26 PHE B O 1
ATOM 5309 N N . LEU B 1 27 ? 17.516 33.25 42.781 1 82.44 27 LEU B N 1
ATOM 5310 C CA . LEU B 1 27 ? 18.219 34.469 42.438 1 82.44 27 LEU B CA 1
ATOM 5311 C C . LEU B 1 27 ? 19.578 34.188 41.844 1 82.44 27 LEU B C 1
ATOM 5313 O O . LEU B 1 27 ? 20 34.812 40.875 1 82.44 27 LEU B O 1
ATOM 5317 N N . GLU B 1 28 ? 20.172 33.219 42.406 1 82.88 28 GLU B N 1
ATOM 5318 C CA . GLU B 1 28 ? 21.469 32.812 41.875 1 82.88 28 GLU B CA 1
ATOM 5319 C C . GLU B 1 28 ? 21.344 32.25 40.469 1 82.88 28 GLU B C 1
ATOM 5321 O O . GLU B 1 28 ? 22.172 32.531 39.594 1 82.88 28 GLU B O 1
ATOM 5326 N N . PHE B 1 29 ? 20.266 31.516 40.344 1 80.75 29 PHE B N 1
ATOM 5327 C CA . PHE B 1 29 ? 20.016 30.938 39.031 1 80.75 29 PHE B CA 1
ATOM 5328 C C . PHE B 1 29 ? 19.641 32.031 38.031 1 80.75 29 PHE B C 1
ATOM 5330 O O . PHE B 1 29 ? 20.172 32.062 36.906 1 80.75 29 PHE B O 1
ATOM 5337 N N . ALA B 1 30 ? 18.766 32.844 38.312 1 80 30 ALA B N 1
ATOM 5338 C CA . ALA B 1 30 ? 18.219 33.875 37.406 1 80 30 ALA B CA 1
ATOM 5339 C C . ALA B 1 30 ? 19.297 34.906 37.062 1 80 30 ALA B C 1
ATOM 5341 O O . ALA B 1 30 ? 19.281 35.469 35.938 1 80 30 ALA B O 1
ATOM 5342 N N . TYR B 1 31 ? 20.359 35.094 37.906 1 76.5 31 TYR B N 1
ATOM 5343 C CA . TYR B 1 31 ? 21.391 36.125 37.656 1 76.5 31 TYR B CA 1
ATOM 5344 C C . TYR B 1 31 ? 22.734 35.469 37.344 1 76.5 31 TYR B C 1
ATOM 5346 O O . TYR B 1 31 ? 23.766 36.156 37.375 1 76.5 31 TYR B O 1
ATOM 5354 N N . LYS B 1 32 ? 22.672 34.188 37.094 1 74.12 32 LYS B N 1
ATOM 5355 C CA . LYS B 1 32 ? 23.922 33.469 36.844 1 74.12 32 LYS B CA 1
ATOM 5356 C C . LYS B 1 32 ? 24.734 34.188 35.75 1 74.12 32 LYS B C 1
ATOM 5358 O O . LYS B 1 32 ? 25.953 34.344 35.906 1 74.12 32 LYS B O 1
ATOM 5363 N N . ASP B 1 33 ? 24.188 34.562 34.625 1 66.38 33 ASP B N 1
ATOM 5364 C CA . ASP B 1 33 ? 24.938 35.188 33.531 1 66.38 33 ASP B CA 1
ATOM 5365 C C . ASP B 1 33 ? 24.578 36.656 33.406 1 66.38 33 ASP B C 1
ATOM 5367 O O . ASP B 1 33 ? 24.828 37.281 32.344 1 66.38 33 ASP B O 1
ATOM 5371 N N . LYS B 1 34 ? 23.938 37.219 34.438 1 73.44 34 LYS B N 1
ATOM 5372 C CA . LYS B 1 34 ? 23.516 38.625 34.344 1 73.44 34 LYS B CA 1
ATOM 5373 C C . LYS B 1 34 ? 24.172 39.469 35.438 1 73.44 34 LYS B C 1
ATOM 5375 O O . LYS B 1 34 ? 24.578 38.938 36.469 1 73.44 34 LYS B O 1
ATOM 5380 N N . THR B 1 35 ? 24.469 40.719 35.125 1 70.62 35 THR B N 1
ATOM 5381 C CA . THR B 1 35 ? 25.031 41.656 36.094 1 70.62 35 THR B CA 1
ATOM 5382 C C . THR B 1 35 ? 23.984 42.031 37.156 1 70.62 35 THR B C 1
ATOM 5384 O O . THR B 1 35 ? 22.781 41.906 36.906 1 70.62 35 THR B O 1
ATOM 5387 N N . GLU B 1 36 ? 24.406 42.25 38.406 1 69.88 36 GLU B N 1
ATOM 5388 C CA . GLU B 1 36 ? 23.547 42.531 39.562 1 69.88 36 GLU B CA 1
ATOM 5389 C C . GLU B 1 36 ? 22.578 43.656 39.281 1 69.88 36 GLU B C 1
ATOM 5391 O O . GLU B 1 36 ? 21.5 43.75 39.844 1 69.88 36 GLU B O 1
ATOM 5396 N N . ASP B 1 37 ? 22.906 44.531 38.281 1 68.62 37 ASP B N 1
ATOM 5397 C CA . ASP B 1 37 ? 22.094 45.688 37.969 1 68.62 37 ASP B CA 1
ATOM 5398 C C . ASP B 1 37 ? 21.047 45.344 36.875 1 68.62 37 ASP B C 1
ATOM 5400 O O . ASP B 1 37 ? 20.25 46.188 36.5 1 68.62 37 ASP B O 1
ATOM 5404 N N . THR B 1 38 ? 20.953 44.156 36.562 1 72.69 38 THR B N 1
ATOM 5405 C CA . THR B 1 38 ? 20.031 43.781 35.5 1 72.69 38 THR B CA 1
ATOM 5406 C C . THR B 1 38 ? 18.625 43.531 36.031 1 72.69 38 THR B C 1
ATOM 5408 O O . THR B 1 38 ? 18.453 42.969 37.094 1 72.69 38 THR B O 1
ATOM 5411 N N . THR B 1 39 ? 17.703 44.156 35.375 1 75.19 39 THR B N 1
ATOM 5412 C CA . THR B 1 39 ? 16.312 44 35.781 1 75.19 39 THR B CA 1
ATOM 5413 C C . THR B 1 39 ? 15.727 42.75 35.125 1 75.19 39 THR B C 1
ATOM 5415 O O . THR B 1 39 ? 16 42.469 33.938 1 75.19 39 THR B O 1
ATOM 5418 N N . ILE B 1 40 ? 15.109 41.844 36.031 1 75.62 40 ILE B N 1
ATOM 5419 C CA . ILE B 1 40 ? 14.531 40.625 35.5 1 75.62 40 ILE B CA 1
ATOM 5420 C C . ILE B 1 40 ? 13.039 40.562 35.812 1 75.62 40 ILE B C 1
ATOM 5422 O O . ILE B 1 40 ? 12.562 41.312 36.688 1 75.62 40 ILE B O 1
ATOM 5426 N N . LEU B 1 41 ? 12.344 39.688 35.188 1 76.25 41 LEU B N 1
ATOM 5427 C CA . LEU B 1 41 ? 10.914 39.5 35.406 1 76.25 41 LEU B CA 1
ATOM 5428 C C . LEU B 1 41 ? 10.641 38.844 36.75 1 76.25 41 LEU B C 1
ATOM 5430 O O . LEU B 1 41 ? 11.312 37.906 37.125 1 76.25 41 LEU B O 1
ATOM 5434 N N . CYS B 1 42 ? 9.711 39.406 37.469 1 78 42 CYS B N 1
ATOM 5435 C CA . CYS B 1 42 ? 9.391 38.938 38.812 1 78 42 CYS B CA 1
ATOM 5436 C C . CYS B 1 42 ? 8.367 37.812 38.75 1 78 42 CYS B C 1
ATOM 5438 O O . CYS B 1 42 ? 7.242 38 38.281 1 78 42 CYS B O 1
ATOM 5440 N N . PRO B 1 43 ? 8.75 36.594 39.094 1 77.62 43 PRO B N 1
ATOM 5441 C CA . PRO B 1 43 ? 7.816 35.469 39.062 1 77.62 43 PRO B CA 1
ATOM 5442 C C . PRO B 1 43 ? 6.992 35.344 40.344 1 77.62 43 PRO B C 1
ATOM 5444 O O . PRO B 1 43 ? 6.625 34.25 40.75 1 77.62 43 PRO B O 1
ATOM 5447 N N . CYS B 1 44 ? 6.754 36.438 41.062 1 78.69 44 CYS B N 1
ATOM 5448 C CA . CYS B 1 44 ? 5.973 36.375 42.281 1 78.69 44 CYS B CA 1
ATOM 5449 C C . CYS B 1 44 ? 4.484 36.25 42 1 78.69 44 CYS B C 1
ATOM 5451 O O . CYS B 1 44 ? 4.055 36.469 40.844 1 78.69 44 CYS B O 1
ATOM 5453 N N . GLU B 1 45 ? 3.562 35.781 42.938 1 77.31 45 GLU B N 1
ATOM 5454 C CA . GLU B 1 45 ? 2.127 35.562 42.812 1 77.31 45 GLU B CA 1
ATOM 5455 C C . GLU B 1 45 ? 1.396 36.844 42.406 1 77.31 45 GLU B C 1
ATOM 5457 O O . GLU B 1 45 ? 0.352 36.781 41.75 1 77.31 45 GLU B O 1
ATOM 5462 N N . GLU B 1 46 ? 1.987 37.938 42.719 1 74.69 46 GLU B N 1
ATOM 5463 C CA . GLU B 1 46 ? 1.331 39.188 42.438 1 74.69 46 GLU B CA 1
ATOM 5464 C C . GLU B 1 46 ? 1.771 39.75 41.094 1 74.69 46 GLU B C 1
ATOM 5466 O O . GLU B 1 46 ? 0.946 40.25 40.312 1 74.69 46 GLU B O 1
ATOM 5471 N N . CYS B 1 47 ? 3.115 39.594 40.75 1 73.56 47 CYS B N 1
ATOM 5472 C CA . CYS B 1 47 ? 3.656 40.156 39.531 1 73.56 47 CYS B CA 1
ATOM 5473 C C . CYS B 1 47 ? 3.441 39.219 38.344 1 73.56 47 CYS B C 1
ATOM 5475 O O . CYS B 1 47 ? 3.23 39.688 37.219 1 73.56 47 CYS B O 1
ATOM 5477 N N . VAL B 1 48 ? 3.33 37.906 38.625 1 70.44 48 VAL B N 1
ATOM 5478 C CA . VAL B 1 48 ? 3.135 36.844 37.625 1 70.44 48 VAL B CA 1
ATOM 5479 C C . VAL B 1 48 ? 3.928 37.156 36.344 1 70.44 48 VAL B C 1
ATOM 5481 O O . VAL B 1 48 ? 3.383 37.156 35.25 1 70.44 48 VAL B O 1
ATOM 5484 N N . HIS B 1 49 ? 5.098 37.562 36.469 1 68.88 49 HIS B N 1
ATOM 5485 C CA . HIS B 1 49 ? 6.086 37.844 35.438 1 68.88 49 HIS B CA 1
ATOM 5486 C C . HIS B 1 49 ? 5.719 39.125 34.688 1 68.88 49 HIS B C 1
ATOM 5488 O O . HIS B 1 49 ? 6.059 39.25 33.5 1 68.88 49 HIS B O 1
ATOM 5494 N N . THR B 1 50 ? 5.07 40.062 35.25 1 65.62 50 THR B N 1
ATOM 5495 C CA . THR B 1 50 ? 4.648 41.25 34.562 1 65.62 50 THR B CA 1
ATOM 5496 C C . THR B 1 50 ? 5.562 42.438 34.938 1 65.62 50 THR B C 1
ATOM 5498 O O . THR B 1 50 ? 5.703 43.375 34.156 1 65.62 50 THR B O 1
ATOM 5501 N N . SER B 1 51 ? 6.168 42.469 36.031 1 68.62 51 SER B N 1
ATOM 5502 C CA . SER B 1 51 ? 6.988 43.562 36.5 1 68.62 51 SER B CA 1
ATOM 5503 C C . SER B 1 51 ? 8.469 43.219 36.469 1 68.62 51 SER B C 1
ATOM 5505 O O . SER B 1 51 ? 8.859 42.125 36.844 1 68.62 51 SER B O 1
ATOM 5507 N N . VAL B 1 52 ? 9.188 44.062 35.781 1 76.25 52 VAL B N 1
ATOM 5508 C CA . VAL B 1 52 ? 10.641 43.969 35.812 1 76.25 52 VAL B CA 1
ATOM 5509 C C . VAL B 1 52 ? 11.188 44.719 37.031 1 76.25 52 VAL B C 1
ATOM 5511 O O . VAL B 1 52 ? 10.914 45.906 37.219 1 76.25 52 VAL B O 1
ATOM 5514 N N . LEU B 1 53 ? 11.797 43.906 37.844 1 78.25 53 LEU B N 1
ATOM 5515 C CA . LEU B 1 53 ? 12.266 44.469 39.094 1 78.25 53 LEU B CA 1
ATOM 5516 C C . LEU B 1 53 ? 13.773 44.281 39.25 1 78.25 53 LEU B C 1
ATOM 5518 O O . LEU B 1 53 ? 14.367 43.438 38.594 1 78.25 53 LEU B O 1
ATOM 5522 N N . SER B 1 54 ? 14.32 45.344 39.969 1 79.88 54 SER B N 1
ATOM 5523 C CA . SER B 1 54 ? 15.727 45.219 40.312 1 79.88 54 SER B CA 1
ATOM 5524 C C . SER B 1 54 ? 15.938 44.031 41.281 1 79.88 54 SER B C 1
ATOM 5526 O O . SER B 1 54 ? 14.984 43.531 41.844 1 79.88 54 SER B O 1
ATOM 5528 N N . LYS B 1 55 ? 17.141 43.531 41.406 1 81.12 55 LYS B N 1
ATOM 5529 C CA . LYS B 1 55 ? 17.484 42.344 42.219 1 81.12 55 LYS B CA 1
ATOM 5530 C C . LYS B 1 55 ? 16.922 42.469 43.625 1 81.12 55 LYS B C 1
ATOM 5532 O O . LYS B 1 55 ? 16.359 41.5 44.156 1 81.12 55 LYS B O 1
ATOM 5537 N N . ASP B 1 56 ? 17.031 43.719 44.219 1 80.19 56 ASP B N 1
ATOM 5538 C CA . ASP B 1 56 ? 16.578 43.906 45.594 1 80.19 56 ASP B CA 1
ATOM 5539 C C . ASP B 1 56 ? 15.047 43.906 45.656 1 80.19 56 ASP B C 1
ATOM 5541 O O . ASP B 1 56 ? 14.477 43.281 46.562 1 80.19 56 ASP B O 1
ATOM 5545 N N . GLU B 1 57 ? 14.438 44.5 44.656 1 80.75 57 GLU B N 1
ATOM 5546 C CA . GLU B 1 57 ? 12.984 44.531 44.656 1 80.75 57 GLU B CA 1
ATOM 5547 C C . GLU B 1 57 ? 12.406 43.156 44.312 1 80.75 57 GLU B C 1
ATOM 5549 O O . GLU B 1 57 ? 11.398 42.75 44.906 1 80.75 57 GLU B O 1
ATOM 5554 N N . PHE B 1 58 ? 13.062 42.469 43.625 1 80.56 58 PHE B N 1
ATOM 5555 C CA . PHE B 1 58 ? 12.75 41.094 43.219 1 80.56 58 PHE B CA 1
ATOM 5556 C C . PHE B 1 58 ? 12.758 40.156 44.406 1 80.56 58 PHE B C 1
ATOM 5558 O O . PHE B 1 58 ? 11.82 39.375 44.625 1 80.56 58 PHE B O 1
ATOM 5565 N N . CYS B 1 59 ? 13.781 40.312 45.094 1 81.88 59 CYS B N 1
ATOM 5566 C CA . CYS B 1 59 ? 13.93 39.531 46.281 1 81.88 59 CYS B CA 1
ATOM 5567 C C . CYS B 1 59 ? 12.828 39.812 47.312 1 81.88 59 CYS B C 1
ATOM 5569 O O . CYS B 1 59 ? 12.258 38.906 47.906 1 81.88 59 CYS B O 1
ATOM 5571 N N . ASP B 1 60 ? 12.422 41.094 47.344 1 81.38 60 ASP B N 1
ATOM 5572 C CA . ASP B 1 60 ? 11.359 41.5 48.281 1 81.38 60 ASP B CA 1
ATOM 5573 C C . ASP B 1 60 ? 10.016 40.938 47.844 1 81.38 60 ASP B C 1
ATOM 5575 O O . ASP B 1 60 ? 9.242 40.438 48.656 1 81.38 60 ASP B O 1
ATOM 5579 N N . HIS B 1 61 ? 9.781 40.844 46.531 1 82.62 61 HIS B N 1
ATOM 5580 C CA . HIS B 1 61 ? 8.523 40.312 46.031 1 82.62 61 HIS B CA 1
ATOM 5581 C C . HIS B 1 61 ? 8.406 38.812 46.25 1 82.62 61 HIS B C 1
ATOM 5583 O O . HIS B 1 61 ? 7.34 38.312 46.594 1 82.62 61 HIS B O 1
ATOM 5589 N N . LEU B 1 62 ? 9.438 38.125 46.094 1 84.81 62 LEU B N 1
ATOM 5590 C CA . LEU B 1 62 ? 9.414 36.688 46.281 1 84.81 62 LEU B CA 1
ATOM 5591 C C . LEU B 1 62 ? 9.219 36.312 47.75 1 84.81 62 LEU B C 1
ATOM 5593 O O . LEU B 1 62 ? 8.562 35.312 48.062 1 84.81 62 LEU B O 1
ATOM 5597 N N . ILE B 1 63 ? 9.758 37.188 48.594 1 81.62 63 ILE B N 1
ATOM 5598 C CA . ILE B 1 63 ? 9.664 36.906 50.031 1 81.62 63 ILE B CA 1
ATOM 5599 C C . ILE B 1 63 ? 8.266 37.281 50.531 1 81.62 63 ILE B C 1
ATOM 5601 O O . ILE B 1 63 ? 7.664 36.531 51.312 1 81.62 63 ILE B O 1
ATOM 5605 N N . TYR B 1 64 ? 7.672 38.406 49.938 1 80.56 64 TYR B N 1
ATOM 5606 C CA . TYR B 1 64 ? 6.383 38.875 50.438 1 80.56 64 TYR B CA 1
ATOM 5607 C C . TYR B 1 64 ? 5.23 38.188 49.719 1 80.56 64 TYR B C 1
ATOM 5609 O O . TYR B 1 64 ? 4.262 37.781 50.344 1 80.56 64 TYR B O 1
ATOM 5617 N N . ASN B 1 65 ? 5.27 38.062 48.438 1 81.31 65 ASN B N 1
ATOM 5618 C CA . ASN B 1 65 ? 4.156 37.594 47.625 1 81.31 65 ASN B CA 1
ATOM 5619 C C . ASN B 1 65 ? 4.312 36.094 47.312 1 81.31 65 ASN B C 1
ATOM 5621 O O . ASN B 1 65 ? 3.332 35.406 47 1 81.31 65 ASN B O 1
ATOM 5625 N N . GLY B 1 66 ? 5.441 35.594 47.344 1 81.75 66 GLY B N 1
ATOM 5626 C CA . GLY B 1 66 ? 5.703 34.188 47 1 81.75 66 GLY B CA 1
ATOM 5627 C C . GLY B 1 66 ? 5.883 34 45.5 1 81.75 66 GLY B C 1
ATOM 5628 O O . GLY B 1 66 ? 5.5 34.844 44.688 1 81.75 66 GLY B O 1
ATOM 5629 N N . ILE B 1 67 ? 6.52 32.938 45.156 1 77.94 67 ILE B N 1
ATOM 5630 C CA . ILE B 1 67 ? 6.719 32.594 43.75 1 77.94 67 ILE B CA 1
ATOM 5631 C C . ILE B 1 67 ? 5.449 31.953 43.188 1 77.94 67 ILE B C 1
ATOM 5633 O O . ILE B 1 67 ? 4.719 31.266 43.906 1 77.94 67 ILE B O 1
ATOM 5637 N N . LEU B 1 68 ? 5.176 32.25 41.969 1 77.56 68 LEU B N 1
ATOM 5638 C CA . LEU B 1 68 ? 4.082 31.609 41.219 1 77.56 68 LEU B CA 1
ATOM 5639 C C . LEU B 1 68 ? 4.273 30.109 41.188 1 77.56 68 LEU B C 1
ATOM 5641 O O . LEU B 1 68 ? 5.238 29.609 40.594 1 77.56 68 LEU B O 1
ATOM 5645 N N . GLN B 1 69 ? 3.385 29.359 41.812 1 74 69 GLN B N 1
ATOM 5646 C CA . GLN B 1 69 ? 3.533 27.922 42 1 74 69 GLN B CA 1
ATOM 5647 C C . GLN B 1 69 ? 3.426 27.203 40.656 1 74 69 GLN B C 1
ATOM 5649 O O . GLN B 1 69 ? 3.982 26.109 40.469 1 74 69 GLN B O 1
ATOM 5654 N N . SER B 1 70 ? 2.812 27.844 39.781 1 69.31 70 SER B N 1
ATOM 5655 C CA . SER B 1 70 ? 2.662 27.219 38.469 1 69.31 70 SER B CA 1
ATOM 5656 C C . SER B 1 70 ? 3.91 27.422 37.594 1 69.31 70 SER B C 1
ATOM 5658 O O . SER B 1 70 ? 4.047 26.797 36.531 1 69.31 70 SER B O 1
ATOM 5660 N N . TYR B 1 71 ? 4.871 28.234 38.062 1 72.31 71 TYR B N 1
ATOM 5661 C CA . TYR B 1 71 ? 6.133 28.484 37.375 1 72.31 71 TYR B CA 1
ATOM 5662 C C . TYR B 1 71 ? 7.152 27.391 37.688 1 72.31 71 TYR B C 1
ATOM 5664 O O . TYR B 1 71 ? 8.094 27.625 38.438 1 72.31 71 TYR B O 1
ATOM 5672 N N . ASP B 1 72 ? 6.781 26.25 37.062 1 71.44 72 ASP B N 1
ATOM 5673 C CA . ASP B 1 72 ? 7.613 25.078 37.344 1 71.44 72 ASP B CA 1
ATOM 5674 C C . ASP B 1 72 ? 8.883 25.094 36.5 1 71.44 72 ASP B C 1
ATOM 5676 O O . ASP B 1 72 ? 9.945 24.672 36.969 1 71.44 72 ASP B O 1
ATOM 5680 N N . LYS B 1 73 ? 8.789 25.609 35.344 1 72.62 73 LYS B N 1
ATOM 5681 C CA . LYS B 1 73 ? 9.969 25.797 34.5 1 72.62 73 LYS B CA 1
ATOM 5682 C C . LYS B 1 73 ? 10.352 27.266 34.406 1 72.62 73 LYS B C 1
ATOM 5684 O O . LYS B 1 73 ? 9.547 28.094 33.969 1 72.62 73 LYS B O 1
ATOM 5689 N N . TRP B 1 74 ? 11.578 27.562 34.875 1 74.12 74 TRP B N 1
ATOM 5690 C CA . TRP B 1 74 ? 12.039 28.953 34.938 1 74.12 74 TRP B CA 1
ATOM 5691 C C . TRP B 1 74 ? 12.531 29.438 33.594 1 74.12 74 TRP B C 1
ATOM 5693 O O . TRP B 1 74 ? 13.68 29.859 33.469 1 74.12 74 TRP B O 1
ATOM 5703 N N . VAL B 1 75 ? 11.609 29.328 32.656 1 69.31 75 VAL B N 1
ATOM 5704 C CA . VAL B 1 75 ? 11.984 29.609 31.266 1 69.31 75 VAL B CA 1
ATOM 5705 C C . VAL B 1 75 ? 12.352 31.078 31.109 1 69.31 75 VAL B C 1
ATOM 5707 O O . VAL B 1 75 ? 13.297 31.422 30.391 1 69.31 75 VAL B O 1
ATOM 5710 N N . PHE B 1 76 ? 11.758 31.906 31.891 1 69.56 76 PHE B N 1
ATOM 5711 C CA . PHE B 1 76 ? 12.008 33.344 31.781 1 69.56 76 PHE B CA 1
ATOM 5712 C C . PHE B 1 76 ? 13.32 33.719 32.469 1 69.56 76 PHE B C 1
ATOM 5714 O O . PHE B 1 76 ? 13.812 34.812 32.281 1 69.56 76 PHE B O 1
ATOM 5721 N N . HIS B 1 77 ? 13.844 32.781 33.125 1 74 77 HIS B N 1
ATOM 5722 C CA . HIS B 1 77 ? 15.023 33.125 33.938 1 74 77 HIS B CA 1
ATOM 5723 C C . HIS B 1 77 ? 16.203 32.25 33.562 1 74 77 HIS B C 1
ATOM 5725 O O . HIS B 1 77 ? 17.172 32.156 34.312 1 74 77 HIS B O 1
ATOM 5731 N N . GLY B 1 78 ? 16.062 31.703 32.25 1 63.59 78 GLY B N 1
ATOM 5732 C CA . GLY B 1 78 ? 17.25 31.078 31.688 1 63.59 78 GLY B CA 1
ATOM 5733 C C . GLY B 1 78 ? 17.188 29.562 31.703 1 63.59 78 GLY B C 1
ATOM 5734 O O . GLY B 1 78 ? 18.156 28.906 31.312 1 63.59 78 GLY B O 1
ATOM 5735 N N . GLU B 1 79 ? 16.25 29.078 32.438 1 62.72 79 GLU B N 1
ATOM 5736 C CA . GLU B 1 79 ? 16.156 27.625 32.406 1 62.72 79 GLU B CA 1
ATOM 5737 C C . GLU B 1 79 ? 15.742 27.141 31 1 62.72 79 GLU B C 1
ATOM 5739 O O . GLU B 1 79 ? 14.836 27.703 30.391 1 62.72 79 GLU B O 1
ATOM 5744 N N . SER B 1 80 ? 16.703 26.5 30.281 1 49.56 80 SER B N 1
ATOM 5745 C CA . SER B 1 80 ? 16.422 25.953 28.969 1 49.56 80 SER B CA 1
ATOM 5746 C C . SER B 1 80 ? 15.125 25.156 28.938 1 49.56 80 SER B C 1
ATOM 5748 O O . SER B 1 80 ? 14.836 24.406 29.875 1 49.56 80 SER B O 1
ATOM 5750 N N . SER B 1 81 ? 14.172 25.875 28.469 1 40.62 81 SER B N 1
ATOM 5751 C CA . SER B 1 81 ? 12.984 25.062 28.234 1 40.62 81 SER B CA 1
ATOM 5752 C C . SER B 1 81 ? 13.344 23.75 27.562 1 40.62 81 SER B C 1
ATOM 5754 O O . SER B 1 81 ? 13.594 23.703 26.359 1 40.62 81 SER B O 1
ATOM 5756 N N . ASP B 1 82 ? 14.281 23.141 27.969 1 35.78 82 ASP B N 1
ATOM 5757 C CA . ASP B 1 82 ? 14.352 21.859 27.281 1 35.78 82 ASP B CA 1
ATOM 5758 C C . ASP B 1 82 ? 12.953 21.266 27.078 1 35.78 82 ASP B C 1
ATOM 5760 O O . ASP B 1 82 ? 12.344 20.781 28.047 1 35.78 82 ASP B O 1
ATOM 5764 N N . GLU B 1 83 ? 12.055 22.156 26.609 1 32.94 83 GLU B N 1
ATOM 5765 C CA . GLU B 1 83 ? 10.93 21.359 26.141 1 32.94 83 GLU B CA 1
ATOM 5766 C C . GLU B 1 83 ? 11.383 20 25.625 1 32.94 83 GLU B C 1
ATOM 5768 O O . GLU B 1 83 ? 12.281 19.922 24.781 1 32.94 83 GLU B O 1
ATOM 5773 N N . HIS B 1 84 ? 11.523 19.094 26.469 1 30.81 84 HIS B N 1
ATOM 5774 C CA . HIS B 1 84 ? 11.57 17.75 25.906 1 30.81 84 HIS B CA 1
ATOM 5775 C C . HIS B 1 84 ? 10.961 17.719 24.5 1 30.81 84 HIS B C 1
ATOM 5777 O O . HIS B 1 84 ? 9.852 18.234 24.297 1 30.81 84 HIS B O 1
ATOM 5783 N N . ASN B 1 85 ? 11.703 18.062 23.516 1 30.06 85 ASN B N 1
ATOM 5784 C CA . ASN B 1 85 ? 11.266 17.594 22.219 1 30.06 85 ASN B CA 1
ATOM 5785 C C . ASN B 1 85 ? 10.242 16.469 22.328 1 30.06 85 ASN B C 1
ATOM 5787 O O . ASN B 1 85 ? 10.609 15.32 22.578 1 30.06 85 ASN B O 1
ATOM 5791 N N . ASN B 1 86 ? 9.344 16.672 23.125 1 28.5 86 ASN B N 1
ATOM 5792 C CA . ASN B 1 86 ? 8.328 15.648 22.906 1 28.5 86 ASN B CA 1
ATOM 5793 C C . ASN B 1 86 ? 8.172 15.305 21.438 1 28.5 86 ASN B C 1
ATOM 5795 O O . ASN B 1 86 ? 7.652 16.109 20.656 1 28.5 86 ASN B O 1
ATOM 5799 N N . ASP B 1 87 ? 9.195 15.008 20.75 1 31.75 87 ASP B N 1
ATOM 5800 C CA . ASP B 1 87 ? 8.773 14.227 19.609 1 31.75 87 ASP B CA 1
ATOM 5801 C C . ASP B 1 87 ? 7.34 13.719 19.781 1 31.75 87 ASP B C 1
ATOM 5803 O O . ASP B 1 87 ? 7.066 12.906 20.656 1 31.75 87 ASP B O 1
ATOM 5807 N N . GLN B 1 88 ? 6.523 14.664 19.875 1 31.84 88 GLN B N 1
ATOM 5808 C CA . GLN B 1 88 ? 5.094 14.375 19.906 1 31.84 88 GLN B CA 1
ATOM 5809 C C . GLN B 1 88 ? 4.801 13.008 19.297 1 31.84 88 GLN B C 1
ATOM 5811 O O . GLN B 1 88 ? 4.707 12.875 18.062 1 31.84 88 GLN B O 1
ATOM 5816 N N . GLN B 1 89 ? 5.516 12.039 19.641 1 33.94 89 GLN B N 1
ATOM 5817 C CA . GLN B 1 89 ? 4.809 10.781 19.422 1 33.94 89 GLN B CA 1
ATOM 5818 C C . GLN B 1 89 ? 3.309 10.945 19.641 1 33.94 89 GLN B C 1
ATOM 5820 O O . GLN B 1 89 ? 2.881 11.641 20.562 1 33.94 89 GLN B O 1
ATOM 5825 N N . PRO B 1 90 ? 2.521 10.984 18.625 1 35.47 90 PRO B N 1
ATOM 5826 C CA . PRO B 1 90 ? 1.09 11.047 18.922 1 35.47 90 PRO B CA 1
ATOM 5827 C C . PRO B 1 90 ? 0.753 10.539 20.312 1 35.47 90 PRO B C 1
ATOM 5829 O O . PRO B 1 90 ? 1.285 9.516 20.75 1 35.47 90 PRO B O 1
ATOM 5832 N N . GLN B 1 91 ? 0.747 11.383 21.344 1 34.84 91 GLN B N 1
ATOM 5833 C CA . GLN B 1 91 ? 0.244 11 22.656 1 34.84 91 GLN B CA 1
ATOM 5834 C C . GLN B 1 91 ? -0.722 9.82 22.562 1 34.84 91 GLN B C 1
ATOM 5836 O O . GLN B 1 91 ? -1.564 9.781 21.656 1 34.84 91 GLN B O 1
ATOM 5841 N N . PRO B 1 92 ? -0.313 8.711 23.062 1 38.84 92 PRO B N 1
ATOM 5842 C CA . PRO B 1 92 ? -1.346 7.684 23.219 1 38.84 92 PRO B CA 1
ATOM 5843 C C . PRO B 1 92 ? -2.688 8.258 23.672 1 38.84 92 PRO B C 1
ATOM 5845 O O . PRO B 1 92 ? -2.732 9.07 24.594 1 38.84 92 PRO B O 1
ATOM 5848 N N . HIS B 1 93 ? -3.551 8.695 22.875 1 39.97 93 HIS B N 1
ATOM 5849 C CA . HIS B 1 93 ? -4.914 9.055 23.234 1 39.97 93 HIS B CA 1
ATOM 5850 C C . HIS B 1 93 ? -5.379 8.266 24.453 1 39.97 93 HIS B C 1
ATOM 5852 O O . HIS B 1 93 ? -5.562 7.047 24.375 1 39.97 93 HIS B O 1
ATOM 5858 N N . ASN B 1 94 ? -4.914 8.609 25.578 1 41.5 94 ASN B N 1
ATOM 5859 C CA . ASN B 1 94 ? -5.512 8.086 26.797 1 41.5 94 ASN B CA 1
ATOM 5860 C C . ASN B 1 94 ? -7.035 8.078 26.719 1 41.5 94 ASN B C 1
ATOM 5862 O O . ASN B 1 94 ? -7.715 8.102 27.75 1 41.5 94 ASN B O 1
ATOM 5866 N N . GLU B 1 95 ? -7.594 8.531 25.672 1 52.03 95 GLU B N 1
ATOM 5867 C CA . GLU B 1 95 ? -9.047 8.445 25.734 1 52.03 95 GLU B CA 1
ATOM 5868 C C . GLU B 1 95 ? -9.516 6.996 25.828 1 52.03 95 GLU B C 1
ATOM 5870 O O . GLU B 1 95 ? -8.867 6.098 25.281 1 52.03 95 GLU B O 1
ATOM 5875 N N . GLU B 1 96 ? -10.305 6.773 26.734 1 65.88 96 GLU B N 1
ATOM 5876 C CA . GLU B 1 96 ? -10.953 5.48 26.938 1 65.88 96 GLU B CA 1
ATOM 5877 C C . GLU B 1 96 ? -11.422 4.895 25.609 1 65.88 96 GLU B C 1
ATOM 5879 O O . GLU B 1 96 ? -12.141 5.555 24.859 1 65.88 96 GLU B O 1
ATOM 5884 N N . MET B 1 97 ? -10.695 3.986 25.172 1 78.31 97 MET B N 1
ATOM 5885 C CA . MET B 1 97 ? -11.078 3.26 23.969 1 78.31 97 MET B CA 1
ATOM 5886 C C . MET B 1 97 ? -12.305 2.387 24.234 1 78.31 97 MET B C 1
ATOM 5888 O O . MET B 1 97 ? -12.289 1.533 25.125 1 78.31 97 MET B O 1
ATOM 5892 N N . LEU B 1 98 ? -13.422 2.832 23.609 1 80.88 98 LEU B N 1
ATOM 5893 C CA . LEU B 1 98 ? -14.664 2.102 23.797 1 80.88 98 LEU B CA 1
ATOM 5894 C C . LEU B 1 98 ? -15.281 1.719 22.453 1 80.88 98 LEU B C 1
ATOM 5896 O O . LEU B 1 98 ? -15.281 2.518 21.516 1 80.88 98 LEU B O 1
ATOM 5900 N N . ALA B 1 99 ? -15.602 0.542 22.344 1 86.38 99 ALA B N 1
ATOM 5901 C CA . ALA B 1 99 ? -16.359 0.053 21.203 1 86.38 99 ALA B CA 1
ATOM 5902 C C . ALA B 1 99 ? -17.797 -0.286 21.594 1 86.38 99 ALA B C 1
ATOM 5904 O O . ALA B 1 99 ? -18.031 -1.247 22.328 1 86.38 99 ALA B O 1
ATOM 5905 N N . ASP B 1 100 ? -18.734 0.51 21.156 1 85.56 100 ASP B N 1
ATOM 5906 C CA . ASP B 1 100 ? -20.141 0.305 21.469 1 85.56 100 ASP B CA 1
ATOM 5907 C C . ASP B 1 100 ? -20.797 -0.642 20.484 1 85.56 100 ASP B C 1
ATOM 5909 O O . ASP B 1 100 ? -21.484 -0.199 19.562 1 85.56 100 ASP B O 1
ATOM 5913 N N . MET B 1 101 ? -20.688 -1.89 20.75 1 87.75 101 MET B N 1
ATOM 5914 C CA . MET B 1 101 ? -21.234 -2.877 19.828 1 87.75 101 MET B CA 1
ATOM 5915 C C . MET B 1 101 ? -22.75 -2.975 19.969 1 87.75 101 MET B C 1
ATOM 5917 O O . MET B 1 101 ? -23.453 -3.275 19 1 87.75 101 MET B O 1
ATOM 5921 N N . HIS B 1 102 ? -23.188 -2.717 21.141 1 82.06 102 HIS B N 1
ATOM 5922 C CA . HIS B 1 102 ? -24.641 -2.723 21.344 1 82.06 102 HIS B CA 1
ATOM 5923 C C . HIS B 1 102 ? -25.312 -1.645 20.5 1 82.06 102 HIS B C 1
ATOM 5925 O O . HIS B 1 102 ? -26.344 -1.899 19.875 1 82.06 102 HIS B O 1
ATOM 5931 N N . GLY B 1 103 ? -24.734 -0.471 20.531 1 82.31 103 GLY B N 1
ATOM 5932 C CA . GLY B 1 103 ? -25.266 0.604 19.703 1 82.31 103 GLY B CA 1
ATOM 5933 C C . GLY B 1 103 ? -25.172 0.309 18.219 1 82.31 103 GLY B C 1
ATOM 5934 O O . GLY B 1 103 ? -26.109 0.618 17.453 1 82.31 103 GLY B O 1
ATOM 5935 N N . LEU B 1 104 ? -24.156 -0.313 17.828 1 87.5 104 LEU B N 1
ATOM 5936 C CA . LEU B 1 104 ? -23.938 -0.669 16.438 1 87.5 104 LEU B CA 1
ATOM 5937 C C . LEU B 1 104 ? -25.016 -1.641 15.953 1 87.5 104 LEU B C 1
ATOM 5939 O O . LEU B 1 104 ? -25.594 -1.444 14.883 1 87.5 104 LEU B O 1
ATOM 5943 N N . ILE B 1 105 ? -25.25 -2.686 16.75 1 84.88 105 ILE B N 1
ATOM 5944 C CA . ILE B 1 105 ? -26.219 -3.713 16.375 1 84.88 105 ILE B CA 1
ATOM 5945 C C . ILE B 1 105 ? -27.609 -3.109 16.328 1 84.88 105 ILE B C 1
ATOM 5947 O O . ILE B 1 105 ? -28.375 -3.373 15.398 1 84.88 105 ILE B O 1
ATOM 5951 N N . ASN B 1 106 ? -27.875 -2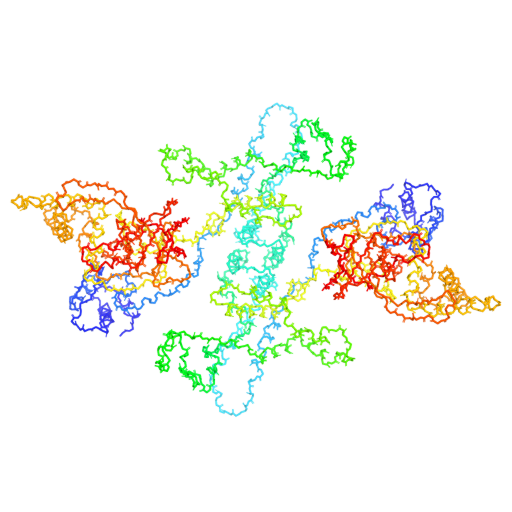.258 17.234 1 78.88 106 ASN B N 1
ATOM 5952 C CA . ASN B 1 106 ? -29.188 -1.623 17.281 1 78.88 106 ASN B CA 1
ATOM 5953 C C . ASN B 1 106 ? -29.422 -0.709 16.078 1 78.88 106 ASN B C 1
ATOM 5955 O O . ASN B 1 106 ? -30.5 -0.687 15.508 1 78.88 106 ASN B O 1
ATOM 5959 N N . ASP B 1 107 ? -28.469 -0.014 15.734 1 81.38 107 ASP B N 1
ATOM 5960 C CA . ASP B 1 107 ? -28.594 0.92 14.625 1 81.38 107 ASP B CA 1
ATOM 5961 C C . ASP B 1 107 ? -28.672 0.179 13.289 1 81.38 107 ASP B C 1
ATOM 5963 O O . ASP B 1 107 ? -29.312 0.647 12.352 1 81.38 107 ASP B O 1
ATOM 5967 N N . ALA B 1 108 ? -28 -0.866 13.195 1 81.81 108 ALA B N 1
ATOM 5968 C CA . ALA B 1 108 ? -27.953 -1.615 11.938 1 81.81 108 ALA B CA 1
ATOM 5969 C C . ALA B 1 108 ? -29.234 -2.412 11.727 1 81.81 108 ALA B C 1
ATOM 5971 O O . ALA B 1 108 ? -29.703 -2.566 10.594 1 81.81 108 ALA B O 1
ATOM 5972 N N . PHE B 1 109 ? -29.859 -2.871 12.852 1 75.06 109 PHE B N 1
ATOM 5973 C CA . PHE B 1 109 ? -30.938 -3.83 12.672 1 75.06 109 PHE B CA 1
ATOM 5974 C C . PHE B 1 109 ? -32.219 -3.312 13.305 1 75.06 109 PHE B C 1
ATOM 5976 O O . PHE B 1 109 ? -33.219 -4.047 13.414 1 75.06 109 PHE B O 1
ATOM 5983 N N . ARG B 1 110 ? -32.312 -2.105 13.781 1 62.84 110 ARG B N 1
ATOM 5984 C CA . ARG B 1 110 ? -33.469 -1.574 14.484 1 62.84 110 ARG B CA 1
ATOM 5985 C C . ARG B 1 110 ? -34.75 -1.774 13.664 1 62.84 110 ARG B C 1
ATOM 5987 O O . ARG B 1 110 ? -35.812 -2.07 14.219 1 62.84 110 ARG B O 1
ATOM 5994 N N . ASN B 1 111 ? -34.75 -1.375 12.391 1 54.69 111 ASN B N 1
ATOM 5995 C CA . ASN B 1 111 ? -36 -1.422 11.656 1 54.69 111 ASN B CA 1
ATOM 5996 C C . ASN B 1 111 ? -36.562 -2.842 11.586 1 54.69 111 ASN B C 1
ATOM 5998 O O . ASN B 1 111 ? -37.719 -3.045 11.172 1 54.69 111 ASN B O 1
ATOM 6002 N N . MET B 1 112 ? -35.812 -3.764 11.641 1 50.81 112 MET B N 1
ATOM 6003 C CA . MET B 1 112 ? -36.344 -5.121 11.539 1 50.81 112 MET B CA 1
ATOM 6004 C C . MET B 1 112 ? -37.375 -5.387 12.648 1 50.81 112 MET B C 1
ATOM 6006 O O . MET B 1 112 ? -38.281 -6.191 12.477 1 50.81 112 MET B O 1
ATOM 6010 N N . TYR B 1 113 ? -37.25 -4.605 13.773 1 43.03 113 TYR B N 1
ATOM 6011 C CA . TYR B 1 113 ? -38.25 -4.809 14.836 1 43.03 113 TYR B CA 1
ATOM 6012 C C . TYR B 1 113 ? -39.531 -4.035 14.562 1 43.03 113 TYR B C 1
ATOM 6014 O O . TYR B 1 113 ? -40.625 -4.492 14.898 1 43.03 113 TYR B O 1
ATOM 6022 N N . ASP B 1 114 ? -39.531 -2.898 14.086 1 40.84 114 ASP B N 1
ATOM 6023 C CA . ASP B 1 114 ? -40.781 -2.125 14.078 1 40.84 114 ASP B CA 1
ATOM 6024 C C . ASP B 1 114 ? -41.75 -2.65 13.023 1 40.84 114 ASP B C 1
ATOM 6026 O O . ASP B 1 114 ? -42.969 -2.49 13.156 1 40.84 114 ASP B O 1
ATOM 6030 N N . ASP B 1 115 ? -41.344 -3.102 11.867 1 37 115 ASP B N 1
ATOM 6031 C CA . ASP B 1 115 ? -42.375 -3.408 10.875 1 37 115 ASP B CA 1
ATOM 6032 C C . ASP B 1 115 ? -43.031 -4.754 11.172 1 37 115 ASP B C 1
ATOM 6034 O O . ASP B 1 115 ? -43.656 -5.355 10.281 1 37 115 ASP B O 1
ATOM 6038 N N . VAL B 1 116 ? -42.75 -5.438 12.211 1 36.09 116 VAL B N 1
ATOM 6039 C CA . VAL B 1 116 ? -43.688 -6.52 12.445 1 36.09 116 VAL B CA 1
ATOM 6040 C C . VAL B 1 116 ? -45.094 -5.941 12.641 1 36.09 116 VAL B C 1
ATOM 6042 O O . VAL B 1 116 ? -45.344 -5.191 13.594 1 36.09 116 VAL B O 1
ATOM 6045 N N . PRO B 1 117 ? -45.844 -5.664 11.594 1 33.03 117 PRO B N 1
ATOM 6046 C CA . PRO B 1 117 ? -47.219 -5.301 11.844 1 33.03 117 PRO B CA 1
ATOM 6047 C C . PRO B 1 117 ? -47.844 -6.109 12.984 1 33.03 117 PRO B C 1
ATOM 6049 O O . PRO B 1 117 ? -47.688 -7.328 13.039 1 33.03 117 PRO B O 1
ATOM 6052 N N . MET B 1 118 ? -48.094 -5.57 14.125 1 32.28 118 MET B N 1
ATOM 6053 C CA . MET B 1 118 ? -49.062 -6.102 15.086 1 32.28 118 MET B CA 1
ATOM 6054 C C . MET B 1 118 ? -50.406 -6.352 14.414 1 32.28 118 MET B C 1
ATOM 6056 O O . MET B 1 118 ? -51.375 -5.613 14.656 1 32.28 118 MET B O 1
ATOM 6060 N N . SER B 1 119 ? -50.562 -6.508 13.039 1 30.25 119 SER B N 1
ATOM 6061 C CA . SER B 1 119 ? -51.938 -6.812 12.672 1 30.25 119 SER B CA 1
ATOM 6062 C C . SER B 1 119 ? -52.469 -8.016 13.453 1 30.25 119 SER B C 1
ATOM 6064 O O . SER B 1 119 ? -51.719 -8.977 13.688 1 30.25 119 SER B O 1
ATOM 6066 N N . GLU B 1 120 ? -53.625 -7.848 14.305 1 31.23 120 GLU B N 1
ATOM 6067 C CA . GLU B 1 120 ? -54.594 -8.688 15 1 31.23 120 GLU B CA 1
ATOM 6068 C C . GLU B 1 120 ? -55.125 -9.805 14.094 1 31.23 120 GLU B C 1
ATOM 6070 O O . GLU B 1 120 ? -56 -10.555 14.484 1 31.23 120 GLU B O 1
ATOM 6075 N N . SER B 1 121 ? -55.219 -9.547 12.742 1 32.22 121 SER B N 1
ATOM 6076 C CA . SER B 1 121 ? -56 -10.633 12.164 1 32.22 121 SER B CA 1
ATOM 6077 C C . SER B 1 121 ? -55.344 -11.992 12.453 1 32.22 121 SER B C 1
ATOM 6079 O O . SER B 1 121 ? -54.125 -12.109 12.5 1 32.22 121 SER B O 1
ATOM 6081 N N . PRO B 1 122 ? -56.219 -12.984 13.047 1 32.59 122 PRO B N 1
ATOM 6082 C CA . PRO B 1 122 ? -55.969 -14.375 13.43 1 32.59 122 PRO B CA 1
ATOM 6083 C C . PRO B 1 122 ? -55.219 -15.148 12.359 1 32.59 122 PRO B C 1
ATOM 6085 O O . PRO B 1 122 ? -55.062 -16.375 12.461 1 32.59 122 PRO B O 1
ATOM 6088 N N . ASP B 1 123 ? -55.406 -14.625 11.07 1 32.62 123 ASP B N 1
ATOM 6089 C CA . ASP B 1 123 ? -54.875 -15.656 10.188 1 32.62 123 ASP B CA 1
ATOM 6090 C C . ASP B 1 123 ? -53.406 -15.945 10.492 1 32.62 123 ASP B C 1
ATOM 6092 O O . ASP B 1 123 ? -52.656 -15.047 10.883 1 32.62 123 ASP B O 1
ATOM 6096 N N . PRO B 1 124 ? -53.062 -17.312 10.633 1 32.56 124 PRO B N 1
ATOM 6097 C CA . PRO B 1 124 ? -51.719 -17.797 11.039 1 32.56 124 PRO B CA 1
ATOM 6098 C C . PRO B 1 124 ? -50.594 -17.078 10.305 1 32.56 124 PRO B C 1
ATOM 6100 O O . PRO B 1 124 ? -50.688 -16.844 9.102 1 32.56 124 PRO B O 1
ATOM 6103 N N . PRO B 1 125 ? -50.031 -16.031 10.938 1 33.16 125 PRO B N 1
ATOM 6104 C CA . PRO B 1 125 ? -48.906 -15.289 10.336 1 33.16 125 PRO B CA 1
ATOM 6105 C C . PRO B 1 125 ? -48.094 -16.141 9.367 1 33.16 125 PRO B C 1
ATOM 6107 O O . PRO B 1 125 ? -47.719 -17.266 9.695 1 33.16 125 PRO B O 1
ATOM 6110 N N . ASN B 1 126 ? -48.531 -16.141 8.117 1 31.33 126 ASN B N 1
ATOM 6111 C CA . ASN B 1 126 ? -47.75 -16.875 7.117 1 31.33 126 ASN B CA 1
ATOM 6112 C C . ASN B 1 126 ? -46.281 -16.891 7.445 1 31.33 126 ASN B C 1
ATOM 6114 O O . ASN B 1 126 ? -45.719 -15.883 7.887 1 31.33 126 ASN B O 1
ATOM 6118 N N . GLN B 1 127 ? -45.688 -18.047 7.691 1 31.92 127 GLN B N 1
ATOM 6119 C CA . GLN B 1 127 ? -44.406 -18.656 8.102 1 31.92 127 GLN B CA 1
ATOM 6120 C C . GLN B 1 127 ? -43.219 -18.016 7.383 1 31.92 127 GLN B C 1
ATOM 6122 O O . GLN B 1 127 ? -42.125 -18.562 7.402 1 31.92 127 GLN B O 1
ATOM 6127 N N . HIS B 1 128 ? -43.438 -17.203 6.418 1 33.84 128 HIS B N 1
ATOM 6128 C CA . HIS B 1 128 ? -42.219 -16.875 5.684 1 33.84 128 HIS B CA 1
ATOM 6129 C C . HIS B 1 128 ? -41.125 -16.375 6.621 1 33.84 128 HIS B C 1
ATOM 6131 O O . HIS B 1 128 ? -41.438 -15.805 7.672 1 33.84 128 HIS B O 1
ATOM 6137 N N . GLY B 1 129 ? -39.781 -16.812 6.492 1 34.84 129 GLY B N 1
ATOM 6138 C CA . GLY B 1 129 ? -38.562 -16.984 7.289 1 34.84 129 GLY B CA 1
ATOM 6139 C C . GLY B 1 129 ? -38.031 -15.688 7.871 1 34.84 129 GLY B C 1
ATOM 6140 O O . GLY B 1 129 ? -37.188 -15.031 7.262 1 34.84 129 GLY B O 1
ATOM 6141 N N . PRO B 1 130 ? -38.594 -14.648 8.32 1 42.38 130 PRO B N 1
ATOM 6142 C CA . PRO B 1 130 ? -38.188 -13.578 9.234 1 42.38 130 PRO B CA 1
ATOM 6143 C C . PRO B 1 130 ? -37.125 -14.031 10.25 1 42.38 130 PRO B C 1
ATOM 6145 O O . PRO B 1 130 ? -36.531 -13.195 10.914 1 42.38 130 PRO B O 1
ATOM 6148 N N . ASN B 1 131 ? -36.938 -15.352 10.508 1 49.06 131 ASN B N 1
ATOM 6149 C CA . ASN B 1 131 ? -36.25 -16.141 11.516 1 49.06 131 ASN B CA 1
ATOM 6150 C C . ASN B 1 131 ? -34.75 -16.094 11.32 1 49.06 131 ASN B C 1
ATOM 6152 O O . ASN B 1 131 ? -34 -16.047 12.297 1 49.06 131 ASN B O 1
ATOM 6156 N N . LEU B 1 132 ? -34.375 -16.031 10.016 1 57.06 132 LEU B N 1
ATOM 6157 C CA . LEU B 1 132 ? -32.906 -16.078 9.82 1 57.06 132 LEU B CA 1
ATOM 6158 C C . LEU B 1 132 ? -32.25 -14.766 10.234 1 57.06 132 LEU B C 1
ATOM 6160 O O . LEU B 1 132 ? -31.188 -14.766 10.852 1 57.06 132 LEU B O 1
ATOM 6164 N N . GLU B 1 133 ? -33 -13.648 9.859 1 62.19 133 GLU B N 1
ATOM 6165 C CA . GLU B 1 133 ? -32.438 -12.352 10.227 1 62.19 133 GLU B CA 1
ATOM 6166 C C . GLU B 1 133 ? -32.438 -12.172 11.742 1 62.19 133 GLU B C 1
ATOM 6168 O O . GLU B 1 133 ? -31.484 -11.602 12.297 1 62.19 133 GLU B O 1
ATOM 6173 N N . ALA B 1 134 ? -33.531 -12.633 12.297 1 63.66 134 ALA B N 1
ATOM 6174 C CA . ALA B 1 134 ? -33.594 -12.562 13.758 1 63.66 134 ALA B CA 1
ATOM 6175 C C . ALA B 1 134 ? -32.5 -13.43 14.383 1 63.66 134 ALA B C 1
ATOM 6177 O O . ALA B 1 134 ? -31.891 -13.047 15.383 1 63.66 134 ALA B O 1
ATOM 6178 N N . GLU B 1 135 ? -32.344 -14.539 13.711 1 67.06 135 GLU B N 1
ATOM 6179 C CA . GLU B 1 135 ? -31.297 -15.422 14.211 1 67.06 135 GLU B CA 1
ATOM 6180 C C . GLU B 1 135 ? -29.938 -14.766 14.109 1 67.06 135 GLU B C 1
ATOM 6182 O O . GLU B 1 135 ? -29.109 -14.875 15.023 1 67.06 135 GLU B O 1
ATOM 6187 N N . GLU B 1 136 ? -29.828 -14.133 13.023 1 72.88 136 GLU B N 1
ATOM 6188 C CA . GLU B 1 136 ? -28.547 -13.445 12.836 1 72.88 136 GLU B CA 1
ATOM 6189 C C . GLU B 1 136 ? -28.375 -12.312 13.844 1 72.88 136 GLU B C 1
ATOM 6191 O O . GLU B 1 136 ? -27.281 -12.117 14.383 1 72.88 136 GLU B O 1
ATOM 6196 N N . PHE B 1 137 ? -29.469 -11.68 14.102 1 72.75 137 PHE B N 1
ATOM 6197 C CA . PHE B 1 137 ? -29.453 -10.586 15.07 1 72.75 137 PHE B CA 1
ATOM 6198 C C . PHE B 1 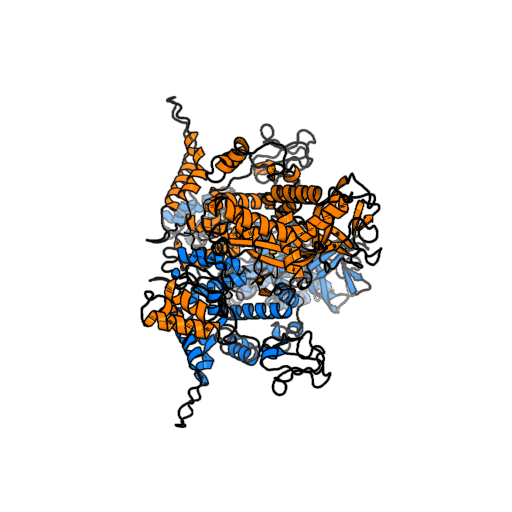137 ? -29.094 -11.102 16.453 1 72.75 137 PHE B C 1
ATOM 6200 O O . PHE B 1 137 ? -28.219 -10.555 17.125 1 72.75 137 PHE B O 1
ATOM 6207 N N . TYR B 1 138 ? -29.688 -12.141 16.812 1 73.5 138 TYR B N 1
ATOM 6208 C CA . TYR B 1 138 ? -29.438 -12.656 18.156 1 73.5 138 TYR B CA 1
ATOM 6209 C C . TYR B 1 138 ? -28.047 -13.242 18.281 1 73.5 138 TYR B C 1
ATOM 6211 O O . TYR B 1 138 ? -27.406 -13.141 19.328 1 73.5 138 TYR B O 1
ATOM 6219 N N . LYS B 1 139 ? -27.625 -13.781 17.234 1 78.75 139 LYS B N 1
ATOM 6220 C CA . LYS B 1 139 ? -26.266 -14.297 17.234 1 78.75 139 LYS B CA 1
ATOM 6221 C C . LYS B 1 139 ? -25.25 -13.172 17.406 1 78.75 139 LYS B C 1
ATOM 6223 O O . LYS B 1 139 ? -24.281 -13.305 18.156 1 78.75 139 LYS B O 1
ATOM 6228 N N . LEU B 1 140 ? -25.562 -12.148 16.797 1 79.75 140 LEU B N 1
ATOM 6229 C CA . LEU B 1 140 ? -24.656 -11.008 16.891 1 79.75 140 LEU B CA 1
ATOM 6230 C C . LEU B 1 140 ? -24.688 -10.406 18.281 1 79.75 140 LEU B C 1
ATOM 6232 O O . LEU B 1 140 ? -23.656 -9.984 18.812 1 79.75 140 LEU B O 1
ATOM 6236 N N . ILE B 1 141 ? -25.859 -10.367 18.875 1 75.56 141 ILE B N 1
ATOM 6237 C CA . ILE B 1 141 ? -25.969 -9.852 20.234 1 75.56 141 ILE B CA 1
ATOM 6238 C C . ILE B 1 141 ? -25.188 -10.742 21.188 1 75.56 141 ILE B C 1
ATOM 6240 O O . ILE B 1 141 ? -24.469 -10.242 22.062 1 75.56 141 ILE B O 1
ATOM 6244 N N . ASN B 1 142 ? -25.281 -11.961 20.953 1 77.69 142 ASN B N 1
ATOM 6245 C CA . ASN B 1 142 ? -24.547 -12.891 21.797 1 77.69 142 ASN B CA 1
ATOM 6246 C C . ASN B 1 142 ? -23.047 -12.75 21.609 1 77.69 142 ASN B C 1
ATOM 6248 O O . ASN B 1 142 ? -22.281 -12.805 22.578 1 77.69 142 ASN B O 1
ATOM 6252 N N . ASP B 1 143 ? -22.734 -12.57 20.438 1 78.5 143 ASP B N 1
ATOM 6253 C CA . ASP B 1 143 ? -21.312 -12.406 20.125 1 78.5 143 ASP B CA 1
ATOM 6254 C C . ASP B 1 143 ? -20.766 -11.102 20.703 1 78.5 143 ASP B C 1
ATOM 6256 O O . ASP B 1 143 ? -19.578 -11 21.016 1 78.5 143 ASP B O 1
ATOM 6260 N N . SER B 1 144 ? -21.625 -10.164 20.844 1 82.19 144 SER B N 1
ATOM 6261 C CA . SER B 1 144 ? -21.203 -8.867 21.375 1 82.19 144 SER B CA 1
ATOM 6262 C C . SER B 1 144 ? -21.062 -8.914 22.891 1 82.19 144 SER B C 1
ATOM 6264 O O . SER B 1 144 ? -20.312 -8.125 23.469 1 82.19 144 SER B O 1
ATOM 6266 N N . LYS B 1 145 ? -21.688 -9.812 23.469 1 80.12 145 LYS B N 1
ATOM 6267 C CA . LYS B 1 145 ? -21.672 -9.867 24.922 1 80.12 145 LYS B CA 1
ATOM 6268 C C . LYS B 1 145 ? -20.547 -10.781 25.422 1 80.12 145 LYS B C 1
ATOM 6270 O O . LYS B 1 145 ? -20.078 -10.633 26.547 1 80.12 145 LYS B O 1
ATOM 6275 N N . LYS B 1 146 ? -20.125 -11.664 24.578 1 84.88 146 LYS B N 1
ATOM 6276 C CA . LYS B 1 146 ? -19.078 -12.594 24.984 1 84.88 146 LYS B CA 1
ATOM 6277 C C . LYS B 1 146 ? -17.703 -11.945 24.906 1 84.88 146 LYS B C 1
ATOM 6279 O O . LYS B 1 146 ? -17.25 -11.562 23.812 1 84.88 146 LYS B O 1
ATOM 6284 N N . PRO B 1 147 ? -17.109 -11.852 26.094 1 87.88 147 PRO B N 1
ATOM 6285 C CA . PRO B 1 147 ? -15.773 -11.258 26.062 1 87.88 147 PRO B CA 1
ATOM 6286 C C . PRO B 1 147 ? -14.727 -12.172 25.438 1 87.88 147 PRO B C 1
ATOM 6288 O O . PRO B 1 147 ? -14.93 -13.391 25.375 1 87.88 147 PRO B O 1
ATOM 6291 N N . LEU B 1 148 ? -13.727 -11.633 24.938 1 88.88 148 LEU B N 1
ATOM 6292 C CA . LEU B 1 148 ? -12.656 -12.406 24.328 1 88.88 148 LEU B CA 1
ATOM 6293 C C . LEU B 1 148 ? -12.055 -13.398 25.328 1 88.88 148 LEU B C 1
ATOM 6295 O O . LEU B 1 148 ? -11.766 -14.539 24.969 1 88.88 148 LEU B O 1
ATOM 6299 N N . TRP B 1 149 ? -11.773 -12.945 26.5 1 86.88 149 TRP B N 1
ATOM 6300 C CA . TRP B 1 149 ? -11.352 -13.703 27.672 1 86.88 149 TRP B CA 1
ATOM 6301 C C . TRP B 1 149 ? -11.922 -13.094 28.953 1 86.88 149 TRP B C 1
ATOM 6303 O O . TRP B 1 149 ? -12.359 -11.945 28.953 1 86.88 149 TRP B O 1
ATOM 6313 N N . PRO B 1 150 ? -11.992 -13.945 29.969 1 83.25 150 PRO B N 1
ATOM 6314 C CA . PRO B 1 150 ? -12.602 -13.414 31.188 1 83.25 150 PRO B CA 1
ATOM 6315 C C . PRO B 1 150 ? -11.891 -12.156 31.703 1 83.25 150 PRO B C 1
ATOM 6317 O O . PRO B 1 150 ? -10.695 -12.188 31.969 1 83.25 150 PRO B O 1
ATOM 6320 N N . GLY B 1 151 ? -12.586 -11.008 31.641 1 81.44 151 GLY B N 1
ATOM 6321 C CA . GLY B 1 151 ? -12.031 -9.75 32.125 1 81.44 151 GLY B CA 1
ATOM 6322 C C . GLY B 1 151 ? -11.719 -8.781 30.984 1 81.44 151 GLY B C 1
ATOM 6323 O O . GLY B 1 151 ? -11.344 -7.633 31.219 1 81.44 151 GLY B O 1
ATOM 6324 N N . SER B 1 152 ? -11.961 -9.297 29.812 1 86.44 152 SER B N 1
ATOM 6325 C CA . SER B 1 152 ? -11.648 -8.445 28.672 1 86.44 152 SER B CA 1
ATOM 6326 C C . SER B 1 152 ? -12.75 -7.418 28.438 1 86.44 152 SER B C 1
ATOM 6328 O O . SER B 1 152 ? -13.93 -7.707 28.625 1 86.44 152 SER B O 1
ATOM 6330 N N . GLY B 1 153 ? -12.391 -6.223 28.031 1 82.69 153 GLY B N 1
ATOM 6331 C CA . GLY B 1 153 ? -13.352 -5.195 27.656 1 82.69 153 GLY B CA 1
ATOM 6332 C C . GLY B 1 153 ? -13.812 -5.309 26.219 1 82.69 153 GLY B C 1
ATOM 6333 O O . GLY B 1 153 ? -14.742 -4.605 25.812 1 82.69 153 GLY B O 1
ATOM 6334 N N . LEU B 1 154 ? -13.234 -6.27 25.547 1 89.69 154 LEU B N 1
ATOM 6335 C CA . LEU B 1 154 ? -13.57 -6.434 24.125 1 89.69 154 LEU B CA 1
ATOM 6336 C C . LEU B 1 154 ? -14.234 -7.789 23.891 1 89.69 154 LEU B C 1
ATOM 6338 O O . LEU B 1 154 ? -13.938 -8.758 24.578 1 89.69 154 LEU B O 1
ATOM 6342 N N . SER B 1 155 ? -15.141 -7.754 23.047 1 90.62 155 SER B N 1
ATOM 6343 C CA . SER B 1 155 ? -15.734 -8.984 22.531 1 90.62 155 SER B CA 1
ATOM 6344 C C . SER B 1 155 ? -15.125 -9.383 21.188 1 90.62 155 SER B C 1
ATOM 6346 O O . SER B 1 155 ? -14.336 -8.625 20.609 1 90.62 155 SER B O 1
ATOM 6348 N N . GLN B 1 156 ? -15.453 -10.57 20.734 1 89.88 156 GLN B N 1
ATOM 6349 C CA . GLN B 1 156 ? -14.984 -11 19.422 1 89.88 156 GLN B CA 1
ATOM 6350 C C . GLN B 1 156 ? -15.461 -10.055 18.328 1 89.88 156 GLN B C 1
ATOM 6352 O O . GLN B 1 156 ? -14.695 -9.703 17.422 1 89.88 156 GLN B O 1
ATOM 6357 N N . LEU B 1 157 ? -16.641 -9.68 18.469 1 91.44 157 LEU B N 1
ATOM 6358 C CA . LEU B 1 157 ? -17.234 -8.789 17.469 1 91.44 157 LEU B CA 1
ATOM 6359 C C . LEU B 1 157 ? -16.547 -7.422 17.484 1 91.44 157 LEU B C 1
ATOM 6361 O O . LEU B 1 157 ? -16.234 -6.871 16.438 1 91.44 157 LEU B O 1
ATOM 6365 N N . SER B 1 158 ? -16.391 -6.902 18.703 1 93 158 SER B N 1
ATOM 6366 C CA . SER B 1 158 ? -15.75 -5.598 18.812 1 93 158 SER B CA 1
ATOM 6367 C C . SER B 1 158 ? -14.328 -5.633 18.25 1 93 158 SER B C 1
ATOM 6369 O O . SER B 1 158 ? -13.898 -4.699 17.578 1 93 158 SER B O 1
ATOM 6371 N N . LEU B 1 159 ? -13.625 -6.719 18.547 1 94.12 159 LEU B N 1
ATOM 6372 C CA . LEU B 1 159 ? -12.266 -6.855 18.031 1 94.12 159 LEU B CA 1
ATOM 6373 C C . LEU B 1 159 ? -12.258 -6.859 16.516 1 94.12 159 LEU B C 1
ATOM 6375 O O . LEU B 1 159 ? -11.438 -6.172 15.891 1 94.12 159 LEU B O 1
ATOM 6379 N N . LEU B 1 160 ? -13.133 -7.574 15.93 1 94 160 LEU B N 1
ATOM 6380 C CA . LEU B 1 160 ? -13.195 -7.668 14.477 1 94 160 LEU B CA 1
ATOM 6381 C C . LEU B 1 160 ? -13.523 -6.312 13.859 1 94 160 LEU B C 1
ATOM 6383 O O . LEU B 1 160 ? -12.906 -5.918 12.867 1 94 160 LEU B O 1
ATOM 6387 N N . VAL B 1 161 ? -14.461 -5.641 14.43 1 94.19 161 VAL B N 1
ATOM 6388 C CA . VAL B 1 161 ? -14.844 -4.336 13.906 1 94.19 161 VAL B CA 1
ATOM 6389 C C . VAL B 1 161 ? -13.664 -3.373 13.992 1 94.19 161 VAL B C 1
ATOM 6391 O O . VAL B 1 161 ? -13.398 -2.623 13.047 1 94.19 161 VAL B O 1
ATOM 6394 N N . ILE B 1 162 ? -12.969 -3.414 15.086 1 94.75 162 ILE B N 1
ATOM 6395 C CA . ILE B 1 162 ? -11.82 -2.541 15.273 1 94.75 162 ILE B CA 1
ATOM 6396 C C . ILE B 1 162 ? -10.734 -2.887 14.258 1 94.75 162 ILE B C 1
ATOM 6398 O O . ILE B 1 162 ? -10.133 -1.994 13.648 1 94.75 162 ILE B O 1
ATOM 6402 N N . LEU B 1 163 ? -10.492 -4.172 14.086 1 95.44 163 LEU B N 1
ATOM 6403 C CA . LEU B 1 163 ? -9.469 -4.613 13.148 1 95.44 163 LEU B CA 1
ATOM 6404 C C . LEU B 1 163 ? -9.836 -4.23 11.719 1 95.44 163 LEU B C 1
ATOM 6406 O O . LEU B 1 163 ? -8.969 -3.824 10.945 1 95.44 163 LEU B O 1
ATOM 6410 N N . PHE B 1 164 ? -11.094 -4.344 11.375 1 95.81 164 PHE B N 1
ATOM 6411 C CA . PHE B 1 164 ? -11.516 -3.967 10.031 1 95.81 164 PHE B CA 1
ATOM 6412 C C . PHE B 1 164 ? -11.414 -2.459 9.836 1 95.81 164 PHE B C 1
ATOM 6414 O O . PHE B 1 164 ? -11.125 -1.988 8.734 1 95.81 164 PHE B O 1
ATOM 6421 N N . ASN B 1 165 ? -11.742 -1.764 10.852 1 93.88 165 ASN B N 1
ATOM 6422 C CA . ASN B 1 165 ? -11.523 -0.321 10.797 1 93.88 165 ASN B CA 1
ATOM 6423 C C . ASN B 1 165 ? -10.062 0.02 10.523 1 93.88 165 ASN B C 1
ATOM 6425 O O . ASN B 1 165 ? -9.766 0.861 9.672 1 93.88 165 ASN B O 1
ATOM 6429 N N . THR B 1 166 ? -9.195 -0.649 11.195 1 93.56 166 THR B N 1
ATOM 6430 C CA . THR B 1 166 ? -7.766 -0.434 10.992 1 93.56 166 THR B CA 1
ATOM 6431 C C . THR B 1 166 ? -7.355 -0.817 9.578 1 93.56 166 THR B C 1
ATOM 6433 O O . THR B 1 166 ? -6.566 -0.113 8.938 1 93.56 166 THR B O 1
ATOM 6436 N N . LYS B 1 167 ? -7.863 -1.957 9.141 1 93.5 167 LYS B N 1
ATOM 6437 C CA . LYS B 1 167 ? -7.59 -2.406 7.777 1 93.5 167 LYS B CA 1
ATOM 6438 C C . LYS B 1 167 ? -8.031 -1.363 6.758 1 93.5 167 LYS B C 1
ATOM 6440 O O . LYS B 1 167 ? -7.293 -1.059 5.816 1 93.5 167 LYS B O 1
ATOM 6445 N N . SER B 1 168 ? -9.211 -0.852 6.957 1 91 168 SER B N 1
ATOM 6446 C CA . SER B 1 168 ? -9.789 0.106 6.02 1 91 168 SER B CA 1
ATOM 6447 C C . SER B 1 168 ? -9.016 1.42 6.023 1 91 168 SER B C 1
ATOM 6449 O O . SER B 1 168 ? -8.727 1.982 4.965 1 91 168 SER B O 1
ATOM 6451 N N . MET B 1 169 ? -8.656 1.874 7.137 1 89.88 169 MET B N 1
ATOM 6452 C CA . MET B 1 169 ? -7.965 3.15 7.285 1 89.88 169 MET B CA 1
ATOM 6453 C C . MET B 1 169 ? -6.555 3.072 6.699 1 89.88 169 MET B C 1
ATOM 6455 O O . MET B 1 169 ? -6.074 4.035 6.102 1 89.88 169 MET B O 1
ATOM 6459 N N . ASN B 1 170 ? -5.98 1.942 6.891 1 89.81 170 ASN B N 1
ATOM 6460 C CA . ASN B 1 170 ? -4.578 1.817 6.504 1 89.81 170 ASN B CA 1
ATOM 6461 C C . ASN B 1 170 ? -4.422 1.023 5.211 1 89.81 170 ASN B C 1
ATOM 6463 O O . ASN B 1 170 ? -3.303 0.71 4.801 1 89.81 170 ASN B O 1
ATOM 6467 N N . LYS B 1 171 ? -5.469 0.534 4.578 1 87.06 171 LYS B N 1
ATOM 6468 C CA . LYS B 1 171 ? -5.492 -0.127 3.277 1 87.06 171 LYS B CA 1
ATOM 6469 C C . LYS B 1 171 ? -4.715 -1.441 3.316 1 87.06 171 LYS B C 1
ATOM 6471 O O . LYS B 1 171 ? -3.885 -1.703 2.443 1 87.06 171 LYS B O 1
ATOM 6476 N N . TRP B 1 172 ? -4.953 -2.205 4.332 1 91.75 172 TRP B N 1
ATOM 6477 C CA . TRP B 1 172 ? -4.367 -3.539 4.402 1 91.75 172 TRP B CA 1
ATOM 6478 C C . TRP B 1 172 ? -4.957 -4.453 3.334 1 91.75 172 TRP B C 1
ATOM 6480 O O . TRP B 1 172 ? -6.129 -4.312 2.967 1 91.75 172 TRP B O 1
ATOM 6490 N N . SER B 1 173 ? -4.18 -5.34 2.91 1 89.75 173 SER B N 1
ATOM 6491 C CA . SER B 1 173 ? -4.695 -6.355 1.994 1 89.75 173 SER B CA 1
ATOM 6492 C C . SER B 1 173 ? -5.441 -7.449 2.746 1 89.75 173 SER B C 1
ATOM 6494 O O . SER B 1 173 ? -5.293 -7.59 3.961 1 89.75 173 SER B O 1
ATOM 6496 N N . ASP B 1 174 ? -6.258 -8.188 2.012 1 89.88 174 ASP B N 1
ATOM 6497 C CA . ASP B 1 174 ? -6.98 -9.312 2.605 1 89.88 174 ASP B CA 1
ATOM 6498 C C . ASP B 1 174 ? -6.016 -10.383 3.111 1 89.88 174 ASP B C 1
ATOM 6500 O O . ASP B 1 174 ? -6.242 -10.977 4.168 1 89.88 174 ASP B O 1
ATOM 6504 N N . LYS B 1 175 ? -4.953 -10.578 2.404 1 88.94 175 LYS B N 1
ATOM 6505 C CA . LYS B 1 175 ? -3.949 -11.555 2.814 1 88.94 175 LYS B CA 1
ATOM 6506 C C . LYS B 1 175 ? -3.299 -11.156 4.133 1 88.94 175 LYS B C 1
ATOM 6508 O O . LYS B 1 175 ? -3.113 -11.992 5.023 1 88.94 175 LYS B O 1
ATOM 6513 N N . SER B 1 176 ? -2.945 -9.875 4.184 1 93 176 SER B N 1
ATOM 6514 C CA . SER B 1 176 ? -2.299 -9.383 5.395 1 93 176 SER B CA 1
ATOM 6515 C C . SER B 1 176 ? -3.205 -9.547 6.613 1 93 176 SER B C 1
ATOM 6517 O O . SER B 1 176 ? -2.734 -9.875 7.703 1 93 176 SER B O 1
ATOM 6519 N N . PHE B 1 177 ? -4.461 -9.312 6.438 1 95.31 177 PHE B N 1
ATOM 6520 C CA . PHE B 1 177 ? -5.426 -9.484 7.512 1 95.31 177 PHE B CA 1
ATOM 6521 C C . PHE B 1 177 ? -5.516 -10.953 7.93 1 95.31 177 PHE B C 1
ATOM 6523 O O . PHE B 1 177 ? -5.605 -11.258 9.125 1 95.31 177 PHE B O 1
ATOM 6530 N N . GLY B 1 178 ? -5.535 -11.797 6.988 1 92.56 178 GLY B N 1
ATOM 6531 C CA . GLY B 1 178 ? -5.547 -13.219 7.293 1 92.56 178 GLY B CA 1
ATOM 6532 C C . GLY B 1 178 ? -4.332 -13.672 8.086 1 92.56 178 GLY B C 1
ATOM 6533 O O . GLY B 1 178 ? -4.461 -14.43 9.055 1 92.56 178 GLY B O 1
ATOM 6534 N N . ASP B 1 179 ? -3.172 -13.188 7.668 1 92.31 179 ASP B N 1
ATOM 6535 C CA . ASP B 1 179 ? -1.943 -13.5 8.391 1 92.31 179 ASP B CA 1
ATOM 6536 C C . ASP B 1 179 ? -2.021 -13.016 9.836 1 92.31 179 ASP B C 1
ATOM 6538 O O . ASP B 1 179 ? -1.568 -13.711 10.758 1 92.31 179 ASP B O 1
ATOM 6542 N N . LEU B 1 180 ? -2.533 -11.859 10.008 1 94.81 180 LEU B N 1
ATOM 6543 C CA . LEU B 1 180 ? -2.689 -11.305 11.352 1 94.81 180 LEU B CA 1
ATOM 6544 C C . LEU B 1 180 ? -3.639 -12.156 12.18 1 94.81 180 LEU B C 1
ATOM 6546 O O . LEU B 1 180 ? -3.387 -12.406 13.367 1 94.81 180 LEU B O 1
ATOM 6550 N N . LEU B 1 181 ? -4.746 -12.57 11.594 1 94.12 181 LEU B N 1
ATOM 6551 C CA . LEU B 1 181 ? -5.727 -13.391 12.305 1 94.12 181 LEU B CA 1
ATOM 6552 C C . LEU B 1 181 ? -5.086 -14.672 12.828 1 94.12 181 LEU B C 1
ATOM 6554 O O . LEU B 1 181 ? -5.375 -15.102 13.945 1 94.12 181 LEU B O 1
ATOM 6558 N N . ASP B 1 182 ? -4.211 -15.234 12.039 1 91.44 182 ASP B N 1
ATOM 6559 C CA . ASP B 1 182 ? -3.49 -16.438 12.469 1 91.44 182 ASP B CA 1
ATOM 6560 C C . ASP B 1 182 ? -2.658 -16.156 13.719 1 91.44 182 ASP B C 1
ATOM 6562 O O . ASP B 1 182 ? -2.629 -16.969 14.648 1 91.44 182 ASP B O 1
ATOM 6566 N N . THR B 1 183 ? -2.035 -15.094 13.711 1 92.62 183 THR B N 1
ATOM 6567 C CA . THR B 1 183 ? -1.205 -14.703 14.844 1 92.62 183 THR B CA 1
ATOM 6568 C C . THR B 1 183 ? -2.064 -14.43 16.078 1 92.62 183 THR B C 1
ATOM 6570 O O . THR B 1 183 ? -1.711 -14.828 17.188 1 92.62 183 THR B O 1
ATOM 6573 N N . LEU B 1 184 ? -3.197 -13.766 15.859 1 93.69 184 LEU B N 1
ATOM 6574 C CA . LEU B 1 184 ? -4.07 -13.398 16.969 1 93.69 184 LEU B CA 1
ATOM 6575 C C . LEU B 1 184 ? -4.688 -14.641 17.609 1 93.69 184 LEU B C 1
ATOM 6577 O O . LEU B 1 184 ? -4.914 -14.672 18.812 1 93.69 184 LEU B O 1
ATOM 6581 N N . ARG B 1 185 ? -4.945 -15.594 16.844 1 91.12 185 ARG B N 1
ATOM 6582 C CA . ARG B 1 185 ? -5.496 -16.844 17.375 1 91.12 185 ARG B CA 1
ATOM 6583 C C . ARG B 1 185 ? -4.531 -17.484 18.359 1 91.12 185 ARG B C 1
ATOM 6585 O O . ARG B 1 185 ? -4.961 -18.141 19.312 1 91.12 185 ARG B O 1
ATOM 6592 N N . MET B 1 186 ? -3.268 -17.219 18.172 1 88.88 186 MET B N 1
ATOM 6593 C CA . MET B 1 186 ? -2.25 -17.766 19.062 1 88.88 186 MET B CA 1
ATOM 6594 C C . MET B 1 186 ? -2.029 -16.828 20.266 1 88.88 186 MET B C 1
ATOM 6596 O O . MET B 1 186 ? -1.718 -17.297 21.359 1 88.88 186 MET B O 1
ATOM 6600 N N . ALA B 1 187 ? -2.203 -15.586 20.062 1 91.44 187 ALA B N 1
ATOM 6601 C CA . ALA B 1 187 ? -1.817 -14.578 21.047 1 91.44 187 ALA B CA 1
ATOM 6602 C C . ALA B 1 187 ? -2.924 -14.367 22.062 1 91.44 187 ALA B C 1
ATOM 6604 O O . ALA B 1 187 ? -2.652 -13.984 23.219 1 91.44 187 ALA B O 1
ATOM 6605 N N . ILE B 1 188 ? -4.18 -14.547 21.656 1 91.81 188 ILE B N 1
ATOM 6606 C CA . ILE B 1 188 ? -5.316 -14.297 22.531 1 91.81 188 ILE B CA 1
ATOM 6607 C C . ILE B 1 188 ? -5.781 -15.617 23.156 1 91.81 188 ILE B C 1
ATOM 6609 O O . ILE B 1 188 ? -5.797 -16.656 22.484 1 91.81 188 ILE B O 1
ATOM 6613 N N . PRO B 1 189 ? -6.148 -15.422 24.453 1 87.5 189 PRO B N 1
ATOM 6614 C CA . PRO B 1 189 ? -6.719 -16.625 25.062 1 87.5 189 PRO B CA 1
ATOM 6615 C C . PRO B 1 189 ? -7.996 -17.094 24.359 1 87.5 189 PRO B C 1
ATOM 6617 O O . PRO B 1 189 ? -8.805 -16.266 23.938 1 87.5 189 PRO B O 1
ATOM 6620 N N . ASP B 1 190 ? -8.25 -18.281 24.031 1 81.06 190 ASP B N 1
ATOM 6621 C CA . ASP B 1 190 ? -9.398 -18.844 23.328 1 81.06 190 ASP B CA 1
ATOM 6622 C C . ASP B 1 190 ? -9.461 -18.328 21.891 1 81.06 190 ASP B C 1
ATOM 6624 O O . ASP B 1 190 ? -10.539 -18.062 21.359 1 81.06 190 ASP B O 1
ATOM 6628 N N . GLY B 1 191 ? -8.406 -18 21.375 1 82.44 191 GLY B N 1
ATOM 6629 C CA . GLY B 1 191 ? -8.305 -17.453 20.031 1 82.44 191 GLY B CA 1
ATOM 6630 C C . GLY B 1 191 ? -8.867 -18.391 18.984 1 82.44 191 GLY B C 1
ATOM 6631 O O . GLY B 1 191 ? -9.133 -17.984 17.844 1 82.44 191 GLY B O 1
ATOM 6632 N N . ASN B 1 192 ? -9.102 -19.562 19.328 1 80.44 192 ASN B N 1
ATOM 6633 C CA . ASN B 1 192 ? -9.656 -20.531 18.391 1 80.44 192 ASN B CA 1
ATOM 6634 C C . ASN B 1 192 ? -11.094 -20.188 18 1 80.44 192 ASN B C 1
ATOM 6636 O O . ASN B 1 192 ? -11.602 -20.688 17 1 80.44 192 ASN B O 1
ATOM 6640 N N . GLU B 1 193 ? -11.695 -19.312 18.781 1 84.19 193 GLU B N 1
ATOM 6641 C CA . GLU B 1 193 ? -13.062 -18.906 18.484 1 84.19 193 GLU B CA 1
ATOM 6642 C C . GLU B 1 193 ? -13.086 -17.812 17.422 1 84.19 193 GLU B C 1
ATOM 6644 O O . GLU B 1 193 ? -14.133 -17.516 16.844 1 84.19 193 GLU B O 1
ATOM 6649 N N . LEU B 1 194 ? -11.984 -17.281 17.203 1 89.5 194 LEU B N 1
ATOM 6650 C CA . LEU B 1 194 ? -11.898 -16.266 16.156 1 89.5 194 LEU B CA 1
ATOM 6651 C C . LEU B 1 194 ? -12 -16.906 14.781 1 89.5 194 LEU B C 1
ATOM 6653 O O . LEU B 1 194 ? -11.703 -18.094 14.617 1 89.5 194 LEU B O 1
ATOM 6657 N N . PRO B 1 195 ? -12.477 -16.109 13.836 1 90.69 195 PRO B N 1
ATOM 6658 C CA . PRO B 1 195 ? -12.555 -16.656 12.484 1 90.69 195 PRO B CA 1
ATOM 6659 C C . PRO B 1 195 ? -11.219 -17.188 11.984 1 90.69 195 PRO B C 1
ATOM 6661 O O . PRO B 1 195 ? -10.164 -16.641 12.305 1 90.69 195 PRO B O 1
ATOM 6664 N N . GLN B 1 196 ? -11.25 -18.219 11.234 1 86.12 196 GLN B N 1
ATOM 6665 C CA . GLN B 1 196 ? -10.047 -18.922 10.797 1 86.12 196 GLN B CA 1
ATOM 6666 C C . GLN B 1 196 ? -9.391 -18.203 9.617 1 86.12 196 GLN B C 1
ATOM 6668 O O . GLN B 1 196 ? -8.188 -18.359 9.391 1 86.12 196 GLN B O 1
ATOM 6673 N N . ASN B 1 197 ? -10.273 -17.609 8.898 1 87.12 197 ASN B N 1
ATOM 6674 C CA . ASN B 1 197 ? -9.742 -16.938 7.723 1 87.12 197 ASN B CA 1
ATOM 6675 C C . ASN B 1 197 ? -10.398 -15.57 7.516 1 87.12 197 ASN B C 1
ATOM 6677 O O . ASN B 1 197 ? -11.305 -15.195 8.273 1 87.12 197 ASN B O 1
ATOM 6681 N N . PHE B 1 198 ? -9.883 -14.883 6.609 1 92.06 198 PHE B N 1
ATOM 6682 C CA . PHE B 1 198 ? -10.367 -13.531 6.34 1 92.06 198 PHE B CA 1
ATOM 6683 C C . PHE B 1 198 ? -11.82 -13.562 5.871 1 92.06 198 PHE B C 1
ATOM 6685 O O . PHE B 1 198 ? -12.617 -12.695 6.23 1 92.06 198 PHE B O 1
ATOM 6692 N N . TYR B 1 199 ? -12.133 -14.477 5.113 1 88.5 199 TYR B N 1
ATOM 6693 C CA . TYR B 1 199 ? -13.469 -14.539 4.527 1 88.5 199 TYR B CA 1
ATOM 6694 C C . TYR B 1 199 ? -14.531 -14.711 5.605 1 88.5 199 TYR B C 1
ATOM 6696 O O . TYR B 1 199 ? -15.578 -14.062 5.562 1 88.5 199 TYR B O 1
ATOM 6704 N N . GLU B 1 200 ? -14.266 -15.5 6.551 1 89.75 200 GLU B N 1
ATOM 6705 C CA . GLU B 1 200 ? -15.195 -15.672 7.66 1 89.75 200 GLU B CA 1
ATOM 6706 C C . GLU B 1 200 ? -15.352 -14.383 8.453 1 89.75 200 GLU B C 1
ATOM 6708 O O . GLU B 1 200 ? -16.453 -14.031 8.875 1 89.75 200 GLU B O 1
ATOM 6713 N N . ALA B 1 201 ? -14.227 -13.781 8.648 1 92.62 201 ALA B N 1
ATOM 6714 C CA . ALA B 1 201 ? -14.273 -12.508 9.359 1 92.62 201 ALA B CA 1
ATOM 6715 C C . ALA B 1 201 ? -15.062 -11.469 8.578 1 92.62 201 ALA B C 1
ATOM 6717 O O . ALA B 1 201 ? -15.875 -10.734 9.156 1 92.62 201 ALA B O 1
ATOM 6718 N N . LYS B 1 202 ? -14.805 -11.391 7.324 1 91.94 202 LYS B N 1
ATOM 6719 C CA . LYS B 1 202 ? -15.508 -10.453 6.457 1 91.94 202 LYS B CA 1
ATOM 6720 C C . LYS B 1 202 ? -17.016 -10.711 6.465 1 91.94 202 LYS B C 1
ATOM 6722 O O . LYS B 1 202 ? -17.812 -9.766 6.449 1 91.94 202 LYS B O 1
ATOM 6727 N N . LYS B 1 203 ? -17.391 -11.93 6.508 1 87.69 203 LYS B N 1
ATOM 6728 C CA . LYS B 1 203 ? -18.812 -12.297 6.535 1 87.69 203 LYS B CA 1
ATOM 6729 C C . LYS B 1 203 ? -19.5 -11.742 7.777 1 87.69 203 LYS B C 1
ATOM 6731 O O . LYS B 1 203 ? -20.656 -11.32 7.715 1 87.69 203 LYS B O 1
ATOM 6736 N N . ILE B 1 204 ? -18.859 -11.719 8.805 1 88.81 204 ILE B N 1
ATOM 6737 C CA . ILE B 1 204 ? -19.422 -11.227 10.055 1 88.81 204 ILE B CA 1
ATOM 6738 C C . ILE B 1 204 ? -19.609 -9.711 9.969 1 88.81 204 ILE B C 1
ATOM 6740 O O . ILE B 1 204 ? -20.688 -9.195 10.273 1 88.81 204 ILE B O 1
ATOM 6744 N N . VAL B 1 205 ? -18.625 -9.039 9.531 1 90.38 205 VAL B N 1
ATOM 6745 C CA . VAL B 1 205 ? -18.641 -7.578 9.539 1 90.38 205 VAL B CA 1
ATOM 6746 C C . VAL B 1 205 ? -19.531 -7.07 8.414 1 90.38 205 VAL B C 1
ATOM 6748 O O . VAL B 1 205 ? -20.188 -6.035 8.555 1 90.38 205 VAL B O 1
ATOM 6751 N N . SER B 1 206 ? -19.578 -7.789 7.332 1 89.38 206 SER B N 1
ATOM 6752 C CA . SER B 1 206 ? -20.359 -7.367 6.18 1 89.38 206 SER B CA 1
ATOM 6753 C C . SER B 1 206 ? -21.859 -7.363 6.5 1 89.38 206 SER B C 1
ATOM 6755 O O . SER B 1 206 ? -22.656 -6.766 5.777 1 89.38 206 SER B O 1
ATOM 6757 N N . LYS B 1 207 ? -22.203 -8.008 7.535 1 86.25 207 LYS B N 1
ATOM 6758 C CA . LYS B 1 207 ? -23.609 -8.031 7.957 1 86.25 207 LYS B CA 1
ATOM 6759 C C . LYS B 1 207 ? -24.078 -6.629 8.32 1 86.25 207 LYS B C 1
ATOM 6761 O O . LYS B 1 207 ? -25.281 -6.344 8.273 1 86.25 207 LYS B O 1
ATOM 6766 N N . PHE B 1 208 ? -23.172 -5.84 8.672 1 88.5 208 PHE B N 1
ATOM 6767 C CA . PHE B 1 208 ? -23.531 -4.484 9.078 1 88.5 208 PHE B CA 1
ATOM 6768 C C . PHE B 1 208 ? -23.609 -3.562 7.867 1 88.5 208 PHE B C 1
ATOM 6770 O O . PHE B 1 208 ? -24.031 -2.41 7.988 1 88.5 208 PHE B O 1
ATOM 6777 N N . GLY B 1 209 ? -23.156 -4.051 6.766 1 88.25 209 GLY B N 1
ATOM 6778 C CA . GLY B 1 209 ? -23.172 -3.234 5.562 1 88.25 209 GLY B CA 1
ATOM 6779 C C . GLY B 1 209 ? -24.438 -3.381 4.754 1 88.25 209 GLY B C 1
ATOM 6780 O O . GLY B 1 209 ? -25.281 -4.219 5.066 1 88.25 209 GLY B O 1
ATOM 6781 N N . LEU B 1 210 ? -24.594 -2.498 3.805 1 87.31 210 LEU B N 1
ATOM 6782 C CA . LEU B 1 210 ? -25.703 -2.529 2.869 1 87.31 210 LEU B CA 1
ATOM 6783 C C . LEU B 1 210 ? -25.281 -3.146 1.539 1 87.31 210 LEU B C 1
ATOM 6785 O O . LEU B 1 210 ? -24.094 -3.389 1.312 1 87.31 210 LEU B O 1
ATOM 6789 N N . ASP B 1 211 ? -26.172 -3.557 0.749 1 88.12 211 ASP B N 1
ATOM 6790 C CA . ASP B 1 211 ? -25.875 -4.211 -0.518 1 88.12 211 ASP B CA 1
ATOM 6791 C C . ASP B 1 211 ? -26.406 -3.408 -1.698 1 88.12 211 ASP B C 1
ATOM 6793 O O . ASP B 1 211 ? -27.078 -2.391 -1.508 1 88.12 211 ASP B O 1
ATOM 6797 N N . TYR B 1 212 ? -25.906 -3.842 -2.906 1 89.06 212 TYR B N 1
ATOM 6798 C CA . TYR B 1 212 ? -26.469 -3.291 -4.133 1 89.06 212 TYR B CA 1
ATOM 6799 C C . TYR B 1 212 ? -27.219 -4.363 -4.922 1 89.06 212 TYR B C 1
ATOM 6801 O O . TYR B 1 212 ? -27.062 -5.559 -4.652 1 89.06 212 TYR B O 1
ATOM 6809 N N . LYS B 1 213 ? -28.141 -3.924 -5.801 1 89.25 213 LYS B N 1
ATOM 6810 C CA . LYS B 1 213 ? -28.906 -4.82 -6.668 1 89.25 213 LYS B CA 1
ATOM 6811 C C . LYS B 1 213 ? -28.328 -4.844 -8.078 1 89.25 213 LYS B C 1
ATOM 6813 O O . LYS B 1 213 ? -28.062 -3.789 -8.664 1 89.25 213 LYS B O 1
ATOM 6818 N N . LYS B 1 214 ? -28.016 -6.102 -8.531 1 90.31 214 LYS B N 1
ATOM 6819 C CA . LYS B 1 214 ? -27.531 -6.258 -9.898 1 90.31 214 LYS B CA 1
ATOM 6820 C C . LYS B 1 214 ? -28.688 -6.316 -10.891 1 90.31 214 LYS B C 1
ATOM 6822 O O . LYS B 1 214 ? -29.531 -7.219 -10.828 1 90.31 214 LYS B O 1
ATOM 6827 N N . ILE B 1 215 ? -28.797 -5.324 -11.695 1 92.06 215 ILE B N 1
ATOM 6828 C CA . ILE B 1 215 ? -29.828 -5.262 -12.727 1 92.06 215 ILE B CA 1
ATOM 6829 C C . ILE B 1 215 ? -29.188 -5.379 -14.109 1 92.06 215 ILE B C 1
ATOM 6831 O O . ILE B 1 215 ? -28.297 -4.59 -14.453 1 92.06 215 ILE B O 1
ATOM 6835 N N . HIS B 1 216 ? -29.625 -6.422 -14.828 1 93 216 HIS B N 1
ATOM 6836 C CA . HIS B 1 216 ? -29.094 -6.586 -16.172 1 93 216 HIS B CA 1
ATOM 6837 C C . HIS B 1 216 ? -29.594 -5.484 -17.109 1 93 216 HIS B C 1
ATOM 6839 O O . HIS B 1 216 ? -30.688 -4.945 -16.906 1 93 216 HIS B O 1
ATOM 6845 N N . ALA B 1 217 ? -28.672 -5.059 -18.016 1 93 217 ALA B N 1
ATOM 6846 C CA . ALA B 1 217 ? -29.016 -4.008 -18.969 1 93 217 ALA B CA 1
ATOM 6847 C C . ALA B 1 217 ? -28.703 -4.445 -20.391 1 93 217 ALA B C 1
ATOM 6849 O O . ALA B 1 217 ? -27.859 -5.312 -20.609 1 93 217 ALA B O 1
ATOM 6850 N N . CYS B 1 218 ? -29.484 -3.855 -21.266 1 92.88 218 CYS B N 1
ATOM 6851 C CA . CYS B 1 218 ? -29.234 -4.086 -22.672 1 92.88 218 CYS B CA 1
ATOM 6852 C C . CYS B 1 218 ? -27.859 -3.553 -23.078 1 92.88 218 CYS B C 1
ATOM 6854 O O . CYS B 1 218 ? -27.453 -2.477 -22.641 1 92.88 218 CYS B O 1
ATOM 6856 N N . PRO B 1 219 ? -27.156 -4.262 -23.875 1 90 219 PRO B N 1
ATOM 6857 C CA . PRO B 1 219 ? -25.828 -3.797 -24.297 1 90 219 PRO B CA 1
ATOM 6858 C C . PRO B 1 219 ? -25.875 -2.459 -25.016 1 90 219 PRO B C 1
ATOM 6860 O O . PRO B 1 219 ? -24.906 -1.7 -25 1 90 219 PRO B O 1
ATOM 6863 N N . ASN B 1 220 ? -27.016 -2.131 -25.594 1 90.25 220 ASN B N 1
ATOM 6864 C CA . ASN B 1 220 ? -27.172 -0.872 -26.312 1 90.25 220 ASN B CA 1
ATOM 6865 C C . ASN B 1 220 ? -27.859 0.186 -25.453 1 90.25 220 ASN B C 1
ATOM 6867 O O . ASN B 1 220 ? -28.266 1.234 -25.953 1 90.25 220 ASN B O 1
ATOM 6871 N N . ASN B 1 221 ? -28.078 -0.057 -24.328 1 90.19 221 ASN B N 1
ATOM 6872 C CA . ASN B 1 221 ? -28.609 0.867 -23.328 1 90.19 221 ASN B CA 1
ATOM 6873 C C . ASN B 1 221 ? -30.062 1.219 -23.625 1 90.19 221 ASN B C 1
ATOM 6875 O O . ASN B 1 221 ? -30.5 2.344 -23.375 1 90.19 221 ASN B O 1
ATOM 6879 N N . CYS B 1 222 ? -30.75 0.357 -24.234 1 90.38 222 CYS B N 1
ATOM 6880 C CA . CYS B 1 222 ? -32.125 0.605 -24.609 1 90.38 222 CYS B CA 1
ATOM 6881 C C . CYS B 1 222 ? -33.062 0.394 -23.422 1 90.38 222 CYS B C 1
ATOM 6883 O O . CYS B 1 222 ? -34 1.166 -23.203 1 90.38 222 CYS B O 1
ATOM 6885 N N . GLN B 1 223 ? -32.875 -0.655 -22.75 1 91.06 223 GLN B N 1
ATOM 6886 C CA . GLN B 1 223 ? -33.781 -0.974 -21.656 1 91.06 223 GLN B CA 1
ATOM 6887 C C . GLN B 1 223 ? -33.094 -1.756 -20.562 1 91.06 223 GLN B C 1
ATOM 6889 O O . GLN B 1 223 ? -32.031 -2.336 -20.797 1 91.06 223 GLN B O 1
ATOM 6894 N N . LEU B 1 224 ? -33.625 -1.724 -19.359 1 93 224 LEU B N 1
ATOM 6895 C CA . LEU B 1 224 ? -33.188 -2.543 -18.234 1 93 224 LEU B CA 1
ATOM 6896 C C . LEU B 1 224 ? -34.094 -3.773 -18.078 1 93 224 LEU B C 1
ATOM 6898 O O . LEU B 1 224 ? -35.281 -3.707 -18.344 1 93 224 LEU B O 1
ATOM 6902 N N . PHE B 1 225 ? -33.438 -4.82 -17.812 1 92.94 225 PHE B N 1
ATOM 6903 C CA . PHE B 1 225 ? -34.219 -6.035 -17.578 1 92.94 225 PHE B CA 1
ATOM 6904 C C . PHE B 1 225 ? -34.688 -6.117 -16.125 1 92.94 225 PHE B C 1
ATOM 6906 O O . PHE B 1 225 ? -34.094 -6.863 -15.336 1 92.94 225 PHE B O 1
ATOM 6913 N N . TRP B 1 226 ? -35.688 -5.359 -15.891 1 90.69 226 TRP B N 1
ATOM 6914 C CA . TRP B 1 226 ? -36.156 -5.176 -14.523 1 90.69 226 TRP B CA 1
ATOM 6915 C C . TRP B 1 226 ? -37.688 -5.23 -14.453 1 90.69 226 TRP B C 1
ATOM 6917 O O . TRP B 1 226 ? -38.375 -4.855 -15.406 1 90.69 226 TRP B O 1
ATOM 6927 N N . LYS B 1 227 ? -38.219 -5.637 -13.289 1 88.94 227 LYS B N 1
ATOM 6928 C CA . LYS B 1 227 ? -39.656 -5.715 -12.992 1 88.94 227 LYS B CA 1
ATOM 6929 C C . LYS B 1 227 ? -40.406 -6.551 -14.031 1 88.94 227 LYS B C 1
ATOM 6931 O O . LYS B 1 227 ? -40.094 -7.73 -14.227 1 88.94 227 LYS B O 1
ATOM 6936 N N . ASP B 1 228 ? -41.156 -5.871 -14.938 1 86.88 228 ASP B N 1
ATOM 6937 C CA . ASP B 1 228 ? -41.969 -6.582 -15.914 1 86.88 228 ASP B CA 1
ATOM 6938 C C . ASP B 1 228 ? -41.094 -7.242 -16.984 1 86.88 228 ASP B C 1
ATOM 6940 O O . ASP B 1 228 ? -41.531 -8.18 -17.656 1 86.88 228 ASP B O 1
ATOM 6944 N N . LYS B 1 229 ? -39.938 -6.828 -17.094 1 91.12 229 LYS B N 1
ATOM 6945 C CA . LYS B 1 229 ? -39.062 -7.336 -18.141 1 91.12 229 LYS B CA 1
ATOM 6946 C C . LYS B 1 229 ? -37.938 -8.18 -17.547 1 91.12 229 LYS B C 1
ATOM 6948 O O . LYS B 1 229 ? -36.906 -8.398 -18.203 1 91.12 229 LYS B O 1
ATOM 6953 N N . GLU B 1 230 ? -38.062 -8.688 -16.375 1 88.69 230 GLU B N 1
ATOM 6954 C CA . GLU B 1 230 ? -37 -9.406 -15.641 1 88.69 230 GLU B CA 1
ATOM 6955 C C . GLU B 1 230 ? -36.688 -10.742 -16.312 1 88.69 230 GLU B C 1
ATOM 6957 O O . GLU B 1 230 ? -35.531 -11.188 -16.281 1 88.69 230 GLU B O 1
ATOM 6962 N N . ASN B 1 231 ? -37.656 -11.281 -16.922 1 87 231 ASN B N 1
ATOM 6963 C CA . ASN B 1 231 ? -37.469 -12.625 -17.469 1 87 231 ASN B CA 1
ATOM 6964 C C . ASN B 1 231 ? -37.25 -12.609 -18.969 1 87 231 ASN B C 1
ATOM 6966 O O . ASN B 1 231 ? -37.188 -13.656 -19.609 1 87 231 ASN B O 1
ATOM 6970 N N . ASP B 1 232 ? -37.094 -11.422 -19.531 1 90.69 232 ASP B N 1
ATOM 6971 C CA . ASP B 1 232 ? -36.844 -11.305 -20.969 1 90.69 232 ASP B CA 1
ATOM 6972 C C . ASP B 1 232 ? -35.406 -11.711 -21.312 1 90.69 232 ASP B C 1
ATOM 6974 O O . ASP B 1 232 ? -34.469 -11.43 -20.562 1 90.69 232 ASP B O 1
ATOM 6978 N N . ASP B 1 233 ? -35.281 -12.383 -22.438 1 93 233 ASP B N 1
ATOM 6979 C CA . ASP B 1 233 ? -33.969 -12.844 -22.844 1 93 233 ASP B CA 1
ATOM 6980 C C . ASP B 1 233 ? -33.375 -11.922 -23.906 1 93 233 ASP B C 1
ATOM 6982 O O . ASP B 1 233 ? -32.188 -12.047 -24.234 1 93 233 ASP B O 1
ATOM 6986 N N . PHE B 1 234 ? -34.188 -11.062 -24.438 1 94.06 234 PHE B N 1
ATOM 6987 C CA . PHE B 1 234 ? -33.719 -10.102 -25.422 1 94.06 234 PHE B CA 1
ATOM 6988 C C . PHE B 1 234 ? -34.438 -8.766 -25.281 1 94.06 234 PHE B C 1
ATOM 6990 O O . PHE B 1 234 ? -35.531 -8.711 -24.688 1 94.06 234 PHE B O 1
ATOM 6997 N N . CYS B 1 235 ? -33.781 -7.738 -25.672 1 94.12 235 CYS B N 1
ATOM 6998 C CA . CYS B 1 235 ? -34.344 -6.387 -25.578 1 94.12 235 CYS B CA 1
ATOM 6999 C C . CYS B 1 235 ? -35.562 -6.219 -26.469 1 94.12 235 CYS B C 1
ATOM 7001 O O . CYS B 1 235 ? -35.531 -6.633 -27.625 1 94.12 235 CYS B O 1
ATOM 7003 N N . SER B 1 236 ? -36.594 -5.637 -26.047 1 91.44 236 SER B N 1
ATOM 7004 C CA . SER B 1 236 ? -37.844 -5.434 -26.797 1 91.44 236 SER B CA 1
ATOM 7005 C C . SER B 1 236 ? -37.688 -4.324 -27.828 1 91.44 236 SER B C 1
ATOM 7007 O O . SER B 1 236 ? -38.469 -4.262 -28.797 1 91.44 236 SER B O 1
ATOM 7009 N N . ILE B 1 237 ? -36.656 -3.535 -27.641 1 93.31 237 ILE B N 1
ATOM 7010 C CA . ILE B 1 237 ? -36.469 -2.385 -28.531 1 93.31 237 ILE B CA 1
ATOM 7011 C C . ILE B 1 237 ? -35.5 -2.734 -29.641 1 93.31 237 ILE B C 1
ATOM 7013 O O . ILE B 1 237 ? -35.844 -2.68 -30.828 1 93.31 237 ILE B O 1
ATOM 7017 N N . CYS B 1 238 ? -34.312 -3.201 -29.375 1 92.94 238 CYS B N 1
ATOM 7018 C CA . CYS B 1 238 ? -33.281 -3.459 -30.391 1 92.94 238 CYS B CA 1
ATOM 7019 C C . CYS B 1 238 ? -33.156 -4.953 -30.641 1 92.94 238 CYS B C 1
ATOM 7021 O O . CYS B 1 238 ? -32.438 -5.359 -31.578 1 92.94 238 CYS B O 1
ATOM 7023 N N . LYS B 1 239 ? -33.719 -5.746 -29.859 1 91.94 239 LYS B N 1
ATOM 7024 C CA . LYS B 1 239 ? -33.781 -7.195 -30.016 1 91.94 239 LYS B CA 1
ATOM 7025 C C . LYS B 1 239 ? -32.406 -7.832 -29.719 1 91.94 239 LYS B C 1
ATOM 7027 O O . LYS B 1 239 ? -32.188 -9 -30.031 1 91.94 239 LYS B O 1
ATOM 7032 N N . ALA B 1 240 ? -31.547 -7.035 -29.172 1 93.06 240 ALA B N 1
ATOM 7033 C CA . ALA B 1 240 ? -30.25 -7.57 -28.781 1 93.06 240 ALA B CA 1
ATOM 7034 C C . ALA B 1 240 ? -30.375 -8.57 -27.641 1 93.06 240 ALA B C 1
ATOM 7036 O O . ALA B 1 240 ? -31.266 -8.445 -26.797 1 93.06 240 ALA B O 1
ATOM 7037 N N . SER B 1 241 ? -29.516 -9.531 -27.625 1 93.38 241 SER B N 1
ATOM 7038 C CA . SER B 1 241 ? -29.547 -10.562 -26.578 1 93.38 241 SER B CA 1
ATOM 7039 C C . SER B 1 241 ? -29.094 -10.008 -25.234 1 93.38 241 SER B C 1
ATOM 7041 O O . SER B 1 241 ? -28.156 -9.211 -25.172 1 93.38 241 SER B O 1
ATOM 7043 N N . ARG B 1 242 ? -29.75 -10.445 -24.156 1 92.94 242 ARG B N 1
ATOM 7044 C CA . ARG B 1 242 ? -29.391 -10.125 -22.781 1 92.94 242 ARG B CA 1
ATOM 7045 C C . ARG B 1 242 ? -28.062 -10.766 -22.406 1 92.94 242 ARG B C 1
ATOM 7047 O O . ARG B 1 242 ? -27.328 -10.242 -21.562 1 92.94 242 ARG B O 1
ATOM 7054 N N . TRP B 1 243 ? -27.734 -11.852 -23.062 1 91 243 TRP B N 1
ATOM 7055 C CA . TRP B 1 243 ? -26.625 -12.703 -22.672 1 91 243 TRP B CA 1
ATOM 7056 C C . TRP B 1 243 ? -25.438 -12.539 -23.625 1 91 243 TRP B C 1
ATOM 7058 O O . TRP B 1 243 ? -25.641 -12.367 -24.828 1 91 243 TRP B O 1
ATOM 7068 N N . LYS B 1 244 ? -24.266 -12.656 -23 1 87.06 244 LYS B N 1
ATOM 7069 C CA . LYS B 1 244 ? -23.031 -12.477 -23.781 1 87.06 244 LYS B CA 1
ATOM 7070 C C . LYS B 1 244 ? -22.859 -13.594 -24.797 1 87.06 244 LYS B C 1
ATOM 7072 O O . LYS B 1 244 ? -23.156 -14.758 -24.516 1 87.06 244 LYS B O 1
ATOM 7077 N N . ASP B 1 245 ? -22.344 -13.328 -25.891 1 79.5 245 ASP B N 1
ATOM 7078 C CA . ASP B 1 245 ? -21.938 -14.227 -26.969 1 79.5 245 ASP B CA 1
ATOM 7079 C C . ASP B 1 245 ? -23.125 -15.008 -27.516 1 79.5 245 ASP B C 1
ATOM 7081 O O . ASP B 1 245 ? -22.984 -16.156 -27.938 1 79.5 245 ASP B O 1
ATOM 7085 N N . LYS B 1 246 ? -24.344 -14.484 -27.359 1 86.19 246 LYS B N 1
ATOM 7086 C CA . LYS B 1 246 ? -25.531 -15.109 -27.953 1 86.19 246 LYS B CA 1
ATOM 7087 C C . LYS B 1 246 ? -26.125 -14.242 -29.062 1 86.19 246 LYS B C 1
ATOM 7089 O O . LYS B 1 246 ? -25.953 -13.023 -29.047 1 86.19 246 LYS B O 1
ATOM 7094 N N . GLU B 1 247 ? -26.672 -14.875 -29.969 1 87.25 247 GLU B N 1
ATOM 7095 C CA . GLU B 1 247 ? -27.266 -14.18 -31.109 1 87.25 247 GLU B CA 1
ATOM 7096 C C . GLU B 1 247 ? -28.531 -13.43 -30.688 1 87.25 247 GLU B C 1
ATOM 7098 O O . GLU B 1 247 ? -29.172 -13.789 -29.703 1 87.25 247 GLU B O 1
ATOM 7103 N N . PRO B 1 248 ? -28.781 -12.367 -31.469 1 89.56 248 PRO B N 1
ATOM 7104 C CA . PRO B 1 248 ? -29.984 -11.594 -31.156 1 89.56 248 PRO B CA 1
ATOM 7105 C C . PRO B 1 248 ? -31.266 -12.438 -31.203 1 89.56 248 PRO B C 1
ATOM 7107 O O . PRO B 1 248 ? -31.344 -13.398 -31.984 1 89.56 248 PRO B O 1
ATOM 7110 N N . GLU B 1 249 ? -32.25 -12.219 -30.359 1 86.94 249 GLU B N 1
ATOM 7111 C CA . GLU B 1 249 ? -33.594 -12.82 -30.312 1 86.94 249 GLU B CA 1
ATOM 7112 C C . GLU B 1 249 ? -33.5 -14.305 -29.953 1 86.94 249 GLU B C 1
ATOM 7114 O O . GLU B 1 249 ? -34.281 -15.109 -30.453 1 86.94 249 GLU B O 1
ATOM 7119 N N . THR B 1 250 ? -32.469 -14.648 -29.188 1 87.19 250 THR B N 1
ATOM 7120 C CA . THR B 1 250 ? -32.344 -16.031 -28.75 1 87.19 250 THR B CA 1
ATOM 7121 C C . THR B 1 250 ? -33 -16.234 -27.391 1 87.19 250 THR B C 1
ATOM 7123 O O . THR B 1 250 ? -32.75 -15.477 -26.453 1 87.19 250 THR B O 1
ATOM 7126 N N . LYS B 1 251 ? -34.031 -17.172 -27.297 1 87.56 251 LYS B N 1
ATOM 7127 C CA . LYS B 1 251 ? -34.688 -17.516 -26.031 1 87.56 251 LYS B CA 1
ATOM 7128 C C . LYS B 1 251 ? -33.938 -18.672 -25.359 1 87.56 251 LYS B C 1
ATOM 7130 O O . LYS B 1 251 ? -33.688 -19.703 -25.969 1 87.56 251 LYS B O 1
ATOM 7135 N N . LEU B 1 252 ? -33.5 -18.453 -24.156 1 86.5 252 LEU B N 1
ATOM 7136 C CA . LEU B 1 252 ? -32.719 -19.453 -23.438 1 86.5 252 LEU B CA 1
ATOM 7137 C C . LEU B 1 252 ? -33.625 -20.234 -22.484 1 86.5 252 LEU B C 1
ATOM 7139 O O . LEU B 1 252 ? -34.656 -19.703 -22.016 1 86.5 252 LEU B O 1
ATOM 7143 N N . THR B 1 253 ? -33.312 -21.422 -22.203 1 85.25 253 THR B N 1
ATOM 7144 C CA . THR B 1 253 ? -34 -22.219 -21.188 1 85.25 253 THR B CA 1
ATOM 7145 C C . THR B 1 253 ? -33.562 -21.797 -19.797 1 85.25 253 THR B C 1
ATOM 7147 O O . THR B 1 253 ? -32.594 -21.062 -19.641 1 85.25 253 THR B O 1
ATOM 7150 N N . LYS B 1 254 ? -34.344 -22.25 -18.75 1 81.31 254 LYS B N 1
ATOM 7151 C CA . LYS B 1 254 ? -34.062 -21.906 -17.359 1 81.31 254 LYS B CA 1
ATOM 7152 C C . LYS B 1 254 ? -32.656 -22.359 -16.969 1 81.31 254 LYS B C 1
ATOM 7154 O O . LYS B 1 254 ? -31.953 -21.641 -16.266 1 81.31 254 LYS B O 1
ATOM 7159 N N . LYS B 1 255 ? -32.25 -23.531 -17.484 1 82.12 255 LYS B N 1
ATOM 7160 C CA . LYS B 1 255 ? -30.938 -24.078 -17.141 1 82.12 255 LYS B CA 1
ATOM 7161 C C . LYS B 1 255 ? -29.828 -23.281 -17.828 1 82.12 255 LYS B C 1
ATOM 7163 O O . LYS B 1 255 ? -28.781 -23.031 -17.219 1 82.12 255 LYS B O 1
ATOM 7168 N N . GLU B 1 256 ? -30 -22.906 -19.094 1 82.69 256 GLU B N 1
ATOM 7169 C CA . GLU B 1 256 ? -29.016 -22.125 -19.828 1 82.69 256 GLU B CA 1
ATOM 7170 C C . GLU B 1 256 ? -28.875 -20.719 -19.25 1 82.69 256 GLU B C 1
ATOM 7172 O O . GLU B 1 256 ? -27.781 -20.156 -19.25 1 82.69 256 GLU B O 1
ATOM 7177 N N . ARG B 1 257 ? -30.031 -20.203 -18.797 1 84.44 257 ARG B N 1
ATOM 7178 C CA . ARG B 1 257 ? -30.047 -18.859 -18.203 1 84.44 257 ARG B CA 1
ATOM 7179 C C . ARG B 1 257 ? -29.156 -18.812 -16.969 1 84.44 257 ARG B C 1
ATOM 7181 O O . ARG B 1 257 ? -28.5 -17.797 -16.719 1 84.44 257 ARG B O 1
ATOM 7188 N N . LYS B 1 258 ? -29.141 -19.859 -16.234 1 81 258 LYS B N 1
ATOM 7189 C CA . LYS B 1 258 ? -28.375 -19.891 -15 1 81 258 LYS B CA 1
ATOM 7190 C C . LYS B 1 258 ? -26.875 -19.859 -15.297 1 81 258 LYS B C 1
ATOM 7192 O O . LYS B 1 258 ? -26.094 -19.328 -14.508 1 81 258 LYS B O 1
ATOM 7197 N N . LYS B 1 259 ? -26.469 -20.344 -16.438 1 78.06 259 LYS B N 1
ATOM 7198 C CA . LYS B 1 259 ? -25.062 -20.422 -16.781 1 78.06 259 LYS B CA 1
ATOM 7199 C C . LYS B 1 259 ? -24.641 -19.25 -17.672 1 78.06 259 LYS B C 1
ATOM 7201 O O . LYS B 1 259 ? -23.453 -18.984 -17.844 1 78.06 259 LYS B O 1
ATOM 7206 N N . ALA B 1 260 ? -25.594 -18.531 -18.188 1 84.25 260 ALA B N 1
ATOM 7207 C CA . ALA B 1 260 ? -25.297 -17.438 -19.109 1 84.25 260 ALA B CA 1
ATOM 7208 C C . ALA B 1 260 ? -24.812 -16.203 -18.359 1 84.25 260 ALA B C 1
ATOM 7210 O O . ALA B 1 260 ? -25.203 -15.977 -17.203 1 84.25 260 ALA B O 1
ATOM 7211 N N . THR B 1 261 ? -23.859 -15.508 -18.984 1 87.19 261 THR B N 1
ATOM 7212 C CA . THR B 1 261 ? -23.328 -14.273 -18.406 1 87.19 261 THR B CA 1
ATOM 7213 C C . THR B 1 261 ? -23.984 -13.055 -19.062 1 87.19 261 THR B C 1
ATOM 7215 O O . THR B 1 261 ? -24.047 -12.961 -20.281 1 87.19 261 THR B O 1
ATOM 7218 N N . PRO B 1 262 ? -24.5 -12.234 -18.219 1 89.94 262 PRO B N 1
ATOM 7219 C CA . PRO B 1 262 ? -25.109 -11.031 -18.797 1 89.94 262 PRO B CA 1
ATOM 7220 C C . PRO B 1 262 ? -24.109 -10.141 -19.516 1 89.94 262 PRO B C 1
ATOM 7222 O O . PRO B 1 262 ? -22.938 -10.062 -19.125 1 89.94 262 PRO B O 1
ATOM 7225 N N . SER B 1 263 ? -24.547 -9.453 -20.562 1 87.56 263 SER B N 1
ATOM 7226 C CA . SER B 1 263 ? -23.703 -8.578 -21.359 1 87.56 263 SER B CA 1
ATOM 7227 C C . SER B 1 263 ? -23.375 -7.289 -20.594 1 87.56 263 SER B C 1
ATOM 7229 O O . SER B 1 263 ? -22.281 -6.746 -20.734 1 87.56 263 SER B O 1
ATOM 7231 N N . LYS B 1 264 ? -24.359 -6.762 -19.969 1 89.25 264 LYS B N 1
ATOM 7232 C CA . LYS B 1 264 ? -24.188 -5.516 -19.219 1 89.25 264 LYS B CA 1
ATOM 7233 C C . LYS B 1 264 ? -24.984 -5.551 -17.906 1 89.25 264 LYS B C 1
ATOM 7235 O O . LYS B 1 264 ? -26.078 -6.094 -17.859 1 89.25 264 LYS B O 1
ATOM 7240 N N . VAL B 1 265 ? -24.312 -5.016 -16.859 1 90.88 265 VAL B N 1
ATOM 7241 C CA . VAL B 1 265 ? -24.953 -5.055 -15.539 1 90.88 265 VAL B CA 1
ATOM 7242 C C . VAL B 1 265 ? -24.953 -3.658 -14.922 1 90.88 265 VAL B C 1
ATOM 7244 O O . VAL B 1 265 ? -23.922 -2.963 -14.945 1 90.88 265 VAL B O 1
ATOM 7247 N N . LEU B 1 266 ? -26.141 -3.186 -14.531 1 90.5 266 LEU B N 1
ATOM 7248 C CA . LEU B 1 266 ? -26.266 -1.969 -13.742 1 90.5 266 LEU B CA 1
ATOM 7249 C C . LEU B 1 266 ? -26.328 -2.291 -12.25 1 90.5 266 LEU B C 1
ATOM 7251 O O . LEU B 1 266 ? -27.125 -3.119 -11.812 1 90.5 266 LEU B O 1
ATOM 7255 N N . ARG B 1 267 ? -25.469 -1.736 -11.578 1 89.94 267 ARG B N 1
ATOM 7256 C CA . ARG B 1 267 ? -25.453 -1.909 -10.133 1 89.94 267 ARG B CA 1
ATOM 7257 C C . ARG B 1 267 ? -26.188 -0.764 -9.438 1 89.94 267 ARG B C 1
ATOM 7259 O O . ARG B 1 267 ? -25.672 0.357 -9.375 1 89.94 267 ARG B O 1
ATOM 7266 N N . TYR B 1 268 ? -27.312 -1.089 -8.914 1 89.81 268 TYR B N 1
ATOM 7267 C CA . TYR B 1 268 ? -28.188 -0.099 -8.289 1 89.81 268 TYR B CA 1
ATOM 7268 C C . TYR B 1 268 ? -28.031 -0.109 -6.773 1 89.81 268 TYR B C 1
ATOM 7270 O O . TYR B 1 268 ? -28.219 -1.146 -6.133 1 89.81 268 TYR B O 1
ATOM 7278 N N . PHE B 1 269 ? -27.734 1.012 -6.195 1 91.56 269 PHE B N 1
ATOM 7279 C CA . PHE B 1 269 ? -27.625 1.184 -4.754 1 91.56 269 PHE B CA 1
ATOM 7280 C C . PHE B 1 269 ? -28.906 1.755 -4.18 1 91.56 269 PHE B C 1
ATOM 7282 O O . PHE B 1 269 ? -29.172 2.951 -4.305 1 91.56 269 PHE B O 1
ATOM 7289 N N . PRO B 1 270 ? -29.719 0.917 -3.555 1 88.81 270 PRO B N 1
ATOM 7290 C CA . PRO B 1 270 ? -30.984 1.418 -3.02 1 88.81 270 PRO B CA 1
ATOM 7291 C C . PRO B 1 270 ? -30.797 2.586 -2.053 1 88.81 270 PRO B C 1
ATOM 7293 O O . PRO B 1 270 ? -30.031 2.477 -1.087 1 88.81 270 PRO B O 1
ATOM 7296 N N . ILE B 1 271 ? -31.484 3.57 -2.217 1 87.25 271 ILE B N 1
ATOM 7297 C CA . ILE B 1 271 ? -31.312 4.805 -1.457 1 87.25 271 ILE B CA 1
ATOM 7298 C C . ILE B 1 271 ? -32.156 4.734 -0.174 1 87.25 271 ILE B C 1
ATOM 7300 O O . ILE B 1 271 ? -31.781 5.336 0.84 1 87.25 271 ILE B O 1
ATOM 7304 N N . LYS B 1 272 ? -33.219 4.062 -0.254 1 82.94 272 LYS B N 1
ATOM 7305 C CA . LYS B 1 272 ? -34.156 4.027 0.882 1 82.94 272 LYS B CA 1
ATOM 7306 C C . LYS B 1 272 ? -33.438 3.533 2.143 1 82.94 272 LYS B C 1
ATOM 7308 O O . LYS B 1 272 ? -33.5 4.176 3.191 1 82.94 272 LYS B O 1
ATOM 7313 N N . ASP B 1 273 ? -32.844 2.441 1.971 1 82.25 273 ASP B N 1
ATOM 7314 C CA . ASP B 1 273 ? -32.156 1.855 3.123 1 82.25 273 ASP B CA 1
ATOM 7315 C C . ASP B 1 273 ? -31.031 2.764 3.619 1 82.25 273 ASP B C 1
ATOM 7317 O O . ASP B 1 273 ? -30.781 2.854 4.824 1 82.25 273 ASP B O 1
ATOM 7321 N N . ARG B 1 274 ? -30.438 3.436 2.799 1 85.56 274 ARG B N 1
ATOM 7322 C CA . ARG B 1 274 ? -29.328 4.324 3.137 1 85.56 274 ARG B CA 1
ATOM 7323 C C . ARG B 1 274 ? -29.828 5.574 3.852 1 85.56 274 ARG B C 1
ATOM 7325 O O . ARG B 1 274 ? -29.188 6.055 4.793 1 85.56 274 ARG B O 1
ATOM 7332 N N . LEU B 1 275 ? -30.922 5.992 3.445 1 82.25 275 LEU B N 1
ATOM 7333 C CA . LEU B 1 275 ? -31.516 7.145 4.109 1 82.25 275 LEU B CA 1
ATOM 7334 C C . LEU B 1 275 ? -32 6.77 5.508 1 82.25 275 LEU B C 1
ATOM 7336 O O . LEU B 1 275 ? -31.844 7.539 6.453 1 82.25 275 LEU B O 1
ATOM 7340 N N . LYS B 1 276 ? -32.531 5.648 5.574 1 78 276 LYS B N 1
ATOM 7341 C CA . LYS B 1 276 ? -33 5.172 6.879 1 78 276 LYS B CA 1
ATOM 7342 C C . LYS B 1 276 ? -31.844 5.102 7.871 1 78 276 LYS B C 1
ATOM 7344 O O . LYS B 1 276 ? -31.984 5.516 9.023 1 78 276 LYS B O 1
ATOM 7349 N N . ARG B 1 277 ? -30.828 4.637 7.477 1 80.06 277 ARG B N 1
ATOM 7350 C CA . ARG B 1 277 ? -29.641 4.496 8.336 1 80.06 277 ARG B CA 1
ATOM 7351 C C . ARG B 1 277 ? -29.109 5.859 8.75 1 80.06 277 ARG B C 1
ATOM 7353 O O . ARG B 1 277 ? -28.656 6.035 9.883 1 80.06 277 ARG B O 1
ATOM 7360 N N . LEU B 1 278 ? -29.094 6.711 7.863 1 78 278 LEU B N 1
ATOM 7361 C CA . LEU B 1 278 ? -28.594 8.055 8.148 1 78 278 LEU B CA 1
ATOM 7362 C C . LEU B 1 278 ? -29.406 8.719 9.242 1 78 278 LEU B C 1
ATOM 7364 O O . LEU B 1 278 ? -28.859 9.414 10.102 1 78 278 LEU B O 1
ATOM 7368 N N . PHE B 1 279 ? -30.625 8.398 9.289 1 75.12 279 PHE B N 1
ATOM 7369 C CA . PHE B 1 279 ? -31.516 9.07 10.227 1 75.12 279 PHE B CA 1
ATOM 7370 C C . PHE B 1 279 ? -31.625 8.289 11.531 1 75.12 279 PHE B C 1
ATOM 7372 O O . PHE B 1 279 ? -32.031 8.836 12.562 1 75.12 279 PHE B O 1
ATOM 7379 N N . MET B 1 280 ? -31.219 7.109 11.414 1 71.31 280 MET B N 1
ATOM 7380 C CA . MET B 1 280 ? -31.391 6.258 12.594 1 71.31 280 MET B CA 1
ATOM 7381 C C . MET B 1 280 ? -30.125 6.246 13.445 1 71.31 280 MET B C 1
ATOM 7383 O O . MET B 1 280 ? -30.188 5.949 14.641 1 71.31 280 MET B O 1
ATOM 7387 N N . CYS B 1 281 ? -29.094 6.625 12.883 1 73 281 CYS B N 1
ATOM 7388 C CA . CYS B 1 281 ? -27.828 6.594 13.617 1 73 281 CYS B CA 1
ATOM 7389 C C . CYS B 1 281 ? -27.703 7.785 14.555 1 73 281 CYS B C 1
ATOM 7391 O O . CYS B 1 281 ? -27.922 8.93 14.148 1 73 281 CYS B O 1
ATOM 7393 N N . LYS B 1 282 ? -27.422 7.508 15.727 1 70.75 282 LYS B N 1
ATOM 7394 C CA . LYS B 1 282 ? -27.359 8.516 16.797 1 70.75 282 LYS B CA 1
ATOM 7395 C C . LYS B 1 282 ? -26.344 9.602 16.453 1 70.75 282 LYS B C 1
ATOM 7397 O O . LYS B 1 282 ? -26.547 10.766 16.797 1 70.75 282 LYS B O 1
ATOM 7402 N N . GLU B 1 283 ? -25.359 9.195 15.773 1 71.69 283 GLU B N 1
ATOM 7403 C CA . GLU B 1 283 ? -24.266 10.133 15.523 1 71.69 283 GLU B CA 1
ATOM 7404 C C . GLU B 1 283 ? -24.578 11.039 14.336 1 71.69 283 GLU B C 1
ATOM 7406 O O . GLU B 1 283 ? -24.203 12.211 14.32 1 71.69 283 GLU B O 1
ATOM 7411 N N . THR B 1 284 ? -25.359 10.508 13.414 1 74.62 284 THR B N 1
ATOM 7412 C CA . THR B 1 284 ? -25.562 11.266 12.188 1 74.62 284 THR B CA 1
ATOM 7413 C C . THR B 1 284 ? -26.906 11.992 12.227 1 74.62 284 THR B C 1
ATOM 7415 O O . THR B 1 284 ? -27.094 13.016 11.562 1 74.62 284 THR B O 1
ATOM 7418 N N . ALA B 1 285 ? -27.797 11.492 12.961 1 74.19 285 ALA B N 1
ATOM 7419 C CA . ALA B 1 285 ? -29.156 12.031 13.008 1 74.19 285 ALA B CA 1
ATOM 7420 C C . ALA B 1 285 ? -29.156 13.508 13.398 1 74.19 285 ALA B C 1
ATOM 7422 O O . ALA B 1 285 ? -29.812 14.328 12.742 1 74.19 285 ALA B O 1
ATOM 7423 N N . PRO B 1 286 ? -28.328 13.719 14.367 1 71.75 286 PRO B N 1
ATOM 7424 C CA . PRO B 1 286 ? -28.328 15.141 14.742 1 71.75 286 PRO B CA 1
ATOM 7425 C C . PRO B 1 286 ? -27.75 16.031 13.648 1 71.75 286 PRO B C 1
ATOM 7427 O O . PRO B 1 286 ? -28.203 17.172 13.469 1 71.75 286 PRO B O 1
ATOM 7430 N N . LEU B 1 287 ? -26.844 15.539 12.953 1 71.44 287 LEU B N 1
ATOM 7431 C CA . LEU B 1 287 ? -26.219 16.328 11.891 1 71.44 287 LEU B CA 1
ATOM 7432 C C . LEU B 1 287 ? -27.203 16.609 10.766 1 71.44 287 LEU B C 1
ATOM 7434 O O . LEU B 1 287 ? -27.219 17.703 10.203 1 71.44 287 LEU B O 1
ATOM 7438 N N . LEU B 1 288 ? -27.969 15.688 10.531 1 72.81 288 LEU B N 1
ATOM 7439 C CA . LEU B 1 288 ? -28.969 15.852 9.477 1 72.81 288 LEU B CA 1
ATOM 7440 C C . LEU B 1 288 ? -30.078 16.797 9.93 1 72.81 288 LEU B C 1
ATOM 7442 O O . LEU B 1 288 ? -30.578 17.594 9.133 1 72.81 288 LEU B O 1
ATOM 7446 N N . ARG B 1 289 ? -30.453 16.703 11.156 1 69.12 289 ARG B N 1
ATOM 7447 C CA . ARG B 1 289 ? -31.469 17.594 11.695 1 69.12 289 ARG B CA 1
ATOM 7448 C C . ARG B 1 289 ? -31 19.031 11.719 1 69.12 289 ARG B C 1
ATOM 7450 O O . ARG B 1 289 ? -31.781 19.953 11.461 1 69.12 289 ARG B O 1
ATOM 7457 N N . TRP B 1 290 ? -29.75 19.109 11.945 1 66.75 290 TRP B N 1
ATOM 7458 C CA . TRP B 1 290 ? -29.172 20.453 11.969 1 66.75 290 TRP B CA 1
ATOM 7459 C C . TRP B 1 290 ? -29.391 21.156 10.641 1 66.75 290 TRP B C 1
ATOM 7461 O O . TRP B 1 290 ? -29.734 22.344 10.617 1 66.75 290 TRP B O 1
ATOM 7471 N N . HIS B 1 291 ? -29.234 20.469 9.617 1 66.38 291 HIS B N 1
ATOM 7472 C CA . HIS B 1 291 ? -29.406 21.047 8.297 1 66.38 291 HIS B CA 1
ATOM 7473 C C . HIS B 1 291 ? -30.797 21.625 8.117 1 66.38 291 HIS B C 1
ATOM 7475 O O . HIS B 1 291 ? -30.984 22.641 7.43 1 66.38 291 HIS B O 1
ATOM 7481 N N . HIS B 1 292 ? -31.641 20.969 8.75 1 65.5 292 HIS B N 1
ATOM 7482 C CA . HIS B 1 292 ? -33 21.422 8.617 1 65.5 292 HIS B CA 1
ATOM 7483 C C . HIS B 1 292 ? -33.344 22.469 9.656 1 65.5 292 HIS B C 1
ATOM 7485 O O . HIS B 1 292 ? -34 23.484 9.344 1 65.5 292 HIS B O 1
ATOM 7491 N N . GLU B 1 293 ? -32.875 22.25 10.836 1 67.62 293 GLU B N 1
ATOM 7492 C CA . GLU B 1 293 ? -33.375 23.016 11.969 1 67.62 293 GLU B CA 1
ATOM 7493 C C . GLU B 1 293 ? -32.5 24.25 12.219 1 67.62 293 GLU B C 1
ATOM 7495 O O . GLU B 1 293 ? -33 25.312 12.586 1 67.62 293 GLU B O 1
ATOM 7500 N N . GLU B 1 294 ? -31.172 23.984 12.023 1 63.78 294 GLU B N 1
ATOM 7501 C CA . GLU B 1 294 ? -30.281 25.031 12.547 1 63.78 294 GLU B CA 1
ATOM 7502 C C . GLU B 1 294 ? -29.609 25.797 11.422 1 63.78 294 GLU B C 1
ATOM 7504 O O . GLU B 1 294 ? -29.109 26.906 11.625 1 63.78 294 GLU B O 1
ATOM 7509 N N . ARG B 1 295 ? -29.609 25.156 10.312 1 62.03 295 ARG B N 1
ATOM 7510 C CA . ARG B 1 295 ? -28.875 25.812 9.227 1 62.03 295 ARG B CA 1
ATOM 7511 C C . ARG B 1 295 ? -29.578 27.125 8.828 1 62.03 295 ARG B C 1
ATOM 7513 O O . ARG B 1 295 ? -30.781 27.156 8.641 1 62.03 295 ARG B O 1
ATOM 7520 N N . ILE B 1 296 ? -28.766 28.172 8.891 1 63.06 296 ILE B N 1
ATOM 7521 C CA . ILE B 1 296 ? -29.266 29.484 8.477 1 63.06 296 ILE B CA 1
ATOM 7522 C C . ILE B 1 296 ? -29.219 29.594 6.953 1 63.06 296 ILE B C 1
ATOM 7524 O O . ILE B 1 296 ? -28.156 29.406 6.344 1 63.06 296 ILE B O 1
ATOM 7528 N N . LYS B 1 297 ? -30.234 29.5 6.23 1 62.44 297 LYS B N 1
ATOM 7529 C CA . LYS B 1 297 ? -30.359 29.578 4.781 1 62.44 297 LYS B CA 1
ATOM 7530 C C . LYS B 1 297 ? -30.391 31.031 4.312 1 62.44 297 LYS B C 1
ATOM 7532 O O . LYS B 1 297 ? -31.375 31.469 3.695 1 62.44 297 LYS B O 1
ATOM 7537 N N . ASP B 1 298 ? -29.469 31.766 4.777 1 61.16 298 ASP B N 1
ATOM 7538 C CA . ASP B 1 298 ? -29.484 33.156 4.387 1 61.16 298 ASP B CA 1
ATOM 7539 C C . ASP B 1 298 ? -28.641 33.406 3.133 1 61.16 298 ASP B C 1
ATOM 7541 O O . ASP B 1 298 ? -28.406 34.531 2.748 1 61.16 298 ASP B O 1
ATOM 7545 N N . GLY B 1 299 ? -28.203 32.219 2.426 1 57.16 299 GLY B N 1
ATOM 7546 C CA . GLY B 1 299 ? -27.453 32.375 1.188 1 57.16 299 GLY B CA 1
ATOM 7547 C C . GLY B 1 299 ? -25.969 32.531 1.408 1 57.16 299 GLY B C 1
ATOM 7548 O O . GLY B 1 299 ? -25.188 32.531 0.452 1 57.16 299 GLY B O 1
ATOM 7549 N N . ALA B 1 300 ? -25.609 32.781 2.604 1 55.03 300 ALA B N 1
ATOM 7550 C CA . ALA B 1 300 ? -24.188 32.938 2.891 1 55.03 300 ALA B CA 1
ATOM 7551 C C . ALA B 1 300 ? -23.484 31.594 2.969 1 55.03 300 ALA B C 1
ATOM 7553 O O . ALA B 1 300 ? -24.078 30.594 3.375 1 55.03 300 ALA B O 1
ATOM 7554 N N . LEU B 1 301 ? -22.281 31.469 2.412 1 53.22 301 LEU B N 1
ATOM 7555 C CA . LEU B 1 301 ? -21.5 30.234 2.344 1 53.22 301 LEU B CA 1
ATOM 7556 C C . LEU B 1 301 ? -20.812 29.953 3.672 1 53.22 301 LEU B C 1
ATOM 7558 O O . LEU B 1 301 ? -19.828 30.594 4.012 1 53.22 301 LEU B O 1
ATOM 7562 N N . ARG B 1 302 ? -21.438 29.312 4.566 1 55.03 302 ARG B N 1
ATOM 7563 C CA . ARG B 1 302 ? -20.844 29 5.863 1 55.03 302 ARG B CA 1
ATOM 7564 C C . ARG B 1 302 ? -20.453 27.531 5.945 1 55.03 302 ARG B C 1
ATOM 7566 O O . ARG B 1 302 ? -19.531 27.172 6.688 1 55.03 302 ARG B O 1
ATOM 7573 N N . HIS B 1 303 ? -21.234 26.781 5.203 1 55.72 303 HIS B N 1
ATOM 7574 C CA . HIS B 1 303 ? -21.047 25.328 5.195 1 55.72 303 HIS B CA 1
ATOM 7575 C C . HIS B 1 303 ? -21 24.781 3.771 1 55.72 303 HIS B C 1
ATOM 7577 O O . HIS B 1 303 ? -21.625 25.344 2.869 1 55.72 303 HIS B O 1
ATOM 7583 N N . PRO B 1 304 ? -20.156 23.828 3.602 1 56.81 304 PRO B N 1
ATOM 7584 C CA . PRO B 1 304 ? -20.109 23.281 2.24 1 56.81 304 PRO B CA 1
ATOM 7585 C C . PRO B 1 304 ? -21.5 23.047 1.654 1 56.81 304 PRO B C 1
ATOM 7587 O O . PRO B 1 304 ? -21.688 23.156 0.441 1 56.81 304 PRO B O 1
ATOM 7590 N N . ALA B 1 305 ? -22.375 22.844 2.514 1 57.66 305 ALA B N 1
ATOM 7591 C CA . ALA B 1 305 ? -23.734 22.578 2.045 1 57.66 305 ALA B CA 1
ATOM 7592 C C . ALA B 1 305 ? -24.344 23.844 1.442 1 57.66 305 ALA B C 1
ATOM 7594 O O . ALA B 1 305 ? -25.312 23.766 0.683 1 57.66 305 ALA B O 1
ATOM 7595 N N . ASP B 1 306 ? -23.812 24.984 1.772 1 56.53 306 ASP B N 1
ATOM 7596 C CA . ASP B 1 306 ? -24.312 26.25 1.255 1 56.53 306 ASP B CA 1
ATOM 7597 C C . ASP B 1 306 ? -23.797 26.516 -0.158 1 56.53 306 ASP B C 1
ATOM 7599 O O . ASP B 1 306 ? -24.281 27.406 -0.85 1 56.53 306 ASP B O 1
ATOM 7603 N N . SER B 1 307 ? -22.609 25.766 -0.535 1 51.69 307 SER B N 1
ATOM 7604 C CA . SER B 1 307 ? -22.016 25.969 -1.854 1 51.69 307 SER B CA 1
ATOM 7605 C C . SER B 1 307 ? -22.531 24.938 -2.857 1 51.69 307 SER B C 1
ATOM 7607 O O . SER B 1 307 ? -22.828 23.797 -2.49 1 51.69 307 SER B O 1
ATOM 7609 N N . PRO B 1 308 ? -22.938 25.344 -4.016 1 51.56 308 PRO B N 1
ATOM 7610 C CA . PRO B 1 308 ? -23.328 24.391 -5.055 1 51.56 308 PRO B CA 1
ATOM 7611 C C . PRO B 1 308 ? -22.234 23.344 -5.332 1 51.56 308 PRO B C 1
ATOM 7613 O O . PRO B 1 308 ? -22.484 22.344 -5.988 1 51.56 308 PRO B O 1
ATOM 7616 N N . ALA B 1 309 ? -21.062 23.656 -5.082 1 47.94 309 ALA B N 1
ATOM 7617 C CA . ALA B 1 309 ? -19.891 22.875 -5.484 1 47.94 309 ALA B CA 1
ATOM 7618 C C . ALA B 1 309 ? -19.922 21.484 -4.848 1 47.94 309 ALA B C 1
ATOM 7620 O O . ALA B 1 309 ? -19.25 20.562 -5.312 1 47.94 309 ALA B O 1
ATOM 7621 N N . TRP B 1 310 ? -20.656 21.375 -3.844 1 47.97 310 TRP B N 1
ATOM 7622 C CA . TRP B 1 310 ? -20.625 20.062 -3.203 1 47.97 310 TRP B CA 1
ATOM 7623 C C . TRP B 1 310 ? -21.078 18.984 -4.172 1 47.97 310 TRP B C 1
ATOM 7625 O O . TRP B 1 310 ? -20.734 17.812 -4.004 1 47.97 310 TRP B O 1
ATOM 7635 N N . LYS B 1 311 ? -21.922 19.547 -5.164 1 48.06 311 LYS B N 1
ATOM 7636 C CA . LYS B 1 311 ? -22.484 18.641 -6.16 1 48.06 311 LYS B CA 1
ATOM 7637 C C . LYS B 1 311 ? -21.422 18.188 -7.148 1 48.06 311 LYS B C 1
ATOM 7639 O O . LYS B 1 311 ? -21.641 17.266 -7.93 1 48.06 311 LYS B O 1
ATOM 7644 N N . VAL B 1 312 ? -20.422 19.062 -7.316 1 45.16 312 VAL B N 1
ATOM 7645 C CA . VAL B 1 312 ? -19.5 18.734 -8.398 1 45.16 312 VAL B CA 1
ATOM 7646 C C . VAL B 1 312 ? -18.641 17.531 -8 1 45.16 312 VAL B C 1
ATOM 7648 O O . VAL B 1 312 ? -18.109 17.484 -6.895 1 45.16 312 VAL B O 1
ATOM 7651 N N . LEU B 1 313 ? -18.953 16.5 -8.617 1 51.72 313 LEU B N 1
ATOM 7652 C CA . LEU B 1 313 ? -18.125 15.297 -8.586 1 51.72 313 LEU B CA 1
ATOM 7653 C C . LEU B 1 313 ? -16.641 15.641 -8.641 1 51.72 313 LEU B C 1
ATOM 7655 O O . LEU B 1 313 ? -16.141 16.125 -9.656 1 51.72 313 LEU B O 1
ATOM 7659 N N . ASP B 1 314 ? -16.094 16.078 -7.512 1 54.06 314 ASP B N 1
ATOM 7660 C CA . ASP B 1 314 ? -14.719 16.5 -7.246 1 54.06 314 ASP B CA 1
ATOM 7661 C C . ASP B 1 314 ? -13.711 15.508 -7.812 1 54.06 314 ASP B C 1
ATOM 7663 O O . ASP B 1 314 ? -13.977 14.305 -7.836 1 54.06 314 ASP B O 1
ATOM 7667 N N . GLU B 1 315 ? -12.891 15.953 -8.828 1 57.56 315 GLU B N 1
ATOM 7668 C CA . GLU B 1 315 ? -11.766 15.203 -9.367 1 57.56 315 GLU B CA 1
ATOM 7669 C C . GLU B 1 315 ? -11.141 14.305 -8.305 1 57.56 315 GLU B C 1
ATOM 7671 O O . GLU B 1 315 ? -10.711 13.188 -8.594 1 57.56 315 GLU B O 1
ATOM 7676 N N . ARG B 1 316 ? -11.273 14.812 -7.148 1 63.25 316 ARG B N 1
ATOM 7677 C CA . ARG B 1 316 ? -10.695 14.031 -6.055 1 63.25 316 ARG B CA 1
ATOM 7678 C C . ARG B 1 316 ? -11.531 12.789 -5.773 1 63.25 316 ARG B C 1
ATOM 7680 O O . ARG B 1 316 ? -10.984 11.727 -5.473 1 63.25 316 ARG B O 1
ATOM 7687 N N . TYR B 1 317 ? -12.836 12.984 -5.973 1 73.06 317 TYR B N 1
ATOM 7688 C CA . TYR B 1 317 ? -13.672 11.82 -5.699 1 73.06 317 TYR B CA 1
ATOM 7689 C C . TYR B 1 317 ? -13.5 10.758 -6.773 1 73.06 317 TYR B C 1
ATOM 7691 O O . TYR B 1 317 ? -13.5 9.555 -6.473 1 73.06 317 TYR B O 1
ATOM 7699 N N . LEU B 1 318 ? -13.242 11.305 -7.957 1 72.62 318 LEU B N 1
ATOM 7700 C CA . LEU B 1 318 ? -12.984 10.352 -9.031 1 72.62 318 LEU B CA 1
ATOM 7701 C C . LEU B 1 318 ? -11.68 9.602 -8.781 1 72.62 318 LEU B C 1
ATOM 7703 O O . LEU B 1 318 ? -11.57 8.414 -9.094 1 72.62 318 LEU B O 1
ATOM 7707 N N . GLY B 1 319 ? -10.789 10.336 -8.266 1 74.19 319 GLY B N 1
ATOM 7708 C CA . GLY B 1 319 ? -9.539 9.688 -7.895 1 74.19 319 GLY B CA 1
ATOM 7709 C C . GLY B 1 319 ? -9.727 8.594 -6.859 1 74.19 319 GLY B C 1
ATOM 7710 O O . GLY B 1 319 ? -9.117 7.531 -6.961 1 74.19 319 GLY B O 1
ATOM 7711 N N . LYS B 1 320 ? -10.641 8.852 -5.992 1 79.31 320 LYS B N 1
ATOM 7712 C CA . LYS B 1 320 ? -10.938 7.848 -4.977 1 79.31 320 LYS B CA 1
ATOM 7713 C C . LYS B 1 320 ? -11.602 6.617 -5.594 1 79.31 320 LYS B C 1
ATOM 7715 O O . LYS B 1 320 ? -11.242 5.484 -5.266 1 79.31 320 LYS B O 1
ATOM 7720 N N . LEU B 1 321 ? -12.438 6.875 -6.488 1 82.06 321 LEU B N 1
ATOM 7721 C CA . LEU B 1 321 ? -13.133 5.758 -7.117 1 82.06 321 LEU B CA 1
ATOM 7722 C C . LEU B 1 321 ? -12.172 4.934 -7.977 1 82.06 321 LEU B C 1
ATOM 7724 O O . LEU B 1 321 ? -12.297 3.709 -8.047 1 82.06 321 LEU B O 1
ATOM 7728 N N . LYS B 1 322 ? -11.289 5.598 -8.57 1 80.38 322 LYS B N 1
ATOM 7729 C CA . LYS B 1 322 ? -10.281 4.895 -9.359 1 80.38 322 LYS B CA 1
ATOM 7730 C C . LYS B 1 322 ? -9.422 3.996 -8.477 1 80.38 322 LYS B C 1
ATOM 7732 O O . LYS B 1 322 ? -9.031 2.902 -8.891 1 80.38 322 LYS B O 1
ATOM 7737 N N . SER B 1 323 ? -9.242 4.457 -7.289 1 81.38 323 SER B N 1
ATOM 7738 C CA . SER B 1 323 ? -8.414 3.68 -6.367 1 81.38 323 SER B CA 1
ATOM 7739 C C . SER B 1 323 ? -9.141 2.424 -5.902 1 81.38 323 SER B C 1
ATOM 7741 O O . SER B 1 323 ? -8.516 1.5 -5.371 1 81.38 323 SER B O 1
ATOM 7743 N N . TYR B 1 324 ? -10.43 2.428 -6.148 1 86.19 324 TYR B N 1
ATOM 7744 C CA . TYR B 1 324 ? -11.234 1.283 -5.73 1 86.19 324 TYR B CA 1
ATOM 7745 C C . TYR B 1 324 ? -11.062 0.116 -6.695 1 86.19 324 TYR B C 1
ATOM 7747 O O . TYR B 1 324 ? -11.438 -1.016 -6.383 1 86.19 324 TYR B O 1
ATOM 7755 N N . VAL B 1 325 ? -10.445 0.38 -7.832 1 85.62 325 VAL B N 1
ATOM 7756 C CA . VAL B 1 325 ? -10.352 -0.651 -8.859 1 85.62 325 VAL B CA 1
ATOM 7757 C C . VAL B 1 325 ? -9.203 -1.603 -8.531 1 85.62 325 VAL B C 1
ATOM 7759 O O . VAL B 1 325 ? -8.047 -1.182 -8.438 1 85.62 325 VAL B O 1
ATOM 7762 N N . ARG B 1 326 ? -9.555 -2.812 -8.312 1 79.5 326 ARG B N 1
ATOM 7763 C CA . ARG B 1 326 ? -8.555 -3.852 -8.086 1 79.5 326 ARG B CA 1
ATOM 7764 C C . ARG B 1 326 ? -8.531 -4.855 -9.234 1 79.5 326 ARG B C 1
ATOM 7766 O O . ARG B 1 326 ? -7.48 -5.395 -9.578 1 79.5 326 ARG B O 1
ATOM 7773 N N . ASN B 1 327 ? -9.758 -5.059 -9.711 1 75.12 327 ASN B N 1
ATOM 7774 C CA . ASN B 1 327 ? -9.922 -5.914 -10.883 1 75.12 327 ASN B CA 1
ATOM 7775 C C . ASN B 1 327 ? -10.164 -5.09 -12.148 1 75.12 327 ASN B C 1
ATOM 7777 O O . ASN B 1 327 ? -11.266 -4.574 -12.352 1 75.12 327 ASN B O 1
ATOM 7781 N N . LYS B 1 328 ? -9.148 -5.098 -13.008 1 73.44 328 LYS B N 1
ATOM 7782 C CA . LYS B 1 328 ? -9.234 -4.242 -14.188 1 73.44 328 LYS B CA 1
ATOM 7783 C C . LYS B 1 328 ? -10.172 -4.844 -15.234 1 73.44 328 LYS B C 1
ATOM 7785 O O . LYS B 1 328 ? -10.656 -4.137 -16.125 1 73.44 328 LYS B O 1
ATOM 7790 N N . ALA B 1 329 ? -10.32 -6.145 -15.141 1 70.25 329 ALA B N 1
ATOM 7791 C CA . ALA B 1 329 ? -11.227 -6.797 -16.094 1 70.25 329 ALA B CA 1
ATOM 7792 C C . ALA B 1 329 ? -12.68 -6.414 -15.812 1 70.25 329 ALA B C 1
ATOM 7794 O O . ALA B 1 329 ? -13.508 -6.414 -16.719 1 70.25 329 ALA B O 1
ATOM 7795 N N . ARG B 1 330 ? -12.953 -6.07 -14.523 1 81.19 330 ARG B N 1
ATOM 7796 C CA . ARG B 1 330 ? -14.289 -5.676 -14.094 1 81.19 330 ARG B CA 1
ATOM 7797 C C . ARG B 1 330 ? -14.234 -4.473 -13.156 1 81.19 330 ARG B C 1
ATOM 7799 O O . ARG B 1 330 ? -14.609 -4.574 -11.992 1 81.19 330 ARG B O 1
ATOM 7806 N N . PRO B 1 331 ? -13.945 -3.344 -13.758 1 83.75 331 PRO B N 1
ATOM 7807 C CA . PRO B 1 331 ? -13.727 -2.17 -12.914 1 83.75 331 PRO B CA 1
ATOM 7808 C C . PRO B 1 331 ? -14.984 -1.725 -12.18 1 83.75 331 PRO B C 1
ATOM 7810 O O . PRO B 1 331 ? -14.922 -1.32 -11.016 1 83.75 331 PRO B O 1
ATOM 7813 N N . GLU B 1 332 ? -16.156 -1.822 -12.875 1 83.88 332 GLU B N 1
ATOM 7814 C CA . GLU B 1 332 ? -17.406 -1.37 -12.25 1 83.88 332 GLU B CA 1
ATOM 7815 C C . GLU B 1 332 ? -17.75 -2.225 -11.031 1 83.88 332 GLU B C 1
ATOM 7817 O O . GLU B 1 332 ? -18.156 -1.699 -9.992 1 83.88 332 GLU B O 1
ATOM 7822 N N . GLY B 1 333 ? -17.641 -3.473 -11.211 1 86.5 333 GLY B N 1
ATOM 7823 C CA . GLY B 1 333 ? -17.891 -4.371 -10.094 1 86.5 333 GLY B CA 1
ATOM 7824 C C . GLY B 1 333 ? -16.938 -4.16 -8.938 1 86.5 333 GLY B C 1
ATOM 7825 O O . GLY B 1 333 ? -17.344 -4.18 -7.773 1 86.5 333 GLY B O 1
ATOM 7826 N N . SER B 1 334 ? -15.727 -3.879 -9.305 1 88.44 334 SER B N 1
ATOM 7827 C CA . SER B 1 334 ? -14.703 -3.65 -8.281 1 88.44 334 SER B CA 1
ATOM 7828 C C . SER B 1 334 ? -14.984 -2.371 -7.5 1 88.44 334 SER B C 1
ATOM 7830 O O . SER B 1 334 ? -14.852 -2.348 -6.273 1 88.44 334 SER B O 1
ATOM 7832 N N . ILE B 1 335 ? -15.367 -1.376 -8.18 1 89.62 335 ILE B N 1
ATOM 7833 C CA . ILE B 1 335 ? -15.664 -0.098 -7.539 1 89.62 335 ILE B CA 1
ATOM 7834 C C . ILE B 1 335 ? -16.859 -0.254 -6.602 1 89.62 335 ILE B C 1
ATOM 7836 O O . ILE B 1 335 ? -16.844 0.243 -5.473 1 89.62 335 ILE B O 1
ATOM 7840 N N . ALA B 1 336 ? -17.812 -0.944 -7.043 1 90.69 336 ALA B N 1
ATOM 7841 C CA . ALA B 1 336 ? -19.016 -1.133 -6.246 1 90.69 336 ALA B CA 1
ATOM 7842 C C . ALA B 1 336 ? -18.719 -1.876 -4.949 1 90.69 336 ALA B C 1
ATOM 7844 O O . ALA B 1 336 ? -19.172 -1.479 -3.875 1 90.69 336 ALA B O 1
ATOM 7845 N N . GLU B 1 337 ? -17.969 -2.85 -5.102 1 89.38 337 GLU B N 1
ATOM 7846 C CA . GLU B 1 337 ? -17.641 -3.656 -3.93 1 89.38 337 GLU B CA 1
ATOM 7847 C C . GLU B 1 337 ? -16.812 -2.857 -2.926 1 89.38 337 GLU B C 1
ATOM 7849 O O . GLU B 1 337 ? -17.047 -2.947 -1.717 1 89.38 337 GLU B O 1
ATOM 7854 N N . SER B 1 338 ? -15.891 -2.176 -3.408 1 89.19 338 SER B N 1
ATOM 7855 C CA . SER B 1 338 ? -15.047 -1.361 -2.539 1 89.19 338 SER B CA 1
ATOM 7856 C C . SER B 1 338 ? -15.852 -0.245 -1.879 1 89.19 338 SER B C 1
ATOM 7858 O O . SER B 1 338 ? -15.609 0.095 -0.718 1 89.19 338 SER B O 1
ATOM 7860 N N . TYR B 1 339 ? -16.719 0.308 -2.627 1 89.75 339 TYR B N 1
ATOM 7861 C CA . TYR B 1 339 ? -17.594 1.34 -2.074 1 89.75 339 TYR B CA 1
ATOM 7862 C C . TYR B 1 339 ? -18.422 0.791 -0.924 1 89.75 339 TYR B C 1
ATOM 7864 O O . TYR B 1 339 ? -18.578 1.447 0.108 1 89.75 339 TYR B O 1
ATOM 7872 N N . LEU B 1 340 ? -18.938 -0.329 -1.106 1 91.12 340 LEU B N 1
ATOM 7873 C CA . LEU B 1 340 ? -19.75 -0.955 -0.072 1 91.12 340 LEU B CA 1
ATOM 7874 C C . LEU B 1 340 ? -18.938 -1.218 1.185 1 91.12 340 LEU B C 1
ATOM 7876 O O . LEU B 1 340 ? -19.422 -1.034 2.301 1 91.12 340 LEU B O 1
ATOM 7880 N N . ALA B 1 341 ? -17.797 -1.697 0.932 1 89.94 341 ALA B N 1
ATOM 7881 C CA . ALA B 1 341 ? -16.922 -1.954 2.064 1 89.94 341 ALA B CA 1
ATOM 7882 C C . ALA B 1 341 ? -16.609 -0.666 2.82 1 89.94 341 ALA B C 1
ATOM 7884 O O . ALA B 1 341 ? -16.609 -0.646 4.055 1 89.94 341 ALA B O 1
ATOM 7885 N N . ASP B 1 342 ? -16.328 0.333 2.09 1 89.88 342 ASP B N 1
ATOM 7886 C CA . ASP B 1 342 ? -16.031 1.632 2.688 1 89.88 342 ASP B CA 1
ATOM 7887 C C . ASP B 1 342 ? -17.25 2.18 3.436 1 89.88 342 ASP B C 1
ATOM 7889 O O . ASP B 1 342 ? -17.109 2.752 4.52 1 89.88 342 ASP B O 1
ATOM 7893 N N . GLU B 1 343 ? -18.375 2.049 2.809 1 89.5 343 GLU B N 1
ATOM 7894 C CA . GLU B 1 343 ? -19.625 2.494 3.424 1 89.5 343 GLU B CA 1
ATOM 7895 C C . GLU B 1 343 ? -19.891 1.738 4.723 1 89.5 343 GLU B C 1
ATOM 7897 O O . GLU B 1 343 ? -20.312 2.336 5.719 1 89.5 343 GLU B O 1
ATOM 7902 N N . CYS B 1 344 ? -19.688 0.543 4.715 1 91.19 344 CYS B N 1
ATOM 7903 C CA . CYS B 1 344 ? -19.891 -0.293 5.895 1 91.19 344 CYS B CA 1
ATOM 7904 C C . CYS B 1 344 ? -18.953 0.134 7.023 1 91.19 344 CYS B C 1
ATOM 7906 O O . CYS B 1 344 ? -19.406 0.299 8.164 1 91.19 344 CYS B O 1
ATOM 7908 N N . MET B 1 345 ? -17.781 0.341 6.719 1 92 345 MET B N 1
ATOM 7909 C CA . MET B 1 345 ? -16.797 0.678 7.754 1 92 345 MET B CA 1
ATOM 7910 C C . MET B 1 345 ? -17.031 2.098 8.266 1 92 345 MET B C 1
ATOM 7912 O O . MET B 1 345 ? -16.781 2.381 9.445 1 92 345 MET B O 1
ATOM 7916 N N . ALA B 1 346 ? -17.453 2.947 7.352 1 88.44 346 ALA B N 1
ATOM 7917 C CA . ALA B 1 346 ? -17.812 4.293 7.793 1 88.44 346 ALA B CA 1
ATOM 7918 C C . ALA B 1 346 ? -18.938 4.254 8.828 1 88.44 346 ALA B C 1
ATOM 7920 O O . ALA B 1 346 ? -18.891 4.996 9.812 1 88.44 346 ALA B O 1
ATOM 7921 N N . PHE B 1 347 ? -19.891 3.383 8.719 1 88.75 347 PHE B N 1
ATOM 7922 C CA . PHE B 1 347 ? -21 3.211 9.656 1 88.75 347 PHE B CA 1
ATOM 7923 C C . PHE B 1 347 ? -20.5 2.623 10.969 1 88.75 347 PHE B C 1
ATOM 7925 O O . PHE B 1 347 ? -20.828 3.133 12.047 1 88.75 347 PHE B O 1
ATOM 7932 N N . CYS B 1 348 ? -19.703 1.613 10.805 1 89.69 348 CYS B N 1
ATOM 7933 C CA . CYS B 1 348 ? -19.203 0.931 11.992 1 89.69 348 CYS B CA 1
ATOM 7934 C C . CYS B 1 348 ? -18.281 1.841 12.797 1 89.69 348 CYS B C 1
ATOM 7936 O O . CYS B 1 348 ? -18.297 1.809 14.031 1 89.69 348 CYS B O 1
ATOM 7938 N N . SER B 1 349 ? -17.453 2.609 12.18 1 88.88 349 SER B N 1
ATOM 7939 C CA . SER B 1 349 ? -16.453 3.434 12.836 1 88.88 349 SER B CA 1
ATOM 7940 C C . SER B 1 349 ? -17.094 4.5 13.719 1 88.88 349 SER B C 1
ATOM 7942 O O . SER B 1 349 ? -16.453 5.023 14.633 1 88.88 349 SER B O 1
ATOM 7944 N N . ARG B 1 350 ? -18.297 4.812 13.438 1 86 350 ARG B N 1
ATOM 7945 C CA . ARG B 1 350 ? -19 5.805 14.242 1 86 350 ARG B CA 1
ATOM 7946 C C . ARG B 1 350 ? -19.25 5.293 15.656 1 86 350 ARG B C 1
ATOM 7948 O O . ARG B 1 350 ? -19.469 6.078 16.578 1 86 350 ARG B O 1
ATOM 7955 N N . HIS B 1 351 ? -19.219 4.023 15.789 1 87.75 351 HIS B N 1
ATOM 7956 C CA . HIS B 1 351 ? -19.484 3.416 17.094 1 87.75 351 HIS B CA 1
ATOM 7957 C C . HIS B 1 351 ? -18.188 3.094 17.828 1 87.75 351 HIS B C 1
ATOM 7959 O O . HIS B 1 351 ? -18.203 2.377 18.828 1 87.75 351 HIS B O 1
ATOM 7965 N N . LEU B 1 352 ? -17.094 3.568 17.312 1 88.56 352 LEU B N 1
ATOM 7966 C CA . LEU B 1 352 ? -15.781 3.41 17.938 1 88.56 352 LEU B CA 1
ATOM 7967 C C . LEU B 1 352 ? -15.281 4.738 18.5 1 88.56 352 LEU B C 1
ATOM 7969 O O . LEU B 1 352 ? -15.195 5.73 17.781 1 88.56 352 LEU B O 1
ATOM 7973 N N . GLU B 1 353 ? -15.023 4.715 19.703 1 85.56 353 GLU B N 1
ATOM 7974 C CA . GLU B 1 353 ? -14.531 5.918 20.359 1 85.56 353 GLU B CA 1
ATOM 7975 C C . GLU B 1 353 ? -13.062 5.766 20.766 1 85.56 353 GLU B C 1
ATOM 7977 O O . GLU B 1 353 ? -12.672 4.738 21.328 1 85.56 353 GLU B O 1
ATOM 7982 N N . GLY B 1 354 ? -12.281 6.766 20.469 1 82.38 354 GLY B N 1
ATOM 7983 C CA . GLY B 1 354 ? -10.883 6.75 20.875 1 82.38 354 GLY B CA 1
ATOM 7984 C C . GLY B 1 354 ? -9.969 6.152 19.828 1 82.38 354 GLY B C 1
ATOM 7985 O O . GLY B 1 354 ? -8.75 6.16 19.984 1 82.38 354 GLY B O 1
ATOM 7986 N N . PHE B 1 355 ? -10.578 5.582 18.844 1 86.56 355 PHE B N 1
ATOM 7987 C CA . PHE B 1 355 ? -9.789 4.996 17.766 1 86.56 355 PHE B CA 1
ATOM 7988 C C . PHE B 1 355 ? -9.711 5.945 16.578 1 86.56 355 PHE B C 1
ATOM 7990 O O . PHE B 1 355 ? -10.578 6.805 16.406 1 86.56 355 PHE B O 1
ATOM 7997 N N . SER B 1 356 ? -8.609 5.816 15.859 1 84.31 356 SER B N 1
ATOM 7998 C CA . SER B 1 356 ? -8.539 6.559 14.609 1 84.31 356 SER B CA 1
ATOM 7999 C C . SER B 1 356 ? -9.547 6.027 13.594 1 84.31 356 SER B C 1
ATOM 8001 O O . SER B 1 356 ? -9.555 4.832 13.281 1 84.31 356 SER B O 1
ATOM 8003 N N . THR B 1 357 ? -10.453 6.82 13.195 1 86.38 357 THR B N 1
ATOM 8004 C CA . THR B 1 357 ? -11.477 6.445 12.227 1 86.38 357 THR B CA 1
ATOM 8005 C C . THR B 1 357 ? -11.492 7.422 11.055 1 86.38 357 THR B C 1
ATOM 8007 O O . THR B 1 357 ? -10.758 8.406 11.055 1 86.38 357 THR B O 1
ATOM 8010 N N . LYS B 1 358 ? -12.211 7.152 10.102 1 77.69 358 LYS B N 1
ATOM 8011 C CA . LYS B 1 358 ? -12.328 7.996 8.914 1 77.69 358 LYS B CA 1
ATOM 8012 C C . LYS B 1 358 ? -12.938 9.352 9.266 1 77.69 358 LYS B C 1
ATOM 8014 O O . LYS B 1 358 ? -12.688 10.344 8.578 1 77.69 358 LYS B O 1
ATOM 8019 N N . HIS B 1 359 ? -13.656 9.375 10.359 1 74.94 359 HIS B N 1
ATOM 8020 C CA . HIS B 1 359 ? -14.375 10.586 10.742 1 74.94 359 HIS B CA 1
ATOM 8021 C C . HIS B 1 359 ? -13.508 11.484 11.625 1 74.94 359 HIS B C 1
ATOM 8023 O O . HIS B 1 359 ? -13.75 12.695 11.711 1 74.94 359 HIS B O 1
ATOM 8029 N N . ASN B 1 360 ? -12.578 10.844 12.273 1 73.69 360 ASN B N 1
ATOM 8030 C CA . ASN B 1 360 ? -11.789 11.633 13.211 1 73.69 360 ASN B CA 1
ATOM 8031 C C . ASN B 1 360 ? -10.359 11.844 12.711 1 73.69 360 ASN B C 1
ATOM 8033 O O . ASN B 1 360 ? -9.461 12.148 13.492 1 73.69 360 ASN B O 1
ATOM 8037 N N . GLN B 1 361 ? -10.141 11.727 11.555 1 72.06 361 GLN B N 1
ATOM 8038 C CA . GLN B 1 361 ? -8.789 11.914 11.031 1 72.06 361 GLN B CA 1
ATOM 8039 C C . GLN B 1 361 ? -8.406 13.391 11.023 1 72.06 361 GLN B C 1
ATOM 8041 O O . GLN B 1 361 ? -9.195 14.25 10.617 1 72.06 361 GLN B O 1
ATOM 8046 N N . PRO B 1 362 ? -7.32 13.484 11.75 1 62.44 362 PRO B N 1
ATOM 8047 C CA . PRO B 1 362 ? -6.887 14.883 11.742 1 62.44 362 PRO B CA 1
ATOM 8048 C C . PRO B 1 362 ? -6.516 15.375 10.344 1 62.44 362 PRO B C 1
ATOM 8050 O O . PRO B 1 362 ? -6.109 14.586 9.492 1 62.44 362 PRO B O 1
ATOM 8053 N N . SER B 1 363 ? -6.883 16.562 10.109 1 62.22 363 SER B N 1
ATOM 8054 C CA . SER B 1 363 ? -6.492 17.172 8.844 1 62.22 363 SER B CA 1
ATOM 8055 C C . SER B 1 363 ? -4.973 17.219 8.695 1 62.22 363 SER B C 1
ATOM 8057 O O . SER B 1 363 ? -4.246 17.188 9.688 1 62.22 363 SER B O 1
ATOM 8059 N N . ARG B 1 364 ? -4.578 17.047 7.574 1 61.12 364 ARG B N 1
ATOM 8060 C CA . ARG B 1 364 ? -3.15 17.125 7.281 1 61.12 364 ARG B CA 1
ATOM 8061 C C . ARG B 1 364 ? -2.537 18.391 7.895 1 61.12 364 ARG B C 1
ATOM 8063 O O . ARG B 1 364 ? -1.41 18.344 8.391 1 61.12 364 ARG B O 1
ATOM 8070 N N . LYS B 1 365 ? -3.369 19.391 7.77 1 67.88 365 LYS B N 1
ATOM 8071 C CA . LYS B 1 365 ? -2.93 20.656 8.344 1 67.88 365 LYS B CA 1
ATOM 8072 C C . LYS B 1 365 ? -3.67 20.969 9.641 1 67.88 365 LYS B C 1
ATOM 8074 O O . LYS B 1 365 ? -4.855 21.297 9.625 1 67.88 365 LYS B O 1
ATOM 8079 N N . ASN B 1 366 ? -3.061 20.375 10.664 1 64.38 366 ASN B N 1
ATOM 8080 C CA . ASN B 1 366 ? -3.682 20.562 11.969 1 64.38 366 ASN B CA 1
ATOM 8081 C C . ASN B 1 366 ? -3.73 22.047 12.352 1 64.38 366 ASN B C 1
ATOM 8083 O O . ASN B 1 366 ? -2.713 22.625 12.727 1 64.38 366 ASN B O 1
ATOM 8087 N N . ASP B 1 367 ? -4.809 22.688 12.109 1 70.38 367 ASP B N 1
ATOM 8088 C CA . ASP B 1 367 ? -4.961 24.094 12.43 1 70.38 367 ASP B CA 1
ATOM 8089 C C . ASP B 1 367 ? -5.703 24.281 13.75 1 70.38 367 ASP B C 1
ATOM 8091 O O . ASP B 1 367 ? -6.035 25.406 14.125 1 70.38 367 ASP B O 1
ATOM 8095 N N . LYS B 1 368 ? -5.988 23.109 14.398 1 68.56 368 LYS B N 1
ATOM 8096 C CA . LYS B 1 368 ? -6.68 23.266 15.68 1 68.56 368 LYS B CA 1
ATOM 8097 C C . LYS B 1 368 ? -5.719 23.719 16.766 1 68.56 368 LYS B C 1
ATOM 8099 O O . LYS B 1 368 ? -4.605 23.203 16.875 1 68.56 368 LYS B O 1
ATOM 8104 N N . PRO B 1 369 ? -6.16 24.781 17.25 1 62.75 369 PRO B N 1
ATOM 8105 C CA . PRO B 1 369 ? -5.281 25.297 18.312 1 62.75 369 PRO B CA 1
ATOM 8106 C C . PRO B 1 369 ? -5.008 24.266 19.391 1 62.75 369 PRO B C 1
ATOM 8108 O O . PRO B 1 369 ? -5.871 23.422 19.688 1 62.75 369 PRO B O 1
ATOM 8111 N N . ASN B 1 370 ? -3.77 23.906 19.641 1 55.25 370 ASN B N 1
ATOM 8112 C CA . ASN B 1 370 ? -3.416 22.984 20.719 1 55.25 370 ASN B CA 1
ATOM 8113 C C . ASN B 1 370 ? -4.07 23.375 22.031 1 55.25 370 ASN B C 1
ATOM 8115 O O . ASN B 1 370 ? -3.906 24.5 22.5 1 55.25 370 ASN B O 1
ATOM 8119 N N . GLU B 1 371 ? -5.086 22.75 22.344 1 51.91 371 GLU B N 1
ATOM 8120 C CA . GLU B 1 371 ? -5.801 23.016 23.594 1 51.91 371 GLU B CA 1
ATOM 8121 C C . GLU B 1 371 ? -4.828 23.234 24.75 1 51.91 371 GLU B C 1
ATOM 8123 O O . GLU B 1 371 ? -5.098 24.016 25.656 1 51.91 371 GLU B O 1
ATOM 8128 N N . ASN B 1 372 ? -3.768 22.578 24.719 1 45.38 372 ASN B N 1
ATOM 8129 C CA . ASN B 1 372 ? -2.871 22.672 25.875 1 45.38 372 ASN B CA 1
ATOM 8130 C C . ASN B 1 372 ? -2.148 24.016 25.906 1 45.38 372 ASN B C 1
ATOM 8132 O O . ASN B 1 372 ? -1.835 24.531 26.969 1 45.38 372 ASN B O 1
ATOM 8136 N N . GLU B 1 373 ? -1.81 24.469 24.844 1 50.31 373 GLU B N 1
ATOM 8137 C CA . GLU B 1 373 ? -1.094 25.75 24.812 1 50.31 373 GLU B CA 1
ATOM 8138 C C . GLU B 1 373 ? -2.016 26.906 25.188 1 50.31 373 GLU B C 1
ATOM 8140 O O . GLU B 1 373 ? -1.565 27.906 25.734 1 50.31 373 GLU B O 1
ATOM 8145 N N . SER B 1 374 ? -3.256 26.719 24.859 1 48.19 374 SER B N 1
ATOM 8146 C CA . SER B 1 374 ? -4.219 27.719 25.312 1 48.19 374 SER B CA 1
ATOM 8147 C C . SER B 1 374 ? -4.227 27.844 26.828 1 48.19 374 SER B C 1
ATOM 8149 O O . SER B 1 374 ? -4.734 28.828 27.375 1 48.19 374 SER B O 1
ATOM 8151 N N . ALA B 1 375 ? -3.748 26.844 27.438 1 45.19 375 ALA B N 1
ATOM 8152 C CA . ALA B 1 375 ? -3.756 26.891 28.891 1 45.19 375 ALA B CA 1
ATOM 8153 C C . ALA B 1 375 ? -2.791 27.953 29.422 1 45.19 375 ALA B C 1
ATOM 8155 O O . ALA B 1 375 ? -2.869 28.344 30.578 1 45.19 375 ALA B O 1
ATOM 8156 N N . MET B 1 376 ? -1.779 28.125 28.594 1 46.38 376 MET B N 1
ATOM 8157 C CA . MET B 1 376 ? -0.843 29.125 29.094 1 46.38 376 MET B CA 1
ATOM 8158 C C . MET B 1 376 ? -1.544 30.453 29.328 1 46.38 376 MET B C 1
ATOM 8160 O O . MET B 1 376 ? -1.067 31.281 30.109 1 46.38 376 MET B O 1
ATOM 8164 N N . TYR B 1 377 ? -2.537 30.719 28.453 1 48 377 TYR B N 1
ATOM 8165 C CA . TYR B 1 377 ? -3.246 31.969 28.625 1 48 377 TYR B CA 1
ATOM 8166 C C . TYR B 1 377 ? -4.508 31.781 29.469 1 48 377 TYR B C 1
ATOM 8168 O O . TYR B 1 377 ? -5.266 30.828 29.25 1 48 377 TYR B O 1
ATOM 8176 N N . ALA B 1 378 ? -4.367 31.953 30.797 1 47.59 378 ALA B N 1
ATOM 8177 C CA . ALA B 1 378 ? -5.359 31.766 31.859 1 47.59 378 ALA B CA 1
ATOM 8178 C C . ALA B 1 378 ? -6.777 31.875 31.297 1 47.59 378 ALA B C 1
ATOM 8180 O O . ALA B 1 378 ? -7.672 31.125 31.703 1 47.59 378 ALA B O 1
ATOM 8181 N N . ASN B 1 379 ? -7.133 33.062 30.594 1 49.31 379 ASN B N 1
ATOM 8182 C CA . ASN B 1 379 ? -8.484 33.375 30.125 1 49.31 379 ASN B CA 1
ATOM 8183 C C . ASN B 1 379 ? -8.516 33.594 28.625 1 49.31 379 ASN B C 1
ATOM 8185 O O . ASN B 1 379 ? -7.676 34.312 28.078 1 49.31 379 ASN B O 1
ATOM 8189 N N . GLU B 1 380 ? -8.984 32.688 27.922 1 58.78 380 GLU B N 1
ATOM 8190 C CA . GLU B 1 380 ? -9.188 32.844 26.484 1 58.78 380 GLU B CA 1
ATOM 8191 C C . GLU B 1 380 ? -9.703 34.25 26.172 1 58.78 380 GLU B C 1
ATOM 8193 O O . GLU B 1 380 ? -10.766 34.656 26.672 1 58.78 380 GLU B O 1
ATOM 8198 N N . SER B 1 381 ? -8.789 35.219 25.828 1 67.06 381 SER B N 1
ATOM 8199 C CA . SER B 1 381 ? -9.219 36.562 25.406 1 67.06 381 SER B CA 1
ATOM 8200 C C . SER B 1 381 ? -10.336 36.469 24.391 1 67.06 381 SER B C 1
ATOM 8202 O O . SER B 1 381 ? -10.328 35.625 23.5 1 67.06 381 SER B O 1
ATOM 8204 N N . THR B 1 382 ? -11.352 37.031 24.734 1 73.31 382 THR B N 1
ATOM 8205 C CA . THR B 1 382 ? -12.484 37.125 23.812 1 73.31 382 THR B CA 1
ATOM 8206 C C . THR B 1 382 ? -12.117 37.938 22.578 1 73.31 382 THR B C 1
ATOM 8208 O O . THR B 1 382 ? -12.742 37.812 21.516 1 73.31 382 THR B O 1
ATOM 8211 N N . LEU B 1 383 ? -11.023 38.781 22.688 1 81.62 383 LEU B N 1
ATOM 8212 C CA . LEU B 1 383 ? -10.688 39.688 21.594 1 81.62 383 LEU B CA 1
ATOM 8213 C C . LEU B 1 383 ? -9.82 38.969 20.562 1 81.62 383 LEU B C 1
ATOM 8215 O O . LEU B 1 383 ? -10 39.156 19.359 1 81.62 383 LEU B O 1
ATOM 8219 N N . PHE B 1 384 ? -8.875 38.156 21.125 1 85.19 384 PHE B N 1
ATOM 8220 C CA . PHE B 1 384 ? -7.965 37.5 20.203 1 85.19 384 PHE B CA 1
ATOM 8221 C C . PHE B 1 384 ? -7.926 36 20.484 1 85.19 384 PHE B C 1
ATOM 8223 O O . PHE B 1 384 ? -6.973 35.5 21.094 1 85.19 384 PHE B O 1
ATOM 8230 N N . PRO B 1 385 ? -8.859 35.344 19.969 1 78.31 385 PRO B N 1
ATOM 8231 C CA . PRO B 1 385 ? -8.844 33.906 20.125 1 78.31 385 PRO B CA 1
ATOM 8232 C C . PRO B 1 385 ? -7.691 33.219 19.375 1 78.31 385 PRO B C 1
ATOM 8234 O O . PRO B 1 385 ? -7.141 33.812 18.438 1 78.31 385 PRO B O 1
ATOM 8237 N N . PRO B 1 386 ? -7.355 32.125 19.844 1 78.44 386 PRO B N 1
ATOM 8238 C CA . PRO B 1 386 ? -6.309 31.391 19.109 1 78.44 386 PRO B CA 1
ATOM 8239 C C . PRO B 1 386 ? -6.711 31.062 17.688 1 78.44 386 PRO B C 1
ATOM 8241 O O . PRO B 1 386 ? -7.852 30.672 17.438 1 78.44 386 PRO B O 1
ATOM 8244 N N . VAL B 1 387 ? -5.918 31.375 16.703 1 80 387 VAL B N 1
ATOM 8245 C CA . VAL B 1 387 ? -6.309 31.328 15.297 1 80 387 VAL B CA 1
ATOM 8246 C C . VAL B 1 387 ? -5.605 30.156 14.609 1 80 387 VAL B C 1
ATOM 8248 O O . VAL B 1 387 ? -6.004 29.734 13.523 1 80 387 VAL B O 1
ATOM 8251 N N . GLY B 1 388 ? -4.676 29.531 15.188 1 83 388 GLY B N 1
ATOM 8252 C CA . GLY B 1 388 ? -3.965 28.469 14.508 1 83 388 GLY B CA 1
ATOM 8253 C C . GLY B 1 388 ? -2.959 27.75 15.391 1 83 388 GLY B C 1
ATOM 8254 O O . GLY B 1 388 ? -3.025 27.859 16.625 1 83 388 GLY B O 1
ATOM 8255 N N . ASN B 1 389 ? -2.141 26.922 14.648 1 87 389 ASN B N 1
ATOM 8256 C CA . ASN B 1 389 ? -1.14 26.125 15.352 1 87 389 ASN B CA 1
ATOM 8257 C C . ASN B 1 389 ? 0.256 26.344 14.773 1 87 389 ASN B C 1
ATOM 8259 O O . ASN B 1 389 ? 0.451 26.266 13.562 1 87 389 ASN B O 1
ATOM 8263 N N . PRO B 1 390 ? 1.049 26.766 15.641 1 87.25 390 PRO B N 1
ATOM 8264 C CA . PRO B 1 390 ? 2.424 26.938 15.172 1 87.25 390 PRO B CA 1
ATOM 8265 C C . PRO B 1 390 ? 3.145 25.625 14.922 1 87.25 390 PRO B C 1
ATOM 8267 O O . PRO B 1 390 ? 2.783 24.594 15.516 1 87.25 390 PRO B O 1
ATOM 8270 N N . LEU B 1 391 ? 4.07 25.766 14.039 1 83.81 391 LEU B N 1
ATOM 8271 C CA . LEU B 1 391 ? 4.891 24.594 13.742 1 83.81 391 LEU B CA 1
ATOM 8272 C C . LEU B 1 391 ? 6.258 24.703 14.414 1 83.81 391 LEU B C 1
ATOM 8274 O O . LEU B 1 391 ? 6.887 25.766 14.375 1 83.81 391 LEU B O 1
ATOM 8278 N N . GLY B 1 392 ? 6.652 23.734 15.078 1 75.31 392 GLY B N 1
ATOM 8279 C CA . GLY B 1 392 ? 7.977 23.703 15.672 1 75.31 392 GLY B CA 1
ATOM 8280 C C . GLY B 1 392 ? 8.07 24.5 16.969 1 75.31 392 GLY B C 1
ATOM 8281 O O . GLY B 1 392 ? 7.078 25.047 17.422 1 75.31 392 GLY B O 1
ATOM 8282 N N . LYS B 1 393 ? 9.219 24.516 17.547 1 75.56 393 LYS B N 1
ATOM 8283 C CA . LYS B 1 393 ? 9.477 25.266 18.766 1 75.56 393 LYS B CA 1
ATOM 8284 C C . LYS B 1 393 ? 9.711 26.734 18.484 1 75.56 393 LYS B C 1
ATOM 8286 O O . LYS B 1 393 ? 10.453 27.078 17.562 1 75.56 393 LYS B O 1
ATOM 8291 N N . PRO B 1 394 ? 8.961 27.531 19.203 1 84.25 394 PRO B N 1
ATOM 8292 C CA . PRO B 1 394 ? 9.141 28.9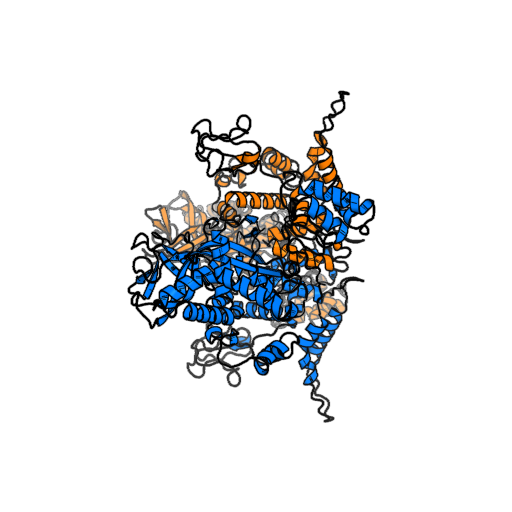69 19 1 84.25 394 PRO B CA 1
ATOM 8293 C C . PRO B 1 394 ? 10.5 29.469 19.484 1 84.25 394 PRO B C 1
ATOM 8295 O O . PRO B 1 394 ? 11.062 28.922 20.438 1 84.25 394 PRO B O 1
ATOM 8298 N N . ARG B 1 395 ? 11.094 30.438 18.781 1 81.19 395 ARG B N 1
ATOM 8299 C CA . ARG B 1 395 ? 12.312 31.125 19.203 1 81.19 395 ARG B CA 1
ATOM 8300 C C . ARG B 1 395 ? 11.992 32.5 19.75 1 81.19 395 ARG B C 1
ATOM 8302 O O . ARG B 1 395 ? 11.156 33.219 19.203 1 81.19 395 ARG B O 1
ATOM 8309 N N . THR B 1 396 ? 12.57 32.75 20.891 1 81.38 396 THR B N 1
ATOM 8310 C CA . THR B 1 396 ? 12.344 34.062 21.484 1 81.38 396 THR B CA 1
ATOM 8311 C C . THR B 1 396 ? 13.305 35.094 20.891 1 81.38 396 THR B C 1
ATOM 8313 O O . THR B 1 396 ? 14.477 34.781 20.625 1 81.38 396 THR B O 1
ATOM 8316 N N . TYR B 1 397 ? 12.789 36.25 20.562 1 82.06 397 TYR B N 1
ATOM 8317 C CA . TYR B 1 397 ? 13.656 37.312 20.094 1 82.06 397 TYR B CA 1
ATOM 8318 C C . TYR B 1 397 ? 13.117 38.688 20.531 1 82.06 397 TYR B C 1
ATOM 8320 O O . TYR B 1 397 ? 11.945 38.812 20.875 1 82.06 397 TYR B O 1
ATOM 8328 N N . THR B 1 398 ? 13.945 39.594 20.641 1 84 398 THR B N 1
ATOM 8329 C CA . THR B 1 398 ? 13.586 40.938 21.047 1 84 398 THR B CA 1
ATOM 8330 C C . THR B 1 398 ? 13.234 41.812 19.828 1 84 398 THR B C 1
ATOM 8332 O O . THR B 1 398 ? 14 41.875 18.859 1 84 398 THR B O 1
ATOM 8335 N N . LEU B 1 399 ? 12.086 42.406 19.922 1 85.75 399 LEU B N 1
ATOM 8336 C CA . LEU B 1 399 ? 11.617 43.25 18.844 1 85.75 399 LEU B CA 1
ATOM 8337 C C . LEU B 1 399 ? 12.352 44.594 18.844 1 85.75 399 LEU B C 1
ATOM 8339 O O . LEU B 1 399 ? 12.602 45.156 19.906 1 85.75 399 LEU B O 1
ATOM 8343 N N . ASN B 1 400 ? 12.734 45 17.656 1 85.69 400 ASN B N 1
ATOM 8344 C CA . ASN B 1 400 ? 13.234 46.344 17.531 1 85.69 400 ASN B CA 1
ATOM 8345 C C . ASN B 1 400 ? 12.125 47.375 17.781 1 85.69 400 ASN B C 1
ATOM 8347 O O . ASN B 1 400 ? 10.945 47.062 17.641 1 85.69 400 ASN B O 1
ATOM 8351 N N . ASP B 1 401 ? 12.477 48.562 18.172 1 85.5 401 ASP B N 1
ATOM 8352 C CA . ASP B 1 401 ? 11.516 49.625 18.484 1 85.5 401 ASP B CA 1
ATOM 8353 C C . ASP B 1 401 ? 10.578 49.875 17.312 1 85.5 401 ASP B C 1
ATOM 8355 O O . ASP B 1 401 ? 9.367 50.031 17.5 1 85.5 401 ASP B O 1
ATOM 8359 N N . MET B 1 402 ? 11.164 49.938 16.188 1 88.81 402 MET B N 1
ATOM 8360 C CA . MET B 1 402 ? 10.359 50.188 15 1 88.81 402 MET B CA 1
ATOM 8361 C C . MET B 1 402 ? 9.383 49.062 14.734 1 88.81 402 MET B C 1
ATOM 8363 O O . MET B 1 402 ? 8.203 49.281 14.453 1 88.81 402 MET B O 1
ATOM 8367 N N . GLU B 1 403 ? 9.875 47.875 14.875 1 90.38 403 GLU B N 1
ATOM 8368 C CA . GLU B 1 403 ? 9.047 46.719 14.633 1 90.38 403 GLU B CA 1
ATOM 8369 C C . GLU B 1 403 ? 7.922 46.594 15.664 1 90.38 403 GLU B C 1
ATOM 8371 O O . GLU B 1 403 ? 6.793 46.219 15.32 1 90.38 403 GLU B O 1
ATOM 8376 N N . SER B 1 404 ? 8.258 46.906 16.828 1 91.31 404 SER B N 1
ATOM 8377 C CA . SER B 1 404 ? 7.27 46.844 17.891 1 91.31 404 SER B CA 1
ATOM 8378 C C . SER B 1 404 ? 6.145 47.844 17.672 1 91.31 404 SER B C 1
ATOM 8380 O O . SER B 1 404 ? 4.969 47.531 17.844 1 91.31 404 SER B O 1
ATOM 8382 N N . LEU B 1 405 ? 6.562 49.031 17.266 1 91.5 405 LEU B N 1
ATOM 8383 C CA . LEU B 1 405 ? 5.57 50.062 17.016 1 91.5 405 LEU B CA 1
ATOM 8384 C C . LEU B 1 405 ? 4.695 49.719 15.812 1 91.5 405 LEU B C 1
ATOM 8386 O O . LEU B 1 405 ? 3.473 49.875 15.859 1 91.5 405 LEU B O 1
ATOM 8390 N N . GLN B 1 406 ? 5.301 49.281 14.781 1 92.81 406 GLN B N 1
ATOM 8391 C CA . GLN B 1 406 ? 4.547 48.906 13.586 1 92.81 406 GLN B CA 1
ATOM 8392 C C . GLN B 1 406 ? 3.57 47.781 13.875 1 92.81 406 GLN B C 1
ATOM 8394 O O . GLN B 1 406 ? 2.418 47.812 13.445 1 92.81 406 GLN B O 1
ATOM 8399 N N . ALA B 1 407 ? 4.012 46.812 14.586 1 95.06 407 ALA B N 1
ATOM 8400 C CA . ALA B 1 407 ? 3.197 45.625 14.898 1 95.06 407 ALA B CA 1
ATOM 8401 C C . ALA B 1 407 ? 2.025 46 15.797 1 95.06 407 ALA B C 1
ATOM 8403 O O . ALA B 1 407 ? 0.885 45.625 15.539 1 95.06 407 ALA B O 1
ATOM 8404 N N . HIS B 1 408 ? 2.309 46.719 16.812 1 95.12 408 HIS B N 1
ATOM 8405 C CA . HIS B 1 408 ? 1.257 47.125 17.734 1 95.12 408 HIS B CA 1
ATOM 8406 C C . HIS B 1 408 ? 0.239 48.031 17.062 1 95.12 408 HIS B C 1
ATOM 8408 O O . HIS B 1 408 ? -0.963 47.938 17.312 1 95.12 408 HIS B O 1
ATOM 8414 N N . ARG B 1 409 ? 0.767 48.938 16.297 1 94.06 409 ARG B N 1
ATOM 8415 C CA . ARG B 1 409 ? -0.126 49.812 15.555 1 94.06 409 ARG B CA 1
ATOM 8416 C C . ARG B 1 409 ? -1.078 49.031 14.664 1 94.06 409 ARG B C 1
ATOM 8418 O O . ARG B 1 409 ? -2.271 49.344 14.602 1 94.06 409 ARG B O 1
ATOM 8425 N N . PHE B 1 410 ? -0.545 48.094 14.078 1 93.44 410 PHE B N 1
ATOM 8426 C CA . PHE B 1 410 ? -1.378 47.25 13.211 1 93.44 410 PHE B CA 1
ATOM 8427 C C . PHE B 1 410 ? -2.473 46.562 14.008 1 93.44 410 PHE B C 1
ATOM 8429 O O . PHE B 1 410 ? -3.627 46.5 13.578 1 93.44 410 PHE B O 1
ATOM 8436 N N . VAL B 1 411 ? -2.137 46 15.086 1 94.75 411 VAL B N 1
ATOM 8437 C CA . VAL B 1 411 ? -3.098 45.312 15.93 1 94.75 411 VAL B CA 1
ATOM 8438 C C . VAL B 1 411 ? -4.211 46.25 16.344 1 94.75 411 VAL B C 1
ATOM 8440 O O . VAL B 1 411 ? -5.391 45.906 16.312 1 94.75 411 VAL B O 1
ATOM 8443 N N . LEU B 1 412 ? -3.803 47.469 16.688 1 94.06 412 LEU B N 1
ATOM 8444 C CA . LEU B 1 412 ? -4.773 48.469 17.156 1 94.06 412 LEU B CA 1
ATOM 8445 C C . LEU B 1 412 ? -5.73 48.844 16.031 1 94.06 412 LEU B C 1
ATOM 8447 O O . LEU B 1 412 ? -6.941 48.938 16.25 1 94.06 412 LEU B O 1
ATOM 8451 N N . TYR B 1 413 ? -5.215 49 14.844 1 91.12 413 TYR B N 1
ATOM 8452 C CA . TYR B 1 413 ? -6.02 49.5 13.734 1 91.12 413 TYR B CA 1
ATOM 8453 C C . TYR B 1 413 ? -6.934 48.406 13.203 1 91.12 413 TYR B C 1
ATOM 8455 O O . TYR B 1 413 ? -7.934 48.688 12.531 1 91.12 413 TYR B O 1
ATOM 8463 N N . ASN B 1 414 ? -6.617 47.188 13.523 1 89.62 414 ASN B N 1
ATOM 8464 C CA . ASN B 1 414 ? -7.406 46.094 12.969 1 89.62 414 ASN B CA 1
ATOM 8465 C C . ASN B 1 414 ? -8.211 45.344 14.047 1 89.62 414 ASN B C 1
ATOM 8467 O O . ASN B 1 414 ? -8.633 44.219 13.852 1 89.62 414 ASN B O 1
ATOM 8471 N N . CYS B 1 415 ? -8.367 46 15.086 1 89.94 415 CYS B N 1
ATOM 8472 C CA . CYS B 1 415 ? -9.227 45.5 16.156 1 89.94 415 CYS B CA 1
ATOM 8473 C C . CYS B 1 415 ? -10.516 46.281 16.25 1 89.94 415 CYS B C 1
ATOM 8475 O O . CYS B 1 415 ? -10.484 47.5 16.5 1 89.94 415 CYS B O 1
ATOM 8477 N N . ASP B 1 416 ? -11.625 45.688 16.203 1 86.38 416 ASP B N 1
ATOM 8478 C CA . ASP B 1 416 ? -12.93 46.344 16.125 1 86.38 416 ASP B CA 1
ATOM 8479 C C . ASP B 1 416 ? -13.25 47.094 17.406 1 86.38 416 ASP B C 1
ATOM 8481 O O . ASP B 1 416 ? -13.891 48.156 17.375 1 86.38 416 ASP B O 1
ATOM 8485 N N . VAL B 1 417 ? -12.781 46.625 18.469 1 88.81 417 VAL B N 1
ATOM 8486 C CA . VAL B 1 417 ? -13.109 47.219 19.766 1 88.81 417 VAL B CA 1
ATOM 8487 C C . VAL B 1 417 ? -12.414 48.562 19.906 1 88.81 417 VAL B C 1
ATOM 8489 O O . VAL B 1 417 ? -12.852 49.406 20.672 1 88.81 417 VAL B O 1
ATOM 8492 N N . VAL B 1 418 ? -11.414 48.781 19.094 1 92.69 418 VAL B N 1
ATOM 8493 C CA . VAL B 1 418 ? -10.617 50 19.172 1 92.69 418 VAL B CA 1
ATOM 8494 C C . VAL B 1 418 ? -11.203 51.094 18.25 1 92.69 418 VAL B C 1
ATOM 8496 O O . VAL B 1 418 ? -10.828 52.25 18.328 1 92.69 418 VAL B O 1
ATOM 8499 N N . THR B 1 419 ? -12.172 50.781 17.484 1 91.38 419 THR B N 1
ATOM 8500 C CA . THR B 1 419 ? -12.719 51.688 16.484 1 91.38 419 THR B CA 1
ATOM 8501 C C . THR B 1 419 ? -13.297 52.938 17.125 1 91.38 419 THR B C 1
ATOM 8503 O O . THR B 1 419 ? -13.055 54.031 16.656 1 91.38 419 THR B O 1
ATOM 8506 N N . PRO B 1 420 ? -14.008 52.781 18.25 1 91.62 420 PRO B N 1
ATOM 8507 C CA . PRO B 1 420 ? -14.523 54 18.875 1 91.62 420 PRO B CA 1
ATOM 8508 C C . PRO B 1 420 ? -13.414 54.938 19.359 1 91.62 420 PRO B C 1
ATOM 8510 O O . PRO B 1 420 ? -13.578 56.156 19.328 1 91.62 420 PRO B O 1
ATOM 8513 N N . TYR B 1 421 ? -12.375 54.375 19.719 1 92.88 421 TYR B N 1
ATOM 8514 C CA . TYR B 1 421 ? -11.25 55.188 20.172 1 92.88 421 TYR B CA 1
ATOM 8515 C C . TYR B 1 421 ? -10.555 55.875 19.016 1 92.88 421 TYR B C 1
ATOM 8517 O O . TYR B 1 421 ? -10.055 57 19.141 1 92.88 421 TYR B O 1
ATOM 8525 N N . LEU B 1 422 ? -10.57 55.219 17.922 1 92.56 422 LEU B N 1
ATOM 8526 C CA . LEU B 1 422 ? -10 55.812 16.719 1 92.56 422 LEU B CA 1
ATOM 8527 C C . LEU B 1 422 ? -10.812 57.031 16.266 1 92.56 422 LEU B C 1
ATOM 8529 O O . LEU B 1 422 ? -10.25 58.062 15.883 1 92.56 422 LEU B O 1
ATOM 8533 N N . ILE B 1 423 ? -12.055 56.875 16.359 1 91.31 423 ILE B N 1
ATOM 8534 C CA . ILE B 1 423 ? -12.945 57.969 15.977 1 91.31 423 ILE B CA 1
ATOM 8535 C C . ILE B 1 423 ? -12.773 59.125 16.938 1 91.31 423 ILE B C 1
ATOM 8537 O O . ILE B 1 423 ? -12.695 60.281 16.516 1 91.31 423 ILE B O 1
ATOM 8541 N N . ALA B 1 424 ? -12.664 58.812 18.203 1 92.62 424 ALA B N 1
ATOM 8542 C CA . ALA B 1 424 ? -12.484 59.875 19.219 1 92.62 424 ALA B CA 1
ATOM 8543 C C . ALA B 1 424 ? -11.18 60.625 19 1 92.62 424 ALA B C 1
ATOM 8545 O O . ALA B 1 424 ? -11.133 61.844 19.125 1 92.62 424 ALA B O 1
ATOM 8546 N N . HIS B 1 425 ? -10.188 59.906 18.688 1 93.12 425 HIS B N 1
ATOM 8547 C CA . HIS B 1 425 ? -8.891 60.531 18.438 1 93.12 425 HIS B CA 1
ATOM 8548 C C . HIS B 1 425 ? -8.922 61.406 17.188 1 93.12 425 HIS B C 1
ATOM 8550 O O . HIS B 1 425 ? -8.344 62.5 17.172 1 93.12 425 HIS B O 1
ATOM 8556 N N . GLY B 1 426 ? -9.516 60.875 16.188 1 90 426 GLY B N 1
ATOM 8557 C CA . GLY B 1 426 ? -9.664 61.656 14.969 1 90 426 GLY B CA 1
ATOM 8558 C C . GLY B 1 426 ? -10.398 62.938 15.188 1 90 426 GLY B C 1
ATOM 8559 O O . GLY B 1 426 ? -10 64 14.648 1 90 426 GLY B O 1
ATOM 8560 N N . ALA B 1 427 ? -11.414 62.906 16 1 88.44 427 ALA B N 1
ATOM 8561 C CA . ALA B 1 427 ? -12.188 64.125 16.328 1 88.44 427 ALA B CA 1
ATOM 8562 C C . ALA B 1 427 ? -11.359 65.125 17.141 1 88.44 427 ALA B C 1
ATOM 8564 O O . ALA B 1 427 ? -11.445 66.312 16.938 1 88.44 427 ALA B O 1
ATOM 8565 N N . GLU B 1 428 ? -10.602 64.562 18 1 91 428 GLU B N 1
ATOM 8566 C CA . GLU B 1 428 ? -9.742 65.375 18.812 1 91 428 GLU B CA 1
ATOM 8567 C C . GLU B 1 428 ? -8.688 66.125 17.953 1 91 428 GLU B C 1
ATOM 8569 O O . GLU B 1 428 ? -8.383 67.25 18.172 1 91 428 GLU B O 1
ATOM 8574 N N . LEU B 1 429 ? -8.133 65.375 17.047 1 90.06 429 LEU B N 1
ATOM 8575 C CA . LEU B 1 429 ? -7.117 65.938 16.172 1 90.06 429 LEU B CA 1
ATOM 8576 C C . LEU B 1 429 ? -7.715 67 15.281 1 90.06 429 LEU B C 1
ATOM 8578 O O . LEU B 1 429 ? -7.066 68 15.008 1 90.06 429 LEU B O 1
ATOM 8582 N N . LYS B 1 430 ? -8.938 66.812 14.867 1 86.25 430 LYS B N 1
ATOM 8583 C CA . LYS B 1 430 ? -9.617 67.812 14.047 1 86.25 430 LYS B CA 1
ATOM 8584 C C . LYS B 1 430 ? -9.906 69.062 14.859 1 86.25 430 LYS B C 1
ATOM 8586 O O . LYS B 1 430 ? -9.781 70.188 14.344 1 86.25 430 LYS B O 1
ATOM 8591 N N . ARG B 1 431 ? -10.195 68.938 16.094 1 85.56 431 ARG B N 1
ATOM 8592 C CA . ARG B 1 431 ? -10.5 70.062 16.969 1 85.56 431 ARG B CA 1
ATOM 8593 C C . ARG B 1 431 ? -9.242 70.812 17.297 1 85.56 431 ARG B C 1
ATOM 8595 O O . ARG B 1 431 ? -9.258 72.062 17.297 1 85.56 431 ARG B O 1
ATOM 8602 N N . LYS B 1 432 ? -8.172 70.125 17.516 1 86.25 432 LYS B N 1
ATOM 8603 C CA . LYS B 1 432 ? -6.918 70.75 17.906 1 86.25 432 LYS B CA 1
ATOM 8604 C C . LYS B 1 432 ? -6.312 71.5 16.734 1 86.25 432 LYS B C 1
ATOM 8606 O O . LYS B 1 432 ? -5.605 72.5 16.922 1 86.25 432 LYS B O 1
ATOM 8611 N N . ASN B 1 433 ? -6.578 71.062 15.547 1 81.69 433 ASN B N 1
ATOM 8612 C CA . ASN B 1 433 ? -5.965 71.688 14.375 1 81.69 433 ASN B CA 1
ATOM 8613 C C . ASN B 1 433 ? -6.992 72.438 13.539 1 81.69 433 ASN B C 1
ATOM 8615 O O . ASN B 1 433 ? -6.848 72.562 12.32 1 81.69 433 ASN B O 1
ATOM 8619 N N . ARG B 1 434 ? -8.094 72.812 14.023 1 75.44 434 ARG B N 1
ATOM 8620 C CA . ARG B 1 434 ? -9.18 73.5 13.32 1 75.44 434 ARG B CA 1
ATOM 8621 C C . ARG B 1 434 ? -8.68 74.75 12.633 1 75.44 434 ARG B C 1
ATOM 8623 O O . ARG B 1 434 ? -9.133 75.062 11.531 1 75.44 434 ARG B O 1
ATOM 8630 N N . ASN B 1 435 ? -7.691 75.375 13.234 1 76.12 435 ASN B N 1
ATOM 8631 C CA . ASN B 1 435 ? -7.223 76.625 12.695 1 76.12 435 ASN B CA 1
ATOM 8632 C C . ASN B 1 435 ? -6.289 76.438 11.508 1 76.12 435 ASN B C 1
ATOM 8634 O O . ASN B 1 435 ? -6.074 77.375 10.711 1 76.12 435 ASN B O 1
ATOM 8638 N N . LYS B 1 436 ? -5.66 75.25 11.344 1 76.06 436 LYS B N 1
ATOM 8639 C CA . LYS B 1 436 ? -4.637 75.062 10.328 1 76.06 436 LYS B CA 1
ATOM 8640 C C . LYS B 1 436 ? -5.234 74.438 9.07 1 76.06 436 LYS B C 1
ATOM 8642 O O . LYS B 1 436 ? -4.586 74.375 8.023 1 76.06 436 LYS B O 1
ATOM 8647 N N . ARG B 1 437 ? -6.398 74.562 8.711 1 71.5 437 ARG B N 1
ATOM 8648 C CA . ARG B 1 437 ? -7.031 73.938 7.539 1 71.5 437 ARG B CA 1
ATOM 8649 C C . ARG B 1 437 ? -6.219 72.75 7.023 1 71.5 437 ARG B C 1
ATOM 8651 O O . ARG B 1 437 ? -5.77 72.75 5.875 1 71.5 437 ARG B O 1
ATOM 8658 N N . LEU B 1 438 ? -5.895 71.625 7.73 1 78.38 438 LEU B N 1
ATOM 8659 C CA . LEU B 1 438 ? -5.066 70.5 7.32 1 78.38 438 LEU B CA 1
ATOM 8660 C C . LEU B 1 438 ? -5.863 69.562 6.445 1 78.38 438 LEU B C 1
ATOM 8662 O O . LEU B 1 438 ? -7.066 69.375 6.637 1 78.38 438 LEU B O 1
ATOM 8666 N N . ALA B 1 439 ? -5.238 69.125 5.426 1 76.19 439 ALA B N 1
ATOM 8667 C CA . ALA B 1 439 ? -5.836 68.125 4.543 1 76.19 439 ALA B CA 1
ATOM 8668 C C . ALA B 1 439 ? -6.133 66.812 5.293 1 76.19 439 ALA B C 1
ATOM 8670 O O . ALA B 1 439 ? -5.465 66.5 6.277 1 76.19 439 ALA B O 1
ATOM 8671 N N . LEU B 1 440 ? -7.207 66.125 4.965 1 77.31 440 LEU B N 1
ATOM 8672 C CA . LEU B 1 440 ? -7.629 64.875 5.578 1 77.31 440 LEU B CA 1
ATOM 8673 C C . LEU B 1 440 ? -6.484 63.875 5.586 1 77.31 440 LEU B C 1
ATOM 8675 O O . LEU B 1 440 ? -6.32 63.125 6.551 1 77.31 440 LEU B O 1
ATOM 8679 N N . LYS B 1 441 ? -5.688 63.844 4.645 1 77.19 441 LYS B N 1
ATOM 8680 C CA . LYS B 1 441 ? -4.562 62.938 4.531 1 77.19 441 LYS B CA 1
ATOM 8681 C C . LYS B 1 441 ? -3.525 63.188 5.621 1 77.19 441 LYS B C 1
ATOM 8683 O O . LYS B 1 441 ? -2.93 62.25 6.156 1 77.19 441 LYS B O 1
ATOM 8688 N N . THR B 1 442 ? -3.381 64.438 5.891 1 80.81 442 THR B N 1
ATOM 8689 C CA . THR B 1 442 ? -2.408 64.812 6.914 1 80.81 442 THR B CA 1
ATOM 8690 C C . THR B 1 442 ? -2.91 64.375 8.305 1 80.81 442 THR B C 1
ATOM 8692 O O . THR B 1 442 ? -2.129 63.969 9.156 1 80.81 442 THR B O 1
ATOM 8695 N N . ILE B 1 443 ? -4.16 64.5 8.461 1 82.06 443 ILE B N 1
ATOM 8696 C CA . ILE B 1 443 ? -4.754 64.188 9.734 1 82.06 443 ILE B CA 1
ATOM 8697 C C . ILE B 1 443 ? -4.629 62.656 9.945 1 82.06 443 ILE B C 1
ATOM 8699 O O . ILE B 1 443 ? -4.332 62.188 11.047 1 82.06 443 ILE B O 1
ATOM 8703 N N . GLU B 1 444 ? -4.848 62 8.875 1 82.06 444 GLU B N 1
ATOM 8704 C CA . GLU B 1 444 ? -4.742 60.531 8.953 1 82.06 444 GLU B CA 1
ATOM 8705 C C . GLU B 1 444 ? -3.309 60.094 9.25 1 82.06 444 GLU B C 1
ATOM 8707 O O . GLU B 1 444 ? -3.084 59.156 9.992 1 82.06 444 GLU B O 1
ATOM 8712 N N . ARG B 1 445 ? -2.447 60.781 8.703 1 82.62 445 ARG B N 1
ATOM 8713 C CA . ARG B 1 445 ? -1.038 60.469 8.938 1 82.62 445 ARG B CA 1
ATOM 8714 C C . ARG B 1 445 ? -0.654 60.75 10.383 1 82.62 445 ARG B C 1
ATOM 8716 O O . ARG B 1 445 ? 0.084 59.969 11 1 82.62 445 ARG B O 1
ATOM 8723 N N . MET B 1 446 ? -1.169 61.844 10.836 1 86.56 446 MET B N 1
ATOM 8724 C CA . MET B 1 446 ? -0.9 62.219 12.227 1 86.56 446 MET B CA 1
ATOM 8725 C C . MET B 1 446 ? -1.533 61.188 13.18 1 86.56 446 MET B C 1
ATOM 8727 O O . MET B 1 446 ? -0.925 60.812 14.18 1 86.56 446 MET B O 1
ATOM 8731 N N . GLN B 1 447 ? -2.686 60.812 12.836 1 88.62 447 GLN B N 1
ATOM 8732 C CA . GLN B 1 447 ? -3.377 59.812 13.656 1 88.62 447 GLN B CA 1
ATOM 8733 C C . GLN B 1 447 ? -2.619 58.5 13.672 1 88.62 447 GLN B C 1
ATOM 8735 O O . GLN B 1 447 ? -2.453 57.875 14.727 1 88.62 447 GLN B O 1
ATOM 8740 N N . HIS B 1 448 ? -2.186 58.156 12.562 1 87.69 448 HIS B N 1
ATOM 8741 C CA . HIS B 1 448 ? -1.463 56.875 12.422 1 87.69 448 HIS B CA 1
ATOM 8742 C C . HIS B 1 448 ? -0.188 56.875 13.258 1 87.69 448 HIS B C 1
ATOM 8744 O O . HIS B 1 448 ? 0.169 55.875 13.859 1 87.69 448 HIS B O 1
ATOM 8750 N N . ALA B 1 449 ? 0.393 57.938 13.328 1 85.12 449 ALA B N 1
ATOM 8751 C CA . ALA B 1 449 ? 1.675 58.031 14.016 1 85.12 449 ALA B CA 1
ATOM 8752 C C . ALA B 1 449 ? 1.475 58.156 15.523 1 85.12 449 ALA B C 1
ATOM 8754 O O . ALA B 1 449 ? 2.25 57.594 16.297 1 85.12 449 ALA B O 1
ATOM 8755 N N . ASN B 1 450 ? 0.367 58.75 15.961 1 89.38 450 ASN B N 1
ATOM 8756 C CA . ASN B 1 450 ? 0.265 59.125 17.375 1 89.38 450 ASN B CA 1
ATOM 8757 C C . ASN B 1 450 ? -0.774 58.281 18.094 1 89.38 450 ASN B C 1
ATOM 8759 O O . ASN B 1 450 ? -0.853 58.312 19.328 1 89.38 450 ASN B O 1
ATOM 8763 N N . PHE B 1 451 ? -1.406 57.531 17.375 1 93.38 451 PHE B N 1
ATOM 8764 C CA . PHE B 1 451 ? -2.562 56.875 17.969 1 93.38 451 PHE B CA 1
ATOM 8765 C C . PHE B 1 451 ? -2.131 55.906 19.078 1 93.38 451 PHE B C 1
ATOM 8767 O O . PHE B 1 451 ? -2.75 55.875 20.141 1 93.38 451 PHE B O 1
ATOM 8774 N N . PRO B 1 452 ? -1.135 55.125 18.922 1 92.88 452 PRO B N 1
ATOM 8775 C CA . PRO B 1 452 ? -0.776 54.188 19.984 1 92.88 452 PRO B CA 1
ATOM 8776 C C . PRO B 1 452 ? -0.473 54.875 21.312 1 92.88 452 PRO B C 1
ATOM 8778 O O . PRO B 1 452 ? -0.922 54.406 22.359 1 92.88 452 PRO B O 1
ATOM 8781 N N . ASP B 1 453 ? 0.186 55.938 21.25 1 92.31 453 ASP B N 1
ATOM 8782 C CA . ASP B 1 453 ? 0.508 56.688 22.469 1 92.31 453 ASP B CA 1
ATOM 8783 C C . ASP B 1 453 ? -0.738 57.344 23.047 1 92.31 453 ASP B C 1
ATOM 8785 O O . ASP B 1 453 ? -0.938 57.344 24.266 1 92.31 453 ASP B O 1
ATOM 8789 N N . TRP B 1 454 ? -1.467 57.875 22.109 1 94.25 454 TRP B N 1
ATOM 8790 C CA . TRP B 1 454 ? -2.705 58.531 22.547 1 94.25 454 TRP B CA 1
ATOM 8791 C C . TRP B 1 454 ? -3.623 57.5 23.219 1 94.25 454 TRP B C 1
ATOM 8793 O O . TRP B 1 454 ? -4.242 57.812 24.25 1 94.25 454 TRP B O 1
ATOM 8803 N N . PHE B 1 455 ? -3.734 56.375 22.594 1 94.69 455 PHE B N 1
ATOM 8804 C CA . PHE B 1 455 ? -4.605 55.312 23.094 1 94.69 455 PHE B CA 1
ATOM 8805 C C . PHE B 1 455 ? -4.172 54.875 24.484 1 94.69 455 PHE B C 1
ATOM 8807 O O . PHE B 1 455 ? -5.008 54.719 25.375 1 94.69 455 PHE B O 1
ATOM 8814 N N . ARG B 1 456 ? -2.969 54.719 24.703 1 93.19 456 ARG B N 1
ATOM 8815 C CA . ARG B 1 456 ? -2.418 54.344 26 1 93.19 456 ARG B CA 1
ATOM 8816 C C . ARG B 1 456 ? -2.744 55.375 27.062 1 93.19 456 ARG B C 1
ATOM 8818 O O . ARG B 1 456 ? -3.248 55.031 28.125 1 93.19 456 ARG B O 1
ATOM 8825 N N . ASP B 1 457 ? -2.574 56.625 26.75 1 92.5 457 ASP B N 1
ATOM 8826 C CA . ASP B 1 457 ? -2.791 57.719 27.688 1 92.5 457 ASP B CA 1
ATOM 8827 C C . ASP B 1 457 ? -4.277 57.875 28 1 92.5 457 ASP B C 1
ATOM 8829 O O . ASP B 1 457 ? -4.656 58.125 29.141 1 92.5 457 ASP B O 1
ATOM 8833 N N . HIS B 1 458 ? -5.012 57.75 26.922 1 92.88 458 HIS B N 1
ATOM 8834 C CA . HIS B 1 458 ? -6.453 57.906 27.078 1 92.88 458 HIS B CA 1
ATOM 8835 C C . HIS B 1 458 ? -7.035 56.844 27.984 1 92.88 458 HIS B C 1
ATOM 8837 O O . HIS B 1 458 ? -7.859 57.125 28.859 1 92.88 458 HIS B O 1
ATOM 8843 N N . VAL B 1 459 ? -6.621 55.656 27.781 1 92.12 459 VAL B N 1
ATOM 8844 C CA . VAL B 1 459 ? -7.125 54.531 28.578 1 92.12 459 VAL B CA 1
ATOM 8845 C C . VAL B 1 459 ? -6.637 54.656 30.016 1 92.12 459 VAL B C 1
ATOM 8847 O O . VAL B 1 459 ? -7.379 54.375 30.953 1 92.12 459 VAL B O 1
ATOM 8850 N N . MET B 1 460 ? -5.43 55.125 30.219 1 88.94 460 MET B N 1
ATOM 8851 C CA . MET B 1 460 ? -4.902 55.344 31.562 1 88.94 460 MET B CA 1
ATOM 8852 C C . MET B 1 460 ? -5.699 56.438 32.281 1 88.94 460 MET B C 1
ATOM 8854 O O . MET B 1 460 ? -5.969 56.312 33.469 1 88.94 460 MET B O 1
ATOM 8858 N N . GLN B 1 461 ? -6.078 57.406 31.547 1 89.38 461 GLN B N 1
ATOM 8859 C CA . GLN B 1 461 ? -6.875 58.5 32.125 1 89.38 461 GLN B CA 1
ATOM 8860 C C . GLN B 1 461 ? -8.273 58 32.5 1 89.38 461 GLN B C 1
ATOM 8862 O O . GLN B 1 461 ? -8.805 58.406 33.531 1 89.38 461 GLN B O 1
ATOM 8867 N N . LEU B 1 462 ? -8.781 57.25 31.578 1 89.81 462 LEU B N 1
ATOM 8868 C CA . LEU B 1 462 ? -10.102 56.719 31.859 1 89.81 462 LEU B CA 1
ATOM 8869 C C . LEU B 1 462 ? -10.07 55.812 33.094 1 89.81 462 LEU B C 1
ATOM 8871 O O . LEU B 1 462 ? -11.016 55.812 33.875 1 89.81 462 LEU B O 1
ATOM 8875 N N . GLU B 1 463 ? -9.031 55.125 33.25 1 85.44 463 GLU B N 1
ATOM 8876 C CA . GLU B 1 463 ? -8.867 54.25 34.406 1 85.44 463 GLU B CA 1
ATOM 8877 C C . GLU B 1 463 ? -8.75 55.094 35.688 1 85.44 463 GLU B C 1
ATOM 8879 O O . GLU B 1 463 ? -9.266 54.688 36.719 1 85.44 463 GLU B O 1
ATOM 8884 N N . GLN B 1 464 ? -8.078 56.125 35.625 1 83.69 464 GLN B N 1
ATOM 8885 C CA . GLN B 1 464 ? -7.891 57 36.781 1 83.69 464 GLN B CA 1
ATOM 8886 C C . GLN B 1 464 ? -9.195 57.688 37.156 1 83.69 464 GLN B C 1
ATOM 8888 O O . GLN B 1 464 ? -9.492 57.844 38.344 1 83.69 464 GLN B O 1
ATOM 8893 N N . GLN B 1 465 ? -9.961 57.969 36.188 1 85.31 465 GLN B N 1
ATOM 8894 C CA . GLN B 1 465 ? -11.188 58.719 36.406 1 85.31 465 GLN B CA 1
ATOM 8895 C C . GLN B 1 465 ? -12.328 57.812 36.844 1 85.31 465 GLN B C 1
ATOM 8897 O O . GLN B 1 465 ? -13.094 58.156 37.75 1 85.31 465 GLN B O 1
ATOM 8902 N N . ARG B 1 466 ? -12.461 56.719 36.094 1 83.25 466 ARG B N 1
ATOM 8903 C CA . ARG B 1 466 ? -13.641 55.906 36.281 1 83.25 466 ARG B CA 1
ATOM 8904 C C . ARG B 1 466 ? -13.305 54.625 37.062 1 83.25 466 ARG B C 1
ATOM 8906 O O . ARG B 1 466 ? -14.195 53.875 37.438 1 83.25 466 ARG B O 1
ATOM 8913 N N . GLY B 1 467 ? -12.117 54.438 37.344 1 75.12 467 GLY B N 1
ATOM 8914 C CA . GLY B 1 467 ? -11.719 53.25 38.062 1 75.12 467 GLY B CA 1
ATOM 8915 C C . GLY B 1 467 ? -11.234 52.125 37.156 1 75.12 467 GLY B C 1
ATOM 8916 O O . GLY B 1 467 ? -11.5 52.156 35.969 1 75.12 467 GLY B O 1
ATOM 8917 N N . THR B 1 468 ? -10.523 51.188 37.656 1 72.19 468 THR B N 1
ATOM 8918 C CA . THR B 1 468 ? -9.906 50.094 36.938 1 72.19 468 THR B CA 1
ATOM 8919 C C . THR B 1 468 ? -10.961 49.125 36.406 1 72.19 468 THR B C 1
ATOM 8921 O O . THR B 1 468 ? -10.758 48.469 35.375 1 72.19 468 THR B O 1
ATOM 8924 N N . ASP B 1 469 ? -12.078 49.125 37 1 73.31 469 ASP B N 1
ATOM 8925 C CA . ASP B 1 469 ? -13.094 48.125 36.656 1 73.31 469 ASP B CA 1
ATOM 8926 C C . ASP B 1 469 ? -13.984 48.656 35.5 1 73.31 469 ASP B C 1
ATOM 8928 O O . ASP B 1 469 ? -14.805 47.906 34.969 1 73.31 469 ASP B O 1
ATOM 8932 N N . SER B 1 470 ? -13.781 49.812 35.094 1 78 470 SER B N 1
ATOM 8933 C CA . SER B 1 470 ? -14.664 50.406 34.094 1 78 470 SER B CA 1
ATOM 8934 C C . SER B 1 470 ? -14.258 49.969 32.688 1 78 470 SER B C 1
ATOM 8936 O O . SER B 1 470 ? -15.062 50.062 31.75 1 78 470 SER B O 1
ATOM 8938 N N . ILE B 1 471 ? -13.039 49.562 32.531 1 84.06 471 ILE B N 1
ATOM 8939 C CA . ILE B 1 471 ? -12.547 49.188 31.203 1 84.06 471 ILE B CA 1
ATOM 8940 C C . ILE B 1 471 ? -12.273 47.688 31.125 1 84.06 471 ILE B C 1
ATOM 8942 O O . ILE B 1 471 ? -11.805 47.094 32.094 1 84.06 471 ILE B O 1
ATOM 8946 N N . ASP B 1 472 ? -12.773 47.188 30.062 1 86 472 ASP B N 1
ATOM 8947 C CA . ASP B 1 472 ? -12.531 45.781 29.828 1 86 472 ASP B CA 1
ATOM 8948 C C . ASP B 1 472 ? -11.047 45.438 29.969 1 86 472 ASP B C 1
ATOM 8950 O O . ASP B 1 472 ? -10.188 46.219 29.531 1 86 472 ASP B O 1
ATOM 8954 N N . ASP B 1 473 ? -10.75 44.438 30.594 1 83.31 473 ASP B N 1
ATOM 8955 C CA . ASP B 1 473 ? -9.383 44 30.875 1 83.31 473 ASP B CA 1
ATOM 8956 C C . ASP B 1 473 ? -8.578 43.844 29.594 1 83.31 473 ASP B C 1
ATOM 8958 O O . ASP B 1 473 ? -7.402 44.219 29.531 1 83.31 473 ASP B O 1
ATOM 8962 N N . ASP B 1 474 ? -9.148 43.375 28.578 1 87.88 474 ASP B N 1
ATOM 8963 C CA . ASP B 1 474 ? -8.461 43.188 27.312 1 87.88 474 ASP B CA 1
ATOM 8964 C C . ASP B 1 474 ? -8.031 44.5 26.703 1 87.88 474 ASP B C 1
ATOM 8966 O O . ASP B 1 474 ? -6.949 44.625 26.141 1 87.88 474 ASP B O 1
ATOM 8970 N N . ILE B 1 475 ? -8.836 45.469 26.891 1 90 475 ILE B N 1
ATOM 8971 C CA . ILE B 1 475 ? -8.555 46.781 26.328 1 90 475 ILE B CA 1
ATOM 8972 C C . ILE B 1 475 ? -7.414 47.438 27.109 1 90 475 ILE B C 1
ATOM 8974 O O . ILE B 1 475 ? -6.578 48.156 26.531 1 90 475 ILE B O 1
ATOM 8978 N N . ARG B 1 476 ? -7.418 47.188 28.359 1 88.62 476 ARG B N 1
ATOM 8979 C CA . ARG B 1 476 ? -6.371 47.75 29.203 1 88.62 476 ARG B CA 1
ATOM 8980 C C . ARG B 1 476 ? -4.996 47.25 28.781 1 88.62 476 ARG B C 1
ATOM 8982 O O . ARG B 1 476 ? -4.066 48.031 28.609 1 88.62 476 ARG B O 1
ATOM 8989 N N . TRP B 1 477 ? -4.992 46.031 28.578 1 88.56 477 TRP B N 1
ATOM 8990 C CA . TRP B 1 477 ? -3.707 45.438 28.219 1 88.56 477 TRP B CA 1
ATOM 8991 C C . TRP B 1 477 ? -3.34 45.781 26.781 1 88.56 477 TRP B C 1
ATOM 8993 O O . TRP B 1 477 ? -2.16 45.938 26.453 1 88.56 477 TRP B O 1
ATOM 9003 N N . LEU B 1 478 ? -4.301 45.844 26 1 92.69 478 LEU B N 1
ATOM 9004 C CA . LEU B 1 478 ? -4.059 46.25 24.625 1 92.69 478 LEU B CA 1
ATOM 9005 C C . LEU B 1 478 ? -3.467 47.656 24.562 1 92.69 478 LEU B C 1
ATOM 9007 O O . LEU B 1 478 ? -2.59 47.938 23.75 1 92.69 478 LEU B O 1
ATOM 9011 N N . ALA B 1 479 ? -3.969 48.469 25.422 1 92.94 479 ALA B N 1
ATOM 9012 C CA . ALA B 1 479 ? -3.518 49.844 25.453 1 92.94 479 ALA B CA 1
ATOM 9013 C C . ALA B 1 479 ? -2.074 49.938 25.938 1 92.94 479 ALA B C 1
ATOM 9015 O O . ALA B 1 479 ? -1.321 50.812 25.5 1 92.94 479 ALA B O 1
ATOM 9016 N N . ARG B 1 480 ? -1.657 49.125 26.812 1 88.62 480 ARG B N 1
ATOM 9017 C CA . ARG B 1 480 ? -0.304 49.125 27.359 1 88.62 480 ARG B CA 1
ATOM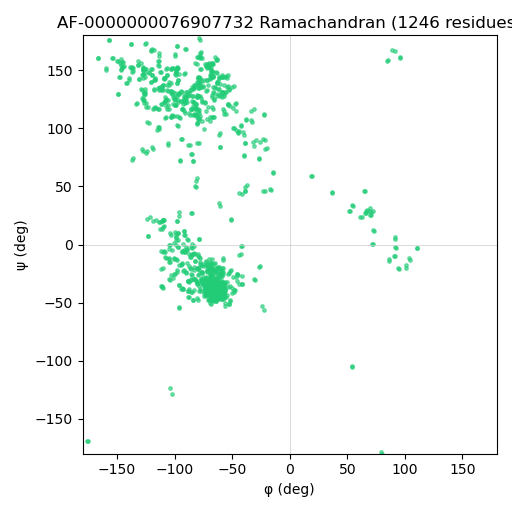 9018 C C . ARG B 1 480 ? 0.712 48.688 26.312 1 88.62 480 ARG B C 1
ATOM 9020 O O . ARG B 1 480 ? 1.887 49.031 26.375 1 88.62 480 ARG B O 1
ATOM 9027 N N . GLY B 1 481 ? 0.276 47.938 25.375 1 90.75 481 GLY B N 1
ATOM 9028 C CA . GLY B 1 481 ? 1.18 47.469 24.344 1 90.75 481 GLY B CA 1
ATOM 9029 C C . GLY B 1 481 ? 1.823 46.156 24.656 1 90.75 481 GLY B C 1
ATOM 9030 O O . GLY B 1 481 ? 1.763 45.688 25.797 1 90.75 481 GLY B O 1
ATOM 9031 N N . PRO B 1 482 ? 2.422 45.531 23.703 1 91.44 482 PRO B N 1
ATOM 9032 C CA . PRO B 1 482 ? 3.057 44.219 23.891 1 91.44 482 PRO B CA 1
ATOM 9033 C C . PRO B 1 482 ? 4.41 44.312 24.594 1 91.44 482 PRO B C 1
ATOM 9035 O O . PRO B 1 482 ? 5.027 45.406 24.609 1 91.44 482 PRO B O 1
ATOM 9038 N N . ILE B 1 483 ? 4.828 43.188 25.141 1 83.94 483 ILE B N 1
ATOM 9039 C CA . ILE B 1 483 ? 6.16 43.062 25.734 1 83.94 483 ILE B CA 1
ATOM 9040 C C . ILE B 1 483 ? 7.211 43.062 24.625 1 83.94 483 ILE B C 1
ATOM 9042 O O . ILE B 1 483 ? 6.91 42.719 23.484 1 83.94 483 ILE B O 1
ATOM 9046 N N . GLU B 1 484 ? 8.398 43.438 24.906 1 82.5 484 GLU B N 1
ATOM 9047 C CA . GLU B 1 484 ? 9.461 43.562 23.906 1 82.5 484 GLU B CA 1
ATOM 9048 C C . GLU B 1 484 ? 9.922 42.219 23.406 1 82.5 484 GLU B C 1
ATOM 9050 O O . GLU B 1 484 ? 10.461 42.094 22.297 1 82.5 484 GLU B O 1
ATOM 9055 N N . VAL B 1 485 ? 9.641 41.219 24.203 1 84.38 485 VAL B N 1
ATOM 9056 C CA . VAL B 1 485 ? 10.07 39.875 23.812 1 84.38 485 VAL B CA 1
ATOM 9057 C C . VAL B 1 485 ? 8.945 39.156 23.047 1 84.38 485 VAL B C 1
ATOM 9059 O O . VAL B 1 485 ? 7.82 39.062 23.547 1 84.38 485 VAL B O 1
ATOM 9062 N N . ALA B 1 486 ? 9.242 38.875 21.828 1 89.25 486 ALA B N 1
ATOM 9063 C CA . ALA B 1 486 ? 8.258 38.188 21 1 89.25 486 ALA B CA 1
ATOM 9064 C C . ALA B 1 486 ? 8.734 36.781 20.641 1 89.25 486 ALA B C 1
ATOM 9066 O O . ALA B 1 486 ? 9.883 36.438 20.891 1 89.25 486 ALA B O 1
ATOM 9067 N N . ARG B 1 487 ? 7.809 35.969 20.219 1 90.5 487 ARG B N 1
ATOM 9068 C CA . ARG B 1 487 ? 8.125 34.625 19.766 1 90.5 487 ARG B CA 1
ATOM 9069 C C . ARG B 1 487 ? 8.094 34.531 18.234 1 90.5 487 ARG B C 1
ATOM 9071 O O . ARG B 1 487 ? 7.285 35.219 17.594 1 90.5 487 ARG B O 1
ATOM 9078 N N . ARG B 1 488 ? 9.062 33.812 17.781 1 91.44 488 ARG B N 1
ATOM 9079 C CA . ARG B 1 488 ? 9.195 33.594 16.344 1 91.44 488 ARG B CA 1
ATOM 9080 C C . ARG B 1 488 ? 8.969 32.125 15.992 1 91.44 488 ARG B C 1
ATOM 9082 O O . ARG B 1 488 ? 9.438 31.219 16.703 1 91.44 488 ARG B O 1
ATOM 9089 N N . TYR B 1 489 ? 8.164 31.953 14.938 1 91.31 489 TYR B N 1
ATOM 9090 C CA . TYR B 1 489 ? 7.84 30.578 14.547 1 91.31 489 TYR B CA 1
ATOM 9091 C C . TYR B 1 489 ? 8.43 30.25 13.18 1 91.31 489 TYR B C 1
ATOM 9093 O O . TYR B 1 489 ? 8.625 31.141 12.352 1 91.31 489 TYR B O 1
ATOM 9101 N N . ILE B 1 490 ? 8.688 28.953 12.938 1 88.94 490 ILE B N 1
ATOM 9102 C CA . ILE B 1 490 ? 9.203 28.484 11.664 1 88.94 490 ILE B CA 1
ATOM 9103 C C . ILE B 1 490 ? 8.055 28.234 10.688 1 88.94 490 ILE B C 1
ATOM 9105 O O . ILE B 1 490 ? 8.258 28.188 9.477 1 88.94 490 ILE B O 1
ATOM 9109 N N . GLY B 1 491 ? 6.949 28.062 11.188 1 90.06 491 GLY B N 1
ATOM 9110 C CA . GLY B 1 491 ? 5.758 27.828 10.383 1 90.06 491 GLY B CA 1
ATOM 9111 C C . GLY B 1 491 ? 4.473 27.969 11.172 1 90.06 491 GLY B C 1
ATOM 9112 O O . GLY B 1 491 ? 4.492 27.953 12.406 1 90.06 491 GLY B O 1
ATOM 9113 N N . PHE B 1 492 ? 3.393 28.172 10.477 1 91.31 492 PHE B N 1
ATOM 9114 C CA . PHE B 1 492 ? 2.104 28.391 11.125 1 91.31 492 PHE B CA 1
ATOM 9115 C C . PHE B 1 492 ? 0.968 27.859 10.258 1 91.31 492 PHE B C 1
ATOM 9117 O O . PHE B 1 492 ? 0.932 28.109 9.055 1 91.31 492 PHE B O 1
ATOM 9124 N N . CYS B 1 493 ? 0.144 27.078 10.891 1 90 493 CYS B N 1
ATOM 9125 C CA . CYS B 1 493 ? -1.021 26.547 10.188 1 90 493 CYS B CA 1
ATOM 9126 C C . CYS B 1 493 ? -2.299 27.219 10.656 1 90 493 CYS B C 1
ATOM 9128 O O . CYS B 1 493 ? -2.553 27.312 11.859 1 90 493 CYS B O 1
ATOM 9130 N N . THR B 1 494 ? -2.99 27.766 9.711 1 88.44 494 THR B N 1
ATOM 9131 C CA . THR B 1 494 ? -4.258 28.406 10.039 1 88.44 494 THR B CA 1
ATOM 9132 C C . THR B 1 494 ? -5.25 28.266 8.883 1 88.44 494 THR B C 1
ATOM 9134 O O . THR B 1 494 ? -4.855 28.266 7.715 1 88.44 494 THR B O 1
ATOM 9137 N N . ARG B 1 495 ? -6.457 28.109 9.203 1 83.19 495 ARG B N 1
ATOM 9138 C CA . ARG B 1 495 ? -7.562 28.047 8.25 1 83.19 495 ARG B CA 1
ATOM 9139 C C . ARG B 1 495 ? -7.285 27.031 7.152 1 83.19 495 ARG B C 1
ATOM 9141 O O . ARG B 1 495 ? -7.551 27.297 5.977 1 83.19 495 ARG B O 1
ATOM 9148 N N . GLY B 1 496 ? -6.551 26.062 7.488 1 79.31 496 GLY B N 1
ATOM 9149 C CA . GLY B 1 496 ? -6.293 25 6.527 1 79.31 496 GLY B CA 1
ATOM 9150 C C . GLY B 1 496 ? -5.039 25.234 5.703 1 79.31 496 GLY B C 1
ATOM 9151 O O . GLY B 1 496 ? -4.68 24.406 4.863 1 79.31 496 GLY B O 1
ATOM 9152 N N . TYR B 1 497 ? -4.371 26.391 5.918 1 87.12 497 TYR B N 1
ATOM 9153 C CA . TYR B 1 497 ? -3.141 26.703 5.203 1 87.12 497 TYR B CA 1
ATOM 9154 C C . TYR B 1 497 ? -1.921 26.453 6.078 1 87.12 497 TYR B C 1
ATOM 9156 O O . TYR B 1 497 ? -2.016 26.484 7.309 1 87.12 497 TYR B O 1
ATOM 9164 N N . ARG B 1 498 ? -0.895 26.156 5.414 1 88.69 498 ARG B N 1
ATOM 9165 C CA . ARG B 1 498 ? 0.41 26.078 6.062 1 88.69 498 ARG B CA 1
ATOM 9166 C C . ARG B 1 498 ? 1.346 27.156 5.551 1 88.69 498 ARG B C 1
ATOM 9168 O O . ARG B 1 498 ? 1.679 27.203 4.363 1 88.69 498 ARG B O 1
ATOM 9175 N N . PHE B 1 499 ? 1.702 27.984 6.453 1 92.19 499 PHE B N 1
ATOM 9176 C CA . PHE B 1 499 ? 2.549 29.109 6.07 1 92.19 499 PHE B CA 1
ATOM 9177 C C . PHE B 1 499 ? 3.961 28.938 6.613 1 92.19 499 PHE B C 1
ATOM 9179 O O . PHE B 1 499 ? 4.152 28.375 7.695 1 92.19 499 PHE B O 1
ATOM 9186 N N . ARG B 1 500 ? 4.918 29.359 5.82 1 92.38 500 ARG B N 1
ATOM 9187 C CA . ARG B 1 500 ? 6.32 29.391 6.215 1 92.38 500 ARG B CA 1
ATOM 9188 C C . ARG B 1 500 ? 7.004 30.656 5.719 1 92.38 500 ARG B C 1
ATOM 9190 O O . ARG B 1 500 ? 6.699 31.141 4.629 1 92.38 500 ARG B O 1
ATOM 9197 N N . PRO B 1 501 ? 7.875 31.141 6.551 1 92.44 501 PRO B N 1
ATOM 9198 C CA . PRO B 1 501 ? 8.641 32.281 6.066 1 92.44 501 PRO B CA 1
ATOM 9199 C C . PRO B 1 501 ? 9.523 31.953 4.867 1 92.44 501 PRO B C 1
ATOM 9201 O O . PRO B 1 501 ? 9.93 30.797 4.699 1 92.44 501 PRO B O 1
ATOM 9204 N N . LYS B 1 502 ? 9.891 32.969 4.137 1 88.81 502 LYS B N 1
ATOM 9205 C CA . LYS B 1 502 ? 10.656 32.844 2.9 1 88.81 502 LYS B CA 1
ATOM 9206 C C . LYS B 1 502 ? 12 32.156 3.158 1 88.81 502 LYS B C 1
ATOM 9208 O O . LYS B 1 502 ? 12.469 31.375 2.34 1 88.81 502 LYS B O 1
ATOM 9213 N N . ARG B 1 503 ? 12.578 32.406 4.242 1 82.94 503 ARG B N 1
ATOM 9214 C CA . ARG B 1 503 ? 13.914 31.891 4.543 1 82.94 503 ARG B CA 1
ATOM 9215 C C . ARG B 1 503 ? 13.883 30.375 4.723 1 82.94 503 ARG B C 1
ATOM 9217 O O . ARG B 1 503 ? 14.906 29.703 4.555 1 82.94 503 ARG B O 1
ATOM 9224 N N . TYR B 1 504 ? 12.766 29.859 5.113 1 80.25 504 TYR B N 1
ATOM 9225 C CA . TYR B 1 504 ? 12.664 28.422 5.352 1 80.25 504 TYR B CA 1
ATOM 9226 C C . TYR B 1 504 ? 12.07 27.703 4.145 1 80.25 504 TYR B C 1
ATOM 9228 O O . TYR B 1 504 ? 11.875 26.5 4.168 1 80.25 504 TYR B O 1
ATOM 9236 N N . ASP B 1 505 ? 11.742 28.484 3.215 1 71.69 505 ASP B N 1
ATOM 9237 C CA . ASP B 1 505 ? 11.07 27.891 2.07 1 71.69 505 ASP B CA 1
ATOM 9238 C C . ASP B 1 505 ? 12.016 26.984 1.29 1 71.69 505 ASP B C 1
ATOM 9240 O O . ASP B 1 505 ? 13.203 27.266 1.178 1 71.69 505 ASP B O 1
ATOM 924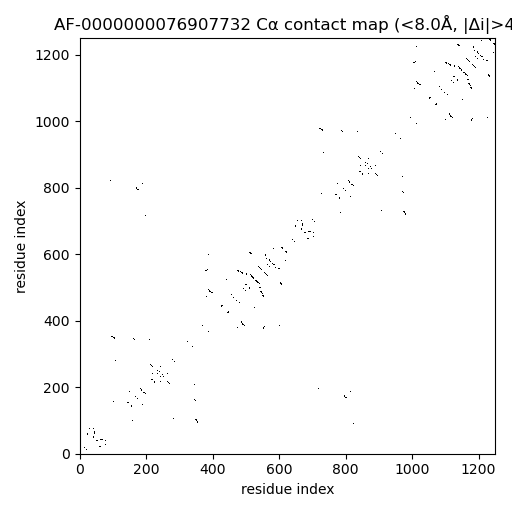4 N N . LYS B 1 506 ? 11.578 25.812 1.055 1 63.53 506 LYS B N 1
ATOM 9245 C CA . LYS B 1 506 ? 12.344 24.844 0.277 1 63.53 506 LYS B CA 1
ATOM 9246 C C . LYS B 1 506 ? 11.773 24.703 -1.134 1 63.53 506 LYS B C 1
ATOM 9248 O O . LYS B 1 506 ? 11.609 25.703 -1.843 1 63.53 506 LYS B O 1
ATOM 9253 N N . LYS B 1 507 ? 11.422 23.531 -1.521 1 63.5 507 LYS B N 1
ATOM 9254 C CA . LYS B 1 507 ? 10.852 23.266 -2.838 1 63.5 507 LYS B CA 1
ATOM 9255 C C . LYS B 1 507 ? 9.391 23.688 -2.904 1 63.5 507 LYS B C 1
ATOM 9257 O O . LYS B 1 507 ? 8.938 24.219 -3.916 1 63.5 507 LYS B O 1
ATOM 9262 N N . THR B 1 508 ? 8.734 23.562 -1.741 1 68.06 508 THR B N 1
ATOM 9263 C CA . THR B 1 508 ? 7.34 23.984 -1.69 1 68.06 508 THR B CA 1
ATOM 9264 C C . THR B 1 508 ? 7.227 25.438 -1.259 1 68.06 508 THR B C 1
ATOM 9266 O O . THR B 1 508 ? 7.93 25.875 -0.345 1 68.06 508 THR B O 1
ATOM 9269 N N . GLN B 1 509 ? 6.547 26.219 -2.143 1 80.88 509 GLN B N 1
ATOM 9270 C CA . GLN B 1 509 ? 6.348 27.625 -1.829 1 80.88 509 GLN B CA 1
ATOM 9271 C C . GLN B 1 509 ? 5.195 27.812 -0.848 1 80.88 509 GLN B C 1
ATOM 9273 O O . GLN B 1 509 ? 4.027 27.656 -1.215 1 80.88 509 GLN B O 1
ATOM 9278 N N . ASN B 1 510 ? 5.441 28.109 0.456 1 88.19 510 ASN B N 1
ATOM 9279 C CA . ASN B 1 510 ? 4.414 28.344 1.462 1 88.19 510 ASN B CA 1
ATOM 9280 C C . ASN B 1 510 ? 4.516 29.75 2.041 1 88.19 510 ASN B C 1
ATOM 9282 O O . ASN B 1 510 ? 3.996 30.016 3.127 1 88.19 510 ASN B O 1
ATOM 9286 N N . ASN B 1 511 ? 5.156 30.625 1.323 1 92.88 511 ASN B N 1
ATOM 9287 C CA . ASN B 1 511 ? 5.367 31.953 1.87 1 92.88 511 ASN B CA 1
ATOM 9288 C C . ASN B 1 511 ? 4.496 33 1.168 1 92.88 511 ASN B C 1
ATOM 9290 O O . ASN B 1 511 ? 4.469 34.156 1.562 1 92.88 511 ASN B O 1
ATOM 9294 N N . GLY B 1 512 ? 3.807 32.625 0.132 1 92.69 512 GLY B N 1
ATOM 9295 C CA . GLY B 1 512 ? 2.977 33.562 -0.597 1 92.69 512 GLY B CA 1
ATOM 9296 C C . GLY B 1 512 ? 1.646 33.844 0.079 1 92.69 512 GLY B C 1
ATOM 9297 O O . GLY B 1 512 ? 0.991 32.906 0.565 1 92.69 512 GLY B O 1
ATOM 9298 N N . VAL B 1 513 ? 1.305 35.156 0.133 1 94.44 513 VAL B N 1
ATOM 9299 C CA . VAL B 1 513 ? 0.057 35.531 0.788 1 94.44 513 VAL B CA 1
ATOM 9300 C C . VAL B 1 513 ? -0.674 36.562 -0.053 1 94.44 513 VAL B C 1
ATOM 9302 O O . VAL B 1 513 ? -0.052 37.312 -0.833 1 94.44 513 VAL B O 1
ATOM 9305 N N . VAL B 1 514 ? -1.944 36.562 0.006 1 93.88 514 VAL B N 1
ATOM 9306 C CA . VAL B 1 514 ? -2.807 37.594 -0.591 1 93.88 514 VAL B CA 1
ATOM 9307 C C . VAL B 1 514 ? -3.805 38.094 0.447 1 93.88 514 VAL B C 1
ATOM 9309 O O . VAL B 1 514 ? -4.293 37.312 1.276 1 93.88 514 VAL B O 1
ATOM 9312 N N . LEU B 1 515 ? -3.928 39.344 0.507 1 92.31 515 LEU B N 1
ATOM 9313 C CA . LEU B 1 515 ? -4.852 40 1.432 1 92.31 515 LEU B CA 1
ATOM 9314 C C . LEU B 1 515 ? -5.785 40.938 0.688 1 92.31 515 LEU B C 1
ATOM 9316 O O . LEU B 1 515 ? -5.355 41.656 -0.223 1 92.31 515 LEU B O 1
ATOM 9320 N N . THR B 1 516 ? -7.035 40.844 1.007 1 86.88 516 THR B N 1
ATOM 9321 C CA . THR B 1 516 ? -7.996 41.812 0.525 1 86.88 516 THR B CA 1
ATOM 9322 C C . THR B 1 516 ? -8.305 42.844 1.608 1 86.88 516 THR B C 1
ATOM 9324 O O . THR B 1 516 ? -8.789 42.5 2.686 1 86.88 516 THR B O 1
ATOM 9327 N N . ALA B 1 517 ? -7.859 44.062 1.396 1 83.5 517 ALA B N 1
ATOM 9328 C CA . ALA B 1 517 ? -8.094 45.094 2.385 1 83.5 517 ALA B CA 1
ATOM 9329 C C . ALA B 1 517 ? -8.883 46.25 1.781 1 83.5 517 ALA B C 1
ATOM 9331 O O . ALA B 1 517 ? -8.797 46.531 0.578 1 83.5 517 ALA B O 1
ATOM 9332 N N . LYS B 1 518 ? -9.641 46.875 2.693 1 78.62 518 LYS B N 1
ATOM 9333 C CA . LYS B 1 518 ? -10.328 48.094 2.307 1 78.62 518 LYS B CA 1
ATOM 9334 C C . LYS B 1 518 ? -9.383 49.312 2.385 1 78.62 518 LYS B C 1
ATOM 9336 O O . LYS B 1 518 ? -8.805 49.594 3.439 1 78.62 518 LYS B O 1
ATOM 9341 N N . THR B 1 519 ? -9.031 49.875 1.267 1 71.19 519 THR B N 1
ATOM 9342 C CA . THR B 1 519 ? -8.086 50.969 1.229 1 71.19 519 THR B CA 1
ATOM 9343 C C . THR B 1 519 ? -8.742 52.25 0.665 1 71.19 519 THR B C 1
ATOM 9345 O O . THR B 1 519 ? -9.547 52.156 -0.263 1 71.19 519 THR B O 1
ATOM 9348 N N . SER B 1 520 ? -8.469 53.344 1.423 1 67.06 520 SER B N 1
ATOM 9349 C CA . SER B 1 520 ? -8.906 54.656 0.925 1 67.06 520 SER B CA 1
ATOM 9350 C C . SER B 1 520 ? -7.945 55.188 -0.136 1 67.06 520 SER B C 1
ATOM 9352 O O . SER B 1 520 ? -6.73 55.219 0.084 1 67.06 520 SER B O 1
ATOM 9354 N N . SER B 1 521 ? -8.414 55.312 -1.351 1 66.12 521 SER B N 1
ATOM 9355 C CA . SER B 1 521 ? -7.605 55.844 -2.443 1 66.12 521 SER B CA 1
ATOM 9356 C C . SER B 1 521 ? -7.883 57.344 -2.664 1 66.12 521 SER B C 1
ATOM 9358 O O . SER B 1 521 ? -9.039 57.75 -2.682 1 66.12 521 SER B O 1
ATOM 9360 N N . TYR B 1 522 ? -6.742 58.094 -2.588 1 64.12 522 TYR B N 1
ATOM 9361 C CA . TYR B 1 522 ? -6.84 59.531 -2.807 1 64.12 522 TYR B CA 1
ATOM 9362 C C . TYR B 1 522 ? -6.375 59.906 -4.211 1 64.12 522 TYR B C 1
ATOM 9364 O O . TYR B 1 522 ? -5.375 59.375 -4.703 1 64.12 522 TYR B O 1
ATOM 9372 N N . ALA B 1 523 ? -7.195 60.531 -5.086 1 59.91 523 ALA B N 1
ATOM 9373 C CA . ALA B 1 523 ? -6.816 60.969 -6.426 1 59.91 523 ALA B CA 1
ATOM 9374 C C . ALA B 1 523 ? -5.688 61.969 -6.371 1 59.91 523 ALA B C 1
ATOM 9376 O O . ALA B 1 523 ? -4.848 62.031 -7.273 1 59.91 523 ALA B O 1
ATOM 9377 N N . SER B 1 524 ? -5.668 62.906 -5.348 1 59.59 524 SER B N 1
ATOM 9378 C CA . SER B 1 524 ? -4.637 63.938 -5.156 1 59.59 524 SER B CA 1
ATOM 9379 C C . SER B 1 524 ? -4.426 64.25 -3.674 1 59.59 524 SER B C 1
ATOM 9381 O O . SER B 1 524 ? -5.188 63.75 -2.826 1 59.59 524 SER B O 1
ATOM 9383 N N . ALA B 1 525 ? -3.283 64.75 -3.316 1 61.69 525 ALA B N 1
ATOM 9384 C CA . ALA B 1 525 ? -2.971 65.125 -1.938 1 61.69 525 ALA B CA 1
ATOM 9385 C C . ALA B 1 525 ? -4.098 65.938 -1.323 1 61.69 525 ALA B C 1
ATOM 9387 O O . ALA B 1 525 ? -4.324 65.875 -0.112 1 61.69 525 ALA B O 1
ATOM 9388 N N . GLY B 1 526 ? -4.805 66.625 -2.193 1 59.12 526 GLY B N 1
ATOM 9389 C CA . GLY B 1 526 ? -5.859 67.562 -1.724 1 59.12 526 GLY B CA 1
ATOM 9390 C C . GLY B 1 526 ? -7.242 66.938 -1.802 1 59.12 526 GLY B C 1
ATOM 9391 O O . GLY B 1 526 ? -8.242 67.562 -1.569 1 59.12 526 GLY B O 1
ATOM 9392 N N . ASP B 1 527 ? -7.254 65.625 -2.084 1 62.53 527 ASP B N 1
ATOM 9393 C CA . ASP B 1 527 ? -8.531 64.938 -2.299 1 62.53 527 ASP B CA 1
ATOM 9394 C C . ASP B 1 527 ? -9.289 64.75 -0.983 1 62.53 527 ASP B C 1
ATOM 9396 O O . ASP B 1 527 ? -8.766 64.188 -0.03 1 62.53 527 ASP B O 1
ATOM 9400 N N . THR B 1 528 ? -10.414 65.375 -0.861 1 63.34 528 THR B N 1
ATOM 9401 C CA . THR B 1 528 ? -11.203 65.312 0.368 1 63.34 528 THR B CA 1
ATOM 9402 C C . THR B 1 528 ? -12.188 64.188 0.345 1 63.34 528 THR B C 1
ATOM 9404 O O . THR B 1 528 ? -12.859 63.906 1.341 1 63.34 528 THR B O 1
ATOM 9407 N N . ASN B 1 529 ? -12.344 63.469 -0.773 1 64.94 529 ASN B N 1
ATOM 9408 C CA . ASN B 1 529 ? -13.281 62.375 -0.864 1 64.94 529 ASN B CA 1
ATOM 9409 C C . ASN B 1 529 ? -12.594 61.094 -1.297 1 64.94 529 ASN B C 1
ATOM 9411 O O . ASN B 1 529 ? -12.688 60.688 -2.457 1 64.94 529 ASN B O 1
ATOM 9415 N N . PRO B 1 530 ? -12.008 60.5 -0.433 1 69.19 530 PRO B N 1
ATOM 9416 C CA . PRO B 1 530 ? -11.312 59.281 -0.814 1 69.19 530 PRO B CA 1
ATOM 9417 C C . PRO B 1 530 ? -12.266 58.125 -1.154 1 69.19 530 PRO B C 1
ATOM 9419 O O . PRO B 1 530 ? -13.391 58.094 -0.635 1 69.19 530 PRO B O 1
ATOM 9422 N N . ILE B 1 531 ? -12.016 57.406 -2.174 1 69.88 531 ILE B N 1
ATOM 9423 C CA . ILE B 1 531 ? -12.805 56.25 -2.553 1 69.88 531 ILE B CA 1
ATOM 9424 C C . ILE B 1 531 ? -12.297 55 -1.811 1 69.88 531 ILE B C 1
ATOM 9426 O O . ILE B 1 531 ? -11.109 54.688 -1.851 1 69.88 531 ILE B O 1
ATOM 9430 N N . LEU B 1 532 ? -13.258 54.531 -0.998 1 73.31 532 LEU B N 1
ATOM 9431 C CA . LEU B 1 532 ? -12.961 53.281 -0.285 1 73.31 532 LEU B CA 1
ATOM 9432 C C . LEU B 1 532 ? -13.18 52.062 -1.185 1 73.31 532 LEU B C 1
ATOM 9434 O O . LEU B 1 532 ? -14.25 51.938 -1.779 1 73.31 532 LEU B O 1
ATOM 9438 N N . GLY B 1 533 ? -12.078 51.375 -1.597 1 74.69 533 GLY B N 1
ATOM 9439 C CA . GLY B 1 533 ? -12.219 50.188 -2.414 1 74.69 533 GLY B CA 1
ATOM 9440 C C . GLY B 1 533 ? -11.438 49 -1.88 1 74.69 533 GLY B C 1
ATOM 9441 O O . GLY B 1 533 ? -10.57 49.156 -1.018 1 74.69 533 GLY B O 1
ATOM 9442 N N . ASP B 1 534 ? -11.953 47.781 -2.299 1 81.62 534 ASP B N 1
ATOM 9443 C CA . ASP B 1 534 ? -11.258 46.531 -1.953 1 81.62 534 ASP B CA 1
ATOM 9444 C C . ASP B 1 534 ? -10.047 46.312 -2.855 1 81.62 534 ASP B C 1
ATOM 9446 O O . ASP B 1 534 ? -10.172 46.312 -4.082 1 81.62 534 ASP B O 1
ATOM 9450 N N . VAL B 1 535 ? -8.891 46.438 -2.205 1 84.38 535 VAL B N 1
ATOM 9451 C CA . VAL B 1 535 ? -7.656 46.219 -2.953 1 84.38 535 VAL B CA 1
ATOM 9452 C C . VAL B 1 535 ? -6.98 44.938 -2.484 1 84.38 535 VAL B C 1
ATOM 9454 O O . VAL B 1 535 ? -6.977 44.625 -1.291 1 84.38 535 VAL B O 1
ATOM 9457 N N . MET B 1 536 ? -6.539 44.219 -3.535 1 89.06 536 MET B N 1
ATOM 9458 C CA . MET B 1 536 ? -5.816 42.969 -3.229 1 89.06 536 MET B CA 1
ATOM 9459 C C . MET B 1 536 ? -4.316 43.25 -3.125 1 89.06 536 MET B C 1
ATOM 9461 O O . MET B 1 536 ? -3.727 43.844 -4.016 1 89.06 536 MET B O 1
ATOM 9465 N N . TYR B 1 537 ? -3.781 42.906 -2.064 1 91.06 537 TYR B N 1
ATOM 9466 C CA . TYR B 1 537 ? -2.344 43.031 -1.853 1 91.06 537 TYR B CA 1
ATOM 9467 C C . TYR B 1 537 ? -1.664 41.656 -1.91 1 91.06 537 TYR B C 1
ATOM 9469 O O . TYR B 1 537 ? -2.172 40.688 -1.356 1 91.06 537 TYR B O 1
ATOM 9477 N N . TYR B 1 538 ? -0.601 41.625 -2.652 1 93.19 538 TYR B N 1
ATOM 9478 C CA . TYR B 1 538 ? 0.196 40.406 -2.756 1 93.19 538 TYR B CA 1
ATOM 9479 C C . TYR B 1 538 ? 1.539 40.562 -2.055 1 93.19 538 TYR B C 1
ATOM 9481 O O . TYR B 1 538 ? 2.154 41.625 -2.121 1 93.19 538 TYR B O 1
ATOM 9489 N N . GLY B 1 539 ? 1.926 39.562 -1.337 1 93.44 539 GLY B N 1
ATOM 9490 C CA . GLY B 1 539 ? 3.188 39.656 -0.621 1 93.44 539 GLY B CA 1
ATOM 9491 C C . GLY B 1 539 ? 3.793 38.312 -0.289 1 93.44 539 GLY B C 1
ATOM 9492 O O . GLY B 1 539 ? 3.277 37.281 -0.71 1 93.44 539 GLY B O 1
ATOM 9493 N N . LYS B 1 540 ? 4.988 38.312 0.294 1 93.75 540 LYS B N 1
ATOM 9494 C CA . LYS B 1 540 ? 5.711 37.156 0.795 1 93.75 540 LYS B CA 1
ATOM 9495 C C . LYS B 1 540 ? 5.996 37.281 2.289 1 93.75 540 LYS B C 1
ATOM 9497 O O . LYS B 1 540 ? 6.309 38.375 2.773 1 93.75 540 LYS B O 1
ATOM 9502 N N . ILE B 1 541 ? 5.836 36.125 2.951 1 95 541 ILE B N 1
ATOM 9503 C CA . ILE B 1 541 ? 6.062 36.156 4.395 1 95 541 ILE B CA 1
ATOM 9504 C C . ILE B 1 541 ? 7.562 36.156 4.68 1 95 541 ILE B C 1
ATOM 9506 O O . ILE B 1 541 ? 8.297 35.281 4.184 1 95 541 ILE B O 1
ATOM 9510 N N . LEU B 1 542 ? 7.992 37.125 5.488 1 92.94 542 LEU B N 1
ATOM 9511 C CA . LEU B 1 542 ? 9.383 37.219 5.914 1 92.94 542 LEU B CA 1
ATOM 9512 C C . LEU B 1 542 ? 9.578 36.562 7.281 1 92.94 542 LEU B C 1
ATOM 9514 O O . LEU B 1 542 ? 10.617 35.938 7.543 1 92.94 542 LEU B O 1
ATOM 9518 N N . ASP B 1 543 ? 8.531 36.719 8.094 1 93.44 543 ASP B N 1
ATOM 9519 C CA . ASP B 1 543 ? 8.625 36.219 9.461 1 93.44 543 ASP B CA 1
ATOM 9520 C C . ASP B 1 543 ? 7.234 36.031 10.062 1 93.44 543 ASP B C 1
ATOM 9522 O O . ASP B 1 543 ? 6.273 36.688 9.664 1 93.44 543 ASP B O 1
ATOM 9526 N N . ILE B 1 544 ? 7.188 35.094 10.938 1 95.25 544 ILE B N 1
ATOM 9527 C CA . ILE B 1 544 ? 5.98 34.844 11.719 1 95.25 544 ILE B CA 1
ATOM 9528 C C . ILE B 1 544 ? 6.258 35.094 13.195 1 95.25 544 ILE B C 1
ATOM 9530 O O . ILE B 1 544 ? 7.066 34.406 13.812 1 95.25 544 ILE B O 1
ATOM 9534 N N . ILE B 1 545 ? 5.535 36.062 13.711 1 94.25 545 ILE B N 1
ATOM 9535 C CA . ILE B 1 545 ? 5.84 36.469 15.078 1 94.25 545 ILE B CA 1
ATOM 9536 C C . ILE B 1 545 ? 4.574 36.406 15.93 1 94.25 545 ILE B C 1
ATOM 9538 O O . ILE B 1 545 ? 3.463 36.531 15.406 1 94.25 545 ILE B O 1
ATOM 9542 N N . GLU B 1 546 ? 4.785 36.156 17.188 1 93.31 546 GLU B N 1
ATOM 9543 C CA . GLU B 1 546 ? 3.715 36.219 18.188 1 93.31 546 GLU B CA 1
ATOM 9544 C C . GLU B 1 546 ? 3.994 37.25 19.25 1 93.31 546 GLU B C 1
ATOM 9546 O O . GLU B 1 546 ? 5.012 37.188 19.938 1 93.31 546 GLU B O 1
ATOM 9551 N N . LEU B 1 547 ? 3.08 38.25 19.266 1 93 547 LEU B N 1
ATOM 9552 C CA . LEU B 1 547 ? 3.18 39.312 20.281 1 93 547 LEU B CA 1
ATOM 9553 C C . LEU B 1 547 ? 2.525 38.875 21.594 1 93 547 LEU B C 1
ATOM 9555 O O . LEU B 1 547 ? 1.474 38.219 21.578 1 93 547 LEU B O 1
ATOM 9559 N N . ASP B 1 548 ? 3.229 39.125 22.625 1 88.56 548 ASP B N 1
ATOM 9560 C CA . ASP B 1 548 ? 2.705 38.781 23.938 1 88.56 548 ASP B CA 1
ATOM 9561 C C . ASP B 1 548 ? 2.23 40.031 24.688 1 88.56 548 ASP B C 1
ATOM 9563 O O . ASP B 1 548 ? 2.996 40.969 24.875 1 88.56 548 ASP B O 1
ATOM 9567 N N . TYR B 1 549 ? 0.967 40.094 24.969 1 88.94 549 TYR B N 1
ATOM 9568 C CA . TYR B 1 549 ? 0.399 41.156 25.75 1 88.94 549 TYR B CA 1
ATOM 9569 C C . TYR B 1 549 ? 0.275 40.781 27.219 1 88.94 549 TYR B C 1
ATOM 9571 O O . TYR B 1 549 ? -0.825 40.5 27.703 1 88.94 549 TYR B O 1
ATOM 9579 N N . TYR B 1 550 ? 1.386 40.75 27.781 1 78.25 550 TYR B N 1
ATOM 9580 C CA . TYR B 1 550 ? 1.555 40.5 29.219 1 78.25 550 TYR B CA 1
ATOM 9581 C C . TYR B 1 550 ? 0.883 39.188 29.625 1 78.25 550 TYR B C 1
ATOM 9583 O O . TYR B 1 550 ? 0.199 39.156 30.656 1 78.25 550 TYR B O 1
ATOM 9591 N N . ARG B 1 551 ? 0.871 38.219 28.766 1 74.25 551 ARG B N 1
ATOM 9592 C CA . ARG B 1 551 ? 0.416 36.875 29 1 74.25 551 ARG B CA 1
ATOM 9593 C C . ARG B 1 551 ? -1.103 36.812 29.125 1 74.25 551 ARG B C 1
ATOM 9595 O O . ARG B 1 551 ? -1.657 35.781 29.547 1 74.25 551 ARG B O 1
ATOM 9602 N N . LYS B 1 552 ? -1.676 37.938 28.984 1 78.56 552 LYS B N 1
ATOM 9603 C CA . LYS B 1 552 ? -3.135 37.875 28.984 1 78.56 552 LYS B CA 1
ATOM 9604 C C . LYS B 1 552 ? -3.664 37.312 27.672 1 78.56 552 LYS B C 1
ATOM 9606 O O . LYS B 1 552 ? -4.594 36.5 27.672 1 78.56 552 LYS B O 1
ATOM 9611 N N . PHE B 1 553 ? -3.1 37.781 26.625 1 85.19 553 PHE B N 1
ATOM 9612 C CA . PHE B 1 553 ? -3.391 37.219 25.312 1 85.19 553 PHE B CA 1
ATOM 9613 C C . PHE B 1 553 ? -2.219 37.438 24.359 1 85.19 553 PHE B C 1
ATOM 9615 O O . PHE B 1 553 ? -1.296 38.188 24.656 1 85.19 553 PHE B O 1
ATOM 9622 N N . SER B 1 554 ? -2.219 36.625 23.312 1 88.31 554 SER B N 1
ATOM 9623 C CA . SER B 1 554 ? -1.176 36.75 22.297 1 88.31 554 SER B CA 1
ATOM 9624 C C . SER B 1 554 ? -1.774 36.875 20.906 1 88.31 554 SER B C 1
ATOM 9626 O O . SER B 1 554 ? -2.916 36.469 20.672 1 88.31 554 SER B O 1
ATOM 9628 N N . VAL B 1 555 ? -1.018 37.562 20.109 1 91.88 555 VAL B N 1
ATOM 9629 C CA . VAL B 1 555 ? -1.458 37.781 18.734 1 91.88 555 VAL B CA 1
ATOM 9630 C C . VAL B 1 555 ? -0.361 37.344 17.766 1 91.88 555 VAL B C 1
ATOM 9632 O O . VAL B 1 555 ? 0.8 37.719 17.906 1 91.88 555 VAL B O 1
ATOM 9635 N N . VAL B 1 556 ? -0.807 36.531 16.844 1 93.5 556 VAL B N 1
ATOM 9636 C CA . VAL B 1 556 ? 0.147 36.062 15.844 1 93.5 556 VAL B CA 1
ATOM 9637 C C . VAL B 1 556 ? 0.052 36.938 14.594 1 93.5 556 VAL B C 1
ATOM 9639 O O . VAL B 1 556 ? -1.04 37.156 14.07 1 93.5 556 VAL B O 1
ATOM 9642 N N . LEU B 1 557 ? 1.243 37.406 14.148 1 95.88 557 LEU B N 1
ATOM 9643 C CA . LEU B 1 557 ? 1.321 38.281 12.984 1 95.88 557 LEU B CA 1
ATOM 9644 C C . LEU B 1 557 ? 2.32 37.75 11.969 1 95.88 557 LEU B C 1
ATOM 9646 O O . LEU B 1 557 ? 3.297 37.094 12.336 1 95.88 557 LEU B O 1
ATOM 9650 N N . PHE B 1 558 ? 2.018 37.969 10.742 1 96.25 558 PHE B N 1
ATOM 9651 C CA . PHE B 1 558 ? 2.955 37.719 9.648 1 96.25 558 PHE B CA 1
ATOM 9652 C C . PHE B 1 558 ? 3.637 39 9.211 1 96.25 558 PHE B C 1
ATOM 9654 O O . PHE B 1 558 ? 2.969 40 8.93 1 96.25 558 PHE B O 1
ATOM 9661 N N . LYS B 1 559 ? 4.902 39.031 9.305 1 95.25 559 LYS B N 1
ATOM 9662 C CA . LYS B 1 559 ? 5.648 40.125 8.664 1 95.25 559 LYS B CA 1
ATOM 9663 C C . LYS B 1 559 ? 5.867 39.844 7.18 1 95.25 559 LYS B C 1
ATOM 9665 O O . LYS B 1 559 ? 6.504 38.844 6.82 1 95.25 559 LYS B O 1
ATOM 9670 N N . CYS B 1 560 ? 5.344 40.719 6.344 1 94.06 560 CYS B N 1
ATOM 9671 C CA . CYS B 1 560 ? 5.375 40.438 4.914 1 94.06 560 CYS B CA 1
ATOM 9672 C C . CYS B 1 560 ? 6.031 41.562 4.141 1 94.06 560 CYS B C 1
ATOM 9674 O O . CYS B 1 560 ? 6.094 42.688 4.625 1 94.06 560 CYS B O 1
ATOM 9676 N N . GLU B 1 561 ? 6.645 41.188 3.012 1 92.94 561 GLU B N 1
ATOM 9677 C CA . GLU B 1 561 ? 7 42.156 1.97 1 92.94 561 GLU B CA 1
ATOM 9678 C C . GLU B 1 561 ? 5.879 42.281 0.94 1 92.94 561 GLU B C 1
ATOM 9680 O O . GLU B 1 561 ? 5.559 41.312 0.234 1 92.94 561 GLU B O 1
ATOM 9685 N N . TRP B 1 562 ? 5.312 43.469 0.917 1 91.75 562 TRP B N 1
ATOM 9686 C CA . TRP B 1 562 ? 4.121 43.688 0.097 1 91.75 562 TRP B CA 1
ATOM 9687 C C . TRP B 1 562 ? 4.48 44.344 -1.222 1 91.75 562 TRP B C 1
ATOM 9689 O O . TRP B 1 562 ? 5.422 45.156 -1.283 1 91.75 562 TRP B O 1
ATOM 9699 N N . LEU B 1 563 ? 3.729 44 -2.213 1 91 563 LEU B N 1
ATOM 9700 C CA . LEU B 1 563 ? 3.777 44.719 -3.488 1 91 563 LEU B CA 1
ATOM 9701 C C . LEU B 1 563 ? 2.75 45.844 -3.523 1 91 563 LEU B C 1
ATOM 9703 O O . LEU B 1 563 ? 1.741 45.781 -2.816 1 91 563 LEU B O 1
ATOM 9707 N N . ASN B 1 564 ? 3.139 46.875 -4.207 1 83.62 564 ASN B N 1
ATOM 9708 C CA . ASN B 1 564 ? 2.174 47.938 -4.406 1 83.62 564 ASN B CA 1
ATOM 9709 C C . ASN B 1 564 ? 1.188 47.625 -5.523 1 83.62 564 ASN B C 1
ATOM 9711 O O . ASN B 1 564 ? 1.538 47.688 -6.703 1 83.62 564 ASN B O 1
ATOM 9715 N N . SER B 1 565 ? 0.002 47.344 -5.145 1 81.5 565 SER B N 1
ATOM 9716 C CA . SER B 1 565 ? -1.02 46.875 -6.078 1 81.5 565 SER B CA 1
ATOM 9717 C C . SER B 1 565 ? -1.438 48 -7.035 1 81.5 565 SER B C 1
ATOM 9719 O O . SER B 1 565 ? -2.021 47.719 -8.086 1 81.5 565 SER B O 1
ATOM 9721 N N . THR B 1 566 ? -1.113 49.219 -6.707 1 76.75 566 THR B N 1
ATOM 9722 C CA . THR B 1 566 ? -1.536 50.344 -7.535 1 76.75 566 THR B CA 1
ATOM 9723 C C . THR B 1 566 ? -0.518 50.594 -8.641 1 76.75 566 THR B C 1
ATOM 9725 O O . THR B 1 566 ? -0.824 51.281 -9.625 1 76.75 566 THR B O 1
ATOM 9728 N N . LYS B 1 567 ? 0.628 50.094 -8.461 1 81.25 567 LYS B N 1
ATOM 9729 C CA . LYS B 1 567 ? 1.672 50.312 -9.453 1 81.25 567 LYS B CA 1
ATOM 9730 C C . LYS B 1 567 ? 1.668 49.219 -10.516 1 81.25 567 LYS B C 1
ATOM 9732 O O . LYS B 1 567 ? 1.838 48.031 -10.188 1 81.25 567 LYS B O 1
ATOM 9737 N N . GLU B 1 568 ? 1.584 49.594 -11.703 1 82 568 GLU B N 1
ATOM 9738 C CA . GLU B 1 568 ? 1.52 48.656 -12.82 1 82 568 GLU B CA 1
ATOM 9739 C C . GLU B 1 568 ? 2.84 47.906 -12.984 1 82 568 GLU B C 1
ATOM 9741 O O . GLU B 1 568 ? 2.871 46.844 -13.562 1 82 568 GLU B O 1
ATOM 9746 N N . LYS B 1 569 ? 3.861 48.5 -12.391 1 83.94 569 LYS B N 1
ATOM 9747 C CA . LYS B 1 569 ? 5.168 47.875 -12.516 1 83.94 569 LYS B CA 1
ATOM 9748 C C . LYS B 1 569 ? 5.281 46.688 -11.578 1 83.94 569 LYS B C 1
ATOM 9750 O O . LYS B 1 569 ? 6.152 45.812 -11.758 1 83.94 569 LYS B O 1
ATOM 9755 N N . GLU B 1 570 ? 4.395 46.688 -10.68 1 89.31 570 GLU B N 1
ATOM 9756 C CA . GLU B 1 570 ? 4.5 45.625 -9.68 1 89.31 570 GLU B CA 1
ATOM 9757 C C . GLU B 1 570 ? 3.375 44.594 -9.836 1 89.31 570 GLU B C 1
ATOM 9759 O O . GLU B 1 570 ? 3.578 43.406 -9.609 1 89.31 570 GLU B O 1
ATOM 9764 N N . VAL B 1 571 ? 2.213 45.031 -10.164 1 90.38 571 VAL B N 1
ATOM 9765 C CA . VAL B 1 571 ? 1.07 44.156 -10.352 1 90.38 571 VAL B CA 1
ATOM 9766 C C . VAL B 1 571 ? 0.348 44.5 -11.648 1 90.38 571 VAL B C 1
ATOM 9768 O O . VAL B 1 571 ? 0.026 45.688 -11.883 1 90.38 571 VAL B O 1
ATOM 9771 N N . LYS B 1 572 ? 0.244 43.562 -12.5 1 88.38 572 LYS B N 1
ATOM 9772 C CA . LYS B 1 572 ? -0.495 43.812 -13.734 1 88.38 572 LYS B CA 1
ATOM 9773 C C . LYS B 1 572 ? -1.363 42.594 -14.094 1 88.38 572 LYS B C 1
ATOM 9775 O O . LYS B 1 572 ? -1.146 41.5 -13.586 1 88.38 572 LYS B O 1
ATOM 9780 N N . LYS B 1 573 ? -2.391 42.844 -14.766 1 87.69 573 LYS B N 1
ATOM 9781 C CA . LYS B 1 573 ? -3.246 41.75 -15.273 1 87.69 573 LYS B CA 1
ATOM 9782 C C . LYS B 1 573 ? -2.969 41.5 -16.75 1 87.69 573 LYS B C 1
ATOM 9784 O O . LYS B 1 573 ? -2.795 42.438 -17.531 1 87.69 573 LYS B O 1
ATOM 9789 N N . ASP B 1 574 ? -2.793 40.281 -17 1 80.31 574 ASP B N 1
ATOM 9790 C CA . ASP B 1 574 ? -2.529 39.938 -18.391 1 80.31 574 ASP B CA 1
ATOM 9791 C C . ASP B 1 574 ? -3.814 39.938 -19.219 1 80.31 574 ASP B C 1
ATOM 9793 O O . ASP B 1 574 ? -4.895 40.219 -18.688 1 80.31 574 ASP B O 1
ATOM 9797 N N . ARG B 1 575 ? -3.727 39.719 -20.531 1 76.81 575 ARG B N 1
ATOM 9798 C CA . ARG B 1 575 ? -4.828 39.781 -21.484 1 76.81 575 ARG B CA 1
ATOM 9799 C C . ARG B 1 575 ? -5.906 38.75 -21.141 1 76.81 575 ARG B C 1
ATOM 9801 O O . ARG B 1 575 ? -7.062 38.906 -21.531 1 76.81 575 ARG B O 1
ATOM 9808 N N . PHE B 1 576 ? -5.508 37.75 -20.359 1 77.62 576 PHE B N 1
ATOM 9809 C CA . PHE B 1 576 ? -6.449 36.688 -20.031 1 77.62 576 PHE B CA 1
ATOM 9810 C C . PHE B 1 576 ? -7.031 36.906 -18.641 1 77.62 576 PHE B C 1
ATOM 9812 O O . PHE B 1 576 ? -7.832 36.094 -18.172 1 77.62 576 PHE B O 1
ATOM 9819 N N . GLY B 1 577 ? -6.691 37.906 -17.969 1 79.69 577 GLY B N 1
ATOM 9820 C CA . GLY B 1 577 ? -7.23 38.219 -16.656 1 79.69 577 GLY B CA 1
ATOM 9821 C C . GLY B 1 577 ? -6.406 37.625 -15.531 1 79.69 577 GLY B C 1
ATOM 9822 O O . GLY B 1 577 ? -6.793 37.688 -14.359 1 79.69 577 GLY B O 1
ATOM 9823 N N . ARG B 1 578 ? -5.234 36.969 -15.891 1 84 578 ARG B N 1
ATOM 9824 C CA . ARG B 1 578 ? -4.355 36.438 -14.859 1 84 578 ARG B CA 1
ATOM 9825 C C . ARG B 1 578 ? -3.5 37.531 -14.242 1 84 578 ARG B C 1
ATOM 9827 O O . ARG B 1 578 ? -3.039 38.438 -14.945 1 84 578 ARG B O 1
ATOM 9834 N N . THR B 1 579 ? -3.391 37.406 -12.922 1 89.62 579 THR B N 1
ATOM 9835 C CA . THR B 1 579 ? -2.627 38.406 -12.203 1 89.62 579 THR B CA 1
ATOM 9836 C C . THR B 1 579 ? -1.137 38.094 -12.219 1 89.62 579 THR B C 1
ATOM 9838 O O . THR B 1 579 ? -0.74 36.969 -11.898 1 89.62 579 THR B O 1
ATOM 9841 N N . LEU B 1 580 ? -0.333 39.062 -12.742 1 92.06 580 LEU B N 1
ATOM 9842 C CA . LEU B 1 580 ? 1.122 38.969 -12.742 1 92.06 580 LEU B CA 1
ATOM 9843 C C . LEU B 1 580 ? 1.737 39.875 -11.695 1 92.06 580 LEU B C 1
ATOM 9845 O O . LEU B 1 580 ? 1.269 41 -11.508 1 92.06 580 LEU B O 1
ATOM 9849 N N . VAL B 1 581 ? 2.701 39.281 -11.047 1 92.69 581 VAL B N 1
ATOM 9850 C CA . VAL B 1 581 ? 3.35 40.094 -10.016 1 92.69 581 VAL B CA 1
ATOM 9851 C C . VAL B 1 581 ? 4.859 40.094 -10.242 1 92.69 581 VAL B C 1
ATOM 9853 O O . VAL B 1 581 ? 5.418 39.156 -10.805 1 92.69 581 VAL B O 1
ATOM 9856 N N . ASN B 1 582 ? 5.504 41.219 -9.914 1 91.56 582 ASN B N 1
ATOM 9857 C CA . ASN B 1 582 ? 6.949 41.406 -10.016 1 91.56 582 ASN B CA 1
ATOM 9858 C C . ASN B 1 582 ? 7.555 41.812 -8.672 1 91.56 582 ASN B C 1
ATOM 9860 O O . ASN B 1 582 ? 7.281 42.906 -8.172 1 91.56 582 ASN B O 1
ATOM 9864 N N . PHE B 1 583 ? 8.469 40.969 -8.125 1 88.31 583 PHE B N 1
ATOM 9865 C CA . PHE B 1 583 ? 9.023 41.219 -6.797 1 88.31 583 PHE B CA 1
ATOM 9866 C C . PHE B 1 583 ? 10.391 41.906 -6.891 1 88.31 583 PHE B C 1
ATOM 9868 O O . PHE B 1 583 ? 11.188 41.844 -5.953 1 88.31 583 PHE B O 1
ATOM 9875 N N . SER B 1 584 ? 10.727 42.531 -7.977 1 83.06 584 SER B N 1
ATOM 9876 C CA . SER B 1 584 ? 12.016 43.188 -8.133 1 83.06 584 SER B CA 1
ATOM 9877 C C . SER B 1 584 ? 12.125 44.406 -7.211 1 83.06 584 SER B C 1
ATOM 9879 O O . SER B 1 584 ? 13.195 44.688 -6.672 1 83.06 584 SER B O 1
ATOM 9881 N N . GLN B 1 585 ? 11.047 45.188 -7.059 1 78.31 585 GLN B N 1
ATOM 9882 C CA . GLN B 1 585 ? 11.016 46.312 -6.137 1 78.31 585 GLN B CA 1
ATOM 9883 C C . GLN B 1 585 ? 10.023 46.062 -5 1 78.31 585 GLN B C 1
ATOM 9885 O O . GLN B 1 585 ? 8.812 46.031 -5.223 1 78.31 585 GLN B O 1
ATOM 9890 N N . VAL B 1 586 ? 10.562 45.688 -3.889 1 75 586 VAL B N 1
ATOM 9891 C CA . VAL B 1 586 ? 9.656 45.344 -2.789 1 75 586 VAL B CA 1
ATOM 9892 C C . VAL B 1 586 ? 9.75 46.438 -1.708 1 75 586 VAL B C 1
ATOM 9894 O O . VAL B 1 586 ? 10.781 47.094 -1.562 1 75 586 VAL B O 1
ATOM 9897 N N . HIS B 1 587 ? 8.555 46.625 -1.188 1 75.19 587 HIS B N 1
ATOM 9898 C CA . HIS B 1 587 ? 8.531 47.531 -0.037 1 75.19 587 HIS B CA 1
ATOM 9899 C C . HIS B 1 587 ? 9.008 46.812 1.226 1 75.19 587 HIS B C 1
ATOM 9901 O O . HIS B 1 587 ? 8.414 45.812 1.643 1 75.19 587 HIS B O 1
ATOM 9907 N N . SER B 1 588 ? 10.203 47.125 1.707 1 67.62 588 SER B N 1
ATOM 9908 C CA . SER B 1 588 ? 10.867 46.406 2.801 1 67.62 588 SER B CA 1
ATOM 9909 C C . SER B 1 588 ? 10.156 46.656 4.129 1 67.62 588 SER B C 1
ATOM 9911 O O . SER B 1 588 ? 10.289 45.875 5.07 1 67.62 588 SER B O 1
ATOM 9913 N N . GLY B 1 589 ? 9.266 47.625 4.172 1 71.81 589 GLY B N 1
ATOM 9914 C CA . GLY B 1 589 ? 8.594 47.906 5.434 1 71.81 589 GLY B CA 1
ATOM 9915 C C . GLY B 1 589 ? 9.5 48.531 6.469 1 71.81 589 GLY B C 1
ATOM 9916 O O . GLY B 1 589 ? 9.242 48.438 7.672 1 71.81 589 GLY B O 1
ATOM 9917 N N . ASP B 1 590 ? 10.578 49.219 6.043 1 78.5 590 ASP B N 1
ATOM 9918 C CA . ASP B 1 590 ? 11.602 49.719 6.969 1 78.5 590 ASP B CA 1
ATOM 9919 C C . ASP B 1 590 ? 11.273 51.125 7.469 1 78.5 590 ASP B C 1
ATOM 9921 O O . ASP B 1 590 ? 11.969 51.656 8.336 1 78.5 590 ASP B O 1
ATOM 9925 N N . LYS B 1 591 ? 10.211 51.594 6.945 1 82.75 591 LYS B N 1
ATOM 9926 C CA . LYS B 1 591 ? 9.797 52.906 7.426 1 82.75 591 LYS B CA 1
ATOM 9927 C C . LYS B 1 591 ? 8.711 52.781 8.492 1 82.75 591 LYS B C 1
ATOM 9929 O O . LYS B 1 591 ? 7.945 51.812 8.5 1 82.75 591 LYS B O 1
ATOM 9934 N N . ILE B 1 592 ? 8.688 53.719 9.289 1 81.25 592 ILE B N 1
ATOM 9935 C CA . ILE B 1 592 ? 7.758 53.719 10.414 1 81.25 592 ILE B CA 1
ATOM 9936 C C . ILE B 1 592 ? 6.32 53.75 9.898 1 81.25 592 ILE B C 1
ATOM 9938 O O . ILE B 1 592 ? 5.41 53.219 10.523 1 81.25 592 ILE B O 1
ATOM 9942 N N . GLU B 1 593 ? 6.172 54.344 8.734 1 80.94 593 GLU B N 1
ATOM 9943 C CA . GLU B 1 593 ? 4.824 54.5 8.188 1 80.94 593 GLU B CA 1
ATOM 9944 C C . GLU B 1 593 ? 4.387 53.25 7.441 1 80.94 593 GLU B C 1
ATOM 9946 O O . GLU B 1 593 ? 3.199 53.062 7.176 1 80.94 593 GLU B O 1
ATOM 9951 N N . ASP B 1 594 ? 5.301 52.344 7.258 1 87.12 594 ASP B N 1
ATOM 9952 C CA . ASP B 1 594 ? 4.988 51.125 6.508 1 87.12 594 ASP B CA 1
ATOM 9953 C C . ASP B 1 594 ? 4.199 50.156 7.363 1 87.12 594 ASP B C 1
ATOM 9955 O O . ASP B 1 594 ? 4.277 50.188 8.594 1 87.12 594 ASP B O 1
ATOM 9959 N N . GLU B 1 595 ? 3.385 49.375 6.703 1 88.12 595 GLU B N 1
ATOM 9960 C CA . GLU B 1 595 ? 2.576 48.375 7.375 1 88.12 595 GLU B CA 1
ATOM 9961 C C . GLU B 1 595 ? 2.92 46.969 6.875 1 88.12 595 GLU B C 1
ATOM 9963 O O . GLU B 1 595 ? 2.143 46.344 6.141 1 88.12 595 GLU B O 1
ATOM 9968 N N . PRO B 1 596 ? 3.949 46.406 7.41 1 93.31 596 PRO B N 1
ATOM 9969 C CA . PRO B 1 596 ? 4.375 45.094 6.918 1 93.31 596 PRO B CA 1
ATOM 9970 C C . PRO B 1 596 ? 3.635 43.938 7.598 1 93.31 596 PRO B C 1
ATOM 9972 O O . PRO B 1 596 ? 3.705 42.812 7.133 1 93.31 596 PRO B O 1
ATOM 9975 N N . PHE B 1 597 ? 2.883 44.188 8.617 1 94.5 597 PHE B N 1
ATOM 9976 C CA . PHE B 1 597 ? 2.312 43.125 9.414 1 94.5 597 PHE B CA 1
ATOM 9977 C C . PHE B 1 597 ? 0.862 42.844 9.023 1 94.5 597 PHE B C 1
ATOM 9979 O O . PHE B 1 597 ? 0.167 43.781 8.57 1 94.5 597 PHE B O 1
ATOM 9986 N N . VAL B 1 598 ? 0.424 41.625 9.164 1 94.5 598 VAL B N 1
ATOM 9987 C CA . VAL B 1 598 ? -0.955 41.188 8.945 1 94.5 598 VAL B CA 1
ATOM 9988 C C . VAL B 1 598 ? -1.31 40.062 9.906 1 94.5 598 VAL B C 1
ATOM 9990 O O . VAL B 1 598 ? -0.426 39.375 10.398 1 94.5 598 VAL B O 1
ATOM 9993 N N . PHE B 1 599 ? -2.553 40.031 10.211 1 94 599 PHE B N 1
ATOM 9994 C CA . PHE B 1 599 ? -3 38.906 11.039 1 94 599 PHE B CA 1
ATOM 9995 C C . PHE B 1 599 ? -2.895 37.594 10.281 1 94 599 PHE B C 1
ATOM 9997 O O . PHE B 1 599 ? -3.182 37.531 9.086 1 94 599 PHE B O 1
ATOM 10004 N N . ALA B 1 600 ? -2.572 36.594 11 1 91.31 600 ALA B N 1
ATOM 10005 C CA . ALA B 1 600 ? -2.414 35.25 10.391 1 91.31 600 ALA B CA 1
ATOM 10006 C C . ALA B 1 600 ? -3.738 34.75 9.82 1 91.31 600 ALA B C 1
ATOM 10008 O O . ALA B 1 600 ? -3.76 34.094 8.789 1 91.31 600 ALA B O 1
ATOM 10009 N N . ASN B 1 601 ? -4.828 35.125 10.414 1 87.56 601 ASN B N 1
ATOM 10010 C CA . ASN B 1 601 ? -6.125 34.594 10.016 1 87.56 601 ASN B CA 1
ATOM 10011 C C . ASN B 1 601 ? -6.77 35.438 8.914 1 87.56 601 ASN B C 1
ATOM 10013 O O . ASN B 1 601 ? -7.871 35.125 8.461 1 87.56 601 ASN B O 1
ATOM 10017 N N . GLN B 1 602 ? -6.113 36.406 8.406 1 88.88 602 GLN B N 1
ATOM 10018 C CA . GLN B 1 602 ? -6.711 37.312 7.418 1 88.88 602 GLN B CA 1
ATOM 10019 C C . GLN B 1 602 ? -6.172 37 6.02 1 88.88 602 GLN B C 1
ATOM 10021 O O . GLN B 1 602 ? -6.77 37.406 5.023 1 88.88 602 GLN B O 1
ATOM 10026 N N . VAL B 1 603 ? -5.137 36.281 5.973 1 92.5 603 VAL B N 1
ATOM 10027 C CA . VAL B 1 603 ? -4.469 36.125 4.684 1 92.5 603 VAL B CA 1
ATOM 10028 C C . VAL B 1 603 ? -4.801 34.75 4.078 1 92.5 603 VAL B C 1
ATOM 10030 O O . VAL B 1 603 ? -5.098 33.812 4.805 1 92.5 603 VAL B O 1
ATOM 10033 N N . ASP B 1 604 ? -4.777 34.75 2.754 1 92.19 604 ASP B N 1
ATOM 10034 C CA . ASP B 1 604 ? -4.871 33.5 1.993 1 92.19 604 ASP B CA 1
ATOM 10035 C C . ASP B 1 604 ? -3.523 33.125 1.39 1 92.19 604 ASP B C 1
ATOM 10037 O O . ASP B 1 604 ? -2.68 34 1.148 1 92.19 604 ASP B O 1
ATOM 10041 N N . GLN B 1 605 ? -3.369 31.891 1.226 1 92.81 605 GLN B N 1
ATOM 10042 C CA . GLN B 1 605 ? -2.104 31.406 0.684 1 92.81 605 GLN B CA 1
ATOM 10043 C C . GLN B 1 605 ? -2.125 31.406 -0.842 1 92.81 605 GLN B C 1
ATOM 10045 O O . GLN B 1 605 ? -3.133 31.031 -1.453 1 92.81 605 GLN B O 1
ATOM 10050 N N . VAL B 1 606 ? -1.037 31.953 -1.466 1 92.25 606 VAL B N 1
ATOM 10051 C CA . VAL B 1 606 ? -0.866 31.938 -2.916 1 92.25 606 VAL B CA 1
ATOM 10052 C C . VAL B 1 606 ? 0.534 31.453 -3.268 1 92.25 606 VAL B C 1
ATOM 10054 O O . VAL B 1 606 ? 1.436 31.469 -2.426 1 92.25 606 VAL B O 1
ATOM 10057 N N . PHE B 1 607 ? 0.687 30.891 -4.457 1 89.88 607 PHE B N 1
ATOM 10058 C CA . PHE B 1 607 ? 2.012 30.562 -4.969 1 89.88 607 PHE B CA 1
ATOM 10059 C C . PHE B 1 607 ? 2.318 31.359 -6.23 1 89.88 607 PHE B C 1
ATOM 10061 O O . PHE B 1 607 ? 1.41 31.703 -6.988 1 89.88 607 PHE B O 1
ATOM 10068 N N . TYR B 1 608 ? 3.553 31.75 -6.285 1 89.62 608 TYR B N 1
ATOM 10069 C CA . TYR B 1 608 ? 4.02 32.562 -7.418 1 89.62 608 TYR B CA 1
ATOM 10070 C C . TYR B 1 608 ? 4.805 31.688 -8.398 1 89.62 608 TYR B C 1
ATOM 10072 O O . TYR B 1 608 ? 5.879 31.172 -8.07 1 89.62 608 TYR B O 1
ATOM 10080 N N . LYS B 1 609 ? 4.254 31.453 -9.57 1 87.62 609 LYS B N 1
ATOM 10081 C CA . LYS B 1 609 ? 4.922 30.688 -10.617 1 87.62 609 LYS B CA 1
ATOM 10082 C C . LYS B 1 609 ? 5.629 31.594 -11.609 1 87.62 609 LYS B C 1
ATOM 10084 O O . LYS B 1 609 ? 5.027 32.531 -12.141 1 87.62 609 LYS B O 1
ATOM 10089 N N . LYS B 1 610 ? 6.844 31.312 -11.883 1 85.62 610 LYS B N 1
ATOM 10090 C CA . LYS B 1 610 ? 7.645 32.156 -12.773 1 85.62 610 LYS B CA 1
ATOM 10091 C C . LYS B 1 610 ? 7.098 32.094 -14.195 1 85.62 610 LYS B C 1
ATOM 10093 O O . LYS B 1 610 ? 6.719 31.047 -14.695 1 85.62 610 LYS B O 1
ATOM 10098 N N . ASP B 1 611 ? 6.957 33.344 -14.695 1 80.38 611 ASP B N 1
ATOM 10099 C CA . ASP B 1 611 ? 6.562 33.438 -16.094 1 80.38 611 ASP B CA 1
ATOM 10100 C C . ASP B 1 611 ? 7.773 33.312 -17.016 1 80.38 611 ASP B C 1
ATOM 10102 O O . ASP B 1 611 ? 8.711 34.094 -16.938 1 80.38 611 ASP B O 1
ATOM 10106 N N . HIS B 1 612 ? 7.758 32.438 -17.844 1 81.5 612 HIS B N 1
ATOM 10107 C CA . HIS B 1 612 ? 8.883 32.188 -18.734 1 81.5 612 HIS B CA 1
ATOM 10108 C C . HIS B 1 612 ? 8.891 33.188 -19.906 1 81.5 612 HIS B C 1
ATOM 10110 O O . HIS B 1 612 ? 9.938 33.406 -20.516 1 81.5 612 HIS B O 1
ATOM 10116 N N . THR B 1 613 ? 7.801 33.719 -20.297 1 78.62 613 THR B N 1
ATOM 10117 C CA . THR B 1 613 ? 7.699 34.656 -21.406 1 78.62 613 THR B CA 1
ATOM 10118 C C . THR B 1 613 ? 8.172 36.062 -21 1 78.62 613 THR B C 1
ATOM 10120 O O . THR B 1 613 ? 8.797 36.75 -21.781 1 78.62 613 THR B O 1
ATOM 10123 N N . ASN B 1 614 ? 7.836 36.438 -19.844 1 80.81 614 ASN B N 1
ATOM 10124 C CA . ASN B 1 614 ? 8.234 37.75 -19.312 1 80.81 614 ASN B CA 1
ATOM 10125 C C . ASN B 1 614 ? 9.172 37.594 -18.109 1 80.81 614 ASN B C 1
ATOM 10127 O O . ASN B 1 614 ? 8.711 37.406 -16.984 1 80.81 614 ASN B O 1
ATOM 10131 N N . PRO B 1 615 ? 10.422 37.719 -18.344 1 84.25 615 PRO B N 1
ATOM 10132 C CA . PRO B 1 615 ? 11.359 37.531 -17.25 1 84.25 615 PRO B CA 1
ATOM 10133 C C . PRO B 1 615 ? 11.109 38.5 -16.078 1 84.25 615 PRO B C 1
ATOM 10135 O O . PRO B 1 615 ? 10.844 39.688 -16.297 1 84.25 615 PRO B O 1
ATOM 10138 N N . GLY B 1 616 ? 11.047 38.031 -14.875 1 86.31 616 GLY B N 1
ATOM 10139 C CA . GLY B 1 616 ? 10.852 38.812 -13.68 1 86.31 616 GLY B CA 1
ATOM 10140 C C . GLY B 1 616 ? 9.43 38.781 -13.156 1 86.31 616 GLY B C 1
ATOM 10141 O O . GLY B 1 616 ? 9.172 39.125 -12.008 1 86.31 616 GLY B O 1
ATOM 10142 N N . TRP B 1 617 ? 8.602 38.375 -14.07 1 90.06 617 TRP B N 1
ATOM 10143 C CA . TRP B 1 617 ? 7.195 38.344 -13.672 1 90.06 617 TRP B CA 1
ATOM 10144 C C . TRP B 1 617 ? 6.789 36.938 -13.273 1 90.06 617 TRP B C 1
ATOM 10146 O O . TRP B 1 617 ? 7.391 35.938 -13.719 1 90.06 617 TRP B O 1
ATOM 10156 N N . SER B 1 618 ? 5.898 36.844 -12.289 1 91.69 618 SER B N 1
ATOM 10157 C CA . SER B 1 618 ? 5.363 35.594 -11.812 1 91.69 618 SER B CA 1
ATOM 10158 C C . SER B 1 618 ? 3.836 35.594 -11.836 1 91.69 618 SER B C 1
ATOM 10160 O O . SER B 1 618 ? 3.209 36.625 -11.594 1 91.69 618 SER B O 1
ATOM 10162 N N . PHE B 1 619 ? 3.23 34.469 -12.148 1 91.19 619 PHE B N 1
ATOM 10163 C CA . PHE B 1 619 ? 1.785 34.281 -12.094 1 91.19 619 PHE B CA 1
ATOM 10164 C C . PHE B 1 619 ? 1.339 33.938 -10.672 1 91.19 619 PHE B C 1
ATOM 10166 O O . PHE B 1 619 ? 2.006 33.188 -9.969 1 91.19 619 PHE B O 1
ATOM 10173 N N . VAL B 1 620 ? 0.212 34.594 -10.281 1 91.38 620 VAL B N 1
ATOM 10174 C CA . VAL B 1 620 ? -0.351 34.312 -8.961 1 91.38 620 VAL B CA 1
ATOM 10175 C C . VAL B 1 620 ? -1.374 33.188 -9.062 1 91.38 620 VAL B C 1
ATOM 10177 O O . VAL B 1 620 ? -2.275 33.219 -9.906 1 91.38 620 VAL B O 1
ATOM 10180 N N . THR B 1 621 ? -1.218 32.156 -8.227 1 88.69 621 THR B N 1
ATOM 10181 C CA . THR B 1 621 ? -2.201 31.094 -8.133 1 88.69 621 THR B CA 1
ATOM 10182 C C . THR B 1 621 ? -2.646 30.891 -6.688 1 88.69 621 THR B C 1
ATOM 10184 O O . THR B 1 621 ? -1.817 30.688 -5.801 1 88.69 621 THR B O 1
ATOM 10187 N N . LYS B 1 622 ? -3.906 30.969 -6.465 1 86.5 622 LYS B N 1
ATOM 10188 C CA . LYS B 1 622 ? -4.449 30.781 -5.121 1 86.5 622 LYS B CA 1
ATOM 10189 C C . LYS B 1 622 ? -4.496 29.297 -4.746 1 86.5 622 LYS B C 1
ATOM 10191 O O . LYS B 1 622 ? -4.816 28.453 -5.578 1 86.5 622 LYS B O 1
ATOM 10196 N N . VAL B 1 623 ? -4.074 29.031 -3.551 1 82.88 623 VAL B N 1
ATOM 10197 C CA . VAL B 1 623 ? -4.102 27.672 -3.031 1 82.88 623 VAL B CA 1
ATOM 10198 C C . VAL B 1 623 ? -5.441 27.406 -2.35 1 82.88 623 VAL B C 1
ATOM 10200 O O . VAL B 1 623 ? -5.977 28.266 -1.66 1 82.88 623 VAL B O 1
ATOM 10203 N N . THR B 1 624 ? -6.059 26.297 -2.682 1 73 624 THR B N 1
ATOM 10204 C CA . THR B 1 624 ? -7.266 25.891 -1.978 1 73 624 THR B CA 1
ATOM 10205 C C . THR B 1 624 ? -6.914 25.219 -0.652 1 73 624 THR B C 1
ATOM 10207 O O . THR B 1 624 ? -6.035 24.359 -0.599 1 73 624 THR B O 1
ATOM 10210 N N . PRO B 1 625 ? -7.516 25.75 0.361 1 74.12 625 PRO B N 1
ATOM 10211 C CA . PRO B 1 625 ? -7.203 25.172 1.673 1 74.12 625 PRO B CA 1
ATOM 10212 C C . PRO B 1 625 ? -7.578 23.703 1.775 1 74.12 625 PRO B C 1
ATOM 10214 O O . PRO B 1 625 ? -8.492 23.234 1.089 1 74.12 625 PRO B O 1
#